Protein AF-0000000076639477 (afdb_homodimer)

InterPro domains:
  IPR023631 Amidase signature domain [PF01425] (47-518)
  IPR036928 Amidase signature (AS) superfamily [G3DSA:3.90.1300.10] (2-537)
  IPR036928 Amidase signature (AS) superfamily [SSF75304] (21-531)
  IPR052096 Endocannabinoid-regulating amidase [PTHR45847] (18-530)

Solvent-accessible surface area (backbone atoms only — not comparable to full-atom values): 52666 Å² total; per-residue (Å²): 82,69,62,40,48,54,58,69,62,59,81,80,88,67,72,90,64,55,69,69,56,43,52,55,54,71,71,43,46,43,51,52,44,20,52,40,33,75,70,63,78,44,53,19,44,52,50,40,30,45,32,45,51,32,28,59,58,54,21,46,73,33,24,15,43,57,52,76,40,49,70,62,26,46,51,51,14,48,50,41,42,54,34,45,74,72,72,43,77,58,40,84,29,32,31,32,49,26,33,37,36,30,28,48,28,36,54,73,36,63,42,31,32,36,36,76,88,35,67,83,49,57,28,87,48,52,9,55,66,56,48,49,40,42,61,21,25,26,31,67,32,34,21,14,26,30,4,45,45,54,70,39,59,44,22,35,25,74,48,59,37,63,31,29,13,79,91,42,68,66,20,26,10,17,11,30,23,9,12,47,23,25,22,38,36,63,58,23,25,50,27,29,39,32,44,31,59,50,31,12,37,44,44,1,14,27,30,38,43,24,23,23,36,38,48,26,38,62,58,51,73,62,58,47,54,58,39,52,20,41,87,86,38,38,63,77,46,84,72,43,44,50,29,54,27,34,32,18,78,36,62,61,34,31,48,53,51,50,48,64,48,26,35,71,64,45,32,68,76,35,54,84,35,56,83,62,58,62,52,63,65,59,36,68,50,80,74,70,44,36,32,27,33,44,53,64,49,95,73,39,66,30,22,69,63,55,44,50,51,52,52,49,49,43,58,61,46,41,76,65,28,48,61,43,84,44,81,68,87,59,50,60,60,47,32,42,48,48,48,22,65,77,22,34,64,41,52,47,61,59,53,56,45,43,59,90,52,81,74,56,75,84,45,50,61,57,50,50,40,46,73,32,55,68,58,46,52,48,50,40,52,50,29,56,72,72,61,35,59,61,63,29,52,56,57,66,23,44,46,72,46,51,44,68,48,45,44,37,49,51,28,50,46,54,52,54,43,49,52,50,50,49,51,44,57,72,69,56,51,56,33,39,37,33,43,40,45,34,63,62,48,26,37,65,89,41,47,76,43,46,51,60,26,37,46,58,26,34,44,34,22,56,61,41,31,12,37,31,31,43,38,49,48,57,39,42,75,90,54,51,44,54,73,74,92,75,83,39,72,58,49,51,35,36,32,64,39,26,52,87,37,52,65,39,26,31,38,37,23,35,30,18,52,43,86,34,46,40,50,28,53,37,50,46,44,55,50,48,67,73,47,50,43,74,79,67,63,110,79,67,61,39,50,54,58,69,62,58,81,82,88,65,72,89,63,54,68,69,56,42,53,53,55,70,70,43,48,41,50,52,45,20,50,39,33,74,70,63,76,44,53,18,45,53,50,40,31,47,32,45,50,32,28,60,55,55,19,46,74,31,23,16,45,56,53,74,41,50,69,62,26,46,52,52,15,47,50,41,42,54,34,44,76,71,72,42,77,59,39,83,30,32,32,32,49,26,33,37,36,31,28,48,25,36,54,74,37,61,42,32,31,35,37,76,86,34,69,83,49,57,27,88,47,51,10,55,66,56,49,47,41,43,61,21,24,26,31,67,31,35,22,14,25,31,4,46,46,54,70,38,61,43,22,34,26,71,48,58,38,63,30,28,12,79,92,42,68,65,20,26,10,17,10,30,23,8,12,47,23,27,23,39,37,62,58,23,25,48,26,30,39,33,44,30,58,52,31,12,36,46,45,1,14,27,32,37,44,24,22,23,36,38,49,24,38,60,58,51,73,63,58,46,52,58,38,50,17,56,88,48,49,46,53,77,47,84,69,42,44,49,31,54,26,36,31,20,76,35,60,61,33,31,48,54,50,50,47,62,48,25,36,70,65,45,32,70,77,34,56,86,34,56,83,63,56,61,53,64,64,60,37,69,51,80,74,69,45,35,33,29,34,44,53,66,49,94,74,39,66,31,25,68,64,55,42,50,50,53,52,49,50,43,58,64,46,40,77,67,28,48,60,43,85,44,81,69,85,58,50,58,60,46,33,40,48,47,47,23,64,79,21,35,63,42,52,47,59,60,52,56,46,44,58,88,52,80,73,57,74,84,44,50,61,58,51,50,42,48,75,31,54,68,56,46,51,50,50,40,52,50,27,55,73,71,62,34,58,61,62,30,50,56,57,65,22,44,46,72,47,52,46,67,50,45,53,46,49,51,33,50,45,54,53,54,42,50,51,50,50,48,50,44,56,74,70,57,52,55,34,38,37,33,43,40,45,34,65,64,48,27,37,64,91,41,47,76,42,46,48,61,27,37,46,58,26,33,43,34,23,56,63,42,30,12,36,31,33,42,36,50,48,57,40,43,74,91,56,52,45,54,72,75,94,75,81,39,72,59,48,51,34,35,32,63,39,26,51,88,38,52,67,39,25,31,37,37,23,35,31,17,54,45,84,33,46,39,50,27,53,37,49,44,43,55,51,47,66,72,49,50,42,75,79,68,63,109

pLDDT: mean 90.28, std 11.06, range [35.53, 98.81]

Nearest PDB structures (foldseek):
  4hbp-assembly1_A  TM=9.108E-01  e=3.461E-43  Rattus norvegicus
  3qj9-assembly1_A  TM=9.081E-01  e=1.783E-42  Rattus norvegicus
  8es6-assembly1_A  TM=8.510E-01  e=4.211E-27  Escherichia coli
  2df4-assembly1_A  TM=8.119E-01  e=1.056E-27  Staphylococcus aureus
  8es6-assembly2_B  TM=8.257E-01  e=1.675E-27  Escherichia coli

Radius of gyration: 30.61 Å; Cα contacts (8 Å, |Δi|>4): 2440; chains: 2; bounding box: 66×87×76 Å

Organism: NCBI:txid5963

Structure (mmCIF, N/CA/C/O backbone):
data_AF-0000000076639477-model_v1
#
loop_
_entity.id
_entity.type
_entity.pdbx_description
1 polymer 'Amidase domain-containing protein'
#
loop_
_atom_site.group_PDB
_atom_site.id
_atom_site.type_symbol
_atom_site.label_atom_id
_atom_site.label_alt_id
_atom_site.label_comp_id
_atom_site.label_asym_id
_atom_site.label_entity_id
_atom_site.label_seq_id
_atom_site.pdbx_PDB_ins_code
_atom_site.Cartn_x
_atom_site.Cartn_y
_atom_site.Cartn_z
_atom_site.occupancy
_atom_site.B_iso_or_equiv
_atom_site.auth_seq_id
_atom_site.auth_comp_id
_atom_site.auth_asym_id
_atom_site.auth_atom_id
_atom_site.pdbx_PDB_model_num
ATOM 1 N N . MET A 1 1 ? -25.125 29.891 6.375 1 53.19 1 MET A N 1
ATOM 2 C CA . MET A 1 1 ? -25.281 31.016 7.289 1 53.19 1 MET A CA 1
ATOM 3 C C . MET A 1 1 ? -26.188 30.656 8.453 1 53.19 1 MET A C 1
ATOM 5 O O . MET A 1 1 ? -25.875 30.938 9.609 1 53.19 1 MET A O 1
ATOM 9 N N . ALA A 1 2 ? -27.234 29.812 8.078 1 54.28 2 ALA A N 1
ATOM 10 C CA . ALA A 1 2 ? -28.188 29.484 9.133 1 54.28 2 ALA A CA 1
ATOM 11 C C . ALA A 1 2 ? -27.562 28.562 10.172 1 54.28 2 ALA A C 1
ATOM 13 O O . ALA A 1 2 ? -27.797 28.719 11.367 1 54.28 2 ALA A O 1
ATOM 14 N N . LYS A 1 3 ? -26.609 27.734 9.727 1 57.59 3 LYS A N 1
ATOM 15 C CA . LYS A 1 3 ? -26.016 26.797 10.664 1 57.59 3 LYS A CA 1
ATOM 16 C C . LYS A 1 3 ? -25 27.5 11.57 1 57.59 3 LYS A C 1
ATOM 18 O O . LYS A 1 3 ? -24.938 27.234 12.773 1 57.59 3 LYS A O 1
ATOM 23 N N . LEU A 1 4 ? -24.203 28.297 10.898 1 61.09 4 LEU A N 1
ATOM 24 C CA . LEU A 1 4 ? -23.281 29.094 11.695 1 61.09 4 LEU A CA 1
ATOM 25 C C . LEU A 1 4 ? -24.031 29.906 12.758 1 61.09 4 LEU A C 1
ATOM 27 O O . LEU A 1 4 ? -23.578 29.984 13.906 1 61.09 4 LEU A O 1
ATOM 31 N N . HIS A 1 5 ? -25.156 30.438 12.266 1 61.59 5 HIS A N 1
ATOM 32 C CA . HIS A 1 5 ? -25.953 31.25 13.188 1 61.59 5 HIS A CA 1
ATOM 33 C C . HIS A 1 5 ? -26.5 30.391 14.328 1 61.59 5 HIS A C 1
ATOM 35 O O . HIS A 1 5 ? -26.469 30.812 15.492 1 61.59 5 HIS A O 1
ATOM 41 N N . SER A 1 6 ? -26.969 29.281 13.938 1 65.19 6 SER A N 1
ATOM 42 C CA . SER A 1 6 ? -27.516 28.391 14.961 1 65.19 6 SER A CA 1
ATOM 43 C C . SER A 1 6 ? -26.422 27.953 15.938 1 65.19 6 SER A C 1
ATOM 45 O O . SER A 1 6 ? -26.656 27.891 17.141 1 65.19 6 SER A O 1
ATOM 47 N N . ARG A 1 7 ? -25.281 27.641 15.461 1 65 7 ARG A N 1
ATOM 48 C CA . ARG A 1 7 ? -24.141 27.297 16.312 1 65 7 ARG A CA 1
ATOM 49 C C . ARG A 1 7 ? -23.781 28.438 17.25 1 65 7 ARG A C 1
ATOM 51 O O . ARG A 1 7 ? -23.578 28.234 18.453 1 65 7 ARG A O 1
ATOM 58 N N . ASN A 1 8 ? -23.812 29.531 16.75 1 65.75 8 ASN A N 1
ATOM 59 C CA . ASN A 1 8 ? -23.375 30.703 17.516 1 65.75 8 ASN A CA 1
ATOM 60 C C . ASN A 1 8 ? -24.406 31.109 18.547 1 65.75 8 ASN A C 1
ATOM 62 O O . ASN A 1 8 ? -24.078 31.797 19.516 1 65.75 8 ASN A O 1
ATOM 66 N N . GLN A 1 9 ? -25.562 30.594 18.344 1 67 9 GLN A N 1
ATOM 67 C CA . GLN A 1 9 ? -26.625 30.969 19.281 1 67 9 GLN A CA 1
ATOM 68 C C . GLN A 1 9 ? -26.672 30.031 20.484 1 67 9 GLN A C 1
ATOM 70 O O . GLN A 1 9 ? -27.234 30.375 21.516 1 67 9 GLN A O 1
ATOM 75 N N . LYS A 1 10 ? -26.031 29.016 20.203 1 73.75 10 LYS A N 1
ATOM 76 C CA . LYS A 1 10 ? -26.078 28.078 21.312 1 73.75 10 LYS A CA 1
ATOM 77 C C . LYS A 1 10 ? -25.25 28.562 22.5 1 73.75 10 LYS A C 1
ATOM 79 O O . LYS A 1 10 ? -24.078 28.906 22.344 1 73.75 10 LYS A O 1
ATOM 84 N N . ASN A 1 11 ? -25.938 28.781 23.609 1 76.19 11 ASN A N 1
ATOM 85 C CA . ASN A 1 11 ? -25.266 29.188 24.844 1 76.19 11 ASN A CA 1
ATOM 86 C C . ASN A 1 11 ? -24.875 27.984 25.703 1 76.19 11 ASN A C 1
ATOM 88 O O . ASN A 1 11 ? -25.641 27.031 25.797 1 76.19 11 ASN A O 1
ATOM 92 N N . TYR A 1 12 ? -23.625 28.062 26.156 1 86.69 12 TYR A N 1
ATOM 93 C CA . TYR A 1 12 ? -23.125 26.969 27 1 86.69 12 TYR A CA 1
ATOM 94 C C . TYR A 1 12 ? -22.812 27.453 28.406 1 86.69 12 TYR A C 1
ATOM 96 O O . TYR A 1 12 ? -22.391 28.594 28.594 1 86.69 12 TYR A O 1
ATOM 104 N N . GLU A 1 13 ? -23.203 26.641 29.375 1 89 13 GLU A N 1
ATOM 105 C CA . GLU A 1 13 ? -22.719 26.812 30.734 1 89 13 GLU A CA 1
ATOM 106 C C . GLU A 1 13 ? -21.641 25.812 31.078 1 89 13 GLU A C 1
ATOM 108 O O . GLU A 1 13 ? -21.812 24.609 30.906 1 89 13 GLU A O 1
ATOM 113 N N . PHE A 1 14 ? -20.5 26.391 31.5 1 94.25 14 PHE A N 1
ATOM 114 C CA . PHE A 1 14 ? -19.375 25.531 31.812 1 94.25 14 PHE A CA 1
ATOM 115 C C . PHE A 1 14 ? -19.156 25.453 33.312 1 94.25 14 PHE A C 1
ATOM 117 O O . PHE A 1 14 ? -19.344 26.438 34.031 1 94.25 14 PHE A O 1
ATOM 124 N N . PRO A 1 15 ? -18.75 24.328 33.781 1 95.56 15 PRO A N 1
ATOM 125 C CA . PRO A 1 15 ? -18.344 24.25 35.188 1 95.56 15 PRO A CA 1
ATOM 126 C C . PRO A 1 15 ? -17.266 25.281 35.531 1 95.56 15 PRO A C 1
ATOM 128 O O . PRO A 1 15 ? -16.375 25.562 34.75 1 95.56 15 PRO A O 1
ATOM 131 N N . PHE A 1 16 ? -17.391 25.781 36.781 1 96 16 PHE A N 1
ATOM 132 C CA . PHE A 1 16 ? -16.453 26.812 37.219 1 96 16 PHE A CA 1
ATOM 133 C C . PHE A 1 16 ? -15.078 26.219 37.469 1 96 16 PHE A C 1
ATOM 135 O O . PHE A 1 16 ? -14.945 25.188 38.156 1 96 16 PHE A O 1
ATOM 142 N N . VAL A 1 17 ? -14.125 26.844 36.906 1 97.81 17 VAL A N 1
ATOM 143 C CA . VAL A 1 17 ? -12.711 26.578 37.156 1 97.81 17 VAL A CA 1
ATOM 144 C C . VAL A 1 17 ? -12 27.891 37.469 1 97.81 17 VAL A C 1
ATOM 146 O O . VAL A 1 17 ? -12.102 28.859 36.75 1 97.81 17 VAL A O 1
ATOM 149 N N . SER A 1 18 ? -11.234 27.922 38.594 1 97.38 18 SER A N 1
ATOM 150 C CA . SER A 1 18 ? -10.57 29.156 39 1 97.38 18 SER A CA 1
ATOM 151 C C . SER A 1 18 ? -9.594 29.641 37.938 1 97.38 18 SER A C 1
ATOM 153 O O . SER A 1 18 ? -9 28.828 37.219 1 97.38 18 SER A O 1
ATOM 155 N N . PRO A 1 19 ? -9.43 30.922 37.844 1 96.75 19 PRO A N 1
ATOM 156 C CA . PRO A 1 19 ? -8.492 31.469 36.875 1 96.75 19 PRO A CA 1
ATOM 157 C C . PRO A 1 19 ? -7.078 30.922 37.031 1 96.75 19 PRO A C 1
ATOM 159 O O . PRO A 1 19 ? -6.379 30.703 36.031 1 96.75 19 PRO A O 1
ATOM 162 N N . GLU A 1 20 ? -6.715 30.719 38.281 1 97 20 GLU A N 1
ATOM 163 C CA . GLU A 1 20 ? -5.391 30.172 38.531 1 97 20 GLU A CA 1
ATOM 164 C C . GLU A 1 20 ? -5.27 28.75 38 1 97 20 GLU A C 1
ATOM 166 O O . GLU A 1 20 ? -4.258 28.406 37.375 1 97 20 GLU A O 1
ATOM 171 N N . THR A 1 21 ? -6.285 28 38.188 1 97.69 21 THR A N 1
ATOM 172 C CA . THR A 1 21 ? -6.297 26.641 37.688 1 97.69 21 THR A CA 1
ATOM 173 C C . THR A 1 21 ? -6.352 26.625 36.156 1 97.69 21 THR A C 1
ATOM 175 O O . THR A 1 21 ? -5.707 25.781 35.531 1 97.69 21 THR A O 1
ATOM 178 N N . GLN A 1 22 ? -7.102 27.469 35.594 1 97.56 22 GLN A N 1
ATOM 179 C CA . GLN A 1 22 ? -7.172 27.578 34.125 1 97.56 22 GLN A CA 1
ATOM 180 C C . GLN A 1 22 ? -5.809 27.922 33.531 1 97.56 22 GLN A C 1
ATOM 182 O O . GLN A 1 22 ? -5.391 27.328 32.531 1 97.56 22 GLN A O 1
ATOM 187 N N . SER A 1 23 ? -5.188 28.906 34.188 1 96.56 23 SER A N 1
ATOM 188 C CA . SER A 1 23 ? -3.865 29.297 33.719 1 96.56 23 SER A CA 1
ATOM 189 C C . SER A 1 23 ? -2.877 28.141 33.812 1 96.56 23 SER A C 1
ATOM 191 O O . SER A 1 23 ? -2.012 28 32.938 1 96.56 23 SER A O 1
ATOM 193 N N . TYR A 1 24 ? -2.953 27.406 34.906 1 97.25 24 TYR A N 1
ATOM 194 C CA . TYR A 1 24 ? -2.102 26.234 35.062 1 97.25 24 TYR A CA 1
ATOM 195 C C . TYR A 1 24 ? -2.373 25.219 33.969 1 97.25 24 TYR A C 1
ATOM 197 O O . TYR A 1 24 ? -1.443 24.734 33.312 1 97.25 24 TYR A O 1
ATOM 205 N N . ILE A 1 25 ? -3.625 24.938 33.688 1 98.06 25 ILE A N 1
ATOM 206 C CA . ILE A 1 25 ? -4.043 23.969 32.688 1 98.06 25 ILE A CA 1
ATOM 207 C C . ILE A 1 25 ? -3.525 24.406 31.312 1 98.06 25 ILE A C 1
ATOM 209 O O . ILE A 1 25 ? -2.953 23.594 30.562 1 98.06 25 ILE A O 1
ATOM 213 N N . LEU A 1 26 ? -3.641 25.641 30.969 1 96.69 26 LEU A N 1
ATOM 214 C CA . LEU A 1 26 ? -3.305 26.172 29.641 1 96.69 26 LEU A CA 1
ATOM 215 C C . LEU A 1 26 ? -1.792 26.234 29.453 1 96.69 26 LEU A C 1
ATOM 217 O O . LEU A 1 26 ? -1.308 26.359 28.328 1 96.69 26 LEU A O 1
ATOM 221 N N . SER A 1 27 ? -1.036 26.172 30.547 1 95.81 27 SER A N 1
ATOM 222 C CA . SER A 1 27 ? 0.42 26.203 30.469 1 95.81 27 SER A CA 1
ATOM 223 C C . SER A 1 27 ? 0.987 24.828 30.125 1 95.81 27 SER A C 1
ATOM 225 O O . SER A 1 27 ? 2.146 24.703 29.734 1 95.81 27 SER A O 1
ATOM 227 N N . LEU A 1 28 ? 0.141 23.797 30.219 1 96.81 28 LEU A N 1
ATOM 228 C CA . LEU A 1 28 ? 0.609 22.422 30.047 1 96.81 28 LEU A CA 1
ATOM 229 C C . LEU A 1 28 ? 0.385 21.953 28.609 1 96.81 28 LEU A C 1
ATOM 231 O O . LEU A 1 28 ? -0.588 22.344 27.969 1 96.81 28 LEU A O 1
ATOM 235 N N . THR A 1 29 ? 1.354 21.141 28.125 1 96.62 29 THR A N 1
ATOM 236 C CA . THR A 1 29 ? 1.121 20.422 26.875 1 96.62 29 THR A CA 1
ATOM 237 C C . THR A 1 29 ? 0.115 19.281 27.094 1 96.62 29 THR A C 1
ATOM 239 O O . THR A 1 29 ? -0.233 18.969 28.234 1 96.62 29 THR A O 1
ATOM 242 N N . ALA A 1 30 ? -0.414 18.75 26.016 1 98 30 ALA A N 1
ATOM 243 C CA . ALA A 1 30 ? -1.372 17.641 26.125 1 98 30 ALA A CA 1
ATOM 244 C C . ALA A 1 30 ? -0.762 16.453 26.859 1 98 30 ALA A C 1
ATOM 246 O O . ALA A 1 30 ? -1.435 15.805 27.656 1 98 30 ALA A O 1
ATOM 247 N N . SER A 1 31 ? 0.491 16.125 26.531 1 97.44 31 SER A N 1
ATOM 248 C CA . SER A 1 31 ? 1.17 15.016 27.188 1 97.44 31 SER A CA 1
ATOM 249 C C . SER A 1 31 ? 1.319 15.273 28.688 1 97.44 31 SER A C 1
ATOM 251 O O . SER A 1 31 ? 1.155 14.359 29.5 1 97.44 31 SER A O 1
ATOM 253 N N . GLU A 1 32 ? 1.598 16.5 29.047 1 97.44 32 GLU A N 1
ATOM 254 C CA . GLU A 1 32 ? 1.681 16.875 30.453 1 97.44 32 GLU A CA 1
ATOM 255 C C . GLU A 1 32 ? 0.307 16.828 31.125 1 97.44 32 GLU A C 1
ATOM 257 O O . GLU A 1 32 ? 0.185 16.406 32.281 1 97.44 32 GLU A O 1
ATOM 262 N N . LEU A 1 33 ? -0.689 17.281 30.422 1 98.31 33 LEU A N 1
ATOM 263 C CA . LEU A 1 33 ? -2.053 17.203 30.938 1 98.31 33 LEU A CA 1
ATOM 264 C C . LEU A 1 33 ? -2.428 15.758 31.266 1 98.31 33 LEU A C 1
ATOM 266 O O . LEU A 1 33 ? -3.018 15.484 32.312 1 98.31 33 LEU A O 1
ATOM 270 N N . SER A 1 34 ? -2.127 14.859 30.312 1 98.12 34 SER A N 1
ATOM 271 C CA . SER A 1 34 ? -2.41 13.445 30.531 1 98.12 34 SER A CA 1
ATOM 272 C C . SER A 1 34 ? -1.768 12.953 31.828 1 98.12 34 SER A C 1
ATOM 274 O O . SER A 1 34 ? -2.391 12.219 32.594 1 98.12 34 SER A O 1
ATOM 276 N N . GLN A 1 35 ? -0.579 13.367 32.094 1 97.5 35 GLN A N 1
ATOM 277 C CA . GLN A 1 35 ? 0.158 12.953 33.281 1 97.5 35 GLN A CA 1
ATOM 278 C C . GLN A 1 35 ? -0.493 13.492 34.531 1 97.5 35 GLN A C 1
ATOM 280 O O . GLN A 1 35 ? -0.711 12.75 35.5 1 97.5 35 GLN A O 1
ATOM 285 N N . VAL A 1 36 ? -0.817 14.758 34.562 1 98 36 VAL A N 1
ATOM 286 C CA . VAL A 1 36 ? -1.328 15.383 35.781 1 98 36 VAL A CA 1
ATOM 287 C C . VAL A 1 36 ? -2.748 14.891 36.062 1 98 36 VAL A C 1
ATOM 289 O O . VAL A 1 36 ? -3.148 14.75 37.219 1 98 36 VAL A O 1
ATOM 292 N N . ILE A 1 37 ? -3.531 14.617 35.062 1 98.25 37 ILE A N 1
ATOM 293 C CA . ILE A 1 37 ? -4.863 14.047 35.25 1 98.25 37 ILE A CA 1
ATOM 294 C C . ILE A 1 37 ? -4.75 12.656 35.844 1 98.25 37 ILE A C 1
ATOM 296 O O . ILE A 1 37 ? -5.457 12.336 36.812 1 98.25 37 ILE A O 1
ATOM 300 N N . SER A 1 38 ? -3.865 11.852 35.25 1 97.12 38 SER A N 1
ATOM 301 C CA . SER A 1 38 ? -3.709 10.477 35.688 1 97.12 38 SER A CA 1
ATOM 302 C C . SER A 1 38 ? -3.256 10.43 37.156 1 97.12 38 SER A C 1
ATOM 304 O O . SER A 1 38 ? -3.531 9.461 37.875 1 97.12 38 SER A O 1
ATOM 306 N N . GLN A 1 39 ? -2.559 11.492 37.625 1 96.31 39 GLN A N 1
ATOM 307 C CA . GLN A 1 39 ? -2.066 11.578 39 1 96.31 39 GLN A CA 1
ATOM 308 C C . GLN A 1 39 ? -3.123 12.164 39.938 1 96.31 39 GLN A C 1
ATOM 310 O O . GLN A 1 39 ? -2.918 12.242 41.125 1 96.31 39 GLN A O 1
ATOM 315 N N . GLY A 1 40 ? -4.164 12.633 39.375 1 95.81 40 GLY A N 1
ATOM 316 C CA . GLY A 1 40 ? -5.258 13.172 40.188 1 95.81 40 GLY A CA 1
ATOM 317 C C . GLY A 1 40 ? -5.023 14.602 40.625 1 95.81 40 GLY A C 1
ATOM 318 O O . GLY A 1 40 ? -5.734 15.109 41.5 1 95.81 40 GLY A O 1
ATOM 319 N N . LYS A 1 41 ? -4.098 15.242 40.062 1 96.5 41 LYS A N 1
ATOM 320 C CA . LYS A 1 41 ? -3.77 16.609 40.438 1 96.5 41 LYS A CA 1
ATOM 321 C C . LYS A 1 41 ? -4.805 17.594 39.906 1 96.5 41 LYS A C 1
ATOM 323 O O . LYS A 1 41 ? -5 18.672 40.469 1 96.5 41 LYS A O 1
ATOM 328 N N . ILE A 1 42 ? -5.367 17.344 38.75 1 97.69 42 ILE A N 1
ATOM 329 C CA . ILE A 1 42 ? -6.457 18.094 38.125 1 97.69 42 ILE A CA 1
ATOM 330 C C . ILE A 1 42 ? -7.48 17.125 37.562 1 97.69 42 ILE A C 1
ATOM 332 O O . ILE A 1 42 ? -7.137 16 37.156 1 97.69 42 ILE A O 1
ATOM 336 N N . SER A 1 43 ? -8.688 17.516 37.562 1 98.12 43 SER A N 1
ATOM 337 C CA . SER A 1 43 ? -9.719 16.625 37.031 1 98.12 43 SER A CA 1
ATOM 338 C C . SER A 1 43 ? -9.906 16.828 35.531 1 98.12 43 SER A C 1
ATOM 340 O O . SER A 1 43 ? -9.594 17.906 35 1 98.12 43 SER A O 1
ATOM 342 N N . SER A 1 44 ? -10.414 15.773 34.938 1 98.56 44 SER A N 1
ATOM 343 C CA . SER A 1 44 ? -10.766 15.883 33.531 1 98.56 44 SER A CA 1
ATOM 344 C C . SER A 1 44 ? -11.812 16.969 33.281 1 98.56 44 SER A C 1
ATOM 346 O O . SER A 1 44 ? -11.781 17.672 32.281 1 98.56 44 SER A O 1
ATOM 348 N N . VAL A 1 45 ? -12.766 17.094 34.156 1 98.62 45 VAL A N 1
ATOM 349 C CA . VAL A 1 45 ? -13.828 18.094 34.031 1 98.62 45 VAL A CA 1
ATOM 350 C C . VAL A 1 45 ? -13.219 19.5 34.062 1 98.62 45 VAL A C 1
ATOM 352 O O . VAL A 1 45 ? -13.625 20.359 33.281 1 98.62 45 VAL A O 1
ATOM 355 N N . GLN A 1 46 ? -12.258 19.719 34.938 1 98.75 46 GLN A N 1
ATOM 356 C CA . GLN A 1 46 ? -11.586 21.016 35 1 98.75 46 GLN A CA 1
ATOM 357 C C . GLN A 1 46 ? -10.867 21.312 33.688 1 98.75 46 GLN A C 1
ATOM 359 O O . GLN A 1 46 ? -10.961 22.422 33.156 1 98.75 46 GLN A O 1
ATOM 364 N N . VAL A 1 47 ? -10.18 20.328 33.188 1 98.81 47 VAL A N 1
ATOM 365 C CA . VAL A 1 47 ? -9.398 20.484 31.953 1 98.81 47 VAL A CA 1
ATOM 366 C C . VAL A 1 47 ? -10.336 20.719 30.781 1 98.81 47 VAL A C 1
ATOM 368 O O . VAL A 1 47 ? -10.164 21.688 30.031 1 98.81 47 VAL A O 1
ATOM 371 N N . VAL A 1 48 ? -11.359 19.859 30.594 1 98.75 48 VAL A N 1
ATOM 372 C CA . VAL A 1 48 ? -12.281 19.938 29.469 1 98.75 48 VAL A CA 1
ATOM 373 C C . VAL A 1 48 ? -13.086 21.234 29.531 1 98.75 48 VAL A C 1
ATOM 375 O O . VAL A 1 48 ? -13.312 21.891 28.516 1 98.75 48 VAL A O 1
ATOM 378 N N . SER A 1 49 ? -13.477 21.609 30.734 1 98.62 49 SER A N 1
ATOM 379 C CA . SER A 1 49 ? -14.203 22.859 30.891 1 98.62 49 SER A CA 1
ATOM 380 C C . SER A 1 49 ? -13.359 24.047 30.453 1 98.62 49 SER A C 1
ATOM 382 O O . SER A 1 49 ? -13.859 24.953 29.781 1 98.62 49 SER A O 1
ATOM 384 N N . THR A 1 50 ? -12.148 24.078 30.859 1 98.5 50 THR A N 1
ATOM 385 C CA . THR A 1 50 ? -11.234 25.156 30.5 1 98.5 50 THR A CA 1
ATOM 386 C C . THR A 1 50 ? -11.102 25.281 28.984 1 98.5 50 THR A C 1
ATOM 388 O O . THR A 1 50 ? -11.219 26.375 28.438 1 98.5 50 THR A O 1
ATOM 391 N N . TYR A 1 51 ? -10.914 24.219 28.328 1 98.56 51 TYR A N 1
ATOM 392 C CA . TYR A 1 51 ? -10.719 24.25 26.875 1 98.56 51 TYR A CA 1
ATOM 393 C C . TYR A 1 51 ? -12.031 24.516 26.156 1 98.56 51 TYR A C 1
ATOM 395 O O . TYR A 1 51 ? -12.047 25.172 25.109 1 98.56 51 TYR A O 1
ATOM 403 N N . CYS A 1 52 ? -13.148 23.953 26.656 1 98 52 CYS A N 1
ATOM 404 C CA . CYS A 1 52 ? -14.453 24.281 26.078 1 98 52 CYS A CA 1
ATOM 405 C C . CYS A 1 52 ? -14.695 25.797 26.125 1 98 52 CYS A C 1
ATOM 407 O O . CYS A 1 52 ? -15.125 26.375 25.125 1 98 52 CYS A O 1
ATOM 409 N N . GLN A 1 53 ? -14.391 26.391 27.219 1 96.88 53 GLN A N 1
ATOM 410 C CA . GLN A 1 53 ? -14.57 27.828 27.375 1 96.88 53 GLN A CA 1
ATOM 411 C C . GLN A 1 53 ? -13.68 28.594 26.391 1 96.88 53 GLN A C 1
ATOM 413 O O . GLN A 1 53 ? -14.125 29.562 25.766 1 96.88 53 GLN A O 1
ATOM 418 N N . ARG A 1 54 ? -12.516 28.203 26.328 1 96.5 54 ARG A N 1
ATOM 419 C CA . ARG A 1 54 ? -11.578 28.891 25.438 1 96.5 54 ARG A CA 1
ATOM 420 C C . ARG A 1 54 ? -11.984 28.734 23.984 1 96.5 54 ARG A C 1
ATOM 422 O O . ARG A 1 54 ? -11.922 29.688 23.203 1 96.5 54 ARG A O 1
ATOM 429 N N . ALA A 1 55 ? -12.336 27.484 23.609 1 96.81 55 ALA A N 1
ATOM 430 C CA . ALA A 1 55 ? -12.797 27.266 22.234 1 96.81 55 ALA A CA 1
ATOM 431 C C . ALA A 1 55 ? -14.039 28.094 21.938 1 96.81 55 ALA A C 1
ATOM 433 O O . ALA A 1 55 ? -14.203 28.609 20.828 1 96.81 55 ALA A O 1
ATOM 434 N N . HIS A 1 56 ? -14.906 28.156 22.875 1 95.5 56 HIS A N 1
ATOM 435 C CA . HIS A 1 56 ? -16.141 28.922 22.719 1 95.5 56 HIS A CA 1
ATOM 436 C C . HIS A 1 56 ? -15.836 30.406 22.562 1 95.5 56 HIS A C 1
ATOM 438 O O . HIS A 1 56 ? -16.406 31.078 21.703 1 95.5 56 HIS A O 1
ATOM 444 N N . ASN A 1 57 ? -14.945 30.969 23.375 1 93.69 57 ASN A N 1
ATOM 445 C CA . ASN A 1 57 ? -14.695 32.406 23.391 1 93.69 57 ASN A CA 1
ATOM 446 C C . ASN A 1 57 ? -13.648 32.812 22.344 1 93.69 57 ASN A C 1
ATOM 448 O O . ASN A 1 57 ? -13.906 33.656 21.5 1 93.69 57 ASN A O 1
ATOM 452 N N . ILE A 1 58 ? -12.516 32.156 22.438 1 95.44 58 ILE A N 1
ATOM 453 C CA . ILE A 1 58 ? -11.391 32.531 21.594 1 95.44 58 ILE A CA 1
ATOM 454 C C . ILE A 1 58 ? -11.5 31.812 20.25 1 95.44 58 ILE A C 1
ATOM 456 O O . ILE A 1 58 ? -11.383 32.438 19.188 1 95.44 58 ILE A O 1
ATOM 460 N N . GLY A 1 59 ? -11.742 30.516 20.281 1 95.75 59 GLY A N 1
ATOM 461 C CA . GLY A 1 59 ? -11.883 29.75 19.047 1 95.75 59 GLY A CA 1
ATOM 462 C C . GLY A 1 59 ? -12.914 30.344 18.094 1 95.75 59 GLY A C 1
ATOM 463 O O . GLY A 1 59 ? -12.656 30.5 16.906 1 95.75 59 GLY A O 1
ATOM 464 N N . ARG A 1 60 ? -14.031 30.688 18.625 1 93.44 60 ARG A N 1
ATOM 465 C CA . ARG A 1 60 ? -15.094 31.281 17.828 1 93.44 60 ARG A CA 1
ATOM 466 C C . ARG A 1 60 ? -14.68 32.656 17.281 1 93.44 60 ARG A C 1
ATOM 468 O O . ARG A 1 60 ? -14.984 32.969 16.125 1 93.44 60 ARG A O 1
ATOM 475 N N . SER A 1 61 ? -13.984 33.406 18.125 1 94.44 61 SER A N 1
ATOM 476 C CA . SER A 1 61 ? -13.609 34.75 17.719 1 94.44 61 SER A CA 1
ATOM 477 C C . SER A 1 61 ? -12.68 34.75 16.516 1 94.44 61 SER A C 1
ATOM 479 O O . SER A 1 61 ? -12.648 35.688 15.742 1 94.44 61 SER A O 1
ATOM 481 N N . TYR A 1 62 ? -11.992 33.688 16.344 1 96.75 62 TYR A N 1
ATOM 482 C CA . TYR A 1 62 ? -11.062 33.562 15.219 1 96.75 62 TYR A CA 1
ATOM 483 C C . TYR A 1 62 ? -11.656 32.656 14.125 1 96.75 62 TYR A C 1
ATOM 485 O O . TYR A 1 62 ? -10.969 32.344 13.156 1 96.75 62 TYR A O 1
ATOM 493 N N . ASN A 1 63 ? -12.898 32.25 14.266 1 95.38 63 ASN A N 1
ATOM 494 C CA . ASN A 1 63 ? -13.586 31.359 13.336 1 95.38 63 ASN A CA 1
ATOM 495 C C . ASN A 1 63 ? -12.828 30.047 13.141 1 95.38 63 ASN A C 1
ATOM 497 O O . ASN A 1 63 ? -12.672 29.578 12.016 1 95.38 63 ASN A O 1
ATOM 501 N N . LEU A 1 64 ? -12.398 29.516 14.195 1 97.62 64 LEU A N 1
ATOM 502 C CA . LEU A 1 64 ? -11.578 28.312 14.117 1 97.62 64 LEU A CA 1
ATOM 503 C C . LEU A 1 64 ? -12.422 27.062 14.359 1 97.62 64 LEU A C 1
ATOM 505 O O . LEU A 1 64 ? -12 25.953 14.047 1 97.62 64 LEU A O 1
ATOM 509 N N . THR A 1 65 ? -13.609 27.188 14.883 1 95.81 65 THR A N 1
ATOM 510 C CA . THR A 1 65 ? -14.438 26.062 15.273 1 95.81 65 THR A CA 1
ATOM 511 C C . THR A 1 65 ? -15.508 25.781 14.219 1 95.81 65 THR A C 1
ATOM 513 O O . THR A 1 65 ? -16.031 26.719 13.602 1 95.81 65 THR A O 1
ATOM 516 N N . ALA A 1 66 ? -15.758 24.531 13.977 1 93.88 66 ALA A N 1
ATOM 517 C CA . ALA A 1 66 ? -16.906 24.078 13.18 1 93.88 66 ALA A CA 1
ATOM 518 C C . ALA A 1 66 ? -18.062 23.641 14.07 1 93.88 66 ALA A C 1
ATOM 520 O O . ALA A 1 66 ? -18.859 24.469 14.516 1 93.88 66 ALA A O 1
ATOM 521 N N . GLU A 1 67 ? -18.047 22.344 14.406 1 91.94 67 GLU A N 1
ATOM 522 C CA . GLU A 1 67 ? -19.047 21.812 15.336 1 91.94 67 GLU A CA 1
ATOM 523 C C . GLU A 1 67 ? -18.484 21.656 16.734 1 91.94 67 GLU A C 1
ATOM 525 O O . GLU A 1 67 ? -17.344 21.234 16.906 1 91.94 67 GLU A O 1
ATOM 530 N N . GLU A 1 68 ? -19.297 22.094 17.734 1 93.94 68 GLU A N 1
ATOM 531 C CA . GLU A 1 68 ? -18.875 22.047 19.141 1 93.94 68 GLU A CA 1
ATOM 532 C C . GLU A 1 68 ? -19.734 21.062 19.922 1 93.94 68 GLU A C 1
ATOM 534 O O . GLU A 1 68 ? -20.953 21.203 20 1 93.94 68 GLU A O 1
ATOM 539 N N . ASN A 1 69 ? -19.047 20.094 20.438 1 91.81 69 ASN A N 1
ATOM 540 C CA . ASN A 1 69 ? -19.703 19.047 21.203 1 91.81 69 ASN A CA 1
ATOM 541 C C . ASN A 1 69 ? -19.391 19.156 22.688 1 91.81 69 ASN A C 1
ATOM 543 O O . ASN A 1 69 ? -19 18.172 23.328 1 91.81 69 ASN A O 1
ATOM 547 N N . PHE A 1 70 ? -19.609 20.297 23.297 1 95.88 70 PHE A N 1
ATOM 548 C CA . PHE A 1 70 ? -19.125 20.609 24.641 1 95.88 70 PHE A CA 1
ATOM 549 C C . PHE A 1 70 ? -19.891 19.781 25.688 1 95.88 70 PHE A C 1
ATOM 551 O O . PHE A 1 70 ? -19.281 19.281 26.641 1 95.88 70 PHE A O 1
ATOM 558 N N . ASP A 1 71 ? -21.219 19.625 25.516 1 94.19 71 ASP A N 1
ATOM 559 C CA . ASP A 1 71 ? -22.016 18.875 26.484 1 94.19 71 ASP A CA 1
ATOM 560 C C . ASP A 1 71 ? -21.547 17.422 26.562 1 94.19 71 ASP A C 1
ATOM 562 O O . ASP A 1 71 ? -21.359 16.891 27.656 1 94.19 71 ASP A O 1
ATOM 566 N N . GLN A 1 72 ? -21.406 16.875 25.422 1 94.56 72 GLN A N 1
ATOM 567 C CA . GLN A 1 72 ? -20.953 15.492 25.375 1 94.56 72 GLN A CA 1
ATOM 568 C C . GLN A 1 72 ? -19.531 15.359 25.922 1 94.56 72 GLN A C 1
ATOM 570 O O . GLN A 1 72 ? -19.203 14.359 26.562 1 94.56 72 GLN A O 1
ATOM 575 N N . ALA A 1 73 ? -18.703 16.312 25.609 1 97.75 73 ALA A N 1
ATOM 576 C CA . ALA A 1 73 ? -17.328 16.297 26.094 1 97.75 73 ALA A CA 1
ATOM 577 C C . ALA A 1 73 ? -17.297 16.344 27.625 1 97.75 73 ALA A C 1
ATOM 579 O O . ALA A 1 73 ? -16.516 15.609 28.25 1 97.75 73 ALA A O 1
ATOM 580 N N . LEU A 1 74 ? -18.078 17.156 28.203 1 97.81 74 LEU A N 1
ATOM 581 C CA . LEU A 1 74 ? -18.125 17.297 29.656 1 97.81 74 LEU A CA 1
ATOM 582 C C . LEU A 1 74 ? -18.672 16.016 30.312 1 97.81 74 LEU A C 1
ATOM 584 O O . LEU A 1 74 ? -18.219 15.633 31.391 1 97.81 74 LEU A O 1
ATOM 588 N N . GLU A 1 75 ? -19.609 15.414 29.656 1 97.19 75 GLU A N 1
ATOM 589 C CA . GLU A 1 75 ? -20.125 14.133 30.156 1 97.19 75 GLU A CA 1
ATOM 590 C C . GLU A 1 75 ? -19.016 13.07 30.141 1 97.19 75 GLU A C 1
ATOM 592 O O . GLU A 1 75 ? -18.875 12.32 31.109 1 97.19 75 GLU A O 1
ATOM 597 N N . LEU A 1 76 ? -18.266 13.023 29.078 1 97.5 76 LEU A N 1
ATOM 598 C CA . LEU A 1 76 ? -17.172 12.07 28.984 1 97.5 76 LEU A CA 1
ATOM 599 C C . LEU A 1 76 ? -16.109 12.375 30.047 1 97.5 76 LEU A C 1
ATOM 601 O O . LEU A 1 76 ? -15.492 11.453 30.594 1 97.5 76 LEU A O 1
ATOM 605 N N . ALA A 1 77 ? -15.891 13.664 30.25 1 98.56 77 ALA A N 1
ATOM 606 C CA . ALA A 1 77 ? -14.922 14.07 31.266 1 98.56 77 ALA A CA 1
ATOM 607 C C . ALA A 1 77 ? -15.328 13.555 32.656 1 98.56 77 ALA A C 1
ATOM 609 O O . ALA A 1 77 ? -14.477 13.094 33.406 1 98.56 77 ALA A O 1
ATOM 610 N N . LYS A 1 78 ? -16.594 13.633 32.969 1 98.12 78 LYS A N 1
ATOM 611 C CA . LYS A 1 78 ? -17.109 13.125 34.219 1 98.12 78 LYS A CA 1
ATOM 612 C C . LYS A 1 78 ? -16.875 11.625 34.344 1 98.12 78 LYS A C 1
ATOM 614 O O . LYS A 1 78 ? -16.484 11.133 35.438 1 98.12 78 LYS A O 1
ATOM 619 N N . ILE A 1 79 ? -17.109 10.984 33.312 1 97.94 79 ILE A N 1
ATOM 620 C CA . ILE A 1 79 ? -16.906 9.547 33.281 1 97.94 79 ILE A CA 1
ATOM 621 C C . ILE A 1 79 ? -15.438 9.227 33.531 1 97.94 79 ILE A C 1
ATOM 623 O O . ILE A 1 79 ? -15.109 8.297 34.281 1 97.94 79 ILE A O 1
ATOM 627 N N . CYS A 1 80 ? -14.531 9.953 32.875 1 98.25 80 CYS A N 1
ATOM 628 C CA . CYS A 1 80 ? -13.102 9.742 33.062 1 98.25 80 CYS A CA 1
ATOM 629 C C . CYS A 1 80 ? -12.703 9.977 34.531 1 98.25 80 CYS A C 1
ATOM 631 O O . CYS A 1 80 ? -11.914 9.211 35.094 1 98.25 80 CYS A O 1
ATOM 633 N N . ASP A 1 81 ? -13.266 11 35.125 1 98.19 81 ASP A N 1
ATOM 634 C CA . ASP A 1 81 ? -12.977 11.281 36.531 1 98.19 81 ASP A CA 1
ATOM 635 C C . ASP A 1 81 ? -13.492 10.164 37.438 1 98.19 81 ASP A C 1
ATOM 637 O O . ASP A 1 81 ? -12.828 9.781 38.375 1 98.19 81 ASP A O 1
ATOM 641 N N . GLU A 1 82 ? -14.672 9.711 37.125 1 97.88 82 GLU A N 1
ATOM 642 C CA . GLU A 1 82 ? -15.242 8.602 37.906 1 97.88 82 GLU A CA 1
ATOM 643 C C . GLU A 1 82 ? -14.383 7.348 37.781 1 97.88 82 GLU A C 1
ATOM 645 O O . GLU A 1 82 ? -14.117 6.664 38.75 1 97.88 82 GLU A O 1
ATOM 650 N N . ASP A 1 83 ? -13.992 7.066 36.562 1 97.5 83 ASP A N 1
ATOM 651 C CA . ASP A 1 83 ? -13.141 5.906 36.344 1 97.5 83 ASP A CA 1
ATOM 652 C C . ASP A 1 83 ? -11.836 6.012 37.125 1 97.5 83 ASP A C 1
ATOM 654 O O . ASP A 1 83 ? -11.398 5.043 37.75 1 97.5 83 ASP A O 1
ATOM 658 N N . LEU A 1 84 ? -11.258 7.176 37.031 1 97.12 84 LEU A N 1
ATOM 659 C CA . LEU A 1 84 ? -9.992 7.371 37.719 1 97.12 84 LEU A CA 1
ATOM 660 C C . LEU A 1 84 ? -10.164 7.195 39.219 1 97.12 84 LEU A C 1
ATOM 662 O O . LEU A 1 84 ? -9.281 6.656 39.906 1 97.12 84 LEU A O 1
ATOM 666 N N . SER A 1 85 ? -11.25 7.676 39.75 1 96.69 85 SER A N 1
ATOM 667 C CA . SER A 1 85 ? -11.523 7.551 41.188 1 96.69 85 SER A CA 1
ATOM 668 C C . SER A 1 85 ? -11.633 6.09 41.594 1 96.69 85 SER A C 1
ATOM 670 O O . SER A 1 85 ? -11.398 5.754 42.781 1 96.69 85 SER A O 1
ATOM 672 N N . LYS A 1 86 ? -11.938 5.25 40.688 1 96.75 86 LYS A N 1
ATOM 673 C CA . LYS A 1 86 ? -12.047 3.814 40.938 1 96.75 86 LYS A CA 1
ATOM 674 C C . LYS A 1 86 ? -10.734 3.102 40.594 1 96.75 86 LYS A C 1
ATOM 676 O O . LYS A 1 86 ? -10.672 1.87 40.625 1 96.75 86 LYS A O 1
ATOM 681 N N . GLY A 1 87 ? -9.766 3.873 40.25 1 95.5 87 GLY A N 1
ATOM 682 C CA . GLY A 1 87 ? -8.453 3.32 39.938 1 95.5 87 GLY A CA 1
ATOM 683 C C . GLY A 1 87 ? -8.328 2.818 38.531 1 95.5 87 GLY A C 1
ATOM 684 O O . GLY A 1 87 ? -7.402 2.07 38.188 1 95.5 87 GLY A O 1
ATOM 685 N N . CYS A 1 88 ? -9.234 3.234 37.719 1 95.56 88 CYS A N 1
ATOM 686 C CA . CYS A 1 88 ? -9.25 2.754 36.312 1 95.56 88 CYS A CA 1
ATOM 687 C C . CYS A 1 88 ? -8.789 3.84 35.375 1 95.56 88 CYS A C 1
ATOM 689 O O . CYS A 1 88 ? -9.422 4.887 35.25 1 95.56 88 CYS A O 1
ATOM 691 N N . LEU A 1 89 ? -7.648 3.619 34.75 1 95.56 89 LEU A N 1
ATOM 692 C CA . LEU A 1 89 ? -7.156 4.469 33.656 1 95.56 89 LEU A CA 1
ATOM 693 C C . LEU A 1 89 ? -7.551 3.902 32.312 1 95.56 89 LEU A C 1
ATOM 695 O O . LEU A 1 89 ? -7.277 2.736 32 1 95.56 89 LEU A O 1
ATOM 699 N N . ARG A 1 90 ? -8.148 4.637 31.469 1 94.5 90 ARG A N 1
ATOM 700 C CA . ARG A 1 90 ? -8.641 4.152 30.188 1 94.5 90 ARG A CA 1
ATOM 701 C C . ARG A 1 90 ? -7.504 4.008 29.188 1 94.5 90 ARG A C 1
ATOM 703 O O . ARG A 1 90 ? -7.531 3.117 28.328 1 94.5 90 ARG A O 1
ATOM 710 N N . GLY A 1 91 ? -6.566 4.863 29.25 1 95.62 91 GLY A N 1
ATOM 711 C CA . GLY A 1 91 ? -5.449 4.824 28.328 1 95.62 91 GLY A CA 1
ATOM 712 C C . GLY A 1 91 ? -4.547 6.039 28.422 1 95.62 91 GLY A C 1
ATOM 713 O O . GLY A 1 91 ? -4.609 6.789 29.406 1 95.62 91 GLY A O 1
ATOM 714 N N . SER A 1 92 ? -3.732 6.195 27.406 1 95.62 92 SER A N 1
ATOM 715 C CA . SER A 1 92 ? -2.676 7.199 27.438 1 95.62 92 SER A CA 1
ATOM 716 C C . SER A 1 92 ? -3.248 8.609 27.297 1 95.62 92 SER A C 1
ATOM 718 O O . SER A 1 92 ? -2.578 9.594 27.625 1 95.62 92 SER A O 1
ATOM 720 N N . LEU A 1 93 ? -4.543 8.742 26.859 1 98.12 93 LEU A N 1
ATOM 721 C CA . LEU A 1 93 ? -5.152 10.062 26.672 1 98.12 93 LEU A CA 1
ATOM 722 C C . LEU A 1 93 ? -6.25 10.297 27.703 1 98.12 93 LEU A C 1
ATOM 724 O O . LEU A 1 93 ? -7.09 11.188 27.531 1 98.12 93 LEU A O 1
ATOM 728 N N . HIS A 1 94 ? -6.207 9.578 28.781 1 98.25 94 HIS A N 1
ATOM 729 C CA . HIS A 1 94 ? -7.273 9.625 29.781 1 98.25 94 HIS A CA 1
ATOM 730 C C . HIS A 1 94 ? -7.605 11.055 30.172 1 98.25 94 HIS A C 1
ATOM 732 O O . HIS A 1 94 ? -6.793 11.742 30.797 1 98.25 94 HIS A O 1
ATOM 738 N N . GLY A 1 95 ? -8.781 11.492 29.734 1 98.5 95 GLY A N 1
ATOM 739 C CA . GLY A 1 95 ? -9.32 12.766 30.188 1 98.5 95 GLY A CA 1
ATOM 740 C C . GLY A 1 95 ? -8.812 13.953 29.391 1 98.5 95 GLY A C 1
ATOM 741 O O . GLY A 1 95 ? -9.172 15.094 29.672 1 98.5 95 GLY A O 1
ATOM 742 N N . VAL A 1 96 ? -7.965 13.742 28.406 1 98.69 96 VAL A N 1
ATOM 743 C CA . VAL A 1 96 ? -7.371 14.82 27.625 1 98.69 96 VAL A CA 1
ATOM 744 C C . VAL A 1 96 ? -8.297 15.18 26.469 1 98.69 96 VAL A C 1
ATOM 746 O O . VAL A 1 96 ? -8.695 14.32 25.688 1 98.69 96 VAL A O 1
ATOM 749 N N . PRO A 1 97 ? -8.758 16.438 26.375 1 98.81 97 PRO A N 1
ATOM 750 C CA . PRO A 1 97 ? -9.57 16.828 25.219 1 98.81 97 PRO A CA 1
ATOM 751 C C . P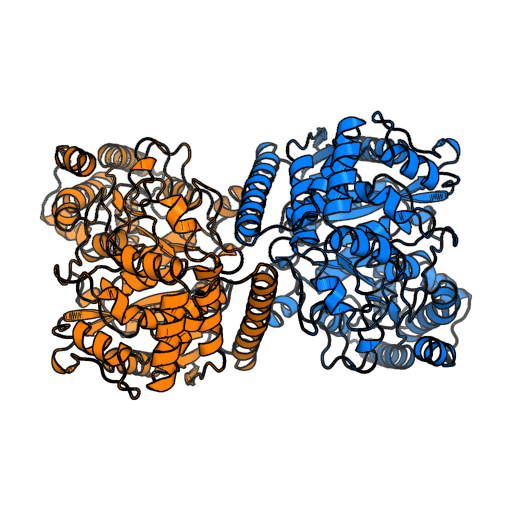RO A 1 97 ? -8.742 16.969 23.953 1 98.81 97 PRO A C 1
ATOM 753 O O . PRO A 1 97 ? -7.559 17.312 24.016 1 98.81 97 PRO A O 1
ATOM 756 N N . PHE A 1 98 ? -9.305 16.703 22.797 1 98.75 98 PHE A N 1
ATOM 757 C CA . PHE A 1 98 ? -8.656 16.922 21.516 1 98.75 98 PHE A CA 1
ATOM 758 C C . PHE A 1 98 ? -9.664 17.359 20.469 1 98.75 98 PHE A C 1
ATOM 760 O O . PHE A 1 98 ? -10.852 17.047 20.578 1 98.75 98 PHE A O 1
ATOM 767 N N . SER A 1 99 ? -9.242 18.188 19.547 1 98.75 99 SER A N 1
ATOM 768 C CA . SER A 1 99 ? -10.062 18.625 18.422 1 98.75 99 SER A CA 1
ATOM 769 C C . SER A 1 99 ? -9.906 17.703 17.219 1 98.75 99 SER A C 1
ATOM 771 O O . SER A 1 99 ? -8.93 16.953 17.125 1 98.75 99 SER A O 1
ATOM 773 N N . VAL A 1 100 ? -10.898 17.688 16.344 1 98.44 100 VAL A N 1
ATOM 774 C CA . VAL A 1 100 ? -10.945 16.797 15.188 1 98.44 100 VAL A CA 1
ATOM 775 C C . VAL A 1 100 ? -11.297 17.609 13.938 1 98.44 100 VAL A C 1
ATOM 777 O O . VAL A 1 100 ? -12.297 18.344 13.93 1 98.44 100 VAL A O 1
ATOM 780 N N . LYS A 1 101 ? -10.445 17.484 12.883 1 97.25 101 LYS A N 1
ATOM 781 C CA . LYS A 1 101 ? -10.75 18.125 11.609 1 97.25 101 LYS A CA 1
ATOM 782 C C . LYS A 1 101 ? -12.164 17.781 11.141 1 97.25 101 LYS A C 1
ATOM 784 O O . LYS A 1 101 ? -12.57 16.625 11.195 1 97.25 101 LYS A O 1
ATOM 789 N N . ASP A 1 102 ? -12.828 18.641 10.617 1 95.31 102 ASP A N 1
ATOM 790 C CA . ASP A 1 102 ? -14.266 18.656 10.359 1 95.31 102 ASP A CA 1
ATOM 791 C C . ASP A 1 102 ? -14.68 17.453 9.5 1 95.31 102 ASP A C 1
ATOM 793 O O . ASP A 1 102 ? -15.781 16.922 9.656 1 95.31 102 ASP A O 1
ATOM 797 N N . HIS A 1 103 ? -13.82 17 8.555 1 93.62 103 HIS A N 1
ATOM 798 C CA . HIS A 1 103 ? -14.266 16 7.594 1 93.62 103 HIS A CA 1
ATOM 799 C C . HIS A 1 103 ? -13.961 14.594 8.086 1 93.62 103 HIS A C 1
ATOM 801 O O . HIS A 1 103 ? -14.25 13.617 7.395 1 93.62 103 HIS A O 1
ATOM 807 N N . ILE A 1 104 ? -13.359 14.445 9.234 1 95.06 104 ILE A N 1
ATOM 808 C CA . ILE A 1 104 ? -13.195 13.156 9.891 1 95.06 104 ILE A CA 1
ATOM 809 C C . ILE A 1 104 ? -14.477 12.789 10.641 1 95.06 104 ILE A C 1
ATOM 811 O O . ILE A 1 104 ? -14.914 13.523 11.531 1 95.06 104 ILE A O 1
ATOM 815 N N . THR A 1 105 ? -15 11.703 10.43 1 93.44 105 THR A N 1
ATOM 816 C CA . THR A 1 105 ? -16.359 11.406 10.852 1 93.44 105 THR A CA 1
ATOM 817 C C . THR A 1 105 ? -16.406 11.086 12.344 1 93.44 105 THR A C 1
ATOM 819 O O . THR A 1 105 ? -15.438 10.562 12.898 1 93.44 105 THR A O 1
ATOM 822 N N . MET A 1 106 ? -17.438 11.461 12.984 1 94.5 106 MET A N 1
ATOM 823 C CA . MET A 1 106 ? -17.844 11.141 14.344 1 94.5 106 MET A CA 1
ATOM 824 C C . MET A 1 106 ? -19.344 10.898 14.422 1 94.5 106 MET A C 1
ATOM 826 O O . MET A 1 106 ? -20.141 11.75 14.016 1 94.5 106 MET A O 1
ATOM 830 N N . LYS A 1 107 ? -19.625 9.742 14.898 1 93.19 107 LYS A N 1
ATOM 831 C CA . LYS A 1 107 ? -21.031 9.359 14.922 1 93.19 107 LYS A CA 1
ATOM 832 C C . LYS A 1 107 ? -21.891 10.461 15.539 1 93.19 107 LYS A C 1
ATOM 834 O O . LYS A 1 107 ? -21.594 10.961 16.625 1 93.19 107 LYS A O 1
ATOM 839 N N . GLY A 1 108 ? -22.938 10.852 14.82 1 89.94 108 GLY A N 1
ATOM 840 C CA . GLY A 1 108 ? -23.891 11.844 15.297 1 89.94 108 GLY A CA 1
ATOM 841 C C . GLY A 1 108 ? -23.5 13.266 14.953 1 89.94 108 GLY A C 1
ATOM 842 O O . GLY A 1 108 ? -24.328 14.18 15.023 1 89.94 108 GLY A O 1
ATOM 843 N N . CYS A 1 109 ? -22.281 13.547 14.57 1 90.25 109 CYS A N 1
ATOM 844 C CA . CYS A 1 109 ? -21.797 14.867 14.18 1 90.25 109 CYS A CA 1
ATOM 845 C C . CYS A 1 109 ? -21.922 15.07 12.672 1 90.25 109 CYS A C 1
ATOM 847 O O . CYS A 1 109 ? -22.328 14.148 11.953 1 90.25 109 CYS A O 1
ATOM 849 N N . ILE A 1 110 ? -21.75 16.297 12.281 1 89.31 110 ILE A N 1
ATOM 850 C CA . ILE A 1 110 ? -21.75 16.625 10.867 1 89.31 110 ILE A CA 1
ATOM 851 C C . ILE A 1 110 ? -20.312 16.828 10.375 1 89.31 110 ILE A C 1
ATOM 853 O O . ILE A 1 110 ? -19.594 17.688 10.891 1 89.31 110 ILE A O 1
ATOM 857 N N . SER A 1 111 ? -19.938 15.992 9.562 1 91.12 111 SER A N 1
ATOM 858 C CA . SER A 1 111 ? -18.672 16.172 8.859 1 91.12 111 SER A CA 1
ATOM 859 C C . SER A 1 111 ? -18.891 16.875 7.52 1 91.12 111 SER A C 1
ATOM 861 O O . SER A 1 111 ? -18.938 16.234 6.473 1 91.12 111 SER A O 1
ATOM 863 N N . SER A 1 112 ? -18.859 18.188 7.512 1 89.81 112 SER A N 1
ATOM 864 C CA . SER A 1 112 ? -19.375 19 6.414 1 89.81 112 SER A CA 1
ATOM 865 C C . SER A 1 112 ? -18.328 19.141 5.305 1 89.81 112 SER A C 1
ATOM 867 O O . SER A 1 112 ? -18.672 19.516 4.18 1 89.81 112 SER A O 1
ATOM 869 N N . ALA A 1 113 ? -17.047 18.984 5.613 1 91.5 113 ALA A N 1
ATOM 870 C CA . ALA A 1 113 ? -15.969 19.25 4.656 1 91.5 113 ALA A CA 1
ATOM 871 C C . ALA A 1 113 ? -16.094 20.656 4.09 1 91.5 113 ALA A C 1
ATOM 873 O O . ALA A 1 113 ? -15.695 20.906 2.947 1 91.5 113 ALA A O 1
ATOM 874 N N . GLY A 1 114 ? -16.672 21.547 4.879 1 91.69 114 GLY A N 1
ATOM 875 C CA . GLY A 1 114 ? -16.859 22.938 4.457 1 91.69 114 GLY A CA 1
ATOM 876 C C . GLY A 1 114 ? -17.922 23.094 3.387 1 91.69 114 GLY A C 1
ATOM 877 O O . GLY A 1 114 ? -17.984 24.125 2.709 1 91.69 114 GLY A O 1
ATOM 878 N N . MET A 1 115 ? -18.734 22.125 3.104 1 90.38 115 MET A N 1
ATOM 879 C CA . MET A 1 115 ? -19.75 22.188 2.051 1 90.38 115 MET A CA 1
ATOM 880 C C . MET A 1 115 ? -21.141 22.188 2.643 1 90.38 115 MET A C 1
ATOM 882 O O . MET A 1 115 ? -21.453 21.359 3.514 1 90.38 115 MET A O 1
ATOM 886 N N . ILE A 1 116 ? -22.078 22.953 2.09 1 89.38 116 ILE A N 1
ATOM 887 C CA . ILE A 1 116 ? -23.406 23.219 2.637 1 89.38 116 ILE A CA 1
ATOM 888 C C . ILE A 1 116 ? -24.297 21.984 2.455 1 89.38 116 ILE A C 1
ATOM 890 O O . ILE A 1 116 ? -25.094 21.656 3.332 1 89.38 116 ILE A O 1
ATOM 894 N N . TRP A 1 117 ? -24.188 21.297 1.345 1 83.69 117 TRP A N 1
ATOM 895 C CA . TRP A 1 117 ? -25.109 20.203 1.038 1 83.69 117 TRP A CA 1
ATOM 896 C C . TRP A 1 117 ? -24.906 19.047 2.008 1 83.69 117 TRP A C 1
ATOM 898 O O . TRP A 1 117 ? -25.797 18.203 2.16 1 83.69 117 TRP A O 1
ATOM 908 N N . LEU A 1 118 ? -23.859 19 2.729 1 85.62 118 LEU A N 1
ATOM 909 C CA . LEU A 1 118 ? -23.578 17.906 3.652 1 85.62 118 LEU A CA 1
ATOM 910 C C . LEU A 1 118 ? -24.141 18.203 5.035 1 85.62 118 LEU A C 1
ATOM 912 O O . LEU A 1 118 ? -24.141 17.328 5.906 1 85.62 118 LEU A O 1
ATOM 916 N N . LEU A 1 119 ? -24.672 19.328 5.305 1 86.56 119 LEU A N 1
ATOM 917 C CA . LEU A 1 119 ? -25.141 19.75 6.617 1 86.56 119 LEU A CA 1
ATOM 918 C C . LEU A 1 119 ? -26.328 18.906 7.07 1 86.56 119 LEU A C 1
ATOM 920 O O . LEU A 1 119 ? -26.641 18.859 8.266 1 86.56 119 LEU A O 1
ATOM 924 N N . ASP A 1 120 ? -26.984 18.172 6.246 1 83.19 120 ASP A N 1
ATOM 925 C CA . ASP A 1 120 ? -28.156 17.375 6.609 1 83.19 120 ASP A CA 1
ATOM 926 C C . ASP A 1 120 ? -27.812 15.891 6.648 1 83.19 120 ASP A C 1
ATOM 928 O O . ASP A 1 120 ? -28.719 15.047 6.613 1 83.19 120 ASP A O 1
ATOM 932 N N . HIS A 1 121 ? -26.609 15.641 6.699 1 83.31 121 HIS A N 1
ATOM 933 C CA . HIS A 1 121 ? -26.188 14.242 6.672 1 83.31 121 HIS A CA 1
ATOM 934 C C . HIS A 1 121 ? -25.266 13.922 7.852 1 83.31 121 HIS A C 1
ATOM 936 O O . HIS A 1 121 ? -24.047 13.828 7.688 1 83.31 121 HIS A O 1
ATOM 942 N N . PRO A 1 122 ? -25.812 13.672 9 1 88.12 122 PRO A N 1
ATOM 943 C CA . PRO A 1 122 ? -24.953 13.32 10.148 1 88.12 122 PRO A CA 1
ATOM 944 C C . PRO A 1 122 ? -24.188 12.023 9.93 1 88.12 122 PRO A C 1
ATOM 946 O O . PRO A 1 122 ? -24.672 11.109 9.25 1 88.12 122 PRO A O 1
ATOM 949 N N . ASP A 1 123 ? -23.062 11.945 10.516 1 89.88 123 ASP A N 1
ATOM 950 C CA . ASP A 1 123 ? -22.219 10.758 10.383 1 89.88 123 ASP A CA 1
ATOM 951 C C . ASP A 1 123 ? -22.859 9.547 11.055 1 89.88 123 ASP A C 1
ATOM 953 O O . ASP A 1 123 ? -23.453 9.664 12.133 1 89.88 123 ASP A O 1
ATOM 957 N N . GLU A 1 124 ? -22.781 8.43 10.453 1 87.75 124 GLU A N 1
ATOM 958 C CA . GLU A 1 124 ? -23.344 7.203 10.992 1 87.75 124 GLU A CA 1
ATOM 959 C C . GLU A 1 124 ? -22.312 6.434 11.812 1 87.75 124 GLU A C 1
ATOM 961 O O . GLU A 1 124 ? -22.672 5.578 12.625 1 87.75 124 GLU A O 1
ATOM 966 N N . GLU A 1 125 ? -21.094 6.727 11.555 1 89.56 125 GLU A N 1
ATOM 967 C CA . GLU A 1 125 ? -20 6.031 12.227 1 89.56 125 GLU A CA 1
ATOM 968 C C . GLU A 1 125 ? -18.875 6.996 12.594 1 89.56 125 GLU A C 1
ATOM 970 O O . GLU A 1 125 ? -18.766 8.086 12.023 1 89.56 125 GLU A O 1
ATOM 975 N N . THR A 1 126 ? -18.125 6.602 13.57 1 95.12 126 THR A N 1
ATOM 976 C CA . THR A 1 126 ? -16.922 7.328 13.977 1 95.12 126 THR A CA 1
ATOM 977 C C . THR A 1 126 ? -15.688 6.762 13.281 1 95.12 126 THR A C 1
ATOM 979 O O . THR A 1 126 ? -15.523 5.547 13.188 1 95.12 126 THR A O 1
ATOM 982 N N . ALA A 1 127 ? -14.891 7.656 12.727 1 94.62 127 ALA A N 1
ATOM 983 C CA . ALA A 1 127 ? -13.641 7.234 12.094 1 94.62 127 ALA A CA 1
ATOM 984 C C . ALA A 1 127 ? -12.812 6.367 13.039 1 94.62 127 ALA A C 1
ATOM 986 O O . ALA A 1 127 ? -12.789 6.605 14.242 1 94.62 127 ALA A O 1
ATOM 987 N N . ILE A 1 128 ? -12.078 5.414 12.531 1 93.38 128 ILE A N 1
ATOM 988 C CA . ILE A 1 128 ? -11.312 4.449 13.32 1 93.38 128 ILE A CA 1
ATOM 989 C C . ILE A 1 128 ? -10.289 5.184 14.18 1 93.38 128 ILE A C 1
ATOM 991 O O . ILE A 1 128 ? -10.102 4.848 15.352 1 93.38 128 ILE A O 1
ATOM 995 N N . THR A 1 129 ? -9.633 6.191 13.617 1 97.31 129 THR A N 1
ATOM 996 C CA . THR A 1 129 ? -8.594 6.922 14.336 1 97.31 129 THR A CA 1
ATOM 997 C C . THR A 1 129 ? -9.188 7.66 15.539 1 97.31 129 THR A C 1
ATOM 999 O O . THR A 1 129 ? -8.57 7.73 16.594 1 97.31 129 THR A O 1
ATOM 1002 N N . VAL A 1 130 ? -10.383 8.195 15.367 1 98 130 VAL A N 1
ATOM 1003 C CA . VAL A 1 130 ? -11.055 8.898 16.453 1 98 130 VAL A CA 1
ATOM 1004 C C . VAL A 1 130 ? -11.531 7.891 17.5 1 98 130 VAL A C 1
ATOM 1006 O O . VAL A 1 130 ? -11.375 8.109 18.703 1 98 130 VAL A O 1
ATOM 1009 N N . LYS A 1 131 ? -12.094 6.805 17.016 1 97.06 131 LYS A N 1
ATOM 1010 C CA . LYS A 1 131 ? -12.562 5.746 17.906 1 97.06 131 LYS A CA 1
ATOM 1011 C C . LYS A 1 131 ? -11.438 5.258 18.828 1 97.06 131 LYS A C 1
ATOM 1013 O O . LYS A 1 131 ? -11.641 5.098 20.031 1 97.06 131 LYS A O 1
ATOM 1018 N N . ILE A 1 132 ? -10.32 5.055 18.266 1 97.75 132 ILE A N 1
ATOM 1019 C CA . ILE A 1 132 ? -9.172 4.559 19.031 1 97.75 132 ILE A CA 1
ATOM 1020 C C . ILE A 1 132 ? -8.773 5.578 20.094 1 97.75 132 ILE A C 1
ATOM 1022 O O . ILE A 1 132 ? -8.477 5.211 21.234 1 97.75 132 ILE A O 1
ATOM 1026 N N . LEU A 1 133 ? -8.766 6.875 19.781 1 98.38 133 LEU A N 1
ATOM 1027 C CA . LEU A 1 133 ? -8.391 7.906 20.75 1 98.38 133 LEU A CA 1
ATOM 1028 C C . LEU A 1 133 ? -9.406 7.996 21.875 1 98.38 133 LEU A C 1
ATOM 1030 O O . LEU A 1 133 ? -9.039 8.219 23.031 1 98.38 133 LEU A O 1
ATOM 1034 N N . ILE A 1 134 ? -10.648 7.816 21.531 1 97.69 134 ILE A N 1
ATOM 1035 C CA . ILE A 1 134 ? -11.695 7.805 22.547 1 97.69 134 ILE A CA 1
ATOM 1036 C C . ILE A 1 134 ? -11.5 6.605 23.469 1 97.69 134 ILE A C 1
ATOM 1038 O O . ILE A 1 134 ? -11.609 6.73 24.688 1 97.69 134 ILE A O 1
ATOM 1042 N N . GLU A 1 135 ? -11.203 5.469 22.922 1 96.38 135 GLU A N 1
ATOM 1043 C CA . GLU A 1 135 ? -10.977 4.262 23.703 1 96.38 135 GLU A CA 1
ATOM 1044 C C . GLU A 1 135 ? -9.75 4.414 24.609 1 96.38 135 GLU A C 1
ATOM 1046 O O . GLU A 1 135 ? -9.664 3.777 25.656 1 96.38 135 GLU A O 1
ATOM 1051 N N . GLU A 1 136 ? -8.828 5.254 24.172 1 97.19 136 GLU A N 1
ATOM 1052 C CA . GLU A 1 136 ? -7.648 5.551 24.969 1 97.19 136 GLU A CA 1
ATOM 1053 C C . GLU A 1 136 ? -7.945 6.605 26.031 1 97.19 136 GLU A C 1
ATOM 1055 O O . GLU A 1 136 ? -7.055 7.016 26.781 1 97.19 136 GLU A O 1
ATOM 1060 N N . GLY A 1 137 ? -9.188 7.055 26.078 1 97.94 137 GLY A N 1
ATOM 1061 C CA . GLY A 1 137 ? -9.641 7.988 27.109 1 97.94 137 GLY A CA 1
ATOM 1062 C C . GLY A 1 137 ? -9.672 9.422 26.625 1 97.94 137 GLY A C 1
ATOM 1063 O O . GLY A 1 137 ? -10.016 10.328 27.391 1 97.94 137 GLY A O 1
ATOM 1064 N N . GLY A 1 138 ? -9.25 9.688 25.375 1 98.56 138 GLY A N 1
ATOM 1065 C CA . GLY A 1 138 ? -9.344 11.031 24.812 1 98.56 138 GLY A CA 1
ATOM 1066 C C . GLY A 1 138 ? -10.773 11.516 24.688 1 98.56 138 GLY A C 1
ATOM 1067 O O . GLY A 1 138 ? -11.703 10.711 24.578 1 98.56 138 GLY A O 1
ATOM 1068 N N . ILE A 1 139 ? -10.945 12.812 24.688 1 98.75 139 ILE A N 1
ATOM 1069 C CA . ILE A 1 139 ? -12.289 13.391 24.672 1 98.75 139 ILE A CA 1
ATOM 1070 C C . ILE A 1 139 ? -12.414 14.375 23.516 1 98.75 139 ILE A C 1
ATOM 1072 O O . ILE A 1 139 ? -11.938 15.508 23.594 1 98.75 139 ILE A O 1
ATOM 1076 N N . PRO A 1 140 ? -12.992 13.922 22.375 1 98.5 140 PRO A N 1
ATOM 1077 C CA . PRO A 1 140 ? -13.258 14.906 21.312 1 98.5 140 PRO A CA 1
ATOM 1078 C C . PRO A 1 140 ? -14.266 15.969 21.734 1 98.5 140 PRO A C 1
ATOM 1080 O O . PRO A 1 140 ? -15.328 15.641 22.266 1 98.5 140 PRO A O 1
ATOM 1083 N N . PHE A 1 141 ? -13.922 17.281 21.547 1 97.94 141 PHE A N 1
ATOM 1084 C CA . PHE A 1 141 ? -14.812 18.266 22.125 1 97.94 141 PHE A CA 1
ATOM 1085 C C . PHE A 1 141 ? -15.172 19.344 21.109 1 97.94 141 PHE A C 1
ATOM 1087 O O . PHE A 1 141 ? -16.156 20.062 21.281 1 97.94 141 PHE A O 1
ATOM 1094 N N . VAL A 1 142 ? -14.406 19.469 20.094 1 97.31 142 VAL A N 1
ATOM 1095 C CA . VAL A 1 142 ? -14.695 20.469 19.078 1 97.31 142 VAL A CA 1
ATOM 1096 C C . VAL A 1 142 ? -14.18 20 17.719 1 97.31 142 VAL A C 1
ATOM 1098 O O . VAL A 1 142 ? -13.141 19.344 17.641 1 97.31 142 VAL A O 1
ATOM 1101 N N . ARG A 1 143 ? -14.977 20.25 16.672 1 96.31 143 ARG A N 1
ATOM 1102 C CA . ARG A 1 143 ? -14.539 20.078 15.297 1 96.31 143 ARG A CA 1
ATOM 1103 C C . ARG A 1 143 ? -13.898 21.359 14.766 1 96.31 143 ARG A C 1
ATOM 1105 O O . ARG A 1 143 ? -14.344 22.453 15.094 1 96.31 143 ARG A O 1
ATOM 1112 N N . SER A 1 144 ? -12.914 21.188 13.953 1 97.94 144 SER A N 1
ATOM 1113 C CA . SER A 1 144 ? -12.172 22.375 13.516 1 97.94 144 SER A CA 1
ATOM 1114 C C . SER A 1 144 ? -12.562 22.781 12.094 1 97.94 144 SER A C 1
ATOM 1116 O O . SER A 1 144 ? -12.883 21.922 11.266 1 97.94 144 SER A O 1
ATOM 1118 N N . ASN A 1 145 ? -12.508 24.047 11.805 1 96.88 145 ASN A N 1
ATOM 1119 C CA . ASN A 1 145 ? -12.867 24.656 10.531 1 96.88 145 ASN A CA 1
ATOM 1120 C C . ASN A 1 145 ? -11.945 24.188 9.406 1 96.88 145 ASN A C 1
ATOM 1122 O O . ASN A 1 145 ? -10.805 23.812 9.656 1 96.88 145 ASN A O 1
ATOM 1126 N N . VAL A 1 146 ? -12.492 24.156 8.156 1 96.69 146 VAL A N 1
ATOM 1127 C CA . VAL A 1 146 ? -11.781 23.688 6.977 1 96.69 146 VAL A CA 1
ATOM 1128 C C . VAL A 1 146 ? -12.148 24.547 5.77 1 96.69 146 VAL A C 1
ATOM 1130 O O . VAL A 1 146 ? -13.133 25.281 5.805 1 96.69 146 VAL A O 1
ATOM 1133 N N . PRO A 1 147 ? -11.336 24.562 4.75 1 95.69 147 PRO A N 1
ATOM 1134 C CA . PRO A 1 147 ? -11.789 25.188 3.506 1 95.69 147 PRO A CA 1
ATOM 1135 C C . PRO A 1 147 ? -12.914 24.406 2.828 1 95.69 147 PRO A C 1
ATOM 1137 O O . PRO A 1 147 ? -13.086 23.203 3.084 1 95.69 147 PRO A O 1
ATOM 1140 N N . GLN A 1 148 ? -13.609 25.141 1.947 1 93.5 148 GLN A N 1
ATOM 1141 C CA . GLN A 1 148 ? -14.625 24.469 1.147 1 93.5 148 GLN A CA 1
ATOM 1142 C C . GLN A 1 148 ? -14.047 23.266 0.41 1 93.5 148 GLN A C 1
ATOM 1144 O O . GLN A 1 148 ? -13.023 23.375 -0.266 1 93.5 148 GLN A O 1
ATOM 1149 N N . ALA A 1 149 ? -14.555 22.094 0.625 1 90.38 149 ALA A N 1
ATOM 1150 C CA . ALA A 1 149 ? -14.211 20.844 -0.054 1 90.38 149 ALA A CA 1
ATOM 1151 C C . ALA A 1 149 ? -12.812 20.375 0.343 1 90.38 149 ALA A C 1
ATOM 1153 O O . ALA A 1 149 ? -12.211 19.547 -0.336 1 90.38 149 ALA A O 1
ATOM 1154 N N . ILE A 1 150 ? -12.211 20.906 1.371 1 91 150 ILE A N 1
ATOM 1155 C CA . ILE A 1 150 ? -10.938 20.5 1.958 1 91 150 ILE A CA 1
ATOM 1156 C C . ILE A 1 150 ? -9.82 20.641 0.926 1 91 150 ILE A C 1
ATOM 1158 O O . ILE A 1 150 ? -8.852 19.875 0.94 1 91 150 ILE A O 1
ATOM 1162 N N . SER A 1 151 ? -10.008 21.578 -0.028 1 88.06 151 SER A N 1
ATOM 1163 C CA . SER A 1 151 ? -9.094 21.562 -1.163 1 88.06 151 SER A CA 1
ATOM 1164 C C . SER A 1 151 ? -8.469 22.938 -1.388 1 88.06 151 SER A C 1
ATOM 1166 O O . SER A 1 151 ? -8.477 23.453 -2.506 1 88.06 151 SER A O 1
ATOM 1168 N N . TRP A 1 152 ? -7.945 23.484 -0.304 1 89.62 152 TRP A N 1
ATOM 1169 C CA . TRP A 1 152 ? -7.277 24.781 -0.455 1 89.62 152 TRP A CA 1
ATOM 1170 C C . TRP A 1 152 ? -6.301 25.031 0.691 1 89.62 152 TRP A C 1
ATOM 1172 O O . TRP A 1 152 ? -6.375 24.359 1.728 1 89.62 152 TRP A O 1
ATOM 1182 N N . ILE A 1 153 ? -5.422 26.016 0.493 1 93.31 153 ILE A N 1
ATOM 1183 C CA . ILE A 1 153 ? -4.336 26.266 1.438 1 93.31 153 ILE A CA 1
ATOM 1184 C C . ILE A 1 153 ? -4.695 27.438 2.348 1 93.31 153 ILE A C 1
ATOM 1186 O O . ILE A 1 153 ? -3.848 27.938 3.082 1 93.31 153 ILE A O 1
ATOM 1190 N N . GLU A 1 154 ? -5.887 27.906 2.273 1 95.94 154 GLU A N 1
ATOM 1191 C CA . GLU A 1 154 ? -6.531 28.781 3.238 1 95.94 154 GLU A CA 1
ATOM 1192 C C . GLU A 1 154 ? -7.816 28.172 3.779 1 95.94 154 GLU A C 1
ATOM 1194 O O . GLU A 1 154 ? -8.438 27.328 3.113 1 95.94 154 GLU A O 1
ATOM 1199 N N . THR A 1 155 ? -8.18 28.547 4.887 1 97.38 155 THR A N 1
ATOM 1200 C CA . THR A 1 155 ? -9.367 27.984 5.508 1 97.38 155 THR A CA 1
ATOM 1201 C C . THR A 1 155 ? -10.523 28.969 5.461 1 97.38 155 THR A C 1
ATOM 1203 O O . THR A 1 155 ? -10.531 29.953 6.203 1 97.38 155 THR A O 1
ATOM 1206 N N . GLU A 1 156 ? -11.422 28.656 4.57 1 95.75 156 GLU A N 1
ATOM 1207 C CA . GLU A 1 156 ? -12.625 29.469 4.414 1 95.75 156 GLU A CA 1
ATOM 1208 C C . GLU A 1 156 ? -13.742 28.672 3.752 1 95.75 156 GLU A C 1
ATOM 1210 O O . GLU A 1 156 ? -13.5 27.891 2.834 1 95.75 156 GLU A O 1
ATOM 1215 N N . ASN A 1 157 ? -14.875 28.797 4.203 1 94.19 157 ASN A N 1
ATOM 1216 C CA . ASN A 1 157 ? -16.078 28.234 3.596 1 94.19 157 ASN A CA 1
ATOM 1217 C C . ASN A 1 157 ? -17.312 29.062 3.926 1 94.19 157 ASN A C 1
ATOM 1219 O O . ASN A 1 157 ? -17.25 30.016 4.707 1 94.19 157 ASN A O 1
ATOM 1223 N N . ALA A 1 158 ? -18.422 28.734 3.377 1 91.25 158 ALA A N 1
ATOM 1224 C CA . ALA A 1 158 ? -19.641 29.531 3.504 1 91.25 158 ALA A CA 1
ATOM 1225 C C . ALA A 1 158 ? -20.406 29.172 4.77 1 91.25 158 ALA A C 1
ATOM 1227 O O . ALA A 1 158 ? -21.375 29.844 5.125 1 91.25 158 ALA A O 1
ATOM 1228 N N . ILE A 1 159 ? -19.984 28.156 5.457 1 91.88 159 ILE A N 1
ATOM 1229 C CA . ILE A 1 159 ? -20.703 27.672 6.637 1 91.88 159 ILE A CA 1
ATOM 1230 C C . ILE A 1 159 ? -20.141 28.359 7.887 1 91.88 159 ILE A C 1
ATOM 1232 O O . ILE A 1 159 ? -20.891 29.016 8.625 1 91.88 159 ILE A O 1
ATOM 1236 N N . TYR A 1 160 ? -18.828 28.25 8.094 1 92.06 160 TYR A N 1
ATOM 1237 C CA . TYR A 1 160 ? -18.203 28.656 9.344 1 92.06 160 TYR A CA 1
ATOM 1238 C C . TYR A 1 160 ? -17.422 29.953 9.164 1 92.06 160 TYR A C 1
ATOM 1240 O O . TYR A 1 160 ? -17.047 30.594 10.148 1 92.06 160 TYR A O 1
ATOM 1248 N N . GLY A 1 161 ? -17.156 30.344 7.875 1 92.75 161 GLY A N 1
ATOM 1249 C CA . GLY A 1 161 ? -16.453 31.578 7.598 1 92.75 161 GLY A CA 1
ATOM 1250 C C . GLY A 1 161 ? -14.953 31.391 7.422 1 92.75 161 GLY A C 1
ATOM 1251 O O . GLY A 1 161 ? -14.484 30.25 7.27 1 92.75 161 GLY A O 1
ATOM 1252 N N . ARG A 1 162 ? -14.273 32.531 7.344 1 96.25 162 ARG A N 1
ATOM 1253 C CA . ARG A 1 162 ? -12.828 32.531 7.145 1 96.25 162 ARG A CA 1
ATOM 1254 C C . ARG A 1 162 ? -12.086 32.438 8.477 1 96.25 162 ARG A C 1
ATOM 1256 O O . ARG A 1 162 ? -12.281 33.281 9.359 1 96.25 162 ARG A O 1
ATOM 1263 N N . ALA A 1 163 ? -11.281 31.453 8.656 1 97.62 163 ALA A N 1
ATOM 1264 C CA . ALA A 1 163 ? -10.477 31.297 9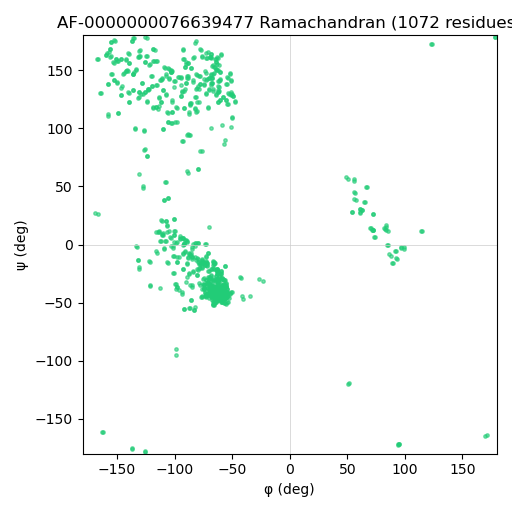.867 1 97.62 163 ALA A CA 1
ATOM 1265 C C . ALA A 1 163 ? -9.312 32.281 9.875 1 97.62 163 ALA A C 1
ATOM 1267 O O . ALA A 1 163 ? -8.656 32.5 8.852 1 97.62 163 ALA A O 1
ATOM 1268 N N . ASP A 1 164 ? -9.078 32.875 11.016 1 98.12 164 ASP A N 1
ATOM 1269 C CA . ASP A 1 164 ? -7.988 33.844 11.188 1 98.12 164 ASP A CA 1
ATOM 1270 C C . ASP A 1 164 ? -6.809 33.219 11.922 1 98.12 164 ASP A C 1
ATOM 1272 O O . ASP A 1 164 ? -6.988 32.281 12.719 1 98.12 164 ASP A O 1
ATOM 1276 N N . ASN A 1 165 ? -5.668 33.688 11.594 1 98.19 165 ASN A N 1
ATOM 1277 C CA . ASN A 1 165 ? -4.457 33.281 12.289 1 98.19 165 ASN A CA 1
ATOM 1278 C C . ASN A 1 165 ? -4.297 34 13.625 1 98.19 165 ASN A C 1
ATOM 1280 O O . ASN A 1 165 ? -4.203 35.219 13.656 1 98.19 165 ASN A O 1
ATOM 1284 N N . PRO A 1 166 ? -4.191 33.281 14.68 1 97.69 166 PRO A N 1
ATOM 1285 C CA . PRO A 1 166 ? -4.105 33.906 15.992 1 97.69 166 PRO A CA 1
ATOM 1286 C C . PRO A 1 166 ? -2.861 34.781 16.156 1 97.69 166 PRO A C 1
ATOM 1288 O O . PRO A 1 166 ? -2.838 35.688 16.984 1 97.69 166 PRO A O 1
ATOM 1291 N N . TRP A 1 167 ? -1.824 34.594 15.406 1 97.31 167 TRP A N 1
ATOM 1292 C CA . TRP A 1 167 ? -0.622 35.406 15.445 1 97.31 167 TRP A CA 1
ATOM 1293 C C . TRP A 1 167 ? -0.865 36.781 14.773 1 97.31 167 TRP A C 1
ATOM 1295 O O . TRP A 1 167 ? -0.225 37.781 15.117 1 97.31 167 TRP A O 1
ATOM 1305 N N . ASP A 1 168 ? -1.67 36.781 13.742 1 97.5 168 ASP A N 1
ATOM 1306 C CA . ASP A 1 168 ? -2.045 37.938 12.953 1 97.5 168 ASP A CA 1
ATOM 1307 C C . ASP A 1 168 ? -3.359 37.719 12.211 1 97.5 168 ASP A C 1
ATOM 1309 O O . ASP A 1 168 ? -3.4 36.969 11.227 1 97.5 168 ASP A O 1
ATOM 1313 N N . ARG A 1 169 ? -4.395 38.375 12.57 1 97.38 169 ARG A N 1
ATOM 1314 C CA . ARG A 1 169 ? -5.742 38.125 12.078 1 97.38 169 ARG A CA 1
ATOM 1315 C C . ARG A 1 169 ? -5.848 38.438 10.586 1 97.38 169 ARG A C 1
ATOM 1317 O O . ARG A 1 169 ? -6.797 38 9.922 1 97.38 169 ARG A O 1
ATOM 1324 N N . PHE A 1 170 ? -4.898 39.156 10.078 1 97.38 170 PHE A N 1
ATOM 1325 C CA . PHE A 1 170 ? -4.93 39.5 8.656 1 97.38 170 PHE A CA 1
ATOM 1326 C C . PHE A 1 170 ? -4.305 38.375 7.828 1 97.38 170 PHE A C 1
ATOM 1328 O O . PHE A 1 170 ? -4.355 38.406 6.594 1 97.38 170 PHE A O 1
ATOM 1335 N N . ARG A 1 171 ? -3.816 37.406 8.438 1 98 171 ARG A N 1
ATOM 1336 C CA . ARG A 1 171 ? -3.131 36.312 7.746 1 98 171 ARG A CA 1
ATOM 1337 C C . ARG A 1 171 ? -3.848 35 7.965 1 98 171 ARG A C 1
ATOM 1339 O O . ARG A 1 171 ? -4.641 34.875 8.898 1 98 171 ARG A O 1
ATOM 1346 N N . THR A 1 172 ? -3.609 34.094 7.07 1 97.94 172 THR A N 1
ATOM 1347 C CA . THR A 1 172 ? -4.305 32.812 7.102 1 97.94 172 THR A CA 1
ATOM 1348 C C . THR A 1 172 ? -3.607 31.828 8.047 1 97.94 172 THR A C 1
ATOM 1350 O O . THR A 1 172 ? -2.379 31.828 8.156 1 97.94 172 THR A O 1
ATOM 1353 N N . PRO A 1 173 ? -4.359 31.062 8.797 1 98.38 173 PRO A N 1
ATOM 1354 C CA . PRO A 1 173 ? -3.742 29.969 9.539 1 98.38 173 PRO A CA 1
ATOM 1355 C C . PRO A 1 173 ? -3.32 28.812 8.641 1 98.38 173 PRO A C 1
ATOM 1357 O O . PRO A 1 173 ? -2.754 27.828 9.125 1 98.38 173 PRO A O 1
ATOM 1360 N N . GLY A 1 174 ? -3.529 28.906 7.332 1 96.69 174 GLY A N 1
ATOM 1361 C CA . GLY A 1 174 ? -3.24 27.844 6.395 1 96.69 174 GLY A CA 1
ATOM 1362 C C . GLY A 1 174 ? -4.445 26.969 6.094 1 96.69 174 GLY A C 1
ATOM 1363 O O . GLY A 1 174 ? -5.578 27.328 6.422 1 96.69 174 GLY A O 1
ATOM 1364 N N . GLY A 1 175 ? -4.254 25.922 5.418 1 95.06 175 GLY A N 1
ATOM 1365 C CA . GLY A 1 175 ? -5.227 24.906 5.02 1 95.06 175 GLY A CA 1
ATOM 1366 C C . GLY A 1 175 ? -4.586 23.641 4.477 1 95.06 175 GLY A C 1
ATOM 1367 O O . GLY A 1 175 ? -3.395 23.641 4.156 1 95.06 175 GLY A O 1
ATOM 1368 N N . SER A 1 176 ? -5.293 22.453 4.453 1 93.44 176 SER A N 1
ATOM 1369 C CA . SER A 1 176 ? -6.723 22.422 4.73 1 93.44 176 SER A CA 1
ATOM 1370 C C . SER A 1 176 ? -6.996 22.156 6.203 1 93.44 176 SER A C 1
ATOM 1372 O O . SER A 1 176 ? -8.148 21.938 6.602 1 93.44 176 SER A O 1
ATOM 1374 N N . THR A 1 177 ? -5.938 22.094 7.066 1 97.56 177 THR A N 1
ATOM 1375 C CA . THR A 1 177 ? -6.133 21.859 8.492 1 97.56 177 THR A CA 1
ATOM 1376 C C . THR A 1 177 ? -5.914 23.156 9.289 1 97.56 177 THR A C 1
ATOM 1378 O O . THR A 1 177 ? -5.297 23.125 10.352 1 97.56 177 THR A O 1
ATOM 1381 N N . GLY A 1 178 ? -6.391 24.219 8.742 1 98.25 178 GLY A N 1
ATOM 1382 C CA . GLY A 1 178 ? -6.152 25.516 9.328 1 98.25 178 GLY A CA 1
ATOM 1383 C C . GLY A 1 178 ? -6.891 25.734 10.641 1 98.25 178 GLY A C 1
ATOM 1384 O O . GLY A 1 178 ? -6.375 26.375 11.555 1 98.25 178 GLY A O 1
ATOM 1385 N N . GLY A 1 179 ? -8.133 25.266 10.734 1 98.38 179 GLY A N 1
ATOM 1386 C CA . GLY A 1 179 ? -8.859 25.328 11.992 1 98.38 179 GLY A CA 1
ATOM 1387 C C . GLY A 1 179 ? -8.117 24.688 13.141 1 98.38 179 GLY A C 1
ATOM 1388 O O . GLY A 1 179 ? -8.055 25.234 14.242 1 98.38 179 GLY A O 1
ATOM 1389 N N . GLU A 1 180 ? -7.555 23.516 12.898 1 98.44 180 GLU A N 1
ATOM 1390 C CA . GLU A 1 180 ? -6.789 22.812 13.914 1 98.44 180 GLU A CA 1
ATOM 1391 C C . GLU A 1 180 ? -5.559 23.609 14.336 1 98.44 180 GLU A C 1
ATOM 1393 O O . GLU A 1 180 ? -5.27 23.719 15.531 1 98.44 180 GLU A O 1
ATOM 1398 N N . GLY A 1 181 ? -4.836 24.094 13.328 1 98.25 181 GLY A N 1
ATOM 1399 C CA . GLY A 1 181 ? -3.658 24.891 13.633 1 98.25 181 GLY A CA 1
ATOM 1400 C C . GLY A 1 181 ? -3.959 26.094 14.516 1 98.25 181 GLY A C 1
ATOM 1401 O O . GLY A 1 181 ? -3.26 26.344 15.5 1 98.25 181 GLY A O 1
ATOM 1402 N N . GLY A 1 182 ? -4.996 26.797 14.188 1 98.25 182 GLY A N 1
ATOM 1403 C CA . GLY A 1 182 ? -5.398 27.969 14.961 1 98.25 182 GLY A CA 1
ATOM 1404 C C . GLY A 1 182 ? -5.863 27.609 16.359 1 98.25 182 GLY A C 1
ATOM 1405 O O . GLY A 1 182 ? -5.535 28.312 17.328 1 98.25 182 GLY A O 1
ATOM 1406 N N . LEU A 1 183 ? -6.656 26.547 16.469 1 98.5 183 LEU A N 1
ATOM 1407 C CA . LEU A 1 183 ? -7.152 26.125 17.766 1 98.5 183 LEU A CA 1
ATOM 1408 C C . LEU A 1 183 ? -5.992 25.797 18.703 1 98.5 183 LEU A C 1
ATOM 1410 O O . LEU A 1 183 ? -6.008 26.188 19.875 1 98.5 183 LEU A O 1
ATOM 1414 N N . ILE A 1 184 ? -5.008 25.156 18.219 1 98.12 184 ILE A N 1
ATOM 1415 C CA . ILE A 1 184 ? -3.912 24.688 19.047 1 98.12 184 ILE A CA 1
ATOM 1416 C C . ILE A 1 184 ? -2.998 25.859 19.406 1 98.12 184 ILE A C 1
ATOM 1418 O O . ILE A 1 184 ? -2.592 26 20.562 1 98.12 184 ILE A O 1
ATOM 1422 N N . CYS A 1 185 ? -2.688 26.688 18.422 1 96.31 185 CYS A N 1
ATOM 1423 C CA . CYS A 1 185 ? -1.748 27.766 18.719 1 96.31 185 CYS A CA 1
ATOM 1424 C C . CYS A 1 185 ? -2.369 28.781 19.656 1 96.31 185 CYS A C 1
ATOM 1426 O O . CYS A 1 185 ? -1.662 29.422 20.438 1 96.31 185 CYS A O 1
ATOM 1428 N N . SER A 1 186 ? -3.707 28.922 19.672 1 96.56 186 SER A N 1
ATOM 1429 C CA . SER A 1 186 ? -4.395 29.844 20.562 1 96.56 186 SER A CA 1
ATOM 1430 C C . SER A 1 186 ? -4.738 29.188 21.891 1 96.56 186 SER A C 1
ATOM 1432 O O . SER A 1 186 ? -5.461 29.75 22.703 1 96.56 186 SER A O 1
ATOM 1434 N N . ARG A 1 187 ? -4.355 28 22.062 1 96.75 187 ARG A N 1
ATOM 1435 C CA . ARG A 1 187 ? -4.617 27.203 23.25 1 96.75 187 ARG A CA 1
ATOM 1436 C C . ARG A 1 187 ? -6.113 26.969 23.453 1 96.75 187 ARG A C 1
ATOM 1438 O O . ARG A 1 187 ? -6.602 26.938 24.578 1 96.75 187 ARG A O 1
ATOM 1445 N N . SER A 1 188 ? -6.758 26.953 22.375 1 97.75 188 SER A N 1
ATOM 1446 C CA . SER A 1 188 ? -8.172 26.594 22.406 1 97.75 188 SER A CA 1
ATOM 1447 C C . SER A 1 188 ? -8.359 25.078 22.266 1 97.75 188 SER A C 1
ATOM 1449 O O . SER A 1 188 ? -9.461 24.562 22.453 1 97.75 188 SER A O 1
ATOM 1451 N N . SER A 1 189 ? -7.359 24.375 21.938 1 98.5 189 SER A N 1
ATOM 1452 C CA . SER A 1 189 ? -7.25 22.922 21.984 1 98.5 189 SER A CA 1
ATOM 1453 C C . SER A 1 189 ? -5.828 22.484 22.328 1 98.5 189 SER A C 1
ATOM 1455 O O . SER A 1 189 ? -4.859 23.062 21.844 1 98.5 189 SER A O 1
ATOM 1457 N N . PRO A 1 190 ? -5.621 21.562 23.188 1 98.12 190 PRO A N 1
ATOM 1458 C CA . PRO A 1 190 ? -4.262 21.125 23.5 1 98.12 190 PRO A CA 1
ATOM 1459 C C . PRO A 1 190 ? -3.703 20.156 22.453 1 98.12 190 PRO A C 1
ATOM 1461 O O . PRO A 1 190 ? -2.486 19.969 22.375 1 98.12 190 PRO A O 1
ATOM 1464 N N . LEU A 1 191 ? -4.59 19.547 21.75 1 97.56 191 LEU A N 1
ATOM 1465 C CA . LEU A 1 191 ? -4.258 18.453 20.844 1 97.56 191 LEU A CA 1
ATOM 1466 C C . LEU A 1 191 ? -5.285 18.344 19.719 1 97.56 191 LEU A C 1
ATOM 1468 O O . LEU A 1 191 ? -6.469 18.641 19.922 1 97.56 191 LEU A O 1
ATOM 1472 N N . GLY A 1 192 ? -4.824 17.938 18.562 1 98.44 192 GLY A N 1
ATOM 1473 C CA . GLY A 1 192 ? -5.77 17.781 17.469 1 98.44 192 GLY A CA 1
ATOM 1474 C C . GLY A 1 192 ? -5.301 16.797 16.406 1 98.44 192 GLY A C 1
ATOM 1475 O O . GLY A 1 192 ? -4.156 16.344 16.438 1 98.44 192 GLY A O 1
ATOM 1476 N N . ILE A 1 193 ? -6.211 16.422 15.516 1 98.31 193 ILE A N 1
ATOM 1477 C CA . ILE A 1 193 ? -5.902 15.523 14.406 1 98.31 193 ILE A CA 1
ATOM 1478 C C . ILE A 1 193 ? -6.312 16.172 13.086 1 98.31 193 ILE A C 1
ATOM 1480 O O . ILE A 1 193 ? -7.383 16.781 12.992 1 98.31 193 ILE A O 1
ATOM 1484 N N . GLY A 1 194 ? -5.434 16.141 12.18 1 97.75 194 GLY A N 1
ATOM 1485 C CA . GLY A 1 194 ? -5.668 16.656 10.844 1 97.75 194 GLY A CA 1
ATOM 1486 C C . GLY A 1 194 ? -5.379 15.648 9.75 1 97.75 194 GLY A C 1
ATOM 1487 O O . GLY A 1 194 ? -5.207 14.461 10.031 1 97.75 194 GLY A O 1
ATOM 1488 N N . THR A 1 195 ? -5.543 16.094 8.492 1 95.69 195 THR A N 1
ATOM 1489 C CA . THR A 1 195 ? -5.23 15.281 7.32 1 95.69 195 THR A CA 1
ATOM 1490 C C . THR A 1 195 ? -4.27 16.016 6.391 1 95.69 195 THR A C 1
ATOM 1492 O O . THR A 1 195 ? -4.113 17.234 6.492 1 95.69 195 THR A O 1
ATOM 1495 N N . ASP A 1 196 ? -3.588 15.234 5.617 1 95 196 ASP A N 1
ATOM 1496 C CA . ASP A 1 196 ? -2.539 15.805 4.777 1 95 196 ASP A CA 1
ATOM 1497 C C . ASP A 1 196 ? -2.375 15.008 3.486 1 95 196 ASP A C 1
ATOM 1499 O O . ASP A 1 196 ? -1.983 13.836 3.52 1 95 196 ASP A O 1
ATOM 1503 N N . ILE A 1 197 ? -2.711 15.617 2.348 1 90.62 197 ILE A N 1
ATOM 1504 C CA . ILE A 1 197 ? -2.527 14.984 1.048 1 90.62 197 ILE A CA 1
ATOM 1505 C C . ILE A 1 197 ? -1.505 15.766 0.23 1 90.62 197 ILE A C 1
ATOM 1507 O O . ILE A 1 197 ? -1.038 15.297 -0.81 1 90.62 197 ILE A O 1
ATOM 1511 N N . GLY A 1 198 ? -1.096 16.891 0.733 1 92.25 198 GLY A N 1
ATOM 1512 C CA . GLY A 1 198 ? -0.132 17.75 0.062 1 92.25 198 GLY A CA 1
ATOM 1513 C C . GLY A 1 198 ? 0.44 18.828 0.966 1 92.25 198 GLY A C 1
ATOM 1514 O O . GLY A 1 198 ? 0.75 19.922 0.509 1 92.25 198 GLY A O 1
ATOM 1515 N N . GLY A 1 199 ? 0.453 18.578 2.234 1 94.12 199 GLY A N 1
ATOM 1516 C CA . GLY A 1 199 ? 0.987 19.562 3.174 1 94.12 199 GLY A CA 1
ATOM 1517 C C . GLY A 1 199 ? -0.061 20.109 4.121 1 94.12 199 GLY A C 1
ATOM 1518 O O . GLY A 1 199 ? 0.234 20.984 4.941 1 94.12 199 GLY A O 1
ATOM 1519 N N . SER A 1 200 ? -1.149 19.531 4.152 1 95.19 200 SER A N 1
ATOM 1520 C CA . SER A 1 200 ? -2.307 20.125 4.809 1 95.19 200 SER A CA 1
ATOM 1521 C C . SER A 1 200 ? -2.203 20 6.328 1 95.19 200 SER A C 1
ATOM 1523 O O . SER A 1 200 ? -2.99 20.609 7.059 1 95.19 200 SER A O 1
ATOM 1525 N N . ILE A 1 201 ? -1.345 19.25 6.844 1 97.75 201 ILE A N 1
ATOM 1526 C CA . ILE A 1 201 ? -1.005 19.312 8.266 1 97.75 201 ILE A CA 1
ATOM 1527 C C . ILE A 1 201 ? 0.194 20.234 8.469 1 97.75 201 ILE A C 1
ATOM 1529 O O . ILE A 1 201 ? 0.158 21.125 9.312 1 97.75 201 ILE A O 1
ATOM 1533 N N . ARG A 1 202 ? 1.126 20.172 7.66 1 97.62 202 ARG A N 1
ATOM 1534 C CA . ARG A 1 202 ? 2.422 20.828 7.809 1 97.62 202 ARG A CA 1
ATOM 1535 C C . ARG A 1 202 ? 2.316 22.328 7.512 1 97.62 202 ARG A C 1
ATOM 1537 O O . ARG A 1 202 ? 2.936 23.141 8.195 1 97.62 202 ARG A O 1
ATOM 1544 N N . SER A 1 203 ? 1.542 22.625 6.559 1 97.44 203 SER A N 1
ATOM 1545 C CA . SER A 1 203 ? 1.395 24.031 6.203 1 97.44 203 SER A CA 1
ATOM 1546 C C . SER A 1 203 ? 0.721 24.812 7.32 1 97.44 203 SER A C 1
ATOM 1548 O O . SER A 1 203 ? 1.252 25.828 7.781 1 97.44 203 SER A O 1
ATOM 1550 N N . PRO A 1 204 ? -0.435 24.344 7.793 1 98.25 204 PRO A N 1
ATOM 1551 C CA . PRO A 1 204 ? -1.034 25.047 8.922 1 98.25 204 PRO A CA 1
ATOM 1552 C C . PRO A 1 204 ? -0.128 25.078 10.148 1 98.25 204 PRO A C 1
ATOM 1554 O O . PRO A 1 204 ? -0.111 26.078 10.891 1 98.25 204 PRO A O 1
ATOM 1557 N N . CYS A 1 205 ? 0.578 24.031 10.375 1 98.38 205 CYS A N 1
ATOM 1558 C CA . CYS A 1 205 ? 1.504 24.016 11.5 1 98.38 205 CYS A CA 1
ATOM 1559 C C . CYS A 1 205 ? 2.598 25.062 11.328 1 98.38 205 CYS A C 1
ATOM 1561 O O . CYS A 1 205 ? 2.992 25.719 12.289 1 98.38 205 CYS A O 1
ATOM 1563 N N . ASN A 1 206 ? 3.08 25.203 10.133 1 98.06 206 ASN A N 1
ATOM 1564 C CA . ASN A 1 206 ? 4.059 26.234 9.82 1 98.06 206 ASN A CA 1
ATOM 1565 C C . ASN A 1 206 ? 3.502 27.641 10.086 1 98.06 206 ASN A C 1
ATOM 1567 O O . ASN A 1 206 ? 4.172 28.469 10.688 1 98.06 206 ASN A O 1
ATOM 1571 N N . ASN A 1 207 ? 2.279 27.891 9.641 1 98.12 207 ASN A N 1
ATOM 1572 C CA . ASN A 1 207 ? 1.655 29.203 9.703 1 98.12 207 ASN A CA 1
ATOM 1573 C C . ASN A 1 207 ? 1.294 29.578 11.141 1 98.12 207 ASN A C 1
ATOM 1575 O O . ASN A 1 207 ? 1.233 30.766 11.477 1 98.12 207 ASN A O 1
ATOM 1579 N N . CYS A 1 208 ? 1.036 28.578 11.977 1 97.94 208 CYS A N 1
ATOM 1580 C CA . CYS A 1 208 ? 0.509 28.844 13.312 1 97.94 208 CYS A CA 1
ATOM 1581 C C . CYS A 1 208 ? 1.562 28.562 14.375 1 97.94 208 CYS A C 1
ATOM 1583 O O . CYS A 1 208 ? 1.341 28.844 15.562 1 97.94 208 CYS A O 1
ATOM 1585 N N . GLY A 1 209 ? 2.693 28.078 14.016 1 97.38 209 GLY A N 1
ATOM 1586 C CA . GLY A 1 209 ? 3.729 27.781 14.984 1 97.38 209 GLY A CA 1
ATOM 1587 C C . GLY A 1 209 ? 3.361 26.641 15.914 1 97.38 209 GLY A C 1
ATOM 1588 O O . GLY A 1 209 ? 3.467 26.766 17.141 1 97.38 209 GLY A O 1
ATOM 1589 N N . VAL A 1 210 ? 2.93 25.562 15.383 1 97.62 210 VAL A N 1
ATOM 1590 C CA . VAL A 1 210 ? 2.619 24.375 16.156 1 97.62 210 VAL A CA 1
ATOM 1591 C C . VAL A 1 210 ? 3.289 23.156 15.523 1 97.62 210 VAL A C 1
ATOM 1593 O O . VAL A 1 210 ? 3.902 23.266 14.461 1 97.62 210 VAL A O 1
ATOM 1596 N N . TYR A 1 211 ? 3.322 22.062 16.266 1 98.38 211 TYR A N 1
ATOM 1597 C CA . TYR A 1 211 ? 3.953 20.812 15.828 1 98.38 211 TYR A CA 1
ATOM 1598 C C . TYR A 1 211 ? 2.965 19.938 15.07 1 98.38 211 TYR A C 1
ATOM 1600 O O . TYR A 1 211 ? 1.769 19.938 15.367 1 98.38 211 TYR A O 1
ATOM 1608 N N . GLY A 1 212 ? 3.369 19.25 14.07 1 98.69 212 GLY A N 1
ATOM 1609 C CA . GLY A 1 212 ? 2.557 18.328 13.312 1 98.69 212 GLY A CA 1
ATOM 1610 C C . GLY A 1 212 ? 3.355 17.172 12.727 1 98.69 212 GLY A C 1
ATOM 1611 O O . GLY A 1 212 ? 4.574 17.281 12.555 1 98.69 212 GLY A O 1
ATOM 1612 N N . PHE A 1 213 ? 2.713 16.094 12.43 1 98.69 213 PHE A N 1
ATOM 1613 C CA . PHE A 1 213 ? 3.379 14.922 11.867 1 98.69 213 PHE A CA 1
ATOM 1614 C C . PHE A 1 213 ? 2.455 14.18 10.906 1 98.69 213 PHE A C 1
ATOM 1616 O O . PHE A 1 213 ? 1.288 13.938 11.219 1 98.69 213 PHE A O 1
ATOM 1623 N N . ARG A 1 214 ? 2.938 13.914 9.734 1 97.94 214 ARG A N 1
ATOM 1624 C CA . ARG A 1 214 ? 2.277 13.047 8.758 1 97.94 214 ARG A CA 1
ATOM 1625 C C . ARG A 1 214 ? 2.934 11.672 8.719 1 97.94 214 ARG A C 1
ATOM 1627 O O . ARG A 1 214 ? 4.004 11.5 8.133 1 97.94 214 ARG A O 1
ATOM 1634 N N . PRO A 1 215 ? 2.281 10.695 9.305 1 97.81 215 PRO A N 1
ATOM 1635 C CA . PRO A 1 215 ? 2.873 9.359 9.336 1 97.81 215 PRO A CA 1
ATOM 1636 C C . PRO A 1 215 ? 2.941 8.711 7.957 1 97.81 215 PRO A C 1
ATOM 1638 O O . PRO A 1 215 ? 2.377 9.234 6.996 1 97.81 215 PRO A O 1
ATOM 1641 N N . THR A 1 216 ? 3.783 7.633 7.902 1 95.75 216 THR A N 1
ATOM 1642 C CA . THR A 1 216 ? 3.674 6.766 6.734 1 95.75 216 THR A CA 1
ATOM 1643 C C . THR A 1 216 ? 2.215 6.414 6.457 1 95.75 216 THR A C 1
ATOM 1645 O O . THR A 1 216 ? 1.511 5.922 7.34 1 95.75 216 THR A O 1
ATOM 1648 N N . PRO A 1 217 ? 1.679 6.703 5.277 1 90.06 217 PRO A N 1
ATOM 1649 C CA . PRO A 1 217 ? 0.244 6.582 5.004 1 90.06 217 PRO A CA 1
ATOM 1650 C C . PRO A 1 217 ? -0.302 5.191 5.312 1 90.06 217 PRO A C 1
ATOM 1652 O O . PRO A 1 217 ? -1.417 5.059 5.824 1 90.06 217 PRO A O 1
ATOM 1655 N N . GLN A 1 218 ? 0.374 4.129 5.121 1 88.62 218 GLN A N 1
ATOM 1656 C CA . GLN A 1 218 ? -0.123 2.766 5.273 1 88.62 218 GLN A CA 1
ATOM 1657 C C . GLN A 1 218 ? -0.142 2.35 6.742 1 88.62 218 GLN A C 1
ATOM 1659 O O . GLN A 1 218 ? -0.617 1.262 7.078 1 88.62 218 GLN A O 1
ATOM 1664 N N . ARG A 1 219 ? 0.249 3.227 7.617 1 94.56 219 ARG A N 1
ATOM 1665 C CA . ARG A 1 219 ? 0.301 2.873 9.031 1 94.56 219 ARG A CA 1
ATOM 1666 C C . ARG A 1 219 ? -0.912 3.418 9.781 1 94.56 219 ARG A C 1
ATOM 1668 O O . ARG A 1 219 ? -1.165 3.039 10.922 1 94.56 219 ARG A O 1
ATOM 1675 N N . ILE A 1 220 ? -1.688 4.27 9.125 1 95.62 220 ILE A N 1
ATOM 1676 C CA . ILE A 1 220 ? -2.828 4.898 9.781 1 95.62 220 ILE A CA 1
ATOM 1677 C C . ILE A 1 220 ? -4.07 4.762 8.906 1 95.62 220 ILE A C 1
ATOM 1679 O O . ILE A 1 220 ? -4.047 5.113 7.723 1 95.62 220 ILE A O 1
ATOM 1683 N N . SER A 1 221 ? -5.156 4.328 9.484 1 91.88 221 SER A N 1
ATOM 1684 C CA . SER A 1 221 ? -6.391 4.094 8.75 1 91.88 221 SER A CA 1
ATOM 1685 C C . SER A 1 221 ? -7.004 5.406 8.266 1 91.88 221 SER A C 1
ATOM 1687 O O . SER A 1 221 ? -6.957 6.418 8.969 1 91.88 221 SER A O 1
ATOM 1689 N N . LEU A 1 222 ? -7.617 5.348 7.141 1 88.56 222 LEU A N 1
ATOM 1690 C CA . LEU A 1 222 ? -8.375 6.48 6.617 1 88.56 222 LEU A CA 1
ATOM 1691 C C . LEU A 1 222 ? -9.867 6.184 6.629 1 88.56 222 LEU A C 1
ATOM 1693 O O . LEU A 1 222 ? -10.664 6.949 6.078 1 88.56 222 LEU A O 1
ATOM 1697 N N . ASP A 1 223 ? -10.164 5.043 7.293 1 85.69 223 ASP A N 1
ATOM 1698 C CA . ASP A 1 223 ? -11.578 4.707 7.387 1 85.69 223 ASP A CA 1
ATOM 1699 C C . ASP A 1 223 ? -12.344 5.777 8.164 1 85.69 223 ASP A C 1
ATOM 1701 O O . ASP A 1 223 ? -11.969 6.117 9.289 1 85.69 223 ASP A O 1
ATOM 1705 N N . GLY A 1 224 ? -13.328 6.332 7.562 1 87.12 224 GLY A N 1
ATOM 1706 C CA . GLY A 1 224 ? -14.133 7.371 8.188 1 87.12 224 GLY A CA 1
ATOM 1707 C C . GLY A 1 224 ? -13.695 8.773 7.801 1 87.12 224 GLY A C 1
ATOM 1708 O O . GLY A 1 224 ? -14.297 9.758 8.242 1 87.12 224 GLY A O 1
ATOM 1709 N N . VAL A 1 225 ? -12.672 8.953 7.023 1 88.44 225 VAL A N 1
ATOM 1710 C CA . VAL A 1 225 ? -12.258 10.258 6.535 1 88.44 225 VAL A CA 1
ATOM 1711 C C . VAL A 1 225 ? -13 10.586 5.242 1 88.44 225 VAL A C 1
ATOM 1713 O O . VAL A 1 225 ? -12.781 9.945 4.215 1 88.44 225 VAL A O 1
ATOM 1716 N N . ARG A 1 226 ? -13.812 11.523 5.316 1 81 226 ARG A N 1
ATOM 1717 C CA . ARG A 1 226 ? -14.617 11.922 4.164 1 81 226 ARG A CA 1
ATOM 1718 C C . ARG A 1 226 ? -13.797 12.766 3.195 1 81 226 ARG A C 1
ATOM 1720 O O . ARG A 1 226 ? -12.961 13.57 3.613 1 81 226 ARG A O 1
ATOM 1727 N N . THR A 1 227 ? -13.906 12.445 1.968 1 68.44 227 THR A N 1
ATOM 1728 C CA . THR A 1 227 ? -13.312 13.297 0.944 1 68.44 227 THR A CA 1
ATOM 1729 C C . THR A 1 227 ? -14.383 14.109 0.223 1 68.44 227 THR A C 1
ATOM 1731 O O . THR A 1 227 ? -15.578 13.82 0.346 1 68.44 227 THR A O 1
ATOM 1734 N N . ALA A 1 228 ? -13.961 15.273 -0.241 1 59 228 ALA A N 1
ATOM 1735 C CA . ALA A 1 228 ? -14.914 16.078 -1 1 59 228 ALA A CA 1
ATOM 1736 C C . ALA A 1 228 ? -15.719 15.227 -1.966 1 59 228 ALA A C 1
ATOM 1738 O O . ALA A 1 228 ? -16.875 15.539 -2.273 1 59 228 ALA A O 1
ATOM 1739 N N . SER A 1 229 ? -14.883 14.062 -2.363 1 54.62 229 SER A N 1
ATOM 1740 C CA . SER A 1 229 ? -15.508 13.242 -3.402 1 54.62 229 SER A CA 1
ATOM 1741 C C . SER A 1 229 ? -16.391 12.156 -2.797 1 54.62 229 SER A C 1
ATOM 1743 O O . SER A 1 229 ? -17.062 11.422 -3.521 1 54.62 229 SER A O 1
ATOM 1745 N N . ASP A 1 230 ? -16.016 11.719 -1.503 1 51.75 230 ASP A N 1
ATOM 1746 C CA . ASP A 1 230 ? -16.562 10.516 -0.884 1 51.75 230 ASP A CA 1
ATOM 1747 C C . ASP A 1 230 ? -18.062 10.398 -1.15 1 51.75 230 ASP A C 1
ATOM 1749 O O . ASP A 1 230 ? -18.641 9.32 -0.999 1 51.75 230 ASP A O 1
ATOM 1753 N N . TYR A 1 231 ? -18.812 11.477 -1.016 1 44.09 231 TYR A N 1
ATOM 1754 C CA . TYR A 1 231 ? -20.203 11.016 -1.043 1 44.09 231 TYR A CA 1
ATOM 1755 C C . TYR A 1 231 ? -20.5 10.273 -2.34 1 44.09 231 TYR A C 1
ATOM 1757 O O . TYR A 1 231 ? -21.328 9.367 -2.361 1 44.09 231 TYR A O 1
ATOM 1765 N N . ASP A 1 232 ? -19.969 10.797 -3.453 1 40.75 232 ASP A N 1
ATOM 1766 C CA . ASP A 1 232 ? -20.062 9.961 -4.645 1 40.75 232 ASP A CA 1
ATOM 1767 C C . ASP A 1 232 ? -18.688 9.477 -5.09 1 40.75 232 ASP A C 1
ATOM 1769 O O . ASP A 1 232 ? -18.578 8.492 -5.824 1 40.75 232 ASP A O 1
ATOM 1773 N N . ASP A 1 233 ? -17.609 10.336 -4.969 1 38.12 233 ASP A N 1
ATOM 1774 C CA . ASP A 1 233 ? -16.359 10.219 -5.727 1 38.12 233 ASP A CA 1
ATOM 1775 C C . ASP A 1 233 ? -15.148 10.305 -4.805 1 38.12 233 ASP A C 1
ATOM 1777 O O . ASP A 1 233 ? -14.891 11.352 -4.207 1 38.12 233 ASP A O 1
ATOM 1781 N N . LEU A 1 234 ? -14.945 9.469 -3.867 1 39.59 234 LEU A N 1
ATOM 1782 C CA . LEU A 1 234 ? -13.781 9.57 -2.986 1 39.59 234 LEU A CA 1
ATOM 1783 C C . LEU A 1 234 ? -12.5 9.695 -3.795 1 39.59 234 LEU A C 1
ATOM 1785 O O . LEU A 1 234 ? -12.289 8.961 -4.762 1 39.59 234 LEU A O 1
ATOM 1789 N N . THR A 1 235 ? -11.898 10.766 -3.99 1 41.94 235 THR A N 1
ATOM 1790 C CA . THR A 1 235 ? -10.742 11.117 -4.805 1 41.94 235 THR A CA 1
ATOM 1791 C C . THR A 1 235 ? -9.469 10.523 -4.223 1 41.94 235 THR A C 1
ATOM 1793 O O . THR A 1 235 ? -8.367 10.984 -4.527 1 41.94 235 THR A O 1
ATOM 1796 N N . ASN A 1 236 ? -9.469 9.508 -3.244 1 44.34 236 ASN A N 1
ATOM 1797 C CA . ASN A 1 236 ? -8.062 9.25 -2.963 1 44.34 236 ASN A CA 1
ATOM 1798 C C . ASN A 1 236 ? -7.309 8.828 -4.223 1 44.34 236 ASN A C 1
ATOM 1800 O O . ASN A 1 236 ? -7.805 8.023 -5.012 1 44.34 236 ASN A O 1
ATOM 1804 N N . TYR A 1 237 ? -6.516 9.867 -4.789 1 48 237 TYR A N 1
ATOM 1805 C CA . TYR A 1 237 ? -5.633 9.5 -5.891 1 48 237 TYR A CA 1
ATOM 1806 C C . TYR A 1 237 ? -4.68 8.383 -5.477 1 48 237 TYR A C 1
ATOM 1808 O O . TYR A 1 237 ? -3.973 8.508 -4.473 1 48 237 TYR A O 1
ATOM 1816 N N . ASP A 1 238 ? -4.957 7.07 -5.547 1 54.41 238 ASP A N 1
ATOM 1817 C CA . ASP A 1 238 ? -4.145 5.922 -5.156 1 54.41 238 ASP A CA 1
ATOM 1818 C C . ASP A 1 238 ? -2.66 6.277 -5.145 1 54.41 238 ASP A C 1
ATOM 1820 O O . ASP A 1 238 ? -1.929 5.875 -4.234 1 54.41 238 ASP A O 1
ATOM 1824 N N . ILE A 1 239 ? -2.318 7.27 -6.109 1 65.56 239 ILE A N 1
ATOM 1825 C CA . ILE A 1 239 ? -0.886 7.5 -6.258 1 65.56 239 ILE A CA 1
ATOM 1826 C C . ILE A 1 239 ? -0.413 8.508 -5.211 1 65.56 239 ILE A C 1
ATOM 1828 O O . ILE A 1 239 ? 0.667 8.352 -4.637 1 65.56 239 ILE A O 1
ATOM 1832 N N . ILE A 1 240 ? -1.301 9.461 -4.922 1 78.38 240 ILE A N 1
ATOM 1833 C CA . ILE A 1 240 ? -0.983 10.422 -3.871 1 78.38 240 ILE A CA 1
ATOM 1834 C C . ILE A 1 240 ? -1.685 10.023 -2.576 1 78.38 240 ILE A C 1
ATOM 1836 O O . ILE A 1 240 ? -2.914 10.055 -2.49 1 78.38 240 ILE A O 1
ATOM 1840 N N . ALA A 1 241 ? -0.954 9.531 -1.716 1 76.31 241 ALA A N 1
ATOM 1841 C CA . ALA A 1 241 ? -1.533 8.977 -0.493 1 76.31 241 ALA A CA 1
ATOM 1842 C C . ALA A 1 241 ? -1.855 10.086 0.507 1 76.31 241 ALA A C 1
ATOM 1844 O O . ALA A 1 241 ? -0.962 10.812 0.945 1 76.31 241 ALA A O 1
ATOM 1845 N N . GLY A 1 242 ? -3.109 10.234 0.759 1 84.06 242 GLY A N 1
ATOM 1846 C CA . GLY A 1 242 ? -3.48 11.062 1.896 1 84.06 242 GLY A CA 1
ATOM 1847 C C . GLY A 1 242 ? -3.199 10.398 3.232 1 84.06 242 GLY A C 1
ATOM 1848 O O . GLY A 1 242 ? -2.934 9.203 3.293 1 84.06 242 GLY A O 1
ATOM 1849 N N . GLY A 1 243 ? -3.123 11.164 4.246 1 90.38 243 GLY A N 1
ATOM 1850 C CA . GLY A 1 243 ? -2.885 10.633 5.578 1 90.38 243 GLY A CA 1
ATOM 1851 C C . GLY A 1 243 ? -3.496 11.484 6.676 1 90.38 243 GLY A C 1
ATOM 1852 O O . GLY A 1 243 ? -3.939 12.609 6.426 1 90.38 243 GLY A O 1
ATOM 1853 N N . GLN A 1 244 ? -3.654 10.82 7.785 1 95.75 244 GLN A N 1
ATOM 1854 C CA . GLN A 1 244 ? -4.02 11.508 9.023 1 95.75 244 GLN A CA 1
ATOM 1855 C C . GLN A 1 244 ? -2.809 11.664 9.938 1 95.75 244 GLN A C 1
ATOM 1857 O O . GLN A 1 244 ? -1.876 10.859 9.891 1 95.75 244 GLN A O 1
ATOM 1862 N N . GLY A 1 245 ? -2.842 12.711 10.664 1 98.12 245 GLY A N 1
ATOM 1863 C CA . GLY A 1 245 ? -1.745 12.914 11.602 1 98.12 245 GLY A CA 1
ATOM 1864 C C . GLY A 1 245 ? -2.09 13.867 12.727 1 98.12 245 GLY A C 1
ATOM 1865 O O . GLY A 1 245 ? -3.09 14.578 12.664 1 98.12 245 GLY A O 1
ATOM 1866 N N . PRO A 1 246 ? -1.298 13.82 13.75 1 98.75 246 PRO A N 1
ATOM 1867 C CA . PRO A 1 246 ? -1.528 14.648 14.93 1 98.75 246 PRO A CA 1
ATOM 1868 C C . PRO A 1 246 ? -0.923 16.047 14.797 1 98.75 246 PRO A C 1
ATOM 1870 O O . PRO A 1 246 ? 0.026 16.234 14.039 1 98.75 246 PRO A O 1
ATOM 1873 N N . MET A 1 247 ? -1.498 16.938 15.453 1 98.69 247 MET A N 1
ATOM 1874 C CA . MET A 1 247 ? -1.01 18.297 15.68 1 98.69 247 MET A CA 1
ATOM 1875 C C . MET A 1 247 ? -1.026 18.641 17.172 1 98.69 247 MET A C 1
ATOM 1877 O O . MET A 1 247 ? -1.943 18.234 17.891 1 98.69 247 MET A O 1
ATOM 1881 N N . GLY A 1 248 ? -0.018 19.297 17.641 1 98.19 248 GLY A N 1
ATOM 1882 C CA . GLY A 1 248 ? 0.072 19.641 19.047 1 98.19 248 GLY A CA 1
ATOM 1883 C C . GLY A 1 248 ? 1.077 20.734 19.328 1 98.19 248 GLY A C 1
ATOM 1884 O O . GLY A 1 248 ? 1.396 21.531 18.438 1 98.19 248 GLY A O 1
ATOM 1885 N N . ARG A 1 249 ? 1.477 20.812 20.625 1 97.31 249 ARG A N 1
ATOM 1886 C CA . ARG A 1 249 ? 2.363 21.906 21.031 1 97.31 249 ARG A CA 1
ATOM 1887 C C . ARG A 1 249 ? 3.742 21.375 21.406 1 97.31 249 ARG A C 1
ATOM 1889 O O . ARG A 1 249 ? 4.598 22.125 21.875 1 97.31 249 ARG A O 1
ATOM 1896 N N . SER A 1 250 ? 3.867 20.094 21.234 1 97.44 250 SER A N 1
ATOM 1897 C CA . SER A 1 250 ? 5.156 19.453 21.453 1 97.44 250 SER A CA 1
ATOM 1898 C C . SER A 1 250 ? 5.273 18.156 20.656 1 97.44 250 SER A C 1
ATOM 1900 O O . SER A 1 250 ? 4.27 17.625 20.188 1 97.44 250 SER A O 1
ATOM 1902 N N . VAL A 1 251 ? 6.508 17.734 20.516 1 98.31 251 VAL A N 1
ATOM 1903 C CA . VAL A 1 251 ? 6.719 16.453 19.844 1 98.31 251 VAL A CA 1
ATOM 1904 C C . VAL A 1 251 ? 6.094 15.328 20.672 1 98.31 251 VAL A C 1
ATOM 1906 O O . VAL A 1 251 ? 5.52 14.383 20.125 1 98.31 251 VAL A O 1
ATOM 1909 N N . ASP A 1 252 ? 6.184 15.453 22 1 98.25 252 ASP A N 1
ATOM 1910 C CA . ASP A 1 252 ? 5.602 14.438 22.875 1 98.25 252 ASP A CA 1
ATOM 1911 C C . ASP A 1 252 ? 4.09 14.344 22.672 1 98.25 252 ASP A C 1
ATOM 1913 O O . ASP A 1 252 ? 3.514 13.258 22.797 1 98.25 252 ASP A O 1
ATOM 1917 N N . ASP A 1 253 ? 3.441 15.469 22.453 1 98.5 253 ASP A N 1
ATOM 1918 C CA . ASP A 1 253 ? 2.016 15.453 22.141 1 98.5 253 ASP A CA 1
ATOM 1919 C C . ASP A 1 253 ? 1.732 14.594 20.906 1 98.5 253 ASP A C 1
ATOM 1921 O O . ASP A 1 253 ? 0.774 13.82 20.891 1 98.5 253 ASP A O 1
ATOM 1925 N N . LEU A 1 254 ? 2.553 14.758 19.875 1 98.75 254 LEU A N 1
ATOM 1926 C CA . LEU A 1 254 ? 2.391 14 18.641 1 98.75 254 LEU A CA 1
ATOM 1927 C C . LEU A 1 254 ? 2.598 12.508 18.891 1 98.75 254 LEU A C 1
ATOM 1929 O O . LEU A 1 254 ? 1.816 11.68 18.406 1 98.75 254 LEU A O 1
ATOM 1933 N N . VAL A 1 255 ? 3.678 12.227 19.609 1 98.44 255 VAL A N 1
ATOM 1934 C CA . VAL A 1 255 ? 4.043 10.844 19.906 1 98.44 255 VAL A CA 1
ATOM 1935 C C . VAL A 1 255 ? 2.912 10.164 20.672 1 98.44 255 VAL A C 1
ATOM 1937 O O . VAL A 1 255 ? 2.637 8.984 20.453 1 98.44 255 VAL A O 1
ATOM 1940 N N . MET A 1 256 ? 2.262 10.906 21.531 1 98.12 256 MET A N 1
ATOM 1941 C CA . MET A 1 256 ? 1.156 10.359 22.312 1 98.12 256 MET A CA 1
ATOM 1942 C C . MET A 1 256 ? 0.051 9.836 21.406 1 98.12 256 MET A C 1
ATOM 1944 O O . MET A 1 256 ? -0.454 8.727 21.609 1 98.12 256 MET A O 1
ATOM 1948 N N . ILE A 1 257 ? -0.297 10.555 20.375 1 98.5 257 ILE A N 1
ATOM 1949 C CA . ILE A 1 257 ? -1.344 10.156 19.453 1 98.5 257 ILE A CA 1
ATOM 1950 C C . ILE A 1 257 ? -0.842 9.016 18.562 1 98.5 257 ILE A C 1
ATOM 1952 O O . ILE A 1 257 ? -1.548 8.023 18.359 1 98.5 257 ILE A O 1
ATOM 1956 N N . ILE A 1 258 ? 0.365 9.133 18.062 1 98.38 258 ILE A N 1
ATOM 1957 C CA . ILE A 1 258 ? 0.917 8.125 17.156 1 98.38 258 ILE A CA 1
ATOM 1958 C C . ILE A 1 258 ? 1.031 6.785 17.875 1 98.38 258 ILE A C 1
ATOM 1960 O O . ILE A 1 258 ? 0.694 5.742 17.312 1 98.38 258 ILE A O 1
ATOM 1964 N N . ARG A 1 259 ? 1.473 6.824 19.156 1 97.62 259 ARG A N 1
ATOM 1965 C CA . ARG A 1 259 ? 1.546 5.621 19.984 1 97.62 259 ARG A CA 1
ATOM 1966 C C . ARG A 1 259 ? 0.169 4.988 20.156 1 97.62 259 ARG A C 1
ATOM 1968 O O . ARG A 1 259 ? 0.03 3.766 20.094 1 97.62 259 ARG A O 1
ATOM 1975 N N . ALA A 1 260 ? -0.8 5.777 20.375 1 97.62 260 ALA A N 1
ATOM 1976 C CA . ALA A 1 260 ? -2.162 5.289 20.562 1 97.62 260 ALA A CA 1
ATOM 1977 C C . ALA A 1 260 ? -2.693 4.629 19.297 1 97.62 260 ALA A C 1
ATOM 1979 O O . ALA A 1 260 ? -3.418 3.633 19.359 1 97.62 260 ALA A O 1
ATOM 1980 N N . TRP A 1 261 ? -2.383 5.211 18.125 1 97.81 261 TRP A N 1
ATOM 1981 C CA . TRP A 1 261 ? -2.863 4.715 16.844 1 97.81 261 TRP A CA 1
ATOM 1982 C C . TRP A 1 261 ? -2.131 3.438 16.438 1 97.81 261 TRP A C 1
ATOM 1984 O O . TRP A 1 261 ? -2.73 2.52 15.875 1 97.81 261 TRP A O 1
ATOM 1994 N N . MET A 1 262 ? -0.814 3.426 16.672 1 96.62 262 MET A N 1
ATOM 1995 C CA . MET A 1 262 ? 0.01 2.324 16.172 1 96.62 262 MET A CA 1
ATOM 1996 C C . MET A 1 262 ? 0.066 1.192 17.203 1 96.62 262 MET A C 1
ATOM 1998 O O . MET A 1 262 ? 1.137 0.87 17.719 1 96.62 262 MET A O 1
ATOM 2002 N N . LYS A 1 263 ? -1.074 0.617 17.484 1 94.5 263 LYS A N 1
ATOM 2003 C CA . LYS A 1 263 ? -1.29 -0.512 18.375 1 94.5 263 LYS A CA 1
ATOM 2004 C C . LYS A 1 263 ? -2.242 -1.532 17.766 1 94.5 263 LYS A C 1
ATOM 2006 O O . LYS A 1 263 ? -2.752 -1.327 16.656 1 94.5 263 LYS A O 1
ATOM 2011 N N . GLU A 1 264 ? -2.48 -2.633 18.453 1 90.75 264 GLU A N 1
ATOM 2012 C CA . GLU A 1 264 ? -3.252 -3.773 17.969 1 90.75 264 GLU A CA 1
ATOM 2013 C C . GLU A 1 264 ? -4.656 -3.352 17.547 1 90.75 264 GLU A C 1
ATOM 2015 O O . GLU A 1 264 ? -5.203 -3.883 16.578 1 90.75 264 GLU A O 1
ATOM 2020 N N . LYS A 1 265 ? -5.23 -2.404 18.203 1 91.31 265 LYS A N 1
ATOM 2021 C CA . LYS A 1 265 ? -6.598 -1.992 17.891 1 91.31 265 LYS A CA 1
ATOM 2022 C C . LYS A 1 265 ? -6.711 -1.479 16.469 1 91.31 265 LYS A C 1
ATOM 2024 O O . LYS A 1 265 ? -7.695 -1.756 15.773 1 91.31 265 LYS A O 1
ATOM 2029 N N . MET A 1 266 ? -5.707 -0.711 16.047 1 92.44 266 MET A N 1
ATOM 2030 C CA . MET A 1 266 ? -5.703 -0.186 14.695 1 92.44 266 MET A CA 1
ATOM 2031 C C . MET A 1 266 ? -5.762 -1.319 13.672 1 92.44 266 MET A C 1
ATOM 2033 O O . MET A 1 266 ? -6.578 -1.291 12.75 1 92.44 266 MET A O 1
ATOM 2037 N N . PHE A 1 267 ? -4.965 -2.34 13.875 1 87.81 267 PHE A N 1
ATOM 2038 C CA . PHE A 1 267 ? -4.828 -3.42 12.906 1 87.81 267 PHE A CA 1
ATOM 2039 C C . PHE A 1 267 ? -6.047 -4.332 12.938 1 87.81 267 PHE A C 1
ATOM 2041 O O . PHE A 1 267 ? -6.395 -4.941 11.922 1 87.81 267 PHE A O 1
ATOM 2048 N N . ARG A 1 268 ? -6.648 -4.43 14.062 1 84.56 268 ARG A N 1
ATOM 2049 C CA . ARG A 1 268 ? -7.871 -5.215 14.195 1 84.56 268 ARG A CA 1
ATOM 2050 C C . ARG A 1 268 ? -9.047 -4.523 13.516 1 84.56 268 ARG A C 1
ATOM 2052 O O . ARG A 1 268 ? -9.852 -5.172 12.852 1 84.56 268 ARG A O 1
ATOM 2059 N N . PHE A 1 269 ? -9.094 -3.16 13.742 1 86.81 269 PHE A N 1
ATOM 2060 C CA . PHE A 1 269 ? -10.211 -2.404 13.188 1 86.81 269 PHE A CA 1
ATOM 2061 C C . PHE A 1 269 ? -10.086 -2.268 11.68 1 86.81 269 PHE A C 1
ATOM 2063 O O . PHE A 1 269 ? -11.086 -2.191 10.969 1 86.81 269 PHE A O 1
ATOM 2070 N N . ASP A 1 270 ? -8.867 -2.236 11.18 1 86.81 270 ASP A N 1
ATOM 2071 C CA . ASP A 1 270 ? -8.609 -2.082 9.75 1 86.81 270 ASP A CA 1
ATOM 2072 C C . ASP A 1 270 ? -7.551 -3.076 9.273 1 86.81 270 ASP A C 1
ATOM 2074 O O . ASP A 1 270 ? -6.352 -2.803 9.359 1 86.81 270 ASP A O 1
ATOM 2078 N N . PRO A 1 271 ? -7.957 -4.148 8.68 1 82.44 271 PRO A N 1
ATOM 2079 C CA . PRO A 1 271 ? -7.039 -5.242 8.359 1 82.44 271 PRO A CA 1
ATOM 2080 C C . PRO A 1 271 ? -6.094 -4.898 7.207 1 82.44 271 PRO A C 1
ATOM 2082 O O . PRO A 1 271 ? -5.137 -5.633 6.949 1 82.44 271 PRO A O 1
ATOM 2085 N N . VAL A 1 272 ? -6.293 -3.799 6.488 1 81.38 272 VAL A N 1
ATOM 2086 C CA . VAL A 1 272 ? -5.43 -3.459 5.359 1 81.38 272 VAL A CA 1
ATOM 2087 C C . VAL A 1 272 ? -4.293 -2.557 5.836 1 81.38 272 VAL A C 1
ATOM 2089 O O . VAL A 1 272 ? -3.332 -2.322 5.102 1 81.38 272 VAL A O 1
ATOM 2092 N N . ILE A 1 273 ? -4.367 -2.125 7.055 1 89.06 273 ILE A N 1
ATOM 2093 C CA . ILE A 1 273 ? -3.283 -1.347 7.641 1 89.06 273 ILE A CA 1
ATOM 2094 C C . ILE A 1 273 ? -2.143 -2.277 8.047 1 89.06 273 ILE A C 1
ATOM 2096 O O . ILE A 1 273 ? -2.379 -3.365 8.578 1 89.06 273 ILE A O 1
ATOM 2100 N N . VAL A 1 274 ? -0.893 -1.835 7.777 1 91.19 274 VAL A N 1
ATOM 2101 C CA . VAL A 1 274 ? 0.288 -2.619 8.125 1 91.19 274 VAL A CA 1
ATOM 2102 C C . VAL A 1 274 ? 0.341 -2.83 9.633 1 91.19 274 VAL A C 1
ATOM 2104 O O . VAL A 1 274 ? 0.298 -1.866 10.406 1 91.19 274 VAL A O 1
ATOM 2107 N N . PRO A 1 275 ? 0.402 -4.062 10.086 1 92.5 275 PRO A N 1
ATOM 2108 C CA . PRO A 1 275 ? 0.417 -4.312 11.523 1 92.5 275 PRO A CA 1
ATOM 2109 C C . PRO A 1 275 ? 1.796 -4.102 12.148 1 92.5 275 PRO A C 1
ATOM 2111 O O . PRO A 1 275 ? 2.387 -5.043 12.688 1 92.5 275 PRO A O 1
ATOM 2114 N N . LEU A 1 276 ? 2.252 -2.893 12.109 1 94.12 276 LEU A N 1
ATOM 2115 C CA . LEU A 1 276 ? 3.523 -2.48 12.695 1 94.12 276 LEU A CA 1
ATOM 2116 C C . LEU A 1 276 ? 3.297 -1.596 13.922 1 94.12 276 LEU A C 1
ATOM 2118 O O . LEU A 1 276 ? 3.043 -0.396 13.781 1 94.12 276 LEU A O 1
ATOM 2122 N N . PRO A 1 277 ? 3.383 -2.164 15.094 1 95.25 277 PRO A N 1
ATOM 2123 C CA . PRO A 1 277 ? 3.242 -1.334 16.297 1 95.25 277 PRO A CA 1
ATOM 2124 C C . PRO A 1 277 ? 4.336 -0.273 16.406 1 95.25 277 PRO A C 1
ATOM 2126 O O . PRO A 1 277 ? 5.383 -0.39 15.766 1 95.25 277 PRO A O 1
ATOM 2129 N N . PHE A 1 278 ? 4.035 0.751 17.234 1 97.44 278 PHE A N 1
ATOM 2130 C CA . PHE A 1 278 ? 5.035 1.778 17.5 1 97.44 278 PHE A CA 1
ATOM 2131 C C . PHE A 1 278 ? 6.328 1.157 18.016 1 97.44 278 PHE A C 1
ATOM 2133 O O . PHE A 1 278 ? 6.309 0.378 18.969 1 97.44 278 PHE A O 1
ATOM 2140 N N . ASP A 1 279 ? 7.465 1.431 17.359 1 96.56 279 ASP A N 1
ATOM 2141 C CA . ASP A 1 279 ? 8.758 0.856 17.719 1 96.56 279 ASP A CA 1
ATOM 2142 C C . ASP A 1 279 ? 9.461 1.697 18.781 1 96.56 279 ASP A C 1
ATOM 2144 O O . ASP A 1 279 ? 10.242 2.59 18.469 1 96.56 279 ASP A O 1
ATOM 2148 N N . GLU A 1 280 ? 9.281 1.317 20.062 1 97 280 GLU A N 1
ATOM 2149 C CA . GLU A 1 280 ? 9.844 2.053 21.188 1 97 280 GLU A CA 1
ATOM 2150 C C . GLU A 1 280 ? 11.367 2.059 21.125 1 97 280 GLU A C 1
ATOM 2152 O O . GLU A 1 280 ? 12.008 3.033 21.531 1 97 280 GLU A O 1
ATOM 2157 N N . LYS A 1 281 ? 11.93 0.942 20.625 1 95.5 281 LYS A N 1
ATOM 2158 C CA . LYS A 1 281 ? 13.383 0.836 20.531 1 95.5 281 LYS A CA 1
ATOM 2159 C C . LYS A 1 281 ? 13.945 1.824 19.516 1 95.5 281 LYS A C 1
ATOM 2161 O O . LYS A 1 281 ? 14.953 2.486 19.781 1 95.5 281 LYS A O 1
ATOM 2166 N N . MET A 1 282 ? 13.281 1.904 18.453 1 94.69 282 MET A N 1
ATOM 2167 C CA . MET A 1 282 ? 13.711 2.832 17.422 1 94.69 282 MET A CA 1
ATOM 2168 C C . MET A 1 282 ? 13.586 4.277 17.891 1 94.69 282 MET A C 1
ATOM 2170 O O . MET A 1 282 ? 14.469 5.094 17.641 1 94.69 282 MET A O 1
ATOM 2174 N N . PHE A 1 283 ? 12.516 4.598 18.594 1 97 283 PHE A N 1
ATOM 2175 C CA . PHE A 1 283 ? 12.258 5.949 19.078 1 97 283 PHE A CA 1
ATOM 2176 C C . PHE A 1 283 ? 13.266 6.352 20.141 1 97 283 PHE A C 1
ATOM 2178 O O . PHE A 1 283 ? 13.695 7.504 20.188 1 97 283 PHE A O 1
ATOM 2185 N N . GLY A 1 284 ? 13.633 5.438 21 1 95.69 284 GLY A N 1
ATOM 2186 C CA . GLY A 1 284 ? 14.508 5.734 22.125 1 95.69 284 GLY A CA 1
ATOM 2187 C C . GLY A 1 284 ? 15.977 5.508 21.812 1 95.69 284 GLY A C 1
ATOM 2188 O O . GLY A 1 284 ? 16.844 5.75 22.656 1 95.69 284 GLY A O 1
ATOM 2189 N N . ASP A 1 285 ? 16.266 5.09 20.578 1 92.25 285 ASP A N 1
ATOM 2190 C CA . ASP A 1 285 ? 17.625 4.75 20.188 1 92.25 285 ASP A CA 1
ATOM 2191 C C . ASP A 1 285 ? 18.531 5.984 20.219 1 92.25 285 ASP A C 1
ATOM 2193 O O . ASP A 1 285 ? 18.047 7.109 20.047 1 92.25 285 ASP A O 1
ATOM 2197 N N . LYS A 1 286 ? 19.719 5.805 20.516 1 93.06 286 LYS A N 1
ATOM 2198 C CA . LYS A 1 286 ? 20.672 6.914 20.562 1 93.06 286 LYS A CA 1
ATOM 2199 C C . LYS A 1 286 ? 21.75 6.75 19.516 1 93.06 286 LYS A C 1
ATOM 2201 O O . LYS A 1 286 ? 22.734 7.496 19.516 1 93.06 286 LYS A O 1
ATOM 2206 N N . LYS A 1 287 ? 21.5 5.797 18.656 1 94.19 287 LYS A N 1
ATOM 2207 C CA . LYS A 1 287 ? 22.484 5.555 17.594 1 94.19 287 LYS A CA 1
ATOM 2208 C C . LYS A 1 287 ? 22.672 6.789 16.719 1 94.19 287 LYS A C 1
ATOM 2210 O O . LYS A 1 287 ? 21.703 7.52 16.453 1 94.19 287 LYS A O 1
ATOM 2215 N N . ARG A 1 288 ? 23.953 6.965 16.344 1 97.5 288 ARG A N 1
ATOM 2216 C CA . ARG A 1 288 ? 24.297 8.047 15.422 1 97.5 288 ARG A CA 1
ATOM 2217 C C . ARG A 1 288 ? 23.609 7.863 14.07 1 97.5 288 ARG A C 1
ATOM 2219 O O . ARG A 1 288 ? 23.594 6.758 13.531 1 97.5 288 ARG A O 1
ATOM 2226 N N . LEU A 1 289 ? 22.984 8.93 13.586 1 98.31 289 LEU A N 1
ATOM 2227 C CA . LEU A 1 289 ? 22.281 8.898 12.305 1 98.31 289 LEU A CA 1
ATOM 2228 C C . LEU A 1 289 ? 23.031 9.711 11.25 1 98.31 289 LEU A C 1
ATOM 2230 O O . LEU A 1 289 ? 23.844 10.562 11.586 1 98.31 289 LEU A O 1
ATOM 2234 N N . LYS A 1 290 ? 22.891 9.383 10.062 1 98 290 LYS A N 1
ATOM 2235 C CA . LYS A 1 290 ? 23.297 10.234 8.953 1 98 290 LYS A CA 1
ATOM 2236 C C . LYS A 1 290 ? 22.156 11.117 8.477 1 98 290 LYS A C 1
ATOM 2238 O O . LYS A 1 290 ? 21.141 10.609 7.988 1 98 290 LYS A O 1
ATOM 2243 N N . ILE A 1 291 ? 22.281 12.438 8.578 1 98.62 291 ILE A N 1
ATOM 2244 C CA . ILE A 1 291 ? 21.219 13.398 8.32 1 98.62 291 ILE A CA 1
ATOM 2245 C C . ILE A 1 291 ? 21.594 14.281 7.129 1 98.62 291 ILE A C 1
ATOM 2247 O O . ILE A 1 291 ? 22.656 14.914 7.129 1 98.62 291 ILE A O 1
ATOM 2251 N N . GLY A 1 292 ? 20.766 14.188 6.113 1 98.5 292 GLY A N 1
ATOM 2252 C CA . GLY A 1 292 ? 20.906 15.125 5.016 1 98.5 292 GLY A CA 1
ATOM 2253 C C . GLY A 1 292 ? 20.078 16.375 5.191 1 98.5 292 GLY A C 1
ATOM 2254 O O . GLY A 1 292 ? 19.062 16.359 5.887 1 98.5 292 GLY A O 1
ATOM 2255 N N . TYR A 1 293 ? 20.531 17.5 4.582 1 98.25 293 TYR A N 1
ATOM 2256 C CA . TYR A 1 293 ? 19.703 18.703 4.609 1 98.25 293 TYR A CA 1
ATOM 2257 C C . TYR A 1 293 ? 19.766 19.438 3.277 1 98.25 293 TYR A C 1
ATOM 2259 O O . TYR A 1 293 ? 20.75 19.328 2.547 1 98.25 293 TYR A O 1
ATOM 2267 N N . PHE A 1 294 ? 18.688 20.125 2.912 1 97.19 294 PHE A N 1
ATOM 2268 C CA . PHE A 1 294 ? 18.641 21.094 1.832 1 97.19 294 PHE A CA 1
ATOM 2269 C C . PHE A 1 294 ? 17.656 22.219 2.16 1 97.19 294 PHE A C 1
ATOM 2271 O O . PHE A 1 294 ? 16.828 22.078 3.062 1 97.19 294 PHE A O 1
ATOM 2278 N N . TYR A 1 295 ? 17.781 23.359 1.518 1 96.38 295 TYR A N 1
ATOM 2279 C CA . TYR A 1 295 ? 16.875 24.453 1.869 1 96.38 295 TYR A CA 1
ATOM 2280 C C . TYR A 1 295 ? 16.281 25.109 0.621 1 96.38 295 TYR A C 1
ATOM 2282 O O . TYR A 1 295 ? 15.477 26.031 0.715 1 96.38 295 TYR A O 1
ATOM 2290 N N . ASP A 1 296 ? 16.641 24.672 -0.567 1 94.62 296 ASP A N 1
ATOM 2291 C CA . ASP A 1 296 ? 16.109 25.203 -1.815 1 94.62 296 ASP A CA 1
ATOM 2292 C C . ASP A 1 296 ? 15.766 24.078 -2.787 1 94.62 296 ASP A C 1
ATOM 2294 O O . ASP A 1 296 ? 16.328 22.984 -2.699 1 94.62 296 ASP A O 1
ATOM 2298 N N . LEU A 1 297 ? 14.773 24.297 -3.545 1 92.69 297 LEU A N 1
ATOM 2299 C CA . LEU A 1 297 ? 14.438 23.5 -4.719 1 92.69 297 LEU A CA 1
ATOM 2300 C C . LEU A 1 297 ? 14.555 24.328 -5.992 1 92.69 297 LEU A C 1
ATOM 2302 O O . LEU A 1 297 ? 14.492 25.562 -5.949 1 92.69 297 LEU A O 1
ATOM 2306 N N . PRO A 1 298 ? 14.719 23.641 -7.094 1 87.38 298 PRO A N 1
ATOM 2307 C CA . PRO A 1 298 ? 14.805 24.406 -8.344 1 87.38 298 PRO A CA 1
ATOM 2308 C C . PRO A 1 298 ? 13.562 25.25 -8.617 1 87.38 298 PRO A C 1
ATOM 2310 O O . PRO A 1 298 ? 13.648 26.312 -9.234 1 87.38 298 PRO A O 1
ATOM 2313 N N . CYS A 1 299 ? 12.5 24.844 -8.094 1 87.5 299 CYS A N 1
ATOM 2314 C CA . CYS A 1 299 ? 11.242 25.531 -8.406 1 87.5 299 CYS A CA 1
ATOM 2315 C C . CYS A 1 299 ? 10.898 26.562 -7.34 1 87.5 299 CYS A C 1
ATOM 2317 O O . CYS A 1 299 ? 10.031 27.406 -7.551 1 87.5 299 CYS A O 1
ATOM 2319 N N . PHE A 1 300 ? 11.578 26.562 -6.258 1 92.44 300 PHE A N 1
ATOM 2320 C CA . PHE A 1 300 ? 11.219 27.484 -5.184 1 92.44 300 PHE A CA 1
ATOM 2321 C C . PHE A 1 300 ? 12.359 27.609 -4.18 1 92.44 300 PHE A C 1
ATOM 2323 O O . PHE A 1 300 ? 12.852 26.609 -3.658 1 92.44 300 PHE A O 1
ATOM 2330 N N . MET A 1 301 ? 12.727 28.844 -3.846 1 94.5 301 MET A N 1
ATOM 2331 C CA . MET A 1 301 ? 13.758 29.109 -2.844 1 94.5 301 MET A CA 1
ATOM 2332 C C . MET A 1 301 ? 13.133 29.578 -1.537 1 94.5 301 MET A C 1
ATOM 2334 O O . MET A 1 301 ? 12.172 30.359 -1.547 1 94.5 301 MET A O 1
ATOM 2338 N N . SER A 1 302 ? 13.688 29.172 -0.431 1 96.44 302 SER A N 1
ATOM 2339 C CA . SER A 1 302 ? 13.164 29.547 0.878 1 96.44 302 SER A CA 1
ATOM 2340 C C . SER A 1 302 ? 13.688 30.906 1.309 1 96.44 302 SER A C 1
ATOM 2342 O O . SER A 1 302 ? 14.688 31.391 0.781 1 96.44 302 SER A O 1
ATOM 2344 N N . THR A 1 303 ? 13 31.5 2.248 1 96.94 303 THR A N 1
ATOM 2345 C CA . THR A 1 303 ? 13.461 32.75 2.852 1 96.94 303 THR A CA 1
ATOM 2346 C C . THR A 1 303 ? 14.773 32.531 3.598 1 96.94 303 THR A C 1
ATOM 2348 O O . THR A 1 303 ? 15.117 31.406 3.959 1 96.94 303 THR A O 1
ATOM 2351 N N . GLY A 1 304 ? 15.5 33.656 3.818 1 96.25 304 GLY A N 1
ATOM 2352 C CA . GLY A 1 304 ? 16.797 33.594 4.48 1 96.25 304 GLY A CA 1
ATOM 2353 C C . GLY A 1 304 ? 16.719 33.031 5.891 1 96.25 304 GLY A C 1
ATOM 2354 O O . GLY A 1 304 ? 17.594 32.281 6.316 1 96.25 304 GLY A O 1
ATOM 2355 N N . TYR A 1 305 ? 15.703 33.406 6.594 1 96.62 305 TYR A N 1
ATOM 2356 C CA . TYR A 1 305 ? 15.609 32.969 7.984 1 96.62 305 TYR A CA 1
ATOM 2357 C C . TYR A 1 305 ? 15.344 31.469 8.07 1 96.62 305 TYR A C 1
ATOM 2359 O O . TYR A 1 305 ? 15.773 30.812 9.023 1 96.62 305 TYR A O 1
ATOM 2367 N N . VAL A 1 306 ? 14.641 30.859 7.152 1 98 306 VAL A N 1
ATOM 2368 C CA . VAL A 1 306 ? 14.422 29.406 7.125 1 98 306 VAL A CA 1
ATOM 2369 C C . VAL A 1 306 ? 15.742 28.703 6.832 1 98 306 VAL A C 1
ATOM 2371 O O . VAL A 1 306 ? 16.078 27.703 7.473 1 98 306 VAL A O 1
ATOM 2374 N N . LYS A 1 307 ? 16.469 29.25 5.844 1 97.5 307 LYS A N 1
ATOM 2375 C CA . LYS A 1 307 ? 17.781 28.703 5.508 1 97.5 307 LYS A CA 1
ATOM 2376 C C . LYS A 1 307 ? 18.703 28.719 6.723 1 97.5 307 LYS A C 1
ATOM 2378 O O . LYS A 1 307 ? 19.375 27.719 7.016 1 97.5 307 LYS A O 1
ATOM 2383 N N . GLU A 1 308 ? 18.719 29.797 7.355 1 97.56 308 GLU A N 1
ATOM 2384 C CA . GLU A 1 308 ? 19.578 29.938 8.531 1 97.56 308 GLU A CA 1
ATOM 2385 C C . GLU A 1 308 ? 19.172 28.953 9.625 1 97.56 308 GLU A C 1
ATOM 2387 O O . GLU A 1 308 ? 20.031 28.438 10.352 1 97.56 308 GLU A O 1
ATOM 2392 N N . ALA A 1 309 ? 17.906 28.781 9.836 1 98 309 ALA A N 1
ATOM 2393 C CA . ALA A 1 309 ? 17.422 27.844 10.844 1 98 309 ALA A CA 1
ATOM 2394 C C . ALA A 1 309 ? 17.875 26.422 10.523 1 98 309 ALA A C 1
ATOM 2396 O O . ALA A 1 309 ? 18.25 25.672 11.422 1 98 309 ALA A O 1
ATOM 2397 N N . ILE A 1 310 ? 17.781 26 9.266 1 98.5 310 ILE A N 1
ATOM 2398 C CA . ILE A 1 310 ? 18.188 24.656 8.844 1 98.5 310 ILE A CA 1
ATOM 2399 C C . ILE A 1 310 ? 19.688 24.484 9.055 1 98.5 310 ILE A C 1
ATOM 2401 O O . ILE A 1 310 ? 20.141 23.438 9.539 1 98.5 310 ILE A O 1
ATOM 2405 N N . LEU A 1 311 ? 20.453 25.516 8.719 1 98.25 311 LEU A N 1
ATOM 2406 C CA . LEU A 1 311 ? 21.906 25.453 8.906 1 98.25 311 LEU A CA 1
ATOM 2407 C C . LEU A 1 311 ? 22.25 25.375 10.391 1 98.25 311 LEU A C 1
ATOM 2409 O O . LEU A 1 311 ? 23.141 24.609 10.781 1 98.25 311 LEU A O 1
ATOM 2413 N N . ARG A 1 312 ? 21.594 26.141 11.172 1 98.06 312 ARG A N 1
ATOM 2414 C CA . ARG A 1 312 ? 21.812 26.062 12.609 1 98.06 312 ARG A CA 1
ATOM 2415 C C . ARG A 1 312 ? 21.453 24.688 13.148 1 98.06 312 ARG A C 1
ATOM 2417 O O . ARG A 1 312 ? 22.188 24.125 13.969 1 98.06 312 ARG A O 1
ATOM 2424 N N . CYS A 1 313 ? 20.312 24.203 12.742 1 97.88 313 CYS A N 1
ATOM 2425 C CA . CYS A 1 313 ? 19.875 22.875 13.133 1 97.88 313 CYS A CA 1
ATOM 2426 C C . CYS A 1 313 ? 20.953 21.844 12.781 1 97.88 313 CYS A C 1
ATOM 2428 O O . CYS A 1 313 ? 21.297 21 13.617 1 97.88 313 CYS A O 1
ATOM 2430 N N . GLY A 1 314 ? 21.438 21.891 11.555 1 98.12 314 GLY A N 1
ATOM 2431 C CA . GLY A 1 314 ? 22.484 20.984 11.125 1 98.12 314 GLY A CA 1
ATOM 2432 C C . GLY A 1 314 ? 23.734 21.062 11.992 1 98.12 314 GLY A C 1
ATOM 2433 O O . GLY A 1 314 ? 24.312 20.031 12.352 1 98.12 314 GLY A O 1
ATOM 2434 N N . ARG A 1 315 ? 24.172 22.266 12.297 1 98.25 315 ARG A N 1
ATOM 2435 C CA . ARG A 1 315 ? 25.344 22.469 13.133 1 98.25 315 ARG A CA 1
ATOM 2436 C C . ARG A 1 315 ? 25.156 21.844 14.516 1 98.25 315 ARG A C 1
ATOM 2438 O O . ARG A 1 315 ? 26.047 21.156 15.016 1 98.25 315 ARG A O 1
ATOM 2445 N N . GLU A 1 316 ? 24.047 22.094 15.102 1 98.44 316 GLU A N 1
ATOM 2446 C CA . GLU A 1 316 ? 23.781 21.562 16.438 1 98.44 316 GLU A CA 1
ATOM 2447 C C . GLU A 1 316 ? 23.672 20.047 16.406 1 98.44 316 GLU A C 1
ATOM 2449 O O . GLU A 1 316 ? 24.172 19.375 17.312 1 98.44 316 GLU A O 1
ATOM 2454 N N . LEU A 1 317 ? 23.016 19.438 15.398 1 98.38 317 LEU A N 1
ATOM 2455 C CA . LEU A 1 317 ? 22.844 18 15.297 1 98.38 317 LEU A CA 1
ATOM 2456 C C . LEU A 1 317 ? 24.156 17.297 14.977 1 98.38 317 LEU A C 1
ATOM 2458 O O . LEU A 1 317 ? 24.312 16.109 15.242 1 98.38 317 LEU A O 1
ATOM 2462 N N . SER A 1 318 ? 25.078 18.062 14.383 1 98.12 318 SER A N 1
ATOM 2463 C CA . SER A 1 318 ? 26.359 17.484 14 1 98.12 318 SER A CA 1
ATOM 2464 C C . SER A 1 318 ? 27.156 17.047 15.227 1 98.12 318 SER A C 1
ATOM 2466 O O . SER A 1 318 ? 28.109 16.281 15.109 1 98.12 318 SER A O 1
ATOM 2468 N N . LYS A 1 319 ? 26.797 17.5 16.328 1 97.56 319 LYS A N 1
ATOM 2469 C CA . LYS A 1 319 ? 27.453 17.094 17.562 1 97.56 319 LYS A CA 1
ATOM 2470 C C . LYS A 1 319 ? 27.203 15.617 17.875 1 97.56 319 LYS A C 1
ATOM 2472 O O . LYS A 1 319 ? 28.031 14.969 18.516 1 97.56 319 LYS A O 1
ATOM 2477 N N . ASN A 1 320 ? 26.062 15.117 17.438 1 96.62 320 ASN A N 1
ATOM 2478 C CA . ASN A 1 320 ? 25.688 13.75 17.781 1 96.62 320 ASN A CA 1
ATOM 2479 C C . ASN A 1 320 ? 25.453 12.898 16.531 1 96.62 320 ASN A C 1
ATOM 2481 O O . ASN A 1 320 ? 25.406 11.672 16.609 1 96.62 320 ASN A O 1
ATOM 2485 N N . HIS A 1 321 ? 25.328 13.531 15.414 1 98.38 321 HIS A N 1
ATOM 2486 C CA . HIS A 1 321 ? 25.016 12.844 14.164 1 98.38 321 HIS A CA 1
ATOM 2487 C C . HIS A 1 321 ? 25.969 13.258 13.047 1 98.38 321 HIS A C 1
ATOM 2489 O O . HIS A 1 321 ? 26.75 14.188 13.211 1 98.38 321 HIS A O 1
ATOM 2495 N N . GLU A 1 322 ? 26 12.43 11.992 1 98.44 322 GLU A N 1
ATOM 2496 C CA . GLU A 1 322 ? 26.625 12.867 10.75 1 98.44 322 GLU A CA 1
ATOM 2497 C C . GLU A 1 322 ? 25.656 13.711 9.914 1 98.44 322 GLU A C 1
ATOM 2499 O O . GLU A 1 322 ? 24.578 13.25 9.547 1 98.44 322 GLU A O 1
ATOM 2504 N N . VAL A 1 323 ? 26.031 14.984 9.695 1 98.44 323 VAL A N 1
ATOM 2505 C CA . VAL A 1 323 ? 25.156 15.891 8.945 1 98.44 323 VAL A CA 1
ATOM 2506 C C . VAL A 1 323 ? 25.828 16.266 7.625 1 98.44 323 VAL A C 1
ATOM 2508 O O . VAL A 1 323 ? 26.969 16.719 7.609 1 98.44 323 VAL A O 1
ATOM 2511 N N . VAL A 1 324 ? 25.109 16.062 6.52 1 98.06 324 VAL A N 1
ATOM 2512 C CA . VAL A 1 324 ? 25.672 16.328 5.203 1 98.06 324 VAL A CA 1
ATOM 2513 C C . VAL A 1 324 ? 24.672 17.109 4.359 1 98.06 324 VAL A C 1
ATOM 2515 O O . VAL A 1 324 ? 23.469 17 4.551 1 98.06 324 VAL A O 1
ATOM 2518 N N . SER A 1 325 ? 25.203 17.922 3.445 1 96.56 325 SER A N 1
ATOM 2519 C CA . SER A 1 325 ? 24.328 18.531 2.443 1 96.56 325 SER A CA 1
ATOM 2520 C C . SER A 1 325 ? 23.781 17.5 1.474 1 96.56 325 SER A C 1
ATOM 2522 O O . SER A 1 325 ? 24.484 16.562 1.084 1 96.56 325 SER A O 1
ATOM 2524 N N . PHE A 1 326 ? 22.531 17.625 1.146 1 95.12 326 PHE A N 1
ATOM 2525 C CA . PHE A 1 326 ? 21.859 16.688 0.251 1 95.12 326 PHE A CA 1
ATOM 2526 C C . PHE A 1 326 ? 21.25 17.406 -0.942 1 95.12 326 PHE A C 1
ATOM 2528 O O . PHE A 1 326 ? 20.484 18.359 -0.771 1 95.12 326 PHE A O 1
ATOM 2535 N N . GLU A 1 327 ? 21.641 17.016 -2.135 1 91.06 327 GLU A N 1
ATOM 2536 C CA . GLU A 1 327 ? 21.016 17.516 -3.352 1 91.06 327 GLU A CA 1
ATOM 2537 C C . GLU A 1 327 ? 19.969 16.531 -3.869 1 91.06 327 GLU A C 1
ATOM 2539 O O . GLU A 1 327 ? 20.312 15.422 -4.297 1 91.06 327 GLU A O 1
ATOM 2544 N N . PHE A 1 328 ? 18.828 16.984 -3.896 1 88.5 328 PHE A N 1
ATOM 2545 C CA . PHE A 1 328 ? 17.734 16.125 -4.34 1 88.5 328 PHE A CA 1
ATOM 2546 C C . PHE A 1 328 ? 17.562 16.219 -5.848 1 88.5 328 PHE A C 1
ATOM 2548 O O . PHE A 1 328 ? 16.781 17.031 -6.34 1 88.5 328 PHE A O 1
ATOM 2555 N N . LYS A 1 329 ? 18.125 15.352 -6.613 1 87.62 329 LYS A N 1
ATOM 2556 C CA . LYS A 1 329 ? 18.25 15.422 -8.062 1 87.62 329 LYS A CA 1
ATOM 2557 C C . LYS A 1 329 ? 16.891 15.391 -8.75 1 87.62 329 LYS A C 1
ATOM 2559 O O . LYS A 1 329 ? 16.656 16.125 -9.711 1 87.62 329 LYS A O 1
ATOM 2564 N N . ASN A 1 330 ? 15.891 14.672 -8.312 1 89.19 330 ASN A N 1
ATOM 2565 C CA . ASN A 1 330 ? 14.625 14.461 -9.016 1 89.19 330 ASN A CA 1
ATOM 2566 C C . ASN A 1 330 ? 13.484 15.219 -8.359 1 89.19 330 ASN A C 1
ATOM 2568 O O . ASN A 1 330 ? 12.32 15.008 -8.688 1 89.19 330 ASN A O 1
ATOM 2572 N N . ALA A 1 331 ? 13.844 16.219 -7.586 1 90 331 ALA A N 1
ATOM 2573 C CA . ALA A 1 331 ? 12.805 16.891 -6.809 1 90 331 ALA A CA 1
ATOM 2574 C C . ALA A 1 331 ? 11.859 17.656 -7.715 1 90 331 ALA A C 1
ATOM 2576 O O . ALA A 1 331 ? 10.641 17.625 -7.523 1 90 331 ALA A O 1
ATOM 2577 N N . HIS A 1 332 ? 12.375 18.375 -8.672 1 88.31 332 HIS A N 1
ATOM 2578 C CA . HIS A 1 332 ? 11.562 19.172 -9.578 1 88.31 332 HIS A CA 1
ATOM 2579 C C . HIS A 1 332 ? 10.578 18.312 -10.352 1 88.31 332 HIS A C 1
ATOM 2581 O O . HIS A 1 332 ? 9.398 18.672 -10.469 1 88.31 332 HIS A O 1
ATOM 2587 N N . GLU A 1 333 ? 11.008 17.25 -10.875 1 89.88 333 GLU A N 1
ATOM 2588 C CA . GLU A 1 333 ? 10.156 16.344 -11.633 1 89.88 333 GLU A CA 1
ATOM 2589 C C . GLU A 1 333 ? 9.07 15.742 -10.75 1 89.88 333 GLU A C 1
ATOM 2591 O O . GLU A 1 333 ? 7.93 15.578 -11.188 1 89.88 333 GLU A O 1
ATOM 2596 N N . ILE A 1 334 ? 9.461 15.406 -9.578 1 92.25 334 ILE A N 1
ATOM 2597 C CA . ILE A 1 334 ? 8.508 14.828 -8.633 1 92.25 334 ILE A CA 1
ATOM 2598 C C . ILE A 1 334 ? 7.391 15.828 -8.352 1 92.25 334 ILE A C 1
ATOM 2600 O O . ILE A 1 334 ? 6.211 15.469 -8.352 1 92.25 334 ILE A O 1
ATOM 2604 N N . VAL A 1 335 ? 7.773 17.094 -8.211 1 92.12 335 VAL A N 1
ATOM 2605 C CA . VAL A 1 335 ? 6.797 18.141 -7.941 1 92.12 335 VAL A CA 1
ATOM 2606 C C . VAL A 1 335 ? 5.883 18.328 -9.148 1 92.12 335 VAL A C 1
ATOM 2608 O O . VAL A 1 335 ? 4.664 18.453 -9.008 1 92.12 335 VAL A O 1
ATOM 2611 N N . GLN A 1 336 ? 6.395 18.297 -10.305 1 88.44 336 GLN A N 1
ATOM 2612 C CA . GLN A 1 336 ? 5.613 18.438 -11.531 1 88.44 336 GLN A CA 1
ATOM 2613 C C . GLN A 1 336 ? 4.609 17.297 -11.672 1 88.44 336 GLN A C 1
ATOM 2615 O O . GLN A 1 336 ? 3.453 17.531 -12.031 1 88.44 336 GLN A O 1
ATOM 2620 N N . ILE A 1 337 ? 5.109 16.141 -11.414 1 88.12 337 ILE A N 1
ATOM 2621 C CA . ILE A 1 337 ? 4.258 14.961 -11.523 1 88.12 337 ILE A CA 1
ATOM 2622 C C . ILE A 1 337 ? 3.133 15.039 -10.492 1 88.12 337 ILE A C 1
ATOM 2624 O O . ILE A 1 337 ? 1.979 14.719 -10.797 1 88.12 337 ILE A O 1
ATOM 2628 N N . PHE A 1 338 ? 3.467 15.43 -9.32 1 90 338 PHE A N 1
ATOM 2629 C CA . PHE A 1 338 ? 2.455 15.586 -8.281 1 90 338 PHE A CA 1
ATOM 2630 C C . PHE A 1 338 ? 1.346 16.531 -8.742 1 90 338 PHE A C 1
ATOM 2632 O O . PHE A 1 338 ? 0.162 16.203 -8.641 1 90 338 PHE A O 1
ATOM 2639 N N . ILE A 1 339 ? 1.736 17.656 -9.211 1 85.62 339 ILE A N 1
ATOM 2640 C CA . ILE A 1 339 ? 0.786 18.688 -9.633 1 85.62 339 ILE A CA 1
ATOM 2641 C C . ILE A 1 339 ? -0.071 18.156 -10.781 1 85.62 339 ILE A C 1
ATOM 2643 O O . ILE A 1 339 ? -1.282 18.391 -10.812 1 85.62 339 ILE A O 1
ATOM 2647 N N . LYS A 1 340 ? 0.511 17.469 -11.656 1 82 340 LYS A N 1
ATOM 2648 C CA . LYS A 1 340 ? -0.233 16.891 -12.766 1 82 340 LYS A CA 1
ATOM 2649 C C . LYS A 1 340 ? -1.258 15.867 -12.273 1 82 340 LYS A C 1
ATOM 2651 O O . LYS A 1 340 ? -2.383 15.812 -12.773 1 82 340 LYS A O 1
ATOM 2656 N N . LEU A 1 341 ? -0.842 15.086 -11.336 1 79.81 341 LEU A N 1
ATOM 2657 C CA . LEU A 1 341 ? -1.698 14.023 -10.828 1 79.81 341 LEU A CA 1
ATOM 2658 C C . LEU A 1 341 ? -2.902 14.594 -10.094 1 79.81 341 LEU A C 1
ATOM 2660 O O . LEU A 1 341 ? -4.004 14.047 -10.172 1 79.81 341 LEU A O 1
ATOM 2664 N N . ILE A 1 342 ? -2.725 15.656 -9.375 1 77.94 342 ILE A N 1
ATOM 2665 C CA . ILE A 1 342 ? -3.816 16.203 -8.578 1 77.94 342 ILE A CA 1
ATOM 2666 C C . ILE A 1 342 ? -4.77 16.984 -9.484 1 77.94 342 ILE A C 1
ATOM 2668 O O . ILE A 1 342 ? -5.922 17.219 -9.117 1 77.94 342 ILE A O 1
ATOM 2672 N N . SER A 1 343 ? -4.336 17.344 -10.695 1 74.44 343 SER A N 1
ATOM 2673 C CA . SER A 1 343 ? -5.141 18.188 -11.586 1 74.44 343 SER A CA 1
ATOM 2674 C C . SER A 1 343 ? -5.652 17.391 -12.781 1 74.44 343 SER A C 1
ATOM 2676 O O . SER A 1 343 ? -6.156 17.953 -13.75 1 74.44 343 SER A O 1
ATOM 2678 N N . VAL A 1 344 ? -5.496 16.156 -12.797 1 69.75 344 VAL A N 1
ATOM 2679 C CA . VAL A 1 344 ? -5.648 15.297 -13.969 1 69.75 344 VAL A CA 1
ATOM 2680 C C . VAL A 1 344 ? -7.07 15.414 -14.516 1 69.75 344 VAL A C 1
ATOM 2682 O O . VAL A 1 344 ? -7.297 15.258 -15.719 1 69.75 344 VAL A O 1
ATOM 2685 N N . ASP A 1 345 ? -8.031 15.664 -13.711 1 68.94 345 ASP A N 1
ATOM 2686 C CA . ASP A 1 345 ? -9.406 15.641 -14.203 1 68.94 345 ASP A CA 1
ATOM 2687 C C . ASP A 1 345 ? -9.906 17.062 -14.492 1 68.94 345 ASP A C 1
ATOM 2689 O O . ASP A 1 345 ? -11.102 17.266 -14.711 1 68.94 345 ASP A O 1
ATOM 2693 N N . GLY A 1 346 ? -8.992 18.062 -14.492 1 70.75 346 GLY A N 1
ATOM 2694 C CA . GLY A 1 346 ? -9.398 19.438 -14.734 1 70.75 346 GLY A CA 1
ATOM 2695 C C . GLY A 1 346 ? -10.375 19.953 -13.703 1 70.75 346 GLY A C 1
ATOM 2696 O O . GLY A 1 346 ? -11.32 20.672 -14.039 1 70.75 346 GLY A O 1
ATOM 2697 N N . ASN A 1 347 ? -10.289 19.484 -12.5 1 75.06 347 ASN A N 1
ATOM 2698 C CA . ASN A 1 347 ? -11.086 19.906 -11.352 1 75.06 347 ASN A CA 1
ATOM 2699 C C . ASN A 1 347 ? -12.523 19.406 -11.461 1 75.06 347 ASN A C 1
ATOM 2701 O O . ASN A 1 347 ? -13.414 19.922 -10.766 1 75.06 347 ASN A O 1
ATOM 2705 N N . THR A 1 348 ? -12.758 18.531 -12.352 1 75.62 348 THR A N 1
ATOM 2706 C CA . THR A 1 348 ? -14.109 18 -12.523 1 75.62 348 THR A CA 1
ATOM 2707 C C . THR A 1 348 ? -14.617 17.391 -11.219 1 75.62 348 THR A C 1
ATOM 2709 O O . THR A 1 348 ? -15.773 17.578 -10.844 1 75.62 348 THR A O 1
ATOM 2712 N N . HIS A 1 349 ? -13.789 16.734 -10.547 1 74.12 349 HIS A N 1
ATOM 2713 C CA . HIS A 1 349 ? -14.195 16.109 -9.297 1 74.12 349 HIS A CA 1
ATOM 2714 C C . HIS A 1 349 ? -14.547 17.156 -8.242 1 74.12 349 HIS A C 1
ATOM 2716 O O . HIS A 1 349 ? -15.492 16.969 -7.473 1 74.12 349 HIS A O 1
ATOM 2722 N N . LEU A 1 350 ? -13.758 18.172 -8.195 1 79.12 350 LEU A N 1
ATOM 2723 C CA . LEU A 1 350 ? -14.023 19.234 -7.234 1 79.12 350 LEU A CA 1
ATOM 2724 C C . LEU A 1 350 ? -15.336 19.953 -7.562 1 79.12 350 LEU A C 1
ATOM 2726 O O . LEU A 1 350 ? -16.109 20.266 -6.66 1 79.12 350 LEU A O 1
ATOM 2730 N N . LYS A 1 351 ? -15.562 20.172 -8.82 1 81.12 351 LYS A N 1
ATOM 2731 C CA . LYS A 1 351 ? -16.812 20.797 -9.258 1 81.12 351 LYS A CA 1
ATOM 2732 C C . LYS A 1 351 ? -18.016 19.922 -8.898 1 81.12 351 LYS A C 1
ATOM 2734 O O . LYS A 1 351 ? -19.047 20.438 -8.445 1 81.12 351 LYS A O 1
ATOM 2739 N N . ARG A 1 352 ? -17.875 18.703 -9.133 1 78.81 352 ARG A N 1
ATOM 2740 C CA . ARG A 1 352 ? -18.953 17.766 -8.812 1 78.81 352 ARG A CA 1
ATOM 2741 C C . ARG A 1 352 ? -19.188 17.703 -7.305 1 78.81 352 ARG A C 1
ATOM 2743 O O . ARG A 1 352 ? -20.328 17.594 -6.859 1 78.81 352 ARG A O 1
ATOM 2750 N N . ALA A 1 353 ? -18.109 17.766 -6.582 1 80.12 353 ALA A N 1
ATOM 2751 C CA . ALA A 1 353 ? -18.203 17.688 -5.125 1 80.12 353 ALA A CA 1
ATOM 2752 C C . ALA A 1 353 ? -18.984 18.859 -4.559 1 80.12 353 ALA A C 1
ATOM 2754 O O . ALA A 1 353 ? -19.625 18.75 -3.514 1 80.12 353 ALA A O 1
ATOM 2755 N N . LEU A 1 354 ? -18.891 19.922 -5.254 1 86.88 354 LEU A N 1
ATOM 2756 C CA . LEU A 1 354 ? -19.547 21.141 -4.77 1 86.88 354 LEU A CA 1
ATOM 2757 C C . LEU A 1 354 ? -21.062 21.062 -4.988 1 86.88 354 LEU A C 1
ATOM 2759 O O . LEU A 1 354 ? -21.812 21.859 -4.414 1 86.88 354 LEU A O 1
ATOM 2763 N N . HIS A 1 355 ? -21.391 19.984 -5.91 1 82 355 HIS A N 1
ATOM 2764 C CA . HIS A 1 355 ? -22.797 19.922 -6.324 1 82 355 HIS A CA 1
ATOM 2765 C C . HIS A 1 355 ? -23.266 21.281 -6.836 1 82 355 HIS A C 1
ATOM 2767 O O . HIS A 1 355 ? -22.609 21.906 -7.668 1 82 355 HIS A O 1
ATOM 2773 N N . ASN A 1 356 ? -24.266 21.938 -6.242 1 82.38 356 ASN A N 1
ATOM 2774 C CA . ASN A 1 356 ? -24.812 23.188 -6.742 1 82.38 356 ASN A CA 1
ATOM 2775 C C . ASN A 1 356 ? -24.375 24.375 -5.867 1 82.38 356 ASN A C 1
ATOM 2777 O O . ASN A 1 356 ? -24.812 25.5 -6.086 1 82.38 356 ASN A O 1
ATOM 2781 N N . GLU A 1 357 ? -23.438 24.094 -5 1 88.5 357 GLU A N 1
ATOM 2782 C CA . GLU A 1 357 ? -22.953 25.172 -4.152 1 88.5 357 GLU A CA 1
ATOM 2783 C C . GLU A 1 357 ? -21.938 26.047 -4.895 1 88.5 357 GLU A C 1
ATOM 2785 O O . GLU A 1 357 ? -21.109 25.547 -5.641 1 88.5 357 GLU A O 1
ATOM 2790 N N . PRO A 1 358 ? -22.109 27.344 -4.762 1 89.88 358 PRO A N 1
ATOM 2791 C CA . PRO A 1 358 ? -21.125 28.219 -5.414 1 89.88 358 PRO A CA 1
ATOM 2792 C C . PRO A 1 358 ? -19.703 28.016 -4.887 1 89.88 358 PRO A C 1
ATOM 2794 O O . PRO A 1 358 ? -19.5 27.922 -3.674 1 89.88 358 PRO A O 1
ATOM 2797 N N . PRO A 1 359 ? -18.781 27.953 -5.762 1 91.12 359 PRO A N 1
ATOM 2798 C CA . PRO A 1 359 ? -17.391 27.844 -5.316 1 91.12 359 PRO A CA 1
ATOM 2799 C C . PRO A 1 359 ? -16.906 29.125 -4.633 1 91.12 359 PRO A C 1
ATOM 2801 O O . PRO A 1 359 ? -17.281 30.219 -5.027 1 91.12 359 PRO A O 1
ATOM 2804 N N . MET A 1 360 ? -16.078 28.906 -3.602 1 90.75 360 MET A N 1
ATOM 2805 C CA . MET A 1 360 ? -15.414 30.062 -3.006 1 90.75 360 MET A CA 1
ATOM 2806 C C . MET A 1 360 ? -14.555 30.797 -4.039 1 90.75 360 MET A C 1
ATOM 2808 O O . MET A 1 360 ? -14.219 30.219 -5.082 1 90.75 360 MET A O 1
ATOM 2812 N N . ASP A 1 361 ? -14.164 32 -3.756 1 85.75 361 ASP A N 1
ATOM 2813 C CA . ASP A 1 361 ? -13.484 32.844 -4.715 1 85.75 361 ASP A CA 1
ATOM 2814 C C . ASP A 1 361 ? -12.156 32.25 -5.164 1 85.75 361 ASP A C 1
ATOM 2816 O O . ASP A 1 361 ? -11.766 32.375 -6.324 1 85.75 361 ASP A O 1
ATOM 2820 N N . PHE A 1 362 ? -11.547 31.578 -4.32 1 81.94 362 PHE A N 1
ATOM 2821 C CA . PHE A 1 362 ? -10.227 31.047 -4.617 1 81.94 362 PHE A CA 1
ATOM 2822 C C . PHE A 1 362 ? -10.312 29.906 -5.613 1 81.94 362 PHE A C 1
ATOM 2824 O O . PHE A 1 362 ? -9.312 29.531 -6.23 1 81.94 362 PHE A O 1
ATOM 2831 N N . TYR A 1 363 ? -11.477 29.328 -5.832 1 84.75 363 TYR A N 1
ATOM 2832 C CA . TYR A 1 363 ? -11.664 28.266 -6.812 1 84.75 363 TYR A CA 1
ATOM 2833 C C . TYR A 1 363 ? -11.977 28.844 -8.188 1 84.75 363 TYR A C 1
ATOM 2835 O O . TYR A 1 363 ? -11.781 28.172 -9.203 1 84.75 363 TYR A O 1
ATOM 2843 N N . LYS A 1 364 ? -12.516 30.031 -8.188 1 82.31 364 LYS A N 1
ATOM 2844 C CA . LYS A 1 364 ? -13.086 30.578 -9.406 1 82.31 364 LYS A CA 1
ATOM 2845 C C . LYS A 1 364 ? -12.039 30.672 -10.516 1 82.31 364 LYS A C 1
ATOM 2847 O O . LYS A 1 364 ? -12.312 30.297 -11.664 1 82.31 364 LYS A O 1
ATOM 2852 N N . LEU A 1 365 ? -10.906 31.156 -10.141 1 75.62 365 LEU A N 1
ATOM 2853 C CA . LEU A 1 365 ? -9.859 31.25 -11.148 1 75.62 365 LEU A CA 1
ATOM 2854 C C . LEU A 1 365 ? -9.438 29.859 -11.617 1 75.62 365 LEU A C 1
ATOM 2856 O O . LEU A 1 365 ? -9.203 29.641 -12.812 1 75.62 365 LEU A O 1
ATOM 2860 N N . GLN A 1 366 ? -9.297 29 -10.695 1 77.12 366 GLN A N 1
ATOM 2861 C CA . GLN A 1 366 ? -8.922 27.625 -11.016 1 77.12 366 GLN A CA 1
ATOM 2862 C C . GLN A 1 366 ? -9.945 26.969 -11.93 1 77.12 366 GLN A C 1
ATOM 2864 O O . GLN A 1 366 ? -9.578 26.312 -12.906 1 77.12 366 GLN A O 1
ATOM 2869 N N . PHE A 1 367 ? -11.172 27.141 -11.672 1 81.81 367 PHE A N 1
ATOM 2870 C CA . PHE A 1 367 ? -12.25 26.562 -12.484 1 81.81 367 PHE A CA 1
ATOM 2871 C C . PHE A 1 367 ? -12.289 27.219 -13.859 1 81.81 367 PHE A C 1
ATOM 2873 O O . PHE A 1 367 ? -12.484 26.531 -14.867 1 81.81 367 PHE A O 1
ATOM 2880 N N . PHE A 1 368 ? -12.055 28.469 -13.883 1 79.5 368 PHE A N 1
ATOM 2881 C CA . PHE A 1 368 ? -12.078 29.188 -15.148 1 79.5 368 PHE A CA 1
ATOM 2882 C C . PHE A 1 368 ? -11 28.672 -16.094 1 79.5 368 PHE A C 1
ATOM 2884 O O . PHE A 1 368 ? -11.266 28.422 -17.266 1 79.5 368 PHE A O 1
ATOM 2891 N N . THR A 1 369 ? -9.852 28.484 -15.578 1 75.12 369 THR A N 1
ATOM 2892 C CA . THR A 1 369 ? -8.734 28.031 -16.406 1 75.12 369 THR A CA 1
ATOM 2893 C C . THR A 1 369 ? -8.945 26.594 -16.859 1 75.12 369 THR A C 1
ATOM 2895 O O . THR A 1 369 ? -8.539 26.219 -17.953 1 75.12 369 THR A O 1
ATOM 2898 N N . SER A 1 370 ? -9.523 25.844 -16.016 1 75.44 370 SER A N 1
ATOM 2899 C CA . SER A 1 370 ? -9.797 24.453 -16.359 1 75.44 370 SER A CA 1
ATOM 2900 C C . SER A 1 370 ? -10.875 24.359 -17.438 1 75.44 370 SER A C 1
ATOM 2902 O O . SER A 1 370 ? -10.812 23.484 -18.312 1 75.44 370 SER A O 1
ATOM 2904 N N . ASP A 1 371 ? -11.789 25.188 -17.359 1 77.19 371 ASP A N 1
ATOM 2905 C CA . ASP A 1 371 ? -12.922 25.156 -18.281 1 77.19 371 ASP A CA 1
ATOM 2906 C C . ASP A 1 371 ? -12.555 25.75 -19.641 1 77.19 371 ASP A C 1
ATOM 2908 O O . ASP A 1 371 ? -13.25 25.531 -20.625 1 77.19 371 ASP A O 1
ATOM 2912 N N . HIS A 1 372 ? -11.492 26.531 -19.578 1 79.19 372 HIS A N 1
ATOM 2913 C CA . HIS A 1 372 ? -11.078 27.203 -20.812 1 79.19 372 HIS A CA 1
ATOM 2914 C C . HIS A 1 372 ? -9.633 26.875 -21.156 1 79.19 372 HIS A C 1
ATOM 2916 O O . HIS A 1 372 ? -8.75 27.734 -21.031 1 79.19 372 HIS A O 1
ATOM 2922 N N . PRO A 1 373 ? -9.43 25.688 -21.656 1 74.81 373 PRO A N 1
ATOM 2923 C CA . PRO A 1 373 ? -8.062 25.25 -21.938 1 74.81 373 PRO A CA 1
ATOM 2924 C C . PRO A 1 373 ? -7.328 26.172 -22.906 1 74.81 373 PRO A C 1
ATOM 2926 O O . PRO A 1 373 ? -6.102 26.281 -22.844 1 74.81 373 PRO A O 1
ATOM 2929 N N . TRP A 1 374 ? -8.102 26.812 -23.797 1 76.12 374 TRP A N 1
ATOM 2930 C CA . TRP A 1 374 ? -7.48 27.719 -24.75 1 76.12 374 TRP A CA 1
ATOM 2931 C C . TRP A 1 374 ? -6.828 28.891 -24.047 1 76.12 374 TRP A C 1
ATOM 2933 O O . TRP A 1 374 ? -5.785 29.391 -24.469 1 76.12 374 TRP A O 1
ATOM 2943 N N . VAL A 1 375 ? -7.457 29.391 -23.016 1 76 375 VAL A N 1
ATOM 2944 C CA . VAL A 1 375 ? -6.883 30.484 -22.219 1 76 375 VAL A CA 1
ATOM 2945 C C . VAL A 1 375 ? -5.598 30.016 -21.562 1 76 375 VAL A C 1
ATOM 2947 O O . VAL A 1 375 ? -4.578 30.703 -21.594 1 76 375 VAL A O 1
ATOM 2950 N N . THR A 1 376 ? -5.641 28.891 -20.969 1 75.81 376 THR A N 1
ATOM 2951 C CA . THR A 1 376 ? -4.48 28.328 -20.281 1 75.81 376 THR A CA 1
ATOM 2952 C C . THR A 1 376 ? -3.332 28.109 -21.266 1 75.81 376 THR A C 1
ATOM 2954 O O . THR A 1 376 ? -2.176 28.391 -20.953 1 75.81 376 THR A O 1
ATOM 2957 N N . ASN A 1 377 ? -3.684 27.625 -22.406 1 77.5 377 ASN A N 1
ATOM 2958 C CA . ASN A 1 377 ? -2.664 27.406 -23.422 1 77.5 377 AS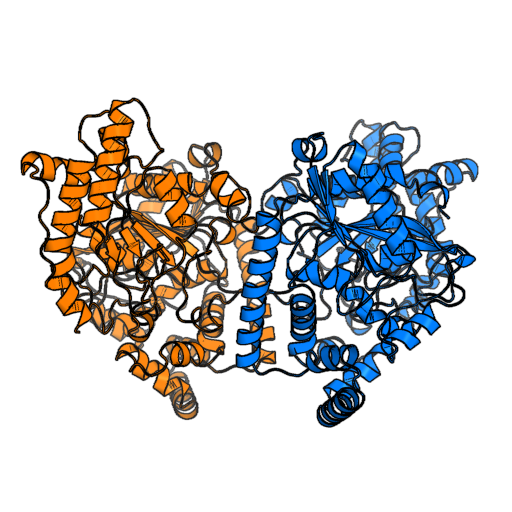N A CA 1
ATOM 2959 C C . ASN A 1 377 ? -2.035 28.719 -23.875 1 77.5 377 ASN A C 1
ATOM 2961 O O . ASN A 1 377 ? -0.834 28.766 -24.156 1 77.5 377 ASN A O 1
ATOM 2965 N N . SER A 1 378 ? -2.828 29.703 -23.984 1 76.12 378 SER A N 1
ATOM 2966 C CA . SER A 1 378 ? -2.32 31.016 -24.359 1 76.12 378 SER A CA 1
ATOM 2967 C C . SER A 1 378 ? -1.383 31.578 -23.297 1 76.12 378 SER A C 1
ATOM 2969 O O . SER A 1 378 ? -0.322 32.125 -23.625 1 76.12 378 SER A O 1
ATOM 2971 N N . ILE A 1 379 ? -1.812 31.469 -22.125 1 77.56 379 ILE A N 1
ATOM 2972 C CA . ILE A 1 379 ? -1.004 31.953 -21.016 1 77.56 379 ILE A CA 1
ATOM 2973 C C . ILE A 1 379 ? 0.329 31.203 -20.984 1 77.56 379 ILE A C 1
ATOM 2975 O O . ILE A 1 379 ? 1.382 31.812 -20.781 1 77.56 379 ILE A O 1
ATOM 2979 N N . LYS A 1 380 ? 0.328 30 -21.25 1 79.56 380 LYS A N 1
ATOM 2980 C CA . LYS A 1 380 ? 1.543 29.188 -21.281 1 79.56 380 LYS A CA 1
ATOM 2981 C C . LYS A 1 380 ? 2.498 29.672 -22.375 1 79.56 380 LYS A C 1
ATOM 2983 O O . LYS A 1 380 ? 3.707 29.75 -22.141 1 79.56 380 LYS A O 1
ATOM 2988 N N . THR A 1 381 ? 1.902 29.906 -23.375 1 77.56 381 THR A N 1
ATOM 2989 C CA . THR A 1 381 ? 2.703 30.391 -24.5 1 77.56 381 THR A CA 1
ATOM 2990 C C . THR A 1 381 ? 3.35 31.734 -24.156 1 77.56 381 THR A C 1
ATOM 2992 O O . THR A 1 381 ? 4.523 31.953 -24.453 1 77.56 381 THR A O 1
ATOM 2995 N N . ILE A 1 382 ? 2.641 32.531 -23.578 1 77.75 382 ILE A N 1
ATOM 2996 C CA . ILE A 1 382 ? 3.131 33.844 -23.188 1 77.75 382 ILE A CA 1
ATOM 2997 C C . ILE A 1 382 ? 4.227 33.719 -22.141 1 77.75 382 ILE A C 1
ATOM 2999 O O . ILE A 1 382 ? 5.266 34.375 -22.219 1 77.75 382 ILE A O 1
ATOM 3003 N N . LEU A 1 383 ? 3.959 32.906 -21.172 1 78.94 383 LEU A N 1
ATOM 3004 C CA . LEU A 1 383 ? 4.934 32.688 -20.109 1 78.94 383 LEU A CA 1
ATOM 3005 C C . LEU A 1 383 ? 6.238 32.125 -20.672 1 78.94 383 LEU A C 1
ATOM 3007 O O . LEU A 1 383 ? 7.324 32.531 -20.25 1 78.94 383 LEU A O 1
ATOM 3011 N N . LYS A 1 384 ? 6.102 31.203 -21.562 1 76.31 384 LYS A N 1
ATOM 3012 C CA . LYS A 1 384 ? 7.285 30.641 -22.219 1 76.31 384 LYS A CA 1
ATOM 3013 C C . LYS A 1 384 ? 8.055 31.734 -22.969 1 76.31 384 LYS A C 1
ATOM 3015 O O . LYS A 1 384 ? 9.281 31.797 -22.875 1 76.31 384 LYS A O 1
ATOM 3020 N N . ALA A 1 385 ? 7.371 32.594 -23.578 1 80.88 385 ALA A N 1
ATOM 3021 C CA . ALA A 1 385 ? 7.969 33.656 -24.359 1 80.88 385 ALA A CA 1
ATOM 3022 C C . ALA A 1 385 ? 8.656 34.688 -23.453 1 80.88 385 ALA A C 1
ATOM 3024 O O . ALA A 1 385 ? 9.688 35.25 -23.812 1 80.88 385 ALA A O 1
ATOM 3025 N N . LEU A 1 386 ? 8.102 34.875 -22.328 1 79.62 386 LEU A N 1
ATOM 3026 C CA . LEU A 1 386 ? 8.633 35.844 -21.375 1 79.62 386 LEU A CA 1
ATOM 3027 C C . LEU A 1 386 ? 9.742 35.219 -20.531 1 79.62 386 LEU A C 1
ATOM 3029 O O . LEU A 1 386 ? 10.398 35.938 -19.75 1 79.62 386 LEU A O 1
ATOM 3033 N N . GLY A 1 387 ? 9.914 33.906 -20.609 1 73.56 387 GLY A N 1
ATOM 3034 C CA . GLY A 1 387 ? 10.992 33.219 -19.906 1 73.56 387 GLY A CA 1
ATOM 3035 C C . GLY A 1 387 ? 10.641 32.875 -18.484 1 73.56 387 GLY A C 1
ATOM 3036 O O . GLY A 1 387 ? 11.531 32.688 -17.641 1 73.56 387 GLY A O 1
ATOM 3037 N N . HIS A 1 388 ? 9.422 33 -18.141 1 72.62 388 HIS A N 1
ATOM 3038 C CA . HIS A 1 388 ? 8.984 32.625 -16.797 1 72.62 388 HIS A CA 1
ATOM 3039 C C . HIS A 1 388 ? 8.867 31.109 -16.641 1 72.62 388 HIS A C 1
ATOM 3041 O O . HIS A 1 388 ? 7.762 30.578 -16.547 1 72.62 388 HIS A O 1
ATOM 3047 N N . LYS A 1 389 ? 9.961 30.531 -16.438 1 76.25 389 LYS A N 1
ATOM 3048 C CA . LYS A 1 389 ? 10.102 29.078 -16.516 1 76.25 389 LYS A CA 1
ATOM 3049 C C . LYS A 1 389 ? 9.344 28.375 -15.398 1 76.25 389 LYS A C 1
ATOM 3051 O O . LYS A 1 389 ? 8.719 27.344 -15.609 1 76.25 389 LYS A O 1
ATOM 3056 N N . ARG A 1 390 ? 9.383 28.938 -14.266 1 79.06 390 ARG A N 1
ATOM 3057 C CA . ARG A 1 390 ? 8.75 28.312 -13.117 1 79.06 390 ARG A CA 1
ATOM 3058 C C . ARG A 1 390 ? 7.23 28.25 -13.297 1 79.06 390 ARG A C 1
ATOM 3060 O O . ARG A 1 390 ? 6.625 27.188 -13.156 1 79.06 390 ARG A O 1
ATOM 3067 N N . LEU A 1 391 ? 6.711 29.391 -13.617 1 73.19 391 LEU A N 1
ATOM 3068 C CA . LEU A 1 391 ? 5.262 29.484 -13.773 1 73.19 391 LEU A CA 1
ATOM 3069 C C . LEU A 1 391 ? 4.793 28.641 -14.953 1 73.19 391 LEU A C 1
ATOM 3071 O O . LEU A 1 391 ? 3.715 28.031 -14.898 1 73.19 391 LEU A O 1
ATOM 3075 N N . HIS A 1 392 ? 5.582 28.656 -16 1 73.25 392 HIS A N 1
ATOM 3076 C CA . HIS A 1 392 ? 5.262 27.828 -17.172 1 73.25 392 HIS A CA 1
ATOM 3077 C C . HIS A 1 392 ? 5.203 26.359 -16.797 1 73.25 392 HIS A C 1
ATOM 3079 O O . HIS A 1 392 ? 4.281 25.641 -17.203 1 73.25 392 HIS A O 1
ATOM 3085 N N . SER A 1 393 ? 6.121 25.969 -16.094 1 75.06 393 SER A N 1
ATOM 3086 C CA . SER A 1 393 ? 6.184 24.562 -15.68 1 75.06 393 SER A CA 1
ATOM 3087 C C . SER A 1 393 ? 4.984 24.188 -14.82 1 75.06 393 SER A C 1
ATOM 3089 O O . SER A 1 393 ? 4.41 23.109 -14.992 1 75.06 393 SER A O 1
ATOM 3091 N N . LEU A 1 394 ? 4.617 25 -13.977 1 71.5 394 LEU A N 1
ATOM 3092 C CA . LEU A 1 394 ? 3.486 24.766 -13.086 1 71.5 394 LEU A CA 1
ATOM 3093 C C . LEU A 1 394 ? 2.186 24.672 -13.883 1 71.5 394 LEU A C 1
ATOM 3095 O O . LEU A 1 394 ? 1.352 23.797 -13.617 1 71.5 394 LEU A O 1
ATOM 3099 N N . MET A 1 395 ? 2.051 25.562 -14.781 1 71.38 395 MET A N 1
ATOM 3100 C CA . MET A 1 395 ? 0.83 25.594 -15.586 1 71.38 395 MET A CA 1
ATOM 3101 C C . MET A 1 395 ? 0.763 24.375 -16.516 1 71.38 395 MET A C 1
ATOM 3103 O O . MET A 1 395 ? -0.317 23.844 -16.766 1 71.38 395 MET A O 1
ATOM 3107 N N . ASP A 1 396 ? 1.846 24.016 -17.047 1 70.94 396 ASP A N 1
ATOM 3108 C CA . ASP A 1 396 ? 1.911 22.859 -17.938 1 70.94 396 ASP A CA 1
ATOM 3109 C C . ASP A 1 396 ? 1.55 21.562 -17.203 1 70.94 396 ASP A C 1
ATOM 3111 O O . ASP A 1 396 ? 1.106 20.594 -17.812 1 70.94 396 ASP A O 1
ATOM 3115 N N . SER A 1 397 ? 1.686 21.641 -16.047 1 68.19 397 SER A N 1
ATOM 3116 C CA . SER A 1 397 ? 1.43 20.453 -15.227 1 68.19 397 SER A CA 1
ATOM 3117 C C . SER A 1 397 ? -0.051 20.328 -14.883 1 68.19 397 SER A C 1
ATOM 3119 O O . SER A 1 397 ? -0.507 19.266 -14.453 1 68.19 397 SER A O 1
ATOM 3121 N N . GLN A 1 398 ? -0.859 21.281 -15.086 1 65.69 398 GLN A N 1
ATOM 3122 C CA . GLN A 1 398 ? -2.264 21.281 -14.688 1 65.69 398 GLN A CA 1
ATOM 3123 C C . GLN A 1 398 ? -3.168 20.953 -15.875 1 65.69 398 GLN A C 1
ATOM 3125 O O . GLN A 1 398 ? -4.395 21.031 -15.766 1 65.69 398 GLN A O 1
ATOM 3130 N N . SER A 1 399 ? -2.787 20.328 -16.922 1 64.81 399 SER A N 1
ATOM 3131 C CA . SER A 1 399 ? -3.588 20.109 -18.125 1 64.81 399 SER A CA 1
ATOM 3132 C C . SER A 1 399 ? -4.301 18.766 -18.078 1 64.81 399 SER A C 1
ATOM 3134 O O . SER A 1 399 ? -3.824 17.828 -17.453 1 64.81 399 SER A O 1
ATOM 3136 N N . TYR A 1 400 ? -5.562 18.844 -18.641 1 65.44 400 TYR A N 1
ATOM 3137 C CA . TYR A 1 400 ? -6.309 17.594 -18.828 1 65.44 400 TYR A CA 1
ATOM 3138 C C . TYR A 1 400 ? -5.488 16.578 -19.594 1 65.44 400 TYR A C 1
ATOM 3140 O O . TYR A 1 400 ? -4.801 16.922 -20.562 1 65.44 400 TYR A O 1
ATOM 3148 N N . ILE A 1 401 ? -5.496 15.406 -18.938 1 69.06 401 ILE A N 1
ATOM 3149 C CA . ILE A 1 401 ? -4.754 14.375 -19.656 1 69.06 401 ILE A CA 1
ATOM 3150 C C . ILE A 1 401 ? -5.68 13.211 -19.984 1 69.06 401 ILE A C 1
ATOM 3152 O O . ILE A 1 401 ? -6.668 12.977 -19.297 1 69.06 401 ILE A O 1
ATOM 3156 N N . SER A 1 402 ? -5.469 12.602 -21.109 1 67.12 402 SER A N 1
ATOM 3157 C CA . SER A 1 402 ? -6.199 11.406 -21.516 1 67.12 402 SER A CA 1
ATOM 3158 C C . SER A 1 402 ? -5.914 10.234 -20.578 1 67.12 402 SER A C 1
ATOM 3160 O O . SER A 1 402 ? -4.938 10.258 -19.828 1 67.12 402 SER A O 1
ATOM 3162 N N . PRO A 1 403 ? -6.84 9.297 -20.562 1 63.62 403 PRO A N 1
ATOM 3163 C CA . PRO A 1 403 ? -6.594 8.094 -19.75 1 63.62 403 PRO A CA 1
ATOM 3164 C C . PRO A 1 403 ? -5.242 7.453 -20.047 1 63.62 403 PRO A C 1
ATOM 3166 O O . PRO A 1 403 ? -4.539 7.031 -19.125 1 63.62 403 PRO A O 1
ATOM 3169 N N . SER A 1 404 ? -4.934 7.391 -21.297 1 66.38 404 SER A N 1
ATOM 3170 C CA . SER A 1 404 ? -3.645 6.82 -21.672 1 66.38 404 SER A CA 1
ATOM 3171 C C . SER A 1 404 ? -2.49 7.648 -21.125 1 66.38 404 SER A C 1
ATOM 3173 O O . SER A 1 404 ? -1.481 7.102 -20.672 1 66.38 404 SER A O 1
ATOM 3175 N N . GLU A 1 405 ? -2.732 8.914 -21.156 1 71.5 405 GLU A N 1
ATOM 3176 C CA . GLU A 1 405 ? -1.711 9.805 -20.609 1 71.5 405 GLU A CA 1
ATOM 3177 C C . GLU A 1 405 ? -1.618 9.68 -19.094 1 71.5 405 GLU A C 1
ATOM 3179 O O . GLU A 1 405 ? -0.533 9.797 -18.516 1 71.5 405 GLU A O 1
ATOM 3184 N N . TYR A 1 406 ? -2.779 9.461 -18.5 1 72.75 406 TYR A N 1
ATOM 3185 C CA . TYR A 1 406 ? -2.799 9.281 -17.062 1 72.75 406 TYR A CA 1
ATOM 3186 C C . TYR A 1 406 ? -1.999 8.047 -16.656 1 72.75 406 TYR A C 1
ATOM 3188 O O . TYR A 1 406 ? -1.208 8.094 -15.711 1 72.75 406 TYR A O 1
ATOM 3196 N N . ILE A 1 407 ? -2.23 7.008 -17.312 1 69.81 407 ILE A N 1
ATOM 3197 C CA . ILE A 1 407 ? -1.507 5.773 -17.047 1 69.81 407 ILE A CA 1
ATOM 3198 C C . ILE A 1 407 ? -0.007 6.004 -17.219 1 69.81 407 ILE A C 1
ATOM 3200 O O . ILE A 1 407 ? 0.795 5.551 -16.391 1 69.81 407 ILE A O 1
ATOM 3204 N N . SER A 1 408 ? 0.319 6.746 -18.297 1 72.75 408 SER A N 1
ATOM 3205 C CA . SER A 1 408 ? 1.721 7.066 -18.547 1 72.75 408 SER A CA 1
ATOM 3206 C C . SER A 1 408 ? 2.299 7.926 -17.422 1 72.75 408 SER A C 1
ATOM 3208 O O . SER A 1 408 ? 3.443 7.73 -17.016 1 72.75 408 SER A O 1
ATOM 3210 N N . LEU A 1 409 ? 1.509 8.867 -17 1 78.44 409 LEU A N 1
ATOM 3211 C CA . LEU A 1 409 ? 1.932 9.742 -15.922 1 78.44 409 LEU A CA 1
ATOM 3212 C C . LEU A 1 409 ? 2.154 8.953 -14.633 1 78.44 409 LEU A C 1
ATOM 3214 O O . LEU A 1 409 ? 3.111 9.211 -13.898 1 78.44 409 LEU A O 1
ATOM 3218 N N . TYR A 1 410 ? 1.277 8.094 -14.359 1 75.19 410 TYR A N 1
ATOM 3219 C CA . TYR A 1 410 ? 1.402 7.242 -13.18 1 75.19 410 TYR A CA 1
ATOM 3220 C C . TYR A 1 410 ? 2.689 6.43 -13.227 1 75.19 410 TYR A C 1
ATOM 3222 O O . TYR A 1 410 ? 3.387 6.301 -12.219 1 75.19 410 TYR A O 1
ATOM 3230 N N . ARG A 1 411 ? 3.023 6 -14.281 1 73.88 411 ARG A N 1
ATOM 3231 C CA . ARG A 1 411 ? 4.242 5.219 -14.469 1 73.88 411 ARG A CA 1
ATOM 3232 C C . ARG A 1 411 ? 5.484 6.082 -14.258 1 73.88 411 ARG A C 1
ATOM 3234 O O . ARG A 1 411 ? 6.461 5.637 -13.656 1 73.88 411 ARG A O 1
ATOM 3241 N N . GLN A 1 412 ? 5.359 7.156 -14.844 1 78.94 412 GLN A N 1
ATOM 3242 C CA . GLN A 1 412 ? 6.449 8.102 -14.633 1 78.94 412 GLN A CA 1
ATOM 3243 C C . GLN A 1 412 ? 6.641 8.406 -13.156 1 78.94 412 GLN A C 1
ATOM 3245 O O . GLN A 1 412 ? 7.773 8.523 -12.68 1 78.94 412 GLN A O 1
ATOM 3250 N N . ALA A 1 413 ? 5.512 8.492 -12.516 1 84.56 413 ALA A N 1
ATOM 3251 C CA . ALA A 1 413 ? 5.555 8.75 -11.078 1 84.56 413 ALA A CA 1
ATOM 3252 C C . ALA A 1 413 ? 6.242 7.613 -10.336 1 84.56 413 ALA A C 1
ATOM 3254 O O . ALA A 1 413 ? 7.102 7.848 -9.484 1 84.56 413 ALA A O 1
ATOM 3255 N N . GLU A 1 414 ? 5.91 6.414 -10.641 1 76.88 414 GLU A N 1
ATOM 3256 C CA . GLU A 1 414 ? 6.5 5.242 -10 1 76.88 414 GLU A CA 1
ATOM 3257 C C . GLU A 1 414 ? 8.008 5.191 -10.219 1 76.88 414 GLU A C 1
ATOM 3259 O O . GLU A 1 414 ? 8.773 4.941 -9.281 1 76.88 414 GLU A O 1
ATOM 3264 N N . LYS A 1 415 ? 8.414 5.418 -11.453 1 79.62 415 LYS A N 1
ATOM 3265 C CA . LYS A 1 415 ? 9.828 5.352 -11.805 1 79.62 415 LYS A CA 1
ATOM 3266 C C . LYS A 1 415 ? 10.625 6.434 -11.078 1 79.62 415 LYS A C 1
ATOM 3268 O O . LYS A 1 415 ? 11.672 6.145 -10.484 1 79.62 415 LYS A O 1
ATOM 3273 N N . ILE A 1 416 ? 10.133 7.621 -11.148 1 86.31 416 ILE A N 1
ATOM 3274 C CA . ILE A 1 416 ? 10.875 8.742 -10.586 1 86.31 416 ILE A CA 1
ATOM 3275 C C . ILE A 1 416 ? 10.922 8.617 -9.062 1 86.31 416 ILE A C 1
ATOM 3277 O O . ILE A 1 416 ? 11.914 8.992 -8.43 1 86.31 416 ILE A O 1
ATOM 3281 N N . CYS A 1 417 ? 9.844 8.102 -8.484 1 85.62 417 CYS A N 1
ATOM 3282 C CA . CYS A 1 417 ? 9.82 7.883 -7.043 1 85.62 417 CYS A CA 1
ATOM 3283 C C . CYS A 1 417 ? 10.844 6.82 -6.645 1 85.62 417 CYS A C 1
ATOM 3285 O O . CYS A 1 417 ? 11.562 6.988 -5.66 1 85.62 417 CYS A O 1
ATOM 3287 N N . GLN A 1 418 ? 10.891 5.746 -7.422 1 81.69 418 GLN A N 1
ATOM 3288 C CA . GLN A 1 418 ? 11.867 4.703 -7.137 1 81.69 418 GLN A CA 1
ATOM 3289 C C . GLN A 1 418 ? 13.289 5.242 -7.23 1 81.69 418 GLN A C 1
ATOM 3291 O O . GLN A 1 418 ? 14.148 4.902 -6.41 1 81.69 418 GLN A O 1
ATOM 3296 N N . GLU A 1 419 ? 13.539 6.051 -8.227 1 84.31 419 GLU A N 1
ATOM 3297 C CA . GLU A 1 419 ? 14.859 6.656 -8.383 1 84.31 419 GLU A CA 1
ATOM 3298 C C . GLU A 1 419 ? 15.219 7.516 -7.18 1 84.31 419 GLU A C 1
ATOM 3300 O O . GLU A 1 419 ? 16.359 7.504 -6.723 1 84.31 419 GLU A O 1
ATOM 3305 N N . ALA A 1 420 ? 14.273 8.25 -6.734 1 89.44 420 ALA A N 1
ATOM 3306 C CA . ALA A 1 420 ? 14.492 9.094 -5.566 1 89.44 420 ALA A CA 1
ATOM 3307 C C . ALA A 1 420 ? 14.766 8.258 -4.324 1 89.44 420 ALA A C 1
ATOM 3309 O O . ALA A 1 420 ? 15.641 8.594 -3.521 1 89.44 420 ALA A O 1
ATOM 3310 N N . ILE A 1 421 ? 14.062 7.219 -4.199 1 86.38 421 ILE A N 1
ATOM 3311 C CA . ILE A 1 421 ? 14.234 6.309 -3.072 1 86.38 421 ILE A CA 1
ATOM 3312 C C . ILE A 1 421 ? 15.609 5.648 -3.145 1 86.38 421 ILE A C 1
ATOM 3314 O O . ILE A 1 421 ? 16.312 5.543 -2.133 1 86.38 421 ILE A O 1
ATOM 3318 N N . ASP A 1 422 ? 15.977 5.238 -4.32 1 82.88 422 ASP A N 1
ATOM 3319 C CA . ASP A 1 422 ? 17.297 4.648 -4.527 1 82.88 422 ASP A CA 1
ATOM 3320 C C . ASP A 1 422 ? 18.406 5.637 -4.168 1 82.88 422 ASP A C 1
ATOM 3322 O O . ASP A 1 422 ? 19.406 5.262 -3.555 1 82.88 422 ASP A O 1
ATOM 3326 N N . GLN A 1 423 ? 18.219 6.848 -4.566 1 88.94 423 GLN A N 1
ATOM 3327 C CA . GLN A 1 423 ? 19.219 7.863 -4.23 1 88.94 423 GLN A CA 1
ATOM 3328 C C . GLN A 1 423 ? 19.375 8 -2.717 1 88.94 423 GLN A C 1
ATOM 3330 O O . GLN A 1 423 ? 20.5 8.031 -2.201 1 88.94 423 GLN A O 1
ATOM 3335 N N . TRP A 1 424 ? 18.266 8.133 -2.061 1 90.25 424 TRP A N 1
ATOM 3336 C CA . TRP A 1 424 ? 18.266 8.258 -0.605 1 90.25 424 TRP A CA 1
ATOM 3337 C C . TRP A 1 424 ? 18.969 7.062 0.034 1 90.25 424 TRP A C 1
ATOM 3339 O O . TRP A 1 424 ? 19.844 7.234 0.893 1 90.25 424 TRP A O 1
ATOM 3349 N N . ALA A 1 425 ? 18.656 5.91 -0.416 1 82.69 425 ALA A N 1
ATOM 3350 C CA . ALA A 1 425 ? 19.25 4.691 0.129 1 82.69 425 ALA A CA 1
ATOM 3351 C C . ALA A 1 425 ? 20.75 4.633 -0.151 1 82.69 425 ALA A C 1
ATOM 3353 O O . ALA A 1 425 ? 21.531 4.25 0.719 1 82.69 425 ALA A O 1
ATOM 3354 N N . ASN A 1 426 ? 21.109 4.957 -1.368 1 84.94 426 ASN A N 1
ATOM 3355 C CA . ASN A 1 426 ? 22.5 4.891 -1.777 1 84.94 426 ASN A CA 1
ATOM 3356 C C . ASN A 1 426 ? 23.359 5.867 -0.987 1 84.94 426 ASN A C 1
ATOM 3358 O O . ASN A 1 426 ? 24.547 5.602 -0.735 1 84.94 426 ASN A O 1
ATOM 3362 N N . GLU A 1 427 ? 22.797 6.934 -0.627 1 91.31 427 GLU A N 1
ATOM 3363 C CA . GLU A 1 427 ? 23.516 7.922 0.157 1 91.31 427 GLU A CA 1
ATOM 3364 C C . GLU A 1 427 ? 23.578 7.531 1.631 1 91.31 427 GLU A C 1
ATOM 3366 O O . GLU A 1 427 ? 24.328 8.117 2.406 1 91.31 427 GLU A O 1
ATOM 3371 N N . GLY A 1 428 ? 22.797 6.559 1.983 1 91.06 428 GLY A N 1
ATOM 3372 C CA . GLY A 1 428 ? 22.812 6.02 3.334 1 91.06 428 GLY A CA 1
ATOM 3373 C C . GLY A 1 428 ? 22.188 6.953 4.359 1 91.06 428 GLY A C 1
ATOM 3374 O O . GLY A 1 428 ? 22.609 6.961 5.52 1 91.06 428 GLY A O 1
ATOM 3375 N N . LEU A 1 429 ? 21.281 7.812 3.955 1 95.81 429 LEU A N 1
ATOM 3376 C CA . LEU A 1 429 ? 20.688 8.789 4.855 1 95.81 429 LEU A CA 1
ATOM 3377 C C . LEU A 1 429 ? 19.578 8.156 5.691 1 95.81 429 LEU A C 1
ATOM 3379 O O . LEU A 1 429 ? 18.828 7.312 5.195 1 95.81 429 LEU A O 1
ATOM 3383 N N . ASP A 1 430 ? 19.453 8.617 6.898 1 96.31 430 ASP A N 1
ATOM 3384 C CA . ASP A 1 430 ? 18.359 8.211 7.773 1 96.31 430 ASP A CA 1
ATOM 3385 C C . ASP A 1 430 ? 17.234 9.258 7.781 1 96.31 430 ASP A C 1
ATOM 3387 O O . ASP A 1 430 ? 16.062 8.922 7.914 1 96.31 430 ASP A O 1
ATOM 3391 N N . ILE A 1 431 ? 17.688 10.5 7.656 1 98 431 ILE A N 1
ATOM 3392 C CA . ILE A 1 431 ? 16.781 11.633 7.812 1 98 431 ILE A CA 1
ATOM 3393 C C . ILE A 1 431 ? 17.141 12.719 6.805 1 98 431 ILE A C 1
ATOM 3395 O O . ILE A 1 431 ? 18.297 12.852 6.41 1 98 431 ILE A O 1
ATOM 3399 N N . ILE A 1 432 ? 16.125 13.414 6.414 1 98.19 432 ILE A N 1
ATOM 3400 C CA . ILE A 1 432 ? 16.344 14.648 5.676 1 98.19 432 ILE A CA 1
ATOM 3401 C C . ILE A 1 432 ? 15.672 15.812 6.414 1 98.19 432 ILE A C 1
ATOM 3403 O O . ILE A 1 432 ? 14.539 15.688 6.879 1 98.19 432 ILE A O 1
ATOM 3407 N N . ILE A 1 433 ? 16.359 16.906 6.559 1 98.69 433 ILE A N 1
ATOM 3408 C CA . ILE A 1 433 ? 15.836 18.156 7.078 1 98.69 433 ILE A CA 1
ATOM 3409 C C . ILE A 1 433 ? 15.695 19.172 5.945 1 98.69 433 ILE A C 1
ATOM 3411 O O . ILE A 1 433 ? 16.641 19.406 5.195 1 98.69 433 ILE A O 1
ATOM 3415 N N . CYS A 1 434 ? 14.562 19.75 5.824 1 98.44 434 CYS A N 1
ATOM 3416 C CA . CYS A 1 434 ? 14.297 20.688 4.738 1 98.44 434 CYS A CA 1
ATOM 3417 C C . CYS A 1 434 ? 13.195 21.672 5.125 1 98.44 434 CYS A C 1
ATOM 3419 O O . CYS A 1 434 ? 12.656 21.594 6.23 1 98.44 434 CYS A O 1
ATOM 3421 N N . PRO A 1 435 ? 12.898 22.672 4.289 1 98.06 435 PRO A N 1
ATOM 3422 C CA . PRO A 1 435 ? 11.82 23.609 4.605 1 98.06 435 PRO A CA 1
ATOM 3423 C C . PRO A 1 435 ? 10.445 22.938 4.586 1 98.06 435 PRO A C 1
ATOM 3425 O O . PRO A 1 435 ? 10.25 21.922 3.908 1 98.06 435 PRO A O 1
ATOM 3428 N N . THR A 1 436 ? 9.508 23.453 5.301 1 96.44 436 THR A N 1
ATOM 3429 C CA . THR A 1 436 ? 8.117 23.047 5.211 1 96.44 436 THR A CA 1
ATOM 3430 C C . THR A 1 436 ? 7.406 23.766 4.07 1 96.44 436 THR A C 1
ATOM 3432 O O . THR A 1 436 ? 6.863 23.125 3.168 1 96.44 436 THR A O 1
ATOM 3435 N N . LEU A 1 437 ? 7.434 25.109 4.109 1 94.88 437 LEU A N 1
ATOM 3436 C CA . LEU A 1 437 ? 6.863 25.953 3.074 1 94.88 437 LEU A CA 1
ATOM 3437 C C . LEU A 1 437 ? 7.93 26.875 2.482 1 94.88 437 LEU A C 1
ATOM 3439 O O . LEU A 1 437 ? 7.84 27.266 1.317 1 94.88 437 LEU A O 1
ATOM 3443 N N . GLY A 1 438 ? 8.828 27.312 3.268 1 95 438 GLY A N 1
ATOM 3444 C CA . GLY A 1 438 ? 9.867 28.25 2.857 1 95 438 GLY A CA 1
ATOM 3445 C C . GLY A 1 438 ? 9.492 29.703 3.068 1 95 438 GLY A C 1
ATOM 3446 O O . GLY A 1 438 ? 10.305 30.594 2.838 1 95 438 GLY A O 1
ATOM 3447 N N . VAL A 1 439 ? 8.297 29.953 3.467 1 96.5 439 VAL A N 1
ATOM 3448 C CA . VAL A 1 439 ? 7.797 31.312 3.703 1 96.5 439 VAL A CA 1
ATOM 3449 C C . VAL A 1 439 ? 6.918 31.312 4.953 1 96.5 439 VAL A C 1
ATOM 3451 O O . VAL A 1 439 ? 6.523 30.266 5.453 1 96.5 439 VAL A O 1
ATOM 3454 N N . ALA A 1 440 ? 6.676 32.531 5.453 1 96.88 440 ALA A N 1
ATOM 3455 C CA . ALA A 1 440 ? 5.723 32.719 6.543 1 96.88 440 ALA A CA 1
ATOM 3456 C C . ALA A 1 440 ? 4.289 32.781 6.016 1 96.88 440 ALA A C 1
ATOM 3458 O O . ALA A 1 440 ? 4.066 32.719 4.805 1 96.88 440 ALA A O 1
ATOM 3459 N N . ALA A 1 441 ? 3.289 32.812 6.965 1 98 441 ALA A N 1
ATOM 3460 C CA . ALA A 1 441 ? 1.874 32.812 6.609 1 98 441 ALA A CA 1
ATOM 3461 C C . ALA A 1 441 ? 1.537 34 5.715 1 98 441 ALA A C 1
ATOM 3463 O O . ALA A 1 441 ? 1.836 35.156 6.055 1 98 441 ALA A O 1
ATOM 3464 N N . PRO A 1 442 ? 0.949 33.812 4.621 1 97.56 442 PRO A N 1
ATOM 3465 C CA . PRO A 1 442 ? 0.533 34.906 3.764 1 97.56 442 PRO A CA 1
ATOM 3466 C C . PRO A 1 442 ? -0.736 35.594 4.262 1 97.56 442 PRO A C 1
ATOM 3468 O O . PRO A 1 442 ? -1.396 35.094 5.176 1 97.56 442 PRO A O 1
ATOM 3471 N N . TYR A 1 443 ? -1.002 36.781 3.643 1 97.31 443 TYR A N 1
ATOM 3472 C CA . TYR A 1 443 ? -2.26 37.469 3.898 1 97.31 443 TYR A CA 1
ATOM 3473 C C . TYR A 1 443 ? -3.445 36.656 3.4 1 97.31 443 TYR A C 1
ATOM 3475 O O . TYR A 1 443 ? -3.295 35.812 2.512 1 97.31 443 TYR A O 1
ATOM 3483 N N . HIS A 1 444 ? -4.602 36.875 4.055 1 96.56 444 HIS A N 1
ATOM 3484 C CA . HIS A 1 444 ? -5.816 36.312 3.492 1 96.56 444 HIS A CA 1
ATOM 3485 C C . HIS A 1 444 ? -5.961 36.656 2.016 1 96.56 444 HIS A C 1
ATOM 3487 O O . HIS A 1 444 ? -5.777 37.812 1.625 1 96.56 444 HIS A O 1
ATOM 3493 N N . GLY A 1 445 ? -6.215 35.656 1.22 1 92.31 445 GLY A N 1
ATOM 3494 C CA . GLY A 1 445 ? -6.371 35.875 -0.21 1 92.31 445 GLY A CA 1
ATOM 3495 C C . GLY A 1 445 ? -5.062 35.812 -0.971 1 92.31 445 GLY A C 1
ATOM 3496 O O . GLY A 1 445 ? -5.055 35.75 -2.203 1 92.31 445 GLY A O 1
ATOM 3497 N N . GLY A 1 446 ? -3.961 35.781 -0.272 1 91.75 446 GLY A N 1
ATOM 3498 C CA . GLY A 1 446 ? -2.648 35.812 -0.896 1 91.75 446 GLY A CA 1
ATOM 3499 C C . GLY A 1 446 ? -1.981 34.438 -0.973 1 91.75 446 GLY A C 1
ATOM 3500 O O . GLY A 1 446 ? -0.916 34.312 -1.575 1 91.75 446 GLY A O 1
ATOM 3501 N N . ALA A 1 447 ? -2.594 33.438 -0.45 1 89.5 447 ALA A N 1
ATOM 3502 C CA . ALA A 1 447 ? -1.979 32.125 -0.372 1 89.5 447 ALA A CA 1
ATOM 3503 C C . ALA A 1 447 ? -1.686 31.562 -1.765 1 89.5 447 ALA A C 1
ATOM 3505 O O . ALA A 1 447 ? -0.696 30.859 -1.962 1 89.5 447 ALA A O 1
ATOM 3506 N N . ALA A 1 448 ? -2.465 31.891 -2.732 1 87.5 448 ALA A N 1
ATOM 3507 C CA . ALA A 1 448 ? -2.275 31.438 -4.105 1 87.5 448 ALA A CA 1
ATOM 3508 C C . ALA A 1 448 ? -0.899 31.828 -4.633 1 87.5 448 ALA A C 1
ATOM 3510 O O . ALA A 1 448 ? -0.294 31.109 -5.422 1 87.5 448 ALA A O 1
ATOM 3511 N N . GLN A 1 449 ? -0.391 32.906 -4.156 1 88.69 449 GLN A N 1
ATOM 3512 C CA . GLN A 1 449 ? 0.878 33.438 -4.637 1 88.69 449 GLN A CA 1
ATOM 3513 C C . GLN A 1 449 ? 2.059 32.688 -4.023 1 88.69 449 GLN A C 1
ATOM 3515 O O . GLN A 1 449 ? 3.188 32.812 -4.504 1 88.69 449 GLN A O 1
ATOM 3520 N N . THR A 1 450 ? 1.826 31.953 -3.01 1 90.56 450 THR A N 1
ATOM 3521 C CA . THR A 1 450 ? 2.904 31.25 -2.324 1 90.56 450 THR A CA 1
ATOM 3522 C C . THR A 1 450 ? 2.76 29.734 -2.492 1 90.56 450 THR A C 1
ATOM 3524 O O . THR A 1 450 ? 3.506 28.953 -1.89 1 90.56 450 THR A O 1
ATOM 3527 N N . ILE A 1 451 ? 1.874 29.266 -3.385 1 88.56 451 ILE A N 1
ATOM 3528 C CA . ILE A 1 451 ? 1.55 27.859 -3.604 1 88.56 451 ILE A CA 1
ATOM 3529 C C . ILE A 1 451 ? 2.812 27.094 -3.99 1 88.56 451 ILE A C 1
ATOM 3531 O O . ILE A 1 451 ? 3.002 25.938 -3.576 1 88.56 451 ILE A O 1
ATOM 3535 N N . PRO A 1 452 ? 3.723 27.688 -4.734 1 89.56 452 PRO A N 1
ATOM 3536 C CA . PRO A 1 452 ? 4.93 26.938 -5.105 1 89.56 452 PRO A CA 1
ATOM 3537 C C . PRO A 1 452 ? 5.734 26.484 -3.893 1 89.56 452 PRO A C 1
ATOM 3539 O O . PRO A 1 452 ? 6.484 25.5 -3.977 1 89.56 452 PRO A O 1
ATOM 3542 N N . GLY A 1 453 ? 5.555 27.172 -2.742 1 92.81 453 GLY A N 1
ATOM 3543 C CA . GLY A 1 453 ? 6.223 26.734 -1.521 1 92.81 453 GLY A CA 1
ATOM 3544 C C . GLY A 1 453 ? 5.793 25.359 -1.053 1 92.81 453 GLY A C 1
ATOM 3545 O O . GLY A 1 453 ? 6.52 24.703 -0.311 1 92.81 453 GLY A O 1
ATOM 3546 N N . LEU A 1 454 ? 4.641 24.906 -1.484 1 94.44 454 LEU A N 1
ATOM 3547 C CA . LEU A 1 454 ? 4.129 23.594 -1.103 1 94.44 454 LEU A CA 1
ATOM 3548 C C . LEU A 1 454 ? 4.934 22.484 -1.769 1 94.44 454 LEU A C 1
ATOM 3550 O O . LEU A 1 454 ? 4.809 21.312 -1.399 1 94.44 454 LEU A O 1
ATOM 3554 N N . ALA A 1 455 ? 5.816 22.875 -2.664 1 94.38 455 ALA A N 1
ATOM 3555 C CA . ALA A 1 455 ? 6.695 21.906 -3.314 1 94.38 455 ALA A CA 1
ATOM 3556 C C . ALA A 1 455 ? 7.469 21.094 -2.283 1 94.38 455 ALA A C 1
ATOM 3558 O O . ALA A 1 455 ? 7.715 19.891 -2.482 1 94.38 455 ALA A O 1
ATOM 3559 N N . PHE A 1 456 ? 7.805 21.703 -1.171 1 96.56 456 PHE A N 1
ATOM 3560 C CA . PHE A 1 456 ? 8.586 21.047 -0.125 1 96.56 456 PHE A CA 1
ATOM 3561 C C . PHE A 1 456 ? 7.773 19.938 0.542 1 96.56 456 PHE A C 1
ATOM 3563 O O . PHE A 1 456 ? 8.336 19.047 1.18 1 96.56 456 PHE A O 1
ATOM 3570 N N . SER A 1 457 ? 6.449 20 0.428 1 95 457 SER A N 1
ATOM 3571 C CA . SER A 1 457 ? 5.586 18.969 1.001 1 95 457 SER A CA 1
ATOM 3572 C C . SER A 1 457 ? 5.168 17.953 -0.051 1 95 457 SER A C 1
ATOM 3574 O O . SER A 1 457 ? 5.062 16.75 0.243 1 95 457 SER A O 1
ATOM 3576 N N . TYR A 1 458 ? 4.934 18.422 -1.307 1 94.06 458 TYR A N 1
ATOM 3577 C CA . TYR A 1 458 ? 4.461 17.578 -2.391 1 94.06 458 TYR A CA 1
ATOM 3578 C C . TYR A 1 458 ? 5.383 16.375 -2.59 1 94.06 458 TYR A C 1
ATOM 3580 O O . TYR A 1 458 ? 4.918 15.266 -2.85 1 94.06 458 TYR A O 1
ATOM 3588 N N . ILE A 1 459 ? 6.641 16.625 -2.412 1 94.94 459 ILE A N 1
ATOM 3589 C CA . ILE A 1 459 ? 7.641 15.594 -2.664 1 94.94 459 ILE A CA 1
ATOM 3590 C C . ILE A 1 459 ? 7.379 14.391 -1.764 1 94.94 459 ILE A C 1
ATOM 3592 O O . ILE A 1 459 ? 7.328 13.25 -2.236 1 94.94 459 ILE A O 1
ATOM 3596 N N . TRP A 1 460 ? 7.133 14.641 -0.543 1 95.25 460 TRP A N 1
ATOM 3597 C CA . TRP A 1 460 ? 7.055 13.562 0.443 1 95.25 460 TRP A CA 1
ATOM 3598 C C . TRP A 1 460 ? 5.695 12.875 0.394 1 95.25 460 TRP A C 1
ATOM 3600 O O . TRP A 1 460 ? 5.574 11.703 0.753 1 95.25 460 TRP A O 1
ATOM 3610 N N . ASN A 1 461 ? 4.664 13.633 -0.066 1 93.81 461 ASN A N 1
ATOM 3611 C CA . ASN A 1 461 ? 3.357 13.008 -0.272 1 93.81 461 ASN A CA 1
ATOM 3612 C C . ASN A 1 461 ? 3.387 12.008 -1.423 1 93.81 461 ASN A C 1
ATOM 3614 O O . ASN A 1 461 ? 2.793 10.938 -1.33 1 93.81 461 ASN A O 1
ATOM 3618 N N . LEU A 1 462 ? 4.062 12.391 -2.459 1 91.56 462 LEU A N 1
ATOM 3619 C CA . LEU A 1 462 ? 4.145 11.469 -3.59 1 91.56 462 LEU A CA 1
ATOM 3620 C C . LEU A 1 462 ? 5.023 10.273 -3.254 1 91.56 462 LEU A C 1
ATOM 3622 O O . LEU A 1 462 ? 4.727 9.148 -3.662 1 91.56 462 LEU A O 1
ATOM 3626 N N . LEU A 1 463 ? 6.094 10.539 -2.508 1 91.94 463 LEU A N 1
ATOM 3627 C CA . LEU A 1 463 ? 7.008 9.461 -2.129 1 91.94 463 LEU A CA 1
ATOM 3628 C C . LEU A 1 463 ? 6.422 8.625 -1 1 91.94 463 LEU A C 1
ATOM 3630 O O . LEU A 1 463 ? 6.902 7.52 -0.725 1 91.94 463 LEU A O 1
ATOM 3634 N N . LYS A 1 464 ? 5.414 9.141 -0.347 1 92 464 LYS A N 1
ATOM 3635 C CA . LYS A 1 464 ? 4.75 8.508 0.785 1 92 464 LYS A CA 1
ATOM 3636 C C . LYS A 1 464 ? 5.695 8.375 1.976 1 92 464 LYS A C 1
ATOM 3638 O O . LYS A 1 464 ? 5.707 7.344 2.656 1 92 464 LYS A O 1
ATOM 3643 N N . PHE A 1 465 ? 6.547 9.375 2.17 1 95.69 465 PHE A N 1
ATOM 3644 C CA . PHE A 1 465 ? 7.469 9.414 3.299 1 95.69 465 PHE A CA 1
ATOM 3645 C C . PHE A 1 465 ? 6.836 10.117 4.492 1 95.69 465 PHE A C 1
ATOM 3647 O O . PHE A 1 465 ? 6.145 11.125 4.328 1 95.69 465 PHE A O 1
ATOM 3654 N N . PRO A 1 466 ? 7.062 9.555 5.691 1 97.5 466 PRO A N 1
ATOM 3655 C CA . PRO A 1 466 ? 6.617 10.312 6.871 1 97.5 466 PRO A CA 1
ATOM 3656 C C . PRO A 1 466 ? 7.418 11.594 7.082 1 97.5 466 PRO A C 1
ATOM 3658 O O . PRO A 1 466 ? 8.625 11.625 6.824 1 97.5 466 PRO A O 1
ATOM 3661 N N . SER A 1 467 ? 6.727 12.594 7.52 1 97.75 467 SER A N 1
ATOM 3662 C CA . SER A 1 467 ? 7.359 13.898 7.707 1 97.75 467 SER A CA 1
ATOM 3663 C C . SER A 1 467 ? 6.656 14.703 8.789 1 97.75 467 SER A C 1
ATOM 3665 O O . SER A 1 467 ? 5.434 14.625 8.938 1 97.75 467 SER A O 1
ATOM 3667 N N . GLY A 1 468 ? 7.426 15.406 9.562 1 98.19 468 GLY A N 1
ATOM 3668 C CA . GLY A 1 468 ? 6.906 16.266 10.617 1 98.19 468 GLY A CA 1
ATOM 3669 C C . GLY A 1 468 ? 7.496 17.656 10.609 1 98.19 468 GLY A C 1
ATOM 3670 O O . GLY A 1 468 ? 8.516 17.891 9.961 1 98.19 468 GLY A O 1
ATOM 3671 N N . ILE A 1 469 ? 6.809 18.531 11.266 1 98.5 469 ILE A N 1
ATOM 3672 C CA . ILE A 1 469 ? 7.238 19.922 11.32 1 98.5 469 ILE A CA 1
ATOM 3673 C C . ILE A 1 469 ? 7.5 20.328 12.766 1 98.5 469 ILE A C 1
ATOM 3675 O O . ILE A 1 469 ? 6.75 19.953 13.672 1 98.5 469 ILE A O 1
ATOM 3679 N N . VAL A 1 470 ? 8.57 21.031 12.992 1 98.5 470 VAL A N 1
ATOM 3680 C CA . VAL A 1 470 ? 8.938 21.641 14.258 1 98.5 470 VAL A CA 1
ATOM 3681 C C . VAL A 1 470 ? 9.023 23.156 14.094 1 98.5 470 VAL A C 1
ATOM 3683 O O . VAL A 1 470 ? 9.773 23.656 13.25 1 98.5 470 VAL A O 1
ATOM 3686 N N . PRO A 1 471 ? 8.18 23.891 14.82 1 98 471 PRO A N 1
ATOM 3687 C CA . PRO A 1 471 ? 8.398 25.344 14.812 1 98 471 PRO A CA 1
ATOM 3688 C C . PRO A 1 471 ? 9.75 25.734 15.406 1 98 471 PRO A C 1
ATOM 3690 O O . PRO A 1 471 ? 10.164 25.188 16.438 1 98 471 PRO A O 1
ATOM 3693 N N . VAL A 1 472 ? 10.398 26.688 14.844 1 97 472 VAL A N 1
ATOM 3694 C CA . VAL A 1 472 ? 11.789 26.875 15.25 1 97 472 VAL A CA 1
ATOM 3695 C C . VAL A 1 472 ? 12.047 28.344 15.555 1 97 472 VAL A C 1
ATOM 3697 O O . VAL A 1 472 ? 13.078 28.703 16.125 1 97 472 VAL A O 1
ATOM 3700 N N . GLY A 1 473 ? 11.117 29.219 15.164 1 95.69 473 GLY A N 1
ATOM 3701 C CA . GLY A 1 473 ? 11.367 30.609 15.5 1 95.69 473 GLY A CA 1
ATOM 3702 C C . GLY A 1 473 ? 10.289 31.547 14.992 1 95.69 473 GLY A C 1
ATOM 3703 O O . GLY A 1 473 ? 9.281 31.109 14.438 1 95.69 473 GLY A O 1
ATOM 3704 N N . LEU A 1 474 ? 10.469 32.875 15.32 1 97 474 LEU A N 1
ATOM 3705 C CA . LEU A 1 474 ? 9.664 33.969 14.797 1 97 474 LEU A CA 1
ATOM 3706 C C . LEU A 1 474 ? 10.484 34.844 13.852 1 97 474 LEU A C 1
ATOM 3708 O O . LEU A 1 474 ? 11.672 35.094 14.078 1 97 474 LEU A O 1
ATOM 3712 N N . VAL A 1 475 ? 9.797 35.281 12.859 1 97.56 475 VAL A N 1
ATOM 3713 C CA . VAL A 1 475 ? 10.469 36.156 11.914 1 97.56 475 VAL A CA 1
ATOM 3714 C C . VAL A 1 475 ? 10.914 37.438 12.617 1 97.56 475 VAL A C 1
ATOM 3716 O O . VAL A 1 475 ? 10.109 38.125 13.266 1 97.56 475 VAL A O 1
ATOM 3719 N N . LYS A 1 476 ? 12.164 37.812 12.375 1 96.75 476 LYS A N 1
ATOM 3720 C CA . LYS A 1 476 ? 12.695 39.031 12.945 1 96.75 476 LYS A CA 1
ATOM 3721 C C . LYS A 1 476 ? 12.516 40.219 11.984 1 96.75 476 LYS A C 1
ATOM 3723 O O . LYS A 1 476 ? 12.328 40 10.781 1 96.75 476 LYS A O 1
ATOM 3728 N N . ASN A 1 477 ? 12.578 41.312 12.57 1 95 477 ASN A N 1
ATOM 3729 C CA . ASN A 1 477 ? 12.359 42.531 11.781 1 95 477 ASN A CA 1
ATOM 3730 C C . ASN A 1 477 ? 13.328 42.594 10.609 1 95 477 ASN A C 1
ATOM 3732 O O . ASN A 1 477 ? 12.938 43 9.5 1 95 477 ASN A O 1
ATOM 3736 N N . ASN A 1 478 ? 14.492 42.25 10.781 1 90.75 478 ASN A N 1
ATOM 3737 C CA . ASN A 1 478 ? 15.516 42.375 9.75 1 90.75 478 ASN A CA 1
ATOM 3738 C C . ASN A 1 478 ? 15.477 41.219 8.758 1 90.75 478 ASN A C 1
ATOM 3740 O O . ASN A 1 478 ? 16.266 41.188 7.82 1 90.75 478 ASN A O 1
ATOM 3744 N N . GLU A 1 479 ? 14.602 40.375 9.008 1 92.19 479 GLU A N 1
ATOM 3745 C CA . GLU A 1 479 ? 14.5 39.188 8.156 1 92.19 479 GLU A CA 1
ATOM 3746 C C . GLU A 1 479 ? 13.266 39.25 7.266 1 92.19 479 GLU A C 1
ATOM 3748 O O . GLU A 1 479 ? 13.031 38.344 6.461 1 92.19 479 GLU A O 1
ATOM 3753 N N . VAL A 1 480 ? 12.609 40.312 7.387 1 90.69 480 VAL A N 1
ATOM 3754 C CA . VAL A 1 480 ? 11.367 40.469 6.633 1 90.69 480 VAL A CA 1
ATOM 3755 C C . VAL A 1 480 ? 11.688 40.625 5.145 1 90.69 480 VAL A C 1
ATOM 3757 O O . VAL A 1 480 ? 12.586 41.375 4.77 1 90.69 480 VAL A O 1
ATOM 3760 N N . GLY A 1 481 ? 10.883 39.844 4.371 1 91.06 481 GLY A N 1
ATOM 3761 C CA . GLY A 1 481 ? 11.039 39.938 2.928 1 91.06 481 GLY A CA 1
ATOM 3762 C C . GLY A 1 481 ? 11.352 38.625 2.266 1 91.06 481 GLY A C 1
ATOM 3763 O O . GLY A 1 481 ? 11.477 37.594 2.941 1 91.06 481 GLY A O 1
ATOM 3764 N N . TYR A 1 482 ? 11.352 38.625 1.034 1 94.44 482 TYR A N 1
ATOM 3765 C CA . TYR A 1 482 ? 11.648 37.469 0.198 1 94.44 482 TYR A CA 1
ATOM 3766 C C . TYR A 1 482 ? 12.57 37.844 -0.955 1 94.44 482 TYR A C 1
ATOM 3768 O O . TYR A 1 482 ? 12.406 38.906 -1.558 1 94.44 482 TYR A O 1
ATOM 3776 N N . LYS A 1 483 ? 13.594 37.031 -1.146 1 92 483 LYS A N 1
ATOM 3777 C CA . LYS A 1 483 ? 14.516 37.25 -2.262 1 92 483 LYS A CA 1
ATOM 3778 C C . LYS A 1 483 ? 14.906 35.906 -2.893 1 92 483 LYS A C 1
ATOM 3780 O O . LYS A 1 483 ? 15.109 34.906 -2.188 1 92 483 LYS A O 1
ATOM 3785 N N . ASP A 1 484 ? 14.812 35.812 -4.211 1 90.38 484 ASP A N 1
ATOM 3786 C CA . ASP A 1 484 ? 15.328 34.656 -4.938 1 90.38 484 ASP A CA 1
ATOM 3787 C C . ASP A 1 484 ? 16.062 35.094 -6.207 1 90.38 484 ASP A C 1
ATOM 3789 O O . ASP A 1 484 ? 16.344 36.281 -6.395 1 90.38 484 ASP A O 1
ATOM 3793 N N . GLU A 1 485 ? 16.531 34.156 -7.059 1 85.62 485 GLU A N 1
ATOM 3794 C CA . GLU A 1 485 ? 17.375 34.469 -8.219 1 85.62 485 GLU A CA 1
ATOM 3795 C C . GLU A 1 485 ? 16.547 34.531 -9.5 1 85.62 485 GLU A C 1
ATOM 3797 O O . GLU A 1 485 ? 17.078 34.781 -10.57 1 85.62 485 GLU A O 1
ATOM 3802 N N . PHE A 1 486 ? 15.258 34.344 -9.492 1 83.94 486 PHE A N 1
ATOM 3803 C CA . PHE A 1 486 ? 14.445 34.156 -10.68 1 83.94 486 PHE A CA 1
ATOM 3804 C C . PHE A 1 486 ? 13.805 35.438 -11.133 1 83.94 486 PHE A C 1
ATOM 3806 O O . PHE A 1 486 ? 13.703 35.719 -12.336 1 83.94 486 PHE A O 1
ATOM 3813 N N . ASN A 1 487 ? 13.328 36.312 -10.32 1 81.62 487 ASN A N 1
ATOM 3814 C CA . ASN A 1 487 ? 12.688 37.594 -10.594 1 81.62 487 ASN A CA 1
ATOM 3815 C C . ASN A 1 487 ? 11.492 37.438 -11.531 1 81.62 487 ASN A C 1
ATOM 3817 O O . ASN A 1 487 ? 11.422 38.094 -12.578 1 81.62 487 ASN A O 1
ATOM 3821 N N . ASP A 1 488 ? 10.539 36.656 -11.234 1 87.19 488 ASP A N 1
ATOM 3822 C CA . ASP A 1 488 ? 9.305 36.375 -11.969 1 87.19 488 ASP A CA 1
ATOM 3823 C C . ASP A 1 488 ? 8.078 36.594 -11.094 1 87.19 488 ASP A C 1
ATOM 3825 O O . ASP A 1 488 ? 8.188 37.125 -9.984 1 87.19 488 ASP A O 1
ATOM 3829 N N . PRO A 1 489 ? 6.891 36.406 -11.664 1 84.19 489 PRO A N 1
ATOM 3830 C CA . PRO A 1 489 ? 5.672 36.719 -10.906 1 84.19 489 PRO A CA 1
ATOM 3831 C C . PRO A 1 489 ? 5.602 35.938 -9.586 1 84.19 489 PRO A C 1
ATOM 3833 O O . PRO A 1 489 ? 5.031 36.469 -8.609 1 84.19 489 PRO A O 1
ATOM 3836 N N . ILE A 1 490 ? 6.148 34.781 -9.539 1 88.56 490 ILE A N 1
ATOM 3837 C CA . ILE A 1 490 ? 6.203 34.062 -8.281 1 88.56 490 ILE A CA 1
ATOM 3838 C C . ILE A 1 490 ? 7.02 34.844 -7.254 1 88.56 490 ILE A C 1
ATOM 3840 O O . ILE A 1 490 ? 6.625 34.938 -6.094 1 88.56 490 ILE A O 1
ATOM 3844 N N . THR A 1 491 ? 8.172 35.406 -7.719 1 92.25 491 THR A N 1
ATOM 3845 C CA . THR A 1 491 ? 9.023 36.219 -6.855 1 92.25 491 THR A CA 1
ATOM 3846 C C . THR A 1 491 ? 8.242 37.406 -6.305 1 92.25 491 THR A C 1
ATOM 3848 O O . THR A 1 491 ? 8.273 37.656 -5.102 1 92.25 491 THR A O 1
ATOM 3851 N N . GLN A 1 492 ? 7.594 38.031 -7.203 1 92 492 GLN A N 1
ATOM 3852 C CA . GLN A 1 492 ? 6.852 39.219 -6.793 1 92 492 GLN A CA 1
ATOM 3853 C C . GLN A 1 492 ? 5.734 38.875 -5.816 1 92 492 GLN A C 1
ATOM 3855 O O . GLN A 1 492 ? 5.508 39.594 -4.84 1 92 492 GLN A O 1
ATOM 3860 N N . GLY A 1 493 ? 5.027 37.812 -6.113 1 92.88 493 GLY A N 1
ATOM 3861 C CA . GLY A 1 493 ? 3.988 37.344 -5.203 1 92.88 493 GLY A CA 1
ATOM 3862 C C . GLY A 1 493 ? 4.504 37.062 -3.809 1 92.88 493 GLY A C 1
ATOM 3863 O O . GLY A 1 493 ? 3.895 37.469 -2.818 1 92.88 493 GLY A O 1
ATOM 3864 N N . CYS A 1 494 ? 5.582 36.406 -3.723 1 94.94 494 CYS A N 1
ATOM 3865 C CA . CYS A 1 494 ? 6.18 36.094 -2.432 1 94.94 494 CYS A CA 1
ATOM 3866 C C . CYS A 1 494 ? 6.656 37.344 -1.722 1 94.94 494 CYS A C 1
ATOM 3868 O O . CYS A 1 494 ? 6.488 37.5 -0.508 1 94.94 494 CYS A O 1
ATOM 3870 N N . CYS A 1 495 ? 7.262 38.281 -2.486 1 95.75 495 CYS A N 1
ATOM 3871 C CA . CYS A 1 495 ? 7.695 39.562 -1.904 1 95.75 495 CYS A CA 1
ATOM 3872 C C . CYS A 1 495 ? 6.523 40.312 -1.284 1 95.75 495 CYS A C 1
ATOM 3874 O O . CYS A 1 495 ? 6.637 40.844 -0.18 1 95.75 495 CYS A O 1
ATOM 3876 N N . ASP A 1 496 ? 5.469 40.312 -2 1 95.88 496 ASP A N 1
ATOM 3877 C CA . ASP A 1 496 ? 4.277 41 -1.519 1 95.88 496 ASP A CA 1
ATOM 3878 C C . ASP A 1 496 ? 3.754 40.344 -0.236 1 95.88 496 ASP A C 1
ATOM 3880 O O . ASP A 1 496 ? 3.379 41.062 0.708 1 95.88 496 ASP A O 1
ATOM 3884 N N . GLN A 1 497 ? 3.711 39.031 -0.182 1 96.5 497 GLN A N 1
ATOM 3885 C CA . GLN A 1 497 ? 3.117 38.312 0.938 1 96.5 497 GLN A CA 1
ATOM 3886 C C . GLN A 1 497 ? 4.047 38.312 2.15 1 96.5 497 GLN A C 1
ATOM 3888 O O . GLN A 1 497 ? 3.596 38.156 3.283 1 96.5 497 GLN A O 1
ATOM 3893 N N . MET A 1 498 ? 5.348 38.562 1.943 1 96.81 498 MET A N 1
ATOM 3894 C CA . MET A 1 498 ? 6.309 38.469 3.039 1 96.81 498 MET A CA 1
ATOM 3895 C C . MET A 1 498 ? 6.543 39.844 3.676 1 96.81 498 MET A C 1
ATOM 3897 O O . MET A 1 498 ? 7.352 39.969 4.598 1 96.81 498 MET A O 1
ATOM 3901 N N . GLN A 1 499 ? 5.75 40.75 3.229 1 96.06 499 GLN A N 1
ATOM 3902 C CA . GLN A 1 499 ? 5.805 42.062 3.898 1 96.06 499 GLN A CA 1
ATOM 3903 C C . GLN A 1 499 ? 5.184 42 5.289 1 96.06 499 GLN A C 1
ATOM 3905 O O . GLN A 1 499 ? 4.211 41.25 5.504 1 96.06 499 GLN A O 1
ATOM 3910 N N . ASN A 1 500 ? 5.793 42.719 6.215 1 96.25 500 ASN A N 1
ATOM 3911 C CA . ASN A 1 500 ? 5.277 42.875 7.57 1 96.25 500 ASN A CA 1
ATOM 3912 C C . ASN A 1 500 ? 5.098 41.5 8.25 1 96.25 500 ASN A C 1
ATOM 3914 O O . ASN A 1 500 ? 4.07 41.25 8.883 1 96.25 500 ASN A O 1
ATOM 3918 N N . THR A 1 501 ? 5.977 40.625 8.023 1 97.12 501 THR A N 1
ATOM 3919 C CA . THR A 1 501 ? 5.855 39.312 8.602 1 97.12 501 THR A CA 1
ATOM 3920 C C . THR A 1 501 ? 6.543 39.25 9.961 1 97.12 501 THR A C 1
ATOM 3922 O O . THR A 1 501 ? 6.656 38.156 10.555 1 97.12 501 THR A O 1
ATOM 3925 N N . GLU A 1 502 ? 7.059 40.344 10.43 1 96.75 502 GLU A N 1
ATOM 3926 C CA . GLU A 1 502 ? 7.703 40.344 11.734 1 96.75 502 GLU A CA 1
ATOM 3927 C C . GLU A 1 502 ? 6.805 39.719 12.789 1 96.75 502 GLU A C 1
ATOM 3929 O O . GLU A 1 502 ? 5.621 40.031 12.898 1 96.75 502 GLU A O 1
ATOM 3934 N N . GLY A 1 503 ? 7.414 38.75 13.523 1 96.19 503 GLY A N 1
ATOM 3935 C CA . GLY A 1 503 ? 6.695 38.125 14.617 1 96.19 503 GLY A CA 1
ATOM 3936 C C . GLY A 1 503 ? 5.965 36.875 14.211 1 96.19 503 GLY A C 1
ATOM 3937 O O . GLY A 1 503 ? 5.512 36.094 15.062 1 96.19 503 GLY A O 1
ATOM 3938 N N . MET A 1 504 ? 5.828 36.562 12.945 1 97.38 504 MET A N 1
ATOM 3939 C CA . MET A 1 504 ? 5.152 35.375 12.492 1 97.38 504 MET A CA 1
ATOM 3940 C C . MET A 1 504 ? 6.023 34.125 12.734 1 97.38 504 MET A C 1
ATOM 3942 O O . MET A 1 504 ? 7.246 34.188 12.602 1 97.38 504 MET A O 1
ATOM 3946 N N . PRO A 1 505 ? 5.426 33.031 13.109 1 97.5 505 PRO A N 1
ATOM 3947 C CA . PRO A 1 505 ? 6.199 31.812 13.312 1 97.5 505 PRO A CA 1
ATOM 3948 C C . PRO A 1 505 ? 6.59 31.141 12 1 97.5 505 PRO A C 1
ATOM 3950 O O . PRO A 1 505 ? 6.035 31.469 10.945 1 97.5 505 PRO A O 1
ATOM 3953 N N . TYR A 1 506 ? 7.543 30.297 12.023 1 97.12 506 TYR A N 1
ATOM 3954 C CA . TYR A 1 506 ? 7.938 29.422 10.93 1 97.12 506 TYR A CA 1
ATOM 3955 C C . TYR A 1 506 ? 8.602 28.156 11.453 1 97.12 506 TYR A C 1
ATOM 3957 O O . TYR A 1 506 ? 9 28.094 12.617 1 97.12 506 TYR A O 1
ATOM 3965 N N . GLY A 1 507 ? 8.57 27.109 10.664 1 97.5 507 GLY A N 1
ATOM 3966 C CA . GLY A 1 507 ? 9.141 25.828 11.094 1 97.5 507 GLY A CA 1
ATOM 3967 C C . GLY A 1 507 ? 9.945 25.141 10.016 1 97.5 507 GLY A C 1
ATOM 3968 O O . GLY A 1 507 ? 10.102 25.672 8.914 1 97.5 507 GLY A O 1
ATOM 3969 N N . ILE A 1 508 ? 10.586 24.016 10.383 1 98.38 508 ILE A N 1
ATOM 3970 C CA . ILE A 1 508 ? 11.328 23.188 9.445 1 98.38 508 ILE A CA 1
ATOM 3971 C C . ILE A 1 508 ? 10.789 21.75 9.492 1 98.38 508 ILE A C 1
ATOM 3973 O O . ILE A 1 508 ? 10.078 21.391 10.43 1 98.38 508 ILE A O 1
ATOM 3977 N N . GLN A 1 509 ? 11.102 21.031 8.477 1 98.56 509 GLN A N 1
ATOM 3978 C CA . GLN A 1 509 ? 10.523 19.719 8.227 1 98.56 509 GLN A CA 1
ATOM 3979 C C . GLN A 1 509 ? 11.562 18.625 8.43 1 98.56 509 GLN A C 1
ATOM 3981 O O . GLN A 1 509 ? 12.719 18.766 8.039 1 98.56 509 GLN A O 1
ATOM 3986 N N . ILE A 1 510 ? 11.195 17.578 9.156 1 98.81 510 ILE A N 1
ATOM 3987 C CA . ILE A 1 510 ? 12 16.391 9.383 1 98.81 510 ILE A CA 1
ATOM 3988 C C . ILE A 1 510 ? 11.367 15.188 8.68 1 98.81 510 ILE A C 1
ATOM 3990 O O . ILE A 1 510 ? 10.211 14.844 8.938 1 98.81 510 ILE A O 1
ATOM 3994 N N . VAL A 1 511 ? 12.133 14.547 7.801 1 98.38 511 VAL A N 1
ATOM 3995 C CA . VAL A 1 511 ? 11.586 13.5 6.945 1 98.38 511 VAL A CA 1
ATOM 3996 C C . VAL A 1 511 ? 12.367 12.211 7.145 1 98.38 511 VAL A C 1
ATOM 3998 O O . VAL A 1 511 ? 13.602 12.227 7.242 1 98.38 511 VAL A O 1
ATOM 4001 N N . ALA A 1 512 ? 11.695 11.117 7.301 1 97.62 512 ALA A N 1
ATOM 4002 C CA . ALA A 1 512 ? 12.305 9.797 7.348 1 97.62 512 ALA A CA 1
ATOM 4003 C C . ALA A 1 512 ? 11.797 8.914 6.211 1 97.62 512 ALA A C 1
ATOM 4005 O O . ALA A 1 512 ? 10.898 9.312 5.461 1 97.62 512 ALA A O 1
ATOM 4006 N N . GLN A 1 513 ? 12.445 7.793 6.004 1 94 513 GLN A N 1
ATOM 4007 C CA . GLN A 1 513 ? 11.953 6.809 5.043 1 94 513 GLN A CA 1
ATOM 4008 C C . GLN A 1 513 ? 10.672 6.145 5.539 1 94 513 GLN A C 1
ATOM 4010 O O . GLN A 1 513 ? 10.352 6.219 6.727 1 94 513 GLN A O 1
ATOM 4015 N N . PRO A 1 514 ? 9.906 5.52 4.609 1 93.44 514 PRO A N 1
ATOM 4016 C CA . PRO A 1 514 ? 8.656 4.859 5.008 1 93.44 514 PRO A CA 1
ATOM 4017 C C . PRO A 1 514 ? 8.867 3.828 6.113 1 93.44 514 PRO A C 1
ATOM 4019 O O . PRO A 1 514 ? 9.859 3.104 6.109 1 93.44 514 PRO A O 1
ATOM 4022 N N . TYR A 1 515 ? 7.945 3.809 7.098 1 94.19 515 TYR A N 1
ATOM 4023 C CA . TYR A 1 515 ? 7.867 2.863 8.203 1 94.19 515 TYR A CA 1
ATOM 4024 C C . TYR A 1 515 ? 8.953 3.139 9.234 1 94.19 515 TYR A C 1
ATOM 4026 O O . TYR A 1 515 ? 9.18 2.336 10.141 1 94.19 515 TYR A O 1
ATOM 4034 N N . LYS A 1 516 ? 9.672 4.242 9.023 1 95.56 516 LYS A N 1
ATOM 4035 C CA . LYS A 1 516 ? 10.641 4.723 10.008 1 95.56 516 LYS A CA 1
ATOM 4036 C C . LYS A 1 516 ? 10.148 5.996 10.688 1 95.56 516 LYS A C 1
ATOM 4038 O O . LYS A 1 516 ? 10.922 6.934 10.898 1 95.56 516 LYS A O 1
ATOM 4043 N N . ASP A 1 517 ? 8.883 5.988 10.914 1 98.06 517 ASP A N 1
ATOM 4044 C CA . ASP A 1 517 ? 8.227 7.137 11.531 1 98.06 517 ASP A CA 1
ATOM 4045 C C . ASP A 1 517 ? 8.898 7.512 12.852 1 98.06 517 ASP A C 1
ATOM 4047 O O . ASP A 1 517 ? 9.086 8.695 13.141 1 98.06 517 ASP A O 1
ATOM 4051 N N . GLU A 1 518 ? 9.305 6.527 13.617 1 98.5 518 GLU A N 1
ATOM 4052 C CA . GLU A 1 518 ? 9.867 6.734 14.945 1 98.5 518 GLU A CA 1
ATOM 4053 C C . GLU A 1 518 ? 11.203 7.465 14.883 1 98.5 518 GLU A C 1
ATOM 4055 O O . GLU A 1 518 ? 11.531 8.258 15.766 1 98.5 518 GLU A O 1
ATOM 4060 N N . ILE A 1 519 ? 11.961 7.27 13.836 1 98.06 519 ILE A N 1
ATOM 4061 C CA . ILE A 1 519 ? 13.234 7.961 13.688 1 98.06 519 ILE A CA 1
ATOM 4062 C C . ILE A 1 519 ? 12.992 9.445 13.445 1 98.06 519 ILE A C 1
ATOM 4064 O O . ILE A 1 519 ? 13.719 10.297 13.969 1 98.06 519 ILE A O 1
ATOM 4068 N N . ALA A 1 520 ? 12 9.734 12.625 1 98.56 520 ALA A N 1
ATOM 4069 C CA . ALA A 1 520 ? 11.641 11.133 12.391 1 98.56 520 ALA A CA 1
ATOM 4070 C C . ALA A 1 520 ? 11.227 11.812 13.695 1 98.56 520 ALA A C 1
ATOM 4072 O O . ALA A 1 520 ? 11.648 12.938 13.977 1 98.56 520 ALA A O 1
ATOM 4073 N N . LEU A 1 521 ? 10.391 11.117 14.43 1 98.75 521 LEU A N 1
ATOM 4074 C CA . LEU A 1 521 ? 9.914 11.664 15.688 1 98.75 521 LEU A CA 1
ATOM 4075 C C . LEU A 1 521 ? 11.062 11.867 16.672 1 98.75 521 LEU A C 1
ATOM 4077 O O . LEU A 1 521 ? 11.094 12.852 17.406 1 98.75 521 LEU A O 1
ATOM 4081 N N . ARG A 1 522 ? 11.984 10.93 16.656 1 98.56 522 ARG A N 1
ATOM 4082 C CA . ARG A 1 522 ? 13.18 11.039 17.484 1 98.56 522 ARG A CA 1
ATOM 4083 C C . ARG A 1 522 ? 13.961 12.312 17.156 1 98.56 522 ARG A C 1
ATOM 4085 O O . ARG A 1 522 ? 14.328 13.07 18.047 1 98.56 522 ARG A O 1
ATOM 4092 N N . VAL A 1 523 ? 14.195 12.516 15.938 1 98.62 523 VAL A N 1
ATOM 4093 C CA . VAL A 1 523 ? 14.984 13.672 15.516 1 98.62 523 VAL A CA 1
ATOM 4094 C C . VAL A 1 523 ? 14.188 14.953 15.75 1 98.62 523 VAL A C 1
ATOM 4096 O O . VAL A 1 523 ? 14.75 15.992 16.094 1 98.62 523 VAL A O 1
ATOM 4099 N N . MET A 1 524 ? 12.891 14.914 15.531 1 98.69 524 MET A N 1
ATOM 4100 C CA . MET A 1 524 ? 12.039 16.062 15.852 1 98.69 524 MET A CA 1
ATOM 4101 C C . MET A 1 524 ? 12.211 16.469 17.312 1 98.69 524 MET A C 1
ATOM 4103 O O . MET A 1 524 ? 12.25 17.656 17.625 1 98.69 524 MET A O 1
ATOM 4107 N N . LYS A 1 525 ? 12.242 15.492 18.172 1 98.06 525 LYS A N 1
ATOM 4108 C CA . LYS A 1 525 ? 12.43 15.781 19.594 1 98.06 525 LYS A CA 1
ATOM 4109 C C . LYS A 1 525 ? 13.758 16.484 19.844 1 98.06 525 LYS A C 1
ATOM 4111 O O . LYS A 1 525 ? 13.836 17.422 20.625 1 98.06 525 LYS A O 1
ATOM 4116 N N . GLU A 1 526 ? 14.82 16 19.203 1 98.06 526 GLU A N 1
ATOM 4117 C CA . GLU A 1 526 ? 16.125 16.656 19.312 1 98.06 526 GLU A CA 1
ATOM 4118 C C . GLU A 1 526 ? 16.062 18.094 18.828 1 98.06 526 GLU A C 1
ATOM 4120 O O . GLU A 1 526 ? 16.609 19 19.469 1 98.06 526 GLU A O 1
ATOM 4125 N N . VAL A 1 527 ? 15.398 18.297 17.719 1 98.5 527 VAL A N 1
ATOM 4126 C CA . VAL A 1 527 ? 15.289 19.625 17.125 1 98.5 527 VAL A CA 1
ATOM 4127 C C . VAL A 1 527 ? 14.477 20.547 18.047 1 98.5 527 VAL A C 1
ATOM 4129 O O . VAL A 1 527 ? 14.797 21.719 18.203 1 98.5 527 VAL A O 1
ATOM 4132 N N . GLU A 1 528 ? 13.383 20 18.578 1 97.94 528 GLU A N 1
ATOM 4133 C CA . GLU A 1 528 ? 12.594 20.75 19.562 1 97.94 528 GLU A CA 1
ATOM 4134 C C . GLU A 1 528 ? 13.477 21.281 20.672 1 97.94 528 GLU A C 1
ATOM 4136 O O . GLU A 1 528 ? 13.297 22.422 21.125 1 97.94 528 GLU A O 1
ATOM 4141 N N . GLY A 1 529 ? 14.43 20.484 21.141 1 96.81 529 GLY A N 1
ATOM 4142 C CA . GLY A 1 529 ? 15.344 20.906 22.203 1 96.81 529 GLY A CA 1
ATOM 4143 C C . GLY A 1 529 ? 16.312 21.984 21.766 1 96.81 529 GLY A C 1
ATOM 4144 O O . GLY A 1 529 ? 16.734 22.812 22.578 1 96.81 529 GLY A O 1
ATOM 4145 N N . ILE A 1 530 ? 16.656 22.031 20.562 1 97.25 530 ILE A N 1
ATOM 4146 C CA . ILE A 1 530 ? 17.625 22.969 20.016 1 97.25 530 ILE A CA 1
ATOM 4147 C C . ILE A 1 530 ? 17 24.375 19.953 1 97.25 530 ILE A C 1
ATOM 4149 O O . ILE A 1 530 ? 17.656 25.359 20.297 1 97.25 530 ILE A O 1
ATOM 4153 N N . PHE A 1 531 ? 15.805 24.516 19.547 1 95.81 531 PHE A N 1
ATOM 4154 C CA . PHE A 1 531 ? 15.234 25.828 19.25 1 95.81 531 PHE A CA 1
ATOM 4155 C C . PHE A 1 531 ? 14.352 26.297 20.391 1 95.81 531 PHE A C 1
ATOM 4157 O O . PHE A 1 531 ? 14.125 27.5 20.562 1 95.81 531 PHE A O 1
ATOM 4164 N N . ASP A 1 532 ? 13.805 25.422 21.188 1 91.12 532 ASP A N 1
ATOM 4165 C CA . ASP A 1 532 ? 12.992 25.75 22.359 1 91.12 532 ASP A CA 1
ATOM 4166 C C . ASP A 1 532 ? 11.898 26.75 22.016 1 91.12 532 ASP A C 1
ATOM 4168 O O . ASP A 1 532 ? 11.797 27.812 22.641 1 91.12 532 ASP A O 1
ATOM 4172 N N . PHE A 1 533 ? 11.086 26.469 21.109 1 93.81 533 PHE A N 1
ATOM 4173 C CA . PHE A 1 533 ? 10.047 27.344 20.594 1 93.81 533 PHE A CA 1
ATOM 4174 C C . PHE A 1 533 ? 8.992 27.625 21.656 1 93.81 533 PHE A C 1
ATOM 4176 O O . PHE A 1 533 ? 8.242 28.594 21.547 1 93.81 533 PHE A O 1
ATOM 4183 N N . HIS A 1 534 ? 8.844 26.859 22.656 1 85.88 534 HIS A N 1
ATOM 4184 C CA . HIS A 1 534 ? 7.836 26.984 23.703 1 85.88 534 HIS A CA 1
ATOM 4185 C C . HIS A 1 534 ? 7.918 28.359 24.375 1 85.88 534 HIS A C 1
ATOM 4187 O O . HIS A 1 534 ? 6.949 28.797 24.984 1 85.88 534 HIS A O 1
ATOM 4193 N N . LYS A 1 535 ? 8.977 28.906 24.172 1 79.06 535 LYS A N 1
ATOM 4194 C CA . LYS A 1 535 ? 9.188 30.219 24.797 1 79.06 535 LYS A CA 1
ATOM 4195 C C . LYS A 1 535 ? 8.336 31.281 24.109 1 79.06 535 LYS A C 1
ATOM 4197 O O . LYS A 1 535 ? 8.094 32.344 24.688 1 79.06 535 LYS A O 1
ATOM 4202 N N . TYR A 1 536 ? 7.898 30.969 22.906 1 73.94 536 TYR A N 1
ATOM 4203 C CA . TYR A 1 536 ? 7.145 31.953 22.141 1 73.94 536 TYR A CA 1
ATOM 4204 C C . TYR A 1 536 ? 5.648 31.672 22.219 1 73.94 536 TYR A C 1
ATOM 4206 O O . TYR A 1 536 ? 4.84 32.438 21.672 1 73.94 536 TYR A O 1
ATOM 4214 N N . ALA A 1 537 ? 5.266 30.719 22.922 1 63.41 537 ALA A N 1
ATOM 4215 C CA . ALA A 1 537 ? 3.879 30.281 22.766 1 63.41 537 ALA A CA 1
ATOM 4216 C C . ALA A 1 537 ? 2.91 31.359 23.266 1 63.41 537 ALA A C 1
ATOM 4218 O O . ALA A 1 537 ? 3.189 32.062 24.25 1 63.41 537 ALA A O 1
ATOM 4219 N N . LEU A 1 538 ? 1.921 31.578 22.375 1 67.5 538 LEU A N 1
ATOM 4220 C CA . LEU A 1 538 ? 0.854 32.531 22.656 1 67.5 538 LEU A CA 1
ATOM 4221 C C . LEU A 1 538 ? 0.138 32.188 23.953 1 67.5 538 LEU A C 1
ATOM 4223 O O . LEU A 1 538 ? 0.087 31.031 24.359 1 67.5 538 LEU A O 1
ATOM 4227 N N . MET B 1 1 ? 12.383 -17.562 -33.594 1 52.78 1 MET B N 1
ATOM 4228 C CA . MET B 1 1 ? 12.758 -18.875 -34.094 1 52.78 1 MET B CA 1
ATOM 4229 C C . MET B 1 1 ? 14.273 -19.078 -34.031 1 52.78 1 MET B C 1
ATOM 4231 O O . MET B 1 1 ? 14.758 -20.109 -33.594 1 52.78 1 MET B O 1
ATOM 4235 N N . ALA B 1 2 ? 14.992 -18.047 -34.406 1 54.16 2 ALA B N 1
ATOM 4236 C CA . ALA B 1 2 ? 16.438 -18.172 -34.438 1 54.16 2 ALA B CA 1
ATOM 4237 C C . ALA B 1 2 ? 17.031 -18.359 -33.062 1 54.16 2 ALA B C 1
ATOM 4239 O O . ALA B 1 2 ? 17.938 -19.172 -32.844 1 54.16 2 ALA B O 1
ATOM 4240 N N . LYS B 1 3 ? 16.406 -17.688 -32.031 1 59.59 3 LYS B N 1
ATOM 4241 C CA . LYS B 1 3 ? 16.922 -17.812 -30.672 1 59.59 3 LYS B CA 1
ATOM 4242 C C . LYS B 1 3 ? 16.656 -19.219 -30.125 1 59.59 3 LYS B C 1
ATOM 4244 O O . LYS B 1 3 ? 17.5 -19.797 -29.438 1 59.59 3 LYS B O 1
ATOM 4249 N N . LEU B 1 4 ? 15.406 -19.562 -30.391 1 61.56 4 LEU B N 1
ATOM 4250 C CA . LEU B 1 4 ? 15.078 -20.922 -29.969 1 61.56 4 LEU B CA 1
ATOM 4251 C C . LEU B 1 4 ? 16.047 -21.922 -30.578 1 61.56 4 LEU B C 1
ATOM 4253 O O . LEU B 1 4 ? 16.516 -22.844 -29.891 1 61.56 4 LEU B O 1
ATOM 4257 N N . HIS B 1 5 ? 16.359 -21.656 -31.859 1 63 5 HIS B N 1
ATOM 4258 C CA . HIS B 1 5 ? 17.297 -22.547 -32.562 1 63 5 HIS B CA 1
ATOM 4259 C C . HIS B 1 5 ? 18.688 -22.453 -31.953 1 63 5 HIS B C 1
ATOM 4261 O O . HIS B 1 5 ? 19.344 -23.484 -31.734 1 63 5 HIS B O 1
ATOM 4267 N N . SER B 1 6 ? 19.078 -21.281 -31.688 1 67.12 6 SER B N 1
ATOM 4268 C CA . SER B 1 6 ? 20.406 -21.078 -31.094 1 67.12 6 SER B CA 1
ATOM 4269 C C . SER B 1 6 ? 20.469 -21.703 -29.703 1 67.12 6 SER B C 1
ATOM 4271 O O . SER B 1 6 ? 21.469 -22.344 -29.359 1 67.12 6 SER B O 1
ATOM 4273 N N . ARG B 1 7 ? 19.453 -21.594 -28.938 1 66.19 7 ARG B N 1
ATOM 4274 C CA . ARG B 1 7 ? 19.375 -22.219 -27.625 1 66.19 7 ARG B CA 1
ATOM 4275 C C . ARG B 1 7 ? 19.438 -23.734 -27.734 1 66.19 7 ARG B C 1
ATOM 4277 O O . ARG B 1 7 ? 20.188 -24.391 -27 1 66.19 7 ARG B O 1
ATOM 4284 N N . ASN B 1 8 ? 18.766 -24.25 -28.625 1 66.75 8 ASN B N 1
ATOM 4285 C CA . ASN B 1 8 ? 18.656 -25.688 -28.75 1 66.75 8 ASN B CA 1
ATOM 4286 C C . ASN B 1 8 ? 19.922 -26.312 -29.312 1 66.75 8 ASN B C 1
ATOM 4288 O O . ASN B 1 8 ? 20.172 -27.5 -29.156 1 66.75 8 ASN B O 1
ATOM 4292 N N . GLN B 1 9 ? 20.75 -25.422 -29.891 1 67.62 9 GLN B N 1
ATOM 4293 C CA . GLN B 1 9 ? 21.969 -25.938 -30.484 1 67.62 9 GLN B CA 1
ATOM 4294 C C . GLN B 1 9 ? 23.109 -25.984 -29.453 1 67.62 9 GLN B C 1
ATOM 4296 O O . GLN B 1 9 ? 24.094 -26.703 -29.656 1 67.62 9 GLN B O 1
ATOM 4301 N N . LYS B 1 10 ? 22.828 -25.297 -28.484 1 74.12 10 LYS B N 1
ATOM 4302 C CA . LYS B 1 10 ? 23.891 -25.297 -27.5 1 74.12 10 LYS B CA 1
ATOM 4303 C C . LYS B 1 10 ? 24 -26.641 -26.797 1 74.12 10 LYS B C 1
ATOM 4305 O O . LYS B 1 10 ? 23.016 -27.141 -26.25 1 74.12 10 LYS B O 1
ATOM 4310 N N . ASN B 1 11 ? 25.141 -27.281 -26.953 1 76.19 11 ASN B N 1
ATOM 4311 C CA . ASN B 1 11 ? 25.391 -28.562 -26.297 1 76.19 11 ASN B CA 1
ATOM 4312 C C . ASN B 1 11 ? 26.062 -28.359 -24.938 1 76.19 11 ASN B C 1
ATOM 4314 O O . ASN B 1 11 ? 26.922 -27.5 -24.781 1 76.19 11 ASN B O 1
ATOM 4318 N N . TYR B 1 12 ? 25.469 -29.078 -23.969 1 86.5 12 TYR B N 1
ATOM 4319 C CA . TYR B 1 12 ? 26.016 -28.969 -22.609 1 86.5 12 TYR B CA 1
ATOM 4320 C C . TYR B 1 12 ? 26.578 -30.312 -22.156 1 86.5 12 TYR B C 1
ATOM 4322 O O . TYR B 1 12 ? 26.047 -31.375 -22.516 1 86.5 12 TYR B O 1
ATOM 4330 N N . GLU B 1 13 ? 27.719 -30.25 -21.531 1 88.75 13 GLU B N 1
ATOM 4331 C CA . GLU B 1 13 ? 28.25 -31.391 -20.797 1 88.75 13 GLU B CA 1
ATOM 4332 C C . GLU B 1 13 ? 28.047 -31.219 -19.297 1 88.75 13 GLU B C 1
ATOM 4334 O O . GLU B 1 13 ? 28.422 -30.203 -18.719 1 88.75 13 GLU B O 1
ATOM 4339 N N . PHE B 1 14 ? 27.344 -32.25 -18.75 1 94.06 14 PHE B N 1
ATOM 4340 C CA . PHE B 1 14 ? 27.062 -32.156 -17.328 1 94.06 14 PHE B CA 1
ATOM 4341 C C . PHE B 1 14 ? 27.922 -33.156 -16.547 1 94.06 14 PHE B C 1
ATOM 4343 O O . PHE B 1 14 ? 28.219 -34.25 -17.031 1 94.06 14 PHE B O 1
ATOM 4350 N N . PRO B 1 15 ? 28.297 -32.781 -15.375 1 95.56 15 PRO B N 1
ATOM 4351 C CA . PRO B 1 15 ? 28.953 -33.75 -14.516 1 95.56 15 PRO B CA 1
ATOM 4352 C C . PRO B 1 15 ? 28.141 -35.031 -14.336 1 95.56 15 PRO B C 1
ATOM 4354 O O . PRO B 1 15 ? 26.906 -34.969 -14.234 1 95.56 15 PRO B O 1
ATOM 4357 N N . PHE B 1 16 ? 28.906 -36.156 -14.266 1 95.75 16 PHE B N 1
ATOM 4358 C CA . PHE B 1 16 ? 28.219 -37.469 -14.156 1 95.75 16 PHE B CA 1
ATOM 4359 C C . PHE B 1 16 ? 27.625 -37.625 -12.766 1 95.75 16 PHE B C 1
ATOM 4361 O O . PHE B 1 16 ? 28.297 -37.375 -11.758 1 95.75 16 PHE B O 1
ATOM 4368 N N . VAL B 1 17 ? 26.406 -37.969 -12.75 1 97.75 17 VAL B N 1
ATOM 4369 C CA . VAL B 1 17 ? 25.688 -38.406 -11.555 1 97.75 17 VAL B CA 1
ATOM 4370 C C . VAL B 1 17 ? 25.016 -39.75 -11.805 1 97.75 17 VAL B C 1
ATOM 4372 O O . VAL B 1 17 ? 24.281 -39.906 -12.789 1 97.75 17 VAL B O 1
ATOM 4375 N N . SER B 1 18 ? 25.219 -40.75 -10.914 1 97.19 18 SER B N 1
ATOM 4376 C CA . SER B 1 18 ? 24.656 -42.062 -11.125 1 97.19 18 SER B CA 1
ATOM 4377 C C . SER B 1 18 ? 23.141 -42.031 -11.203 1 97.19 18 SER B C 1
ATOM 4379 O O . SER B 1 18 ? 22.5 -41.188 -10.57 1 97.19 18 SER B O 1
ATOM 4381 N N . PRO B 1 19 ? 22.562 -42.906 -11.953 1 96.69 19 PRO B N 1
ATOM 4382 C CA . PRO B 1 19 ? 21.109 -42.938 -12.062 1 96.69 19 PRO B CA 1
ATOM 4383 C C . PRO B 1 19 ? 20.422 -43.094 -10.711 1 96.69 19 PRO B C 1
ATOM 4385 O O . PRO B 1 19 ? 19.359 -42.531 -10.484 1 96.69 19 PRO B O 1
ATOM 4388 N N . GLU B 1 20 ? 21.047 -43.875 -9.875 1 96.88 20 GLU B N 1
ATOM 4389 C CA . GLU B 1 20 ? 20.484 -44.062 -8.539 1 96.88 20 GLU B CA 1
ATOM 4390 C C . GLU B 1 20 ? 20.469 -42.75 -7.75 1 96.88 20 GLU B C 1
ATOM 4392 O O . GLU B 1 20 ? 19.484 -42.438 -7.098 1 96.88 20 GLU B O 1
ATOM 4397 N N . THR B 1 21 ? 21.531 -42.062 -7.852 1 97.62 21 THR B N 1
ATOM 4398 C CA . THR B 1 21 ? 21.641 -40.781 -7.168 1 97.62 21 THR B CA 1
ATOM 4399 C C . THR B 1 21 ? 20.672 -39.781 -7.777 1 97.62 21 THR B C 1
ATOM 4401 O O . THR B 1 21 ? 20.078 -38.969 -7.059 1 97.62 21 THR B O 1
ATOM 4404 N N . GLN B 1 22 ? 20.547 -39.75 -9.047 1 97.56 22 GLN B N 1
ATOM 4405 C CA . GLN B 1 22 ? 19.594 -38.875 -9.719 1 97.56 22 GLN B CA 1
ATOM 4406 C C . GLN B 1 22 ? 18.172 -39.156 -9.273 1 97.56 22 GLN B C 1
ATOM 4408 O O . GLN B 1 22 ? 17.406 -38.219 -9 1 97.56 22 GLN B O 1
ATOM 4413 N N . SER B 1 23 ? 17.875 -40.438 -9.242 1 96.38 23 SER B N 1
ATOM 4414 C CA . SER B 1 23 ? 16.531 -40.844 -8.812 1 96.38 23 SER B CA 1
ATOM 4415 C C . SER B 1 23 ? 16.266 -40.375 -7.379 1 96.38 23 SER B C 1
ATOM 4417 O O . SER B 1 23 ? 15.141 -39.969 -7.051 1 96.38 23 SER B O 1
ATOM 4419 N N . TYR B 1 24 ? 17.266 -40.531 -6.543 1 97.12 24 TYR B N 1
ATOM 4420 C CA . TYR B 1 24 ? 17.141 -40.094 -5.16 1 97.12 24 TYR B CA 1
ATOM 4421 C C . TYR B 1 24 ? 16.922 -38.562 -5.098 1 97.12 24 TYR B C 1
ATOM 4423 O O . TYR B 1 24 ? 16 -38.094 -4.434 1 97.12 24 TYR B O 1
ATOM 4431 N N . ILE B 1 25 ? 17.703 -37.812 -5.84 1 98.06 25 ILE B N 1
ATOM 4432 C CA . ILE B 1 25 ? 17.625 -36.375 -5.883 1 98.06 25 ILE B CA 1
ATOM 4433 C C . ILE B 1 25 ? 16.234 -35.938 -6.348 1 98.06 25 ILE B C 1
ATOM 4435 O O . ILE B 1 25 ? 15.602 -35.094 -5.73 1 98.06 25 ILE B O 1
ATOM 4439 N N . LEU B 1 26 ? 15.695 -36.531 -7.348 1 96.62 26 LEU B N 1
ATOM 4440 C CA . LEU B 1 26 ? 14.438 -36.156 -7.973 1 96.62 26 LEU B CA 1
ATOM 4441 C C . LEU B 1 26 ? 13.25 -36.531 -7.098 1 96.62 26 LEU B C 1
ATOM 4443 O O . LEU B 1 26 ? 12.141 -36.062 -7.297 1 96.62 26 LEU B O 1
ATOM 4447 N N . SER B 1 27 ? 13.477 -37.438 -6.133 1 95.69 27 SER B N 1
ATOM 4448 C CA . SER B 1 27 ? 12.406 -37.844 -5.23 1 95.69 27 SER B CA 1
ATOM 4449 C C . SER B 1 27 ? 12.227 -36.875 -4.09 1 95.69 27 SER B C 1
ATOM 4451 O O . SER B 1 27 ? 11.203 -36.875 -3.404 1 95.69 27 SER B O 1
ATOM 4453 N N . LEU B 1 28 ? 13.188 -35.938 -3.938 1 96.75 28 LEU B N 1
ATOM 4454 C CA . LEU B 1 28 ? 13.172 -35.031 -2.807 1 96.75 28 LEU B CA 1
ATOM 4455 C C . LEU B 1 28 ? 12.523 -33.688 -3.195 1 96.75 28 LEU B C 1
ATOM 4457 O O . LEU B 1 28 ? 12.648 -33.25 -4.34 1 96.75 28 LEU B O 1
ATOM 4461 N N . THR B 1 29 ? 11.789 -33.125 -2.225 1 96.56 29 THR B N 1
ATOM 4462 C CA . THR B 1 29 ? 11.352 -31.734 -2.383 1 96.56 29 THR B CA 1
ATOM 4463 C C . THR B 1 29 ? 12.531 -30.781 -2.236 1 96.56 29 THR B C 1
ATOM 4465 O O . THR B 1 29 ? 13.617 -31.188 -1.823 1 96.56 29 THR B O 1
ATOM 4468 N N . ALA B 1 30 ? 12.344 -29.531 -2.65 1 97.94 30 ALA B N 1
ATOM 4469 C CA . ALA B 1 30 ? 13.414 -28.547 -2.531 1 97.94 30 ALA B CA 1
ATOM 4470 C C . ALA B 1 30 ? 13.852 -28.375 -1.079 1 97.94 30 ALA B C 1
ATOM 4472 O O . ALA B 1 30 ? 15.039 -28.234 -0.795 1 97.94 30 ALA B O 1
ATOM 4473 N N . SER B 1 31 ? 12.875 -28.312 -0.156 1 97.44 31 SER B N 1
ATOM 4474 C CA . SER B 1 31 ? 13.188 -28.188 1.262 1 97.44 31 SER B CA 1
ATOM 4475 C C . SER B 1 31 ? 13.992 -29.375 1.766 1 97.44 31 SER B C 1
ATOM 4477 O O . SER B 1 31 ? 14.922 -29.219 2.559 1 97.44 31 SER B O 1
ATOM 4479 N N . GLU B 1 32 ? 13.672 -30.547 1.295 1 97.44 32 GLU B N 1
ATOM 4480 C CA . GLU B 1 32 ? 14.43 -31.75 1.646 1 97.44 32 GLU B CA 1
ATOM 4481 C C . GLU B 1 32 ? 15.82 -31.719 1.024 1 97.44 32 GLU B C 1
ATOM 4483 O O . GLU B 1 32 ? 16.797 -32.125 1.653 1 97.44 32 GLU B O 1
ATOM 4488 N N . LEU B 1 33 ? 15.898 -31.281 -0.199 1 98.31 33 LEU B N 1
ATOM 4489 C CA . LEU B 1 33 ? 17.203 -31.141 -0.851 1 98.31 33 LEU B CA 1
ATOM 4490 C C . LEU B 1 33 ? 18.109 -30.219 -0.038 1 98.31 33 LEU B C 1
ATOM 4492 O O . LEU B 1 33 ? 19.297 -30.531 0.153 1 98.31 33 LEU B O 1
ATOM 4496 N N . SER B 1 34 ? 17.562 -29.078 0.379 1 98.12 34 SER B N 1
ATOM 4497 C CA . SER B 1 34 ? 18.328 -28.141 1.194 1 98.12 34 SER B CA 1
ATOM 4498 C C . SER B 1 34 ? 18.891 -28.828 2.434 1 98.12 34 SER B C 1
ATOM 4500 O O . SER B 1 34 ? 20.062 -28.625 2.793 1 98.12 34 SER B O 1
ATOM 4502 N N . GLN B 1 35 ? 18.125 -29.656 3.049 1 97.5 35 GLN B N 1
ATOM 4503 C CA . GLN B 1 35 ? 18.531 -30.359 4.258 1 97.5 35 GLN B CA 1
ATOM 4504 C C . GLN B 1 35 ? 19.641 -31.359 3.963 1 97.5 35 GLN B C 1
ATOM 4506 O O . GLN B 1 35 ? 20.656 -31.391 4.668 1 97.5 35 GLN B O 1
ATOM 4511 N N . VAL B 1 36 ? 19.5 -32.156 2.947 1 98 36 VAL B N 1
ATOM 4512 C CA . VAL B 1 36 ? 20.453 -33.219 2.668 1 98 36 VAL B CA 1
ATOM 4513 C C . VAL B 1 36 ? 21.766 -32.625 2.156 1 98 36 VAL B C 1
ATOM 4515 O O . VAL B 1 36 ? 22.844 -33.156 2.424 1 98 36 VAL B O 1
ATOM 4518 N N . ILE B 1 37 ? 21.719 -31.547 1.432 1 98.25 37 ILE B N 1
ATOM 4519 C CA . ILE B 1 37 ? 22.922 -30.844 0.99 1 98.25 37 ILE B CA 1
ATOM 4520 C C . ILE B 1 37 ? 23.672 -30.312 2.201 1 98.25 37 ILE B C 1
ATOM 4522 O O . ILE B 1 37 ? 24.891 -30.484 2.309 1 98.25 37 ILE B O 1
ATOM 4526 N N . SER B 1 38 ? 22.906 -29.625 3.066 1 97.12 38 SER B N 1
ATOM 4527 C CA . SER B 1 38 ? 23.531 -29 4.234 1 97.12 38 SER B CA 1
ATOM 4528 C C . SER B 1 38 ? 24.203 -30.047 5.125 1 97.12 38 SER B C 1
ATOM 4530 O O . SER B 1 38 ? 25.156 -29.75 5.84 1 97.12 38 SER B O 1
ATOM 4532 N N . GLN B 1 39 ? 23.703 -31.312 5.074 1 96.31 39 GLN B N 1
ATOM 4533 C CA . GLN B 1 39 ? 24.25 -32.406 5.871 1 96.31 39 GLN B CA 1
ATOM 4534 C C . GLN B 1 39 ? 25.406 -33.094 5.148 1 96.31 39 GLN B C 1
ATOM 4536 O O . GLN B 1 39 ? 26.047 -34 5.703 1 96.31 39 GLN B O 1
ATOM 4541 N N . GLY B 1 40 ? 25.609 -32.75 3.957 1 95.75 40 GLY B N 1
ATOM 4542 C CA . GLY B 1 40 ? 26.719 -33.312 3.191 1 95.75 40 GLY B CA 1
ATOM 4543 C C . GLY B 1 40 ? 26.422 -34.656 2.596 1 95.75 40 GLY B C 1
ATOM 4544 O O . GLY B 1 40 ? 27.328 -35.375 2.137 1 95.75 40 GLY B O 1
ATOM 4545 N N . LYS B 1 41 ? 25.203 -35.031 2.564 1 96.44 41 LYS B N 1
ATOM 4546 C CA . LYS B 1 41 ? 24.812 -36.344 2.041 1 96.44 41 LYS B CA 1
ATOM 4547 C C . LYS B 1 41 ? 24.875 -36.375 0.517 1 96.44 41 LYS B C 1
ATOM 4549 O O . LYS B 1 41 ? 25.062 -37.406 -0.087 1 96.44 41 LYS B O 1
ATOM 4554 N N . ILE B 1 42 ? 24.578 -35.281 -0.14 1 97.62 42 ILE B N 1
ATOM 4555 C CA . ILE B 1 42 ? 24.672 -35.062 -1.578 1 97.62 42 ILE B CA 1
ATOM 4556 C C . ILE B 1 42 ? 25.297 -33.688 -1.847 1 97.62 42 ILE B C 1
ATOM 4558 O O . ILE B 1 42 ? 25.141 -32.75 -1.047 1 97.62 42 ILE B O 1
ATOM 4562 N N . SER B 1 43 ? 26.016 -33.594 -2.889 1 98.12 43 SER B N 1
ATOM 4563 C CA . SER B 1 43 ? 26.641 -32.312 -3.195 1 98.12 43 SER B CA 1
ATOM 4564 C C . SER B 1 43 ? 25.719 -31.422 -4.027 1 98.12 43 SER B C 1
ATOM 4566 O O . SER B 1 43 ? 24.828 -31.922 -4.715 1 98.12 43 SER B O 1
ATOM 4568 N N . SER B 1 44 ? 26 -30.141 -3.916 1 98.56 44 SER B N 1
ATOM 4569 C CA . SER B 1 44 ? 25.266 -29.203 -4.758 1 98.56 44 SER B CA 1
ATOM 4570 C C . SER B 1 44 ? 25.516 -29.484 -6.238 1 98.56 44 SER B C 1
ATOM 4572 O O . SER B 1 44 ? 24.594 -29.328 -7.055 1 98.56 44 SER B O 1
ATOM 4574 N N . VAL B 1 45 ? 26.703 -29.844 -6.617 1 98.62 45 VAL B N 1
ATOM 4575 C CA . VAL B 1 45 ? 27.031 -30.141 -8.008 1 98.62 45 VAL B CA 1
ATOM 4576 C C . VAL B 1 45 ? 26.203 -31.312 -8.508 1 98.62 45 VAL B C 1
ATOM 4578 O O . VAL B 1 45 ? 25.688 -31.281 -9.633 1 98.62 45 VAL B O 1
ATOM 4581 N N . GLN B 1 46 ? 26.062 -32.344 -7.676 1 98.69 46 GLN B N 1
ATOM 4582 C CA . GLN B 1 46 ? 25.219 -33.469 -8.062 1 98.69 46 GLN B CA 1
ATOM 4583 C C . GLN B 1 46 ? 23.781 -33.062 -8.273 1 98.69 46 GLN B C 1
ATOM 4585 O O . GLN B 1 46 ? 23.141 -33.469 -9.258 1 98.69 46 GLN B O 1
ATOM 4590 N N . VAL B 1 47 ? 23.281 -32.25 -7.375 1 98.81 47 VAL B N 1
ATOM 4591 C CA . VAL B 1 47 ? 21.891 -31.812 -7.434 1 98.81 47 VAL B CA 1
ATOM 4592 C C . VAL B 1 47 ? 21.672 -30.938 -8.656 1 98.81 47 VAL B C 1
ATOM 4594 O O . VAL B 1 47 ? 20.766 -31.172 -9.461 1 98.81 47 VAL B O 1
ATOM 4597 N N . VAL B 1 48 ? 22.531 -29.891 -8.844 1 98.75 48 VAL B N 1
ATOM 4598 C CA . VAL B 1 48 ? 22.391 -28.938 -9.938 1 98.75 48 VAL B CA 1
ATOM 4599 C C . VAL B 1 48 ? 22.594 -29.641 -11.273 1 98.75 48 VAL B C 1
ATOM 4601 O O . VAL B 1 48 ? 21.875 -29.359 -12.242 1 98.75 48 VAL B O 1
ATOM 4604 N N . SER B 1 49 ? 23.531 -30.562 -11.32 1 98.62 49 SER B N 1
ATOM 4605 C CA . SER B 1 49 ? 23.75 -31.312 -12.547 1 98.62 49 SER B CA 1
ATOM 4606 C C . SER B 1 49 ? 22.516 -32.125 -12.938 1 98.62 49 SER B C 1
ATOM 4608 O O . SER B 1 49 ? 22.141 -32.156 -14.102 1 98.62 49 SER B O 1
ATOM 4610 N N . THR B 1 50 ? 21.938 -32.781 -11.992 1 98.5 50 THR B N 1
ATOM 4611 C CA . THR B 1 50 ? 20.75 -33.562 -12.227 1 98.5 50 THR B CA 1
ATOM 4612 C C . THR B 1 50 ? 19.625 -32.719 -12.797 1 98.5 50 THR B C 1
ATOM 4614 O O . THR B 1 50 ? 18.984 -33.094 -13.789 1 98.5 50 THR B O 1
ATOM 4617 N N . TYR B 1 51 ? 19.375 -31.609 -12.242 1 98.56 51 TYR B N 1
ATOM 4618 C CA . TYR B 1 51 ? 18.281 -30.75 -12.68 1 98.56 51 TYR B CA 1
ATOM 4619 C C . TYR B 1 51 ? 18.625 -30.062 -14.008 1 98.56 51 TYR B C 1
ATOM 4621 O O . TYR B 1 51 ? 17.734 -29.844 -14.836 1 98.56 51 TYR B O 1
ATOM 4629 N N . CYS B 1 52 ? 19.906 -29.656 -14.188 1 98 52 CYS B N 1
ATOM 4630 C CA . CYS B 1 52 ? 20.312 -29.109 -15.477 1 98 52 CYS B CA 1
ATOM 4631 C C . CYS B 1 52 ? 20.031 -30.109 -16.594 1 98 52 CYS B C 1
ATOM 4633 O O . CYS B 1 52 ? 19.484 -29.75 -17.641 1 98 52 CYS B O 1
ATOM 4635 N N . GLN B 1 53 ? 20.375 -31.344 -16.359 1 96.88 53 GLN B N 1
ATOM 4636 C CA . GLN B 1 53 ? 20.141 -32.375 -17.359 1 96.88 53 GLN B CA 1
ATOM 4637 C C . GLN B 1 53 ? 18.656 -32.562 -17.641 1 96.88 53 GLN B C 1
ATOM 4639 O O . GLN B 1 53 ? 18.25 -32.719 -18.797 1 96.88 53 GLN B O 1
ATOM 4644 N N . ARG B 1 54 ? 17.938 -32.625 -16.625 1 96.5 54 ARG B N 1
ATOM 4645 C CA . ARG B 1 54 ? 16.5 -32.812 -16.797 1 96.5 54 ARG B CA 1
ATOM 4646 C C . ARG B 1 54 ? 15.852 -31.625 -17.516 1 96.5 54 ARG B C 1
ATOM 4648 O O . ARG B 1 54 ? 15 -31.812 -18.375 1 96.5 54 ARG B O 1
ATOM 4655 N N . ALA B 1 55 ? 16.234 -30.406 -17.094 1 96.94 55 ALA B N 1
ATOM 4656 C CA . ALA B 1 55 ? 15.711 -29.234 -17.781 1 96.94 55 ALA B CA 1
ATOM 4657 C C . ALA B 1 55 ? 16.109 -29.234 -19.266 1 96.94 55 ALA B C 1
ATOM 4659 O O . ALA B 1 55 ? 15.32 -28.828 -20.125 1 96.94 55 ALA B O 1
ATOM 4660 N N . HIS B 1 56 ? 17.297 -29.609 -19.516 1 95.62 56 HIS B N 1
ATOM 4661 C CA . HIS B 1 56 ? 17.797 -29.672 -20.875 1 95.62 56 HIS B CA 1
ATOM 4662 C C . HIS B 1 56 ? 17.031 -30.703 -21.703 1 95.62 56 HIS B C 1
ATOM 4664 O O . HIS B 1 56 ? 16.641 -30.438 -22.828 1 95.62 56 HIS B O 1
ATOM 4670 N N . ASN B 1 57 ? 16.781 -31.891 -21.156 1 93.81 57 ASN B N 1
ATOM 4671 C CA . ASN B 1 57 ? 16.188 -32.969 -21.906 1 93.81 57 ASN B CA 1
ATOM 4672 C C . ASN B 1 57 ? 14.664 -32.906 -21.875 1 93.81 57 ASN B C 1
ATOM 4674 O O . ASN B 1 57 ? 14.016 -32.906 -22.922 1 93.81 57 ASN B O 1
ATOM 4678 N N . ILE B 1 58 ? 14.141 -32.875 -20.672 1 95.38 58 ILE B N 1
ATOM 4679 C CA . ILE B 1 58 ? 12.695 -32.938 -20.5 1 95.38 58 ILE B CA 1
ATOM 4680 C C . ILE B 1 58 ? 12.109 -31.516 -20.609 1 95.38 58 ILE B C 1
ATOM 4682 O O . ILE B 1 58 ? 11.141 -31.297 -21.344 1 95.38 58 ILE B O 1
ATOM 4686 N N . GLY B 1 59 ? 12.68 -30.562 -19.922 1 95.88 59 GLY B N 1
ATOM 4687 C CA . GLY B 1 59 ? 12.195 -29.188 -20 1 95.88 59 GLY B CA 1
ATOM 4688 C C . GLY B 1 59 ? 12.102 -28.672 -21.406 1 95.88 59 GLY B C 1
ATOM 4689 O O . GLY B 1 59 ? 11.086 -28.094 -21.797 1 95.88 59 GLY B O 1
ATOM 4690 N N . ARG B 1 60 ? 13.109 -28.922 -22.188 1 93.88 60 ARG B N 1
ATOM 4691 C CA . ARG B 1 60 ? 13.125 -28.469 -23.578 1 93.88 60 ARG B CA 1
ATOM 4692 C C . ARG B 1 60 ? 12.055 -29.203 -24.391 1 93.88 60 ARG B C 1
ATOM 4694 O O . ARG B 1 60 ? 11.406 -28.594 -25.25 1 93.88 60 ARG B O 1
ATOM 4701 N N . SER B 1 61 ? 11.898 -30.484 -24.094 1 94.5 61 SER B N 1
ATOM 4702 C CA . SER B 1 61 ? 10.961 -31.281 -24.875 1 94.5 61 SER B CA 1
ATOM 4703 C C . SER B 1 61 ? 9.531 -30.781 -24.719 1 94.5 61 SER B C 1
ATOM 4705 O O . SER B 1 61 ? 8.695 -30.969 -25.609 1 94.5 61 SER B O 1
ATOM 4707 N N . TYR B 1 62 ? 9.273 -30.141 -23.625 1 96.69 62 TYR B N 1
ATOM 4708 C CA . TYR B 1 62 ? 7.941 -29.609 -23.375 1 96.69 62 TYR B CA 1
ATOM 4709 C C . TYR B 1 62 ? 7.895 -28.109 -23.609 1 96.69 62 TYR B C 1
ATOM 4711 O O . TYR B 1 62 ? 6.891 -27.453 -23.312 1 96.69 62 TYR B O 1
ATOM 4719 N N . ASN B 1 63 ? 8.977 -27.516 -24.109 1 95.81 63 ASN B N 1
ATOM 4720 C CA . ASN B 1 63 ? 9.109 -26.078 -24.344 1 95.81 63 ASN B CA 1
ATOM 4721 C C . ASN B 1 63 ? 8.859 -25.266 -23.078 1 95.81 63 ASN B C 1
ATOM 4723 O O . ASN B 1 63 ? 8.148 -24.266 -23.094 1 95.81 63 ASN B O 1
ATOM 4727 N N . LEU B 1 64 ? 9.422 -25.719 -22.047 1 97.69 64 LEU B N 1
ATOM 4728 C CA . LEU B 1 64 ? 9.188 -25.078 -20.766 1 97.69 64 LEU B CA 1
ATOM 4729 C C . LEU B 1 64 ? 10.312 -24.109 -20.422 1 97.69 64 LEU B C 1
ATOM 4731 O O . LEU B 1 64 ? 10.156 -23.266 -19.531 1 97.69 64 LEU B O 1
ATOM 4735 N N . THR B 1 65 ? 11.43 -24.172 -21.078 1 96.19 65 THR B N 1
ATOM 4736 C CA . THR B 1 65 ? 12.609 -23.375 -20.75 1 96.19 65 THR B CA 1
ATOM 4737 C C . THR B 1 65 ? 12.727 -22.172 -21.672 1 96.19 65 THR B C 1
ATOM 4739 O O . THR B 1 65 ? 12.391 -22.25 -22.859 1 96.19 65 THR B O 1
ATOM 4742 N N . ALA B 1 66 ? 13.133 -21.062 -21.109 1 94.25 66 ALA B N 1
ATOM 4743 C CA . ALA B 1 66 ? 13.555 -19.891 -21.875 1 94.25 66 ALA B CA 1
ATOM 4744 C C . ALA B 1 66 ? 15.07 -19.812 -21.984 1 94.25 66 ALA B C 1
ATOM 4746 O O . ALA B 1 66 ? 15.672 -20.547 -22.781 1 94.25 66 ALA B O 1
ATOM 4747 N N . GLU B 1 67 ? 15.68 -19.031 -21.062 1 92.31 67 GLU B N 1
ATOM 4748 C CA . GLU B 1 67 ? 17.141 -18.984 -21.031 1 92.31 67 GLU B CA 1
ATOM 4749 C C . GLU B 1 67 ? 17.703 -19.969 -20.031 1 92.31 67 GLU B C 1
ATOM 4751 O O . GLU B 1 67 ? 17.156 -20.141 -18.938 1 92.31 67 GLU B O 1
ATOM 4756 N N . GLU B 1 68 ? 18.797 -20.672 -20.453 1 94.31 68 GLU B N 1
ATOM 4757 C CA . GLU B 1 68 ? 19.438 -21.688 -19.625 1 94.31 68 GLU B CA 1
ATOM 4758 C C . GLU B 1 68 ? 20.844 -21.266 -19.234 1 94.31 68 GLU B C 1
ATOM 4760 O O . GLU B 1 68 ? 21.703 -21.078 -20.109 1 94.31 68 GLU B O 1
ATOM 4765 N N . ASN B 1 69 ? 21.016 -21.109 -17.953 1 92.38 69 ASN B N 1
ATOM 4766 C CA . ASN B 1 69 ? 22.297 -20.672 -17.422 1 92.38 69 ASN B CA 1
ATOM 4767 C C . ASN B 1 69 ? 23.031 -21.812 -16.703 1 92.38 69 ASN B C 1
ATOM 4769 O O . ASN B 1 69 ? 23.484 -21.656 -15.57 1 92.38 69 ASN B O 1
ATOM 4773 N N . PHE B 1 70 ? 23.219 -22.938 -17.375 1 96 70 PHE B N 1
ATOM 4774 C CA . PHE B 1 70 ? 23.688 -24.172 -16.75 1 96 70 PHE B CA 1
ATOM 4775 C C . PHE B 1 70 ? 25.141 -24.031 -16.312 1 96 70 PHE B C 1
ATOM 4777 O O . PHE B 1 70 ? 25.516 -24.484 -15.227 1 96 70 PHE B O 1
ATOM 4784 N N . ASP B 1 71 ? 26 -23.391 -17.141 1 94.12 71 ASP B N 1
ATOM 4785 C CA . ASP B 1 71 ? 27.406 -23.25 -16.812 1 94.12 71 ASP B CA 1
ATOM 4786 C C . ASP B 1 71 ? 27.594 -22.438 -15.539 1 94.12 71 ASP B C 1
ATOM 4788 O O . ASP B 1 71 ? 28.344 -22.828 -14.641 1 94.12 71 ASP B O 1
ATOM 4792 N N . GLN B 1 72 ? 26.906 -21.344 -15.531 1 94.56 72 GLN B N 1
ATOM 4793 C CA . GLN B 1 72 ? 26.984 -20.5 -14.352 1 94.56 72 GLN B CA 1
ATOM 4794 C C . GLN B 1 72 ? 26.422 -21.203 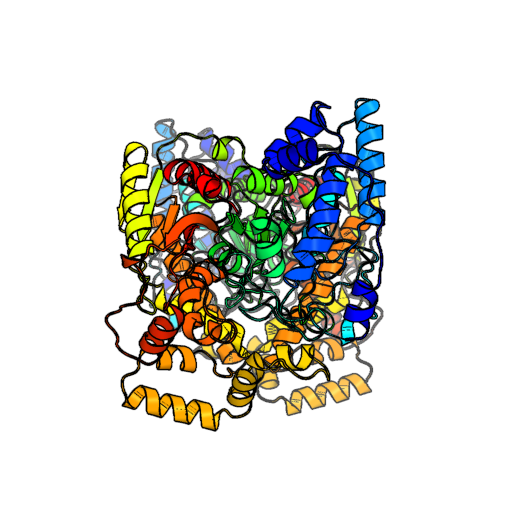-13.117 1 94.56 72 GLN B C 1
ATOM 4796 O O . GLN B 1 72 ? 26.922 -21.016 -12.008 1 94.56 72 GLN B O 1
ATOM 4801 N N . ALA B 1 73 ? 25.344 -21.922 -13.297 1 97.81 73 ALA B N 1
ATOM 4802 C CA . ALA B 1 73 ? 24.734 -22.656 -12.195 1 97.81 73 ALA B CA 1
ATOM 4803 C C . ALA B 1 73 ? 25.703 -23.688 -11.617 1 97.81 73 ALA B C 1
ATOM 4805 O O . ALA B 1 73 ? 25.812 -23.828 -10.398 1 97.81 73 ALA B O 1
ATOM 4806 N N . LEU B 1 74 ? 26.375 -24.391 -12.453 1 97.75 74 LEU B N 1
ATOM 4807 C CA . LEU B 1 74 ? 27.312 -25.406 -12.008 1 97.75 74 LEU B CA 1
ATOM 4808 C C . LEU B 1 74 ? 28.516 -24.766 -11.297 1 97.75 74 LEU B C 1
ATOM 4810 O O . LEU B 1 74 ? 29.031 -25.344 -10.336 1 97.75 74 LEU B O 1
ATOM 4814 N N . GLU B 1 75 ? 28.922 -23.641 -11.781 1 97.19 75 GLU B N 1
ATOM 4815 C CA . GLU B 1 75 ? 29.984 -22.906 -11.094 1 97.19 75 GLU B CA 1
ATOM 4816 C C . GLU B 1 75 ? 29.562 -22.5 -9.688 1 97.19 75 GLU B C 1
ATOM 4818 O O . GLU B 1 75 ? 30.328 -22.656 -8.734 1 97.19 75 GLU B O 1
ATOM 4823 N N . LEU B 1 76 ? 28.359 -22 -9.547 1 97.5 76 LEU B N 1
ATOM 4824 C CA . LEU B 1 76 ? 27.844 -21.625 -8.242 1 97.5 76 LEU B CA 1
ATOM 4825 C C . LEU B 1 76 ? 27.703 -22.844 -7.336 1 97.5 76 LEU B C 1
ATOM 4827 O O . LEU B 1 76 ? 27.938 -22.75 -6.129 1 97.5 76 LEU B O 1
ATOM 4831 N N . ALA B 1 77 ? 27.312 -23.953 -7.949 1 98.56 77 ALA B N 1
ATOM 4832 C CA . ALA B 1 77 ? 27.188 -25.188 -7.184 1 98.56 77 ALA B CA 1
ATOM 4833 C C . ALA B 1 77 ? 28.531 -25.609 -6.594 1 98.56 77 ALA B C 1
ATOM 4835 O O . ALA B 1 77 ? 28.609 -26.047 -5.445 1 98.56 77 ALA B O 1
ATOM 4836 N N . LYS B 1 78 ? 29.594 -25.469 -7.367 1 98.12 78 LYS B N 1
ATOM 4837 C CA . LYS B 1 78 ? 30.938 -25.781 -6.895 1 98.12 78 LYS B CA 1
ATOM 4838 C C . LYS B 1 78 ? 31.328 -24.875 -5.719 1 98.12 78 LYS B C 1
ATOM 4840 O O . LYS B 1 78 ? 31.922 -25.344 -4.742 1 98.12 78 LYS B O 1
ATOM 4845 N N . ILE B 1 79 ? 30.984 -23.688 -5.863 1 97.88 79 ILE B N 1
ATOM 4846 C CA . ILE B 1 79 ? 31.281 -22.734 -4.805 1 97.88 79 ILE B CA 1
ATOM 4847 C C . ILE B 1 79 ? 30.531 -23.125 -3.531 1 97.88 79 ILE B C 1
ATOM 4849 O O . ILE B 1 79 ? 31.094 -23.047 -2.434 1 97.88 79 ILE B O 1
ATOM 4853 N N . CYS B 1 80 ? 29.266 -23.484 -3.646 1 98.25 80 CYS B N 1
ATOM 4854 C CA . CYS B 1 80 ? 28.469 -23.906 -2.498 1 98.25 80 CYS B CA 1
ATOM 4855 C C . CYS B 1 80 ? 29.094 -25.125 -1.827 1 98.25 80 CYS B C 1
ATOM 4857 O O . CYS B 1 80 ? 29.156 -25.203 -0.599 1 98.25 80 CYS B O 1
ATOM 4859 N N . ASP B 1 81 ? 29.547 -26.062 -2.648 1 98.12 81 ASP B N 1
ATOM 4860 C CA . ASP B 1 81 ? 30.188 -27.25 -2.104 1 98.12 81 ASP B CA 1
ATOM 4861 C C . ASP B 1 81 ? 31.484 -26.891 -1.376 1 98.12 81 ASP B C 1
ATOM 4863 O O . ASP B 1 81 ? 31.781 -27.453 -0.318 1 98.12 81 ASP B O 1
ATOM 4867 N N . GLU B 1 82 ? 32.219 -26.031 -1.963 1 97.81 82 GLU B N 1
ATOM 4868 C CA . GLU B 1 82 ? 33.469 -25.578 -1.329 1 97.81 82 GLU B CA 1
ATOM 4869 C C . GLU B 1 82 ? 33.188 -24.875 -0 1 97.81 82 GLU B C 1
ATOM 4871 O O . GLU B 1 82 ? 33.875 -25.125 0.995 1 97.81 82 GLU B O 1
ATOM 4876 N N . ASP B 1 83 ? 32.219 -24.031 -0.018 1 97.5 83 ASP B N 1
ATOM 4877 C CA . ASP B 1 83 ? 31.828 -23.328 1.204 1 97.5 83 ASP B CA 1
ATOM 4878 C C . ASP B 1 83 ? 31.406 -24.312 2.297 1 97.5 83 ASP B C 1
ATOM 4880 O O . ASP B 1 83 ? 31.828 -24.172 3.449 1 97.5 83 ASP B O 1
ATOM 4884 N N . LEU B 1 84 ? 30.594 -25.234 1.895 1 97.06 84 LEU B N 1
ATOM 4885 C CA . LEU B 1 84 ? 30.125 -26.219 2.871 1 97.06 84 LEU B CA 1
ATOM 4886 C C . LEU B 1 84 ? 31.297 -27.016 3.445 1 97.06 84 LEU B C 1
ATOM 4888 O O . LEU B 1 84 ? 31.297 -27.344 4.633 1 97.06 84 LEU B O 1
ATOM 4892 N N . SER B 1 85 ? 32.25 -27.359 2.611 1 96.69 85 SER B N 1
ATOM 4893 C CA . SER B 1 85 ? 33.406 -28.125 3.059 1 96.69 85 SER B CA 1
ATOM 4894 C C . SER B 1 85 ? 34.219 -27.344 4.094 1 96.69 85 SER B C 1
ATOM 4896 O O . SER B 1 85 ? 34.906 -27.922 4.914 1 96.69 85 SER B O 1
ATOM 4898 N N . LYS B 1 86 ? 34.062 -26.047 4.07 1 96.94 86 LYS B N 1
ATOM 4899 C CA . LYS B 1 86 ? 34.75 -25.188 5.023 1 96.94 86 LYS B CA 1
ATOM 4900 C C . LYS B 1 86 ? 33.844 -24.875 6.223 1 96.94 86 LYS B C 1
ATOM 4902 O O . LYS B 1 86 ? 34.219 -24.062 7.074 1 96.94 86 LYS B O 1
ATOM 4907 N N . GLY B 1 87 ? 32.719 -25.484 6.25 1 95.56 87 GLY B N 1
ATOM 4908 C CA . GLY B 1 87 ? 31.797 -25.312 7.355 1 95.56 87 GLY B CA 1
ATOM 4909 C C . GLY B 1 87 ? 30.922 -24.078 7.215 1 95.56 87 GLY B C 1
ATOM 4910 O O . GLY B 1 87 ? 30.312 -23.625 8.188 1 95.56 87 GLY B O 1
ATOM 4911 N N . CYS B 1 88 ? 30.891 -23.547 6.023 1 95.56 88 CYS B N 1
ATOM 4912 C CA . CYS B 1 88 ? 30.141 -22.328 5.801 1 95.56 88 CYS B CA 1
ATOM 4913 C C . CYS B 1 88 ? 28.844 -22.594 5.039 1 95.56 88 CYS B C 1
ATOM 4915 O O . CYS B 1 88 ? 28.891 -23.047 3.893 1 95.56 88 CYS B O 1
ATOM 4917 N N . LEU B 1 89 ? 27.734 -22.391 5.695 1 95.62 89 LEU B N 1
ATOM 4918 C CA . LEU B 1 89 ? 26.422 -22.438 5.059 1 95.62 89 LEU B CA 1
ATOM 4919 C C . LEU B 1 89 ? 25.969 -21.031 4.645 1 95.62 89 LEU B C 1
ATOM 4921 O O . LEU B 1 89 ? 25.953 -20.125 5.469 1 95.62 89 LEU B O 1
ATOM 4925 N N . ARG B 1 90 ? 25.594 -20.828 3.459 1 94.38 90 ARG B N 1
ATOM 4926 C CA . ARG B 1 90 ? 25.234 -19.5 2.951 1 94.38 90 ARG B CA 1
ATOM 4927 C C . ARG B 1 90 ? 23.828 -19.109 3.402 1 94.38 90 ARG B C 1
ATOM 4929 O O . ARG B 1 90 ? 23.547 -17.922 3.611 1 94.38 90 ARG B O 1
ATOM 4936 N N . GLY B 1 91 ? 22.984 -20.031 3.52 1 95.69 91 GLY B N 1
ATOM 4937 C CA . GLY B 1 91 ? 21.609 -19.75 3.92 1 95.69 91 GLY B CA 1
ATOM 4938 C C . GLY B 1 91 ? 20.688 -20.953 3.771 1 95.69 91 GLY B C 1
ATOM 4939 O O . GLY B 1 91 ? 21.156 -22.078 3.627 1 95.69 91 GLY B O 1
ATOM 4940 N N . SER B 1 92 ? 19.406 -20.656 3.822 1 95.62 92 SER B N 1
ATOM 4941 C CA . SER B 1 92 ? 18.406 -21.703 3.879 1 95.62 92 SER B CA 1
ATOM 4942 C C . SER B 1 92 ? 18.266 -22.422 2.539 1 95.62 92 SER B C 1
ATOM 4944 O O . SER B 1 92 ? 17.719 -23.531 2.467 1 95.62 92 SER B O 1
ATOM 4946 N N . LEU B 1 93 ? 18.828 -21.828 1.422 1 98.12 93 LEU B N 1
ATOM 4947 C CA . LEU B 1 93 ? 18.719 -22.438 0.1 1 98.12 93 LEU B CA 1
ATOM 4948 C C . LEU B 1 93 ? 20.078 -22.938 -0.386 1 98.12 93 LEU B C 1
ATOM 4950 O O . LEU B 1 93 ? 20.25 -23.188 -1.58 1 98.12 93 LEU B O 1
ATOM 4954 N N . HIS B 1 94 ? 20.984 -23.141 0.521 1 98.25 94 HIS B N 1
ATOM 4955 C CA . HIS B 1 94 ? 22.359 -23.484 0.171 1 98.25 94 HIS B CA 1
ATOM 4956 C C . HIS B 1 94 ? 22.391 -24.641 -0.83 1 98.25 94 HIS B C 1
ATOM 4958 O O . HIS B 1 94 ? 22.047 -25.781 -0.493 1 98.25 94 HIS B O 1
ATOM 4964 N N . GLY B 1 95 ? 22.781 -24.312 -2.055 1 98.5 95 GLY B N 1
ATOM 4965 C CA . GLY B 1 95 ? 23.047 -25.328 -3.059 1 98.5 95 GLY B CA 1
ATOM 4966 C C . GLY B 1 95 ? 21.812 -25.797 -3.791 1 98.5 95 GLY B C 1
ATOM 4967 O O . GLY B 1 95 ? 21.875 -26.672 -4.656 1 98.5 95 GLY B O 1
ATOM 4968 N N . VAL B 1 96 ? 20.656 -25.281 -3.475 1 98.69 96 VAL B N 1
ATOM 4969 C CA . VAL B 1 96 ? 19.391 -25.703 -4.078 1 98.69 96 VAL B CA 1
ATOM 4970 C C . VAL B 1 96 ? 19.141 -24.922 -5.367 1 98.69 96 VAL B C 1
ATOM 4972 O O . VAL B 1 96 ? 19.172 -23.688 -5.371 1 98.69 96 VAL B O 1
ATOM 4975 N N . PRO B 1 97 ? 19.016 -25.594 -6.516 1 98.81 97 PRO B N 1
ATOM 4976 C CA . PRO B 1 97 ? 18.688 -24.875 -7.746 1 98.81 97 PRO B CA 1
ATOM 4977 C C . PRO B 1 97 ? 17.234 -24.406 -7.785 1 98.81 97 PRO B C 1
ATOM 4979 O O . PRO B 1 97 ? 16.359 -25.047 -7.199 1 98.81 97 PRO B O 1
ATOM 4982 N N . PHE B 1 98 ? 16.953 -23.297 -8.414 1 98.75 98 PHE B N 1
ATOM 4983 C CA . PHE B 1 98 ? 15.594 -22.812 -8.617 1 98.75 98 PHE B CA 1
ATOM 4984 C C . PHE B 1 98 ? 15.453 -22.141 -9.977 1 98.75 98 PHE B C 1
ATOM 4986 O O . PHE B 1 98 ? 16.438 -21.625 -10.523 1 98.75 98 PHE B O 1
ATOM 4993 N N . SER B 1 99 ? 14.305 -22.234 -10.586 1 98.75 99 SER B N 1
ATOM 4994 C CA . SER B 1 99 ? 13.977 -21.578 -11.844 1 98.75 99 SER B CA 1
ATOM 4995 C C . SER B 1 99 ? 13.375 -20.203 -11.602 1 98.75 99 SER B C 1
ATOM 4997 O O . SER B 1 99 ? 12.867 -19.922 -10.508 1 98.75 99 SER B O 1
ATOM 4999 N N . VAL B 1 100 ? 13.492 -19.312 -12.57 1 98.5 100 VAL B N 1
ATOM 5000 C CA . VAL B 1 100 ? 13.023 -17.938 -12.469 1 98.5 100 VAL B CA 1
ATOM 5001 C C . VAL B 1 100 ? 12.195 -17.578 -13.703 1 98.5 100 VAL B C 1
ATOM 5003 O O . VAL B 1 100 ? 12.641 -17.766 -14.836 1 98.5 100 VAL B O 1
ATOM 5006 N N . LYS B 1 101 ? 10.953 -17.078 -13.477 1 97.38 101 LYS B N 1
ATOM 5007 C CA . LYS B 1 101 ? 10.117 -16.609 -14.578 1 97.38 101 LYS B CA 1
ATOM 5008 C C . LYS B 1 101 ? 10.883 -15.633 -15.461 1 97.38 101 LYS B C 1
ATOM 5010 O O . LYS B 1 101 ? 11.555 -14.727 -14.961 1 97.38 101 LYS B O 1
ATOM 5015 N N . ASP B 1 102 ? 10.727 -15.68 -16.656 1 95.5 102 ASP B N 1
ATOM 5016 C CA . ASP B 1 102 ? 11.539 -15.078 -17.719 1 95.5 102 ASP B CA 1
ATOM 5017 C C . ASP B 1 102 ? 11.625 -13.562 -17.547 1 95.5 102 ASP B C 1
ATOM 5019 O O . ASP B 1 102 ? 12.648 -12.953 -17.859 1 95.5 102 ASP B O 1
ATOM 5023 N N . HIS B 1 103 ? 10.539 -12.898 -17.047 1 93.5 103 HIS B N 1
ATOM 5024 C CA . HIS B 1 103 ? 10.523 -11.445 -17.062 1 93.5 103 HIS B CA 1
ATOM 5025 C C . HIS B 1 103 ? 11.07 -10.867 -15.758 1 93.5 103 HIS B C 1
ATOM 5027 O O . HIS B 1 103 ? 11.102 -9.648 -15.578 1 93.5 103 HIS B O 1
ATOM 5033 N N . ILE B 1 104 ? 11.469 -11.703 -14.828 1 94.94 104 ILE B N 1
ATOM 5034 C CA . ILE B 1 104 ? 12.188 -11.273 -13.633 1 94.94 104 ILE B CA 1
ATOM 5035 C C . ILE B 1 104 ? 13.672 -11.109 -13.945 1 94.94 104 ILE B C 1
ATOM 5037 O O . ILE B 1 104 ? 14.328 -12.062 -14.367 1 94.94 104 ILE B O 1
ATOM 5041 N N . THR B 1 105 ? 14.219 -10.039 -13.672 1 93.38 105 THR B N 1
ATOM 5042 C CA . THR B 1 105 ? 15.523 -9.688 -14.219 1 93.38 105 THR B CA 1
ATOM 5043 C C . THR B 1 105 ? 16.641 -10.414 -13.477 1 93.38 105 THR B C 1
ATOM 5045 O O . THR B 1 105 ? 16.516 -10.703 -12.281 1 93.38 105 THR B O 1
ATOM 5048 N N . MET B 1 106 ? 17.656 -10.773 -14.156 1 94.62 106 MET B N 1
ATOM 5049 C CA . MET B 1 106 ? 18.938 -11.305 -13.695 1 94.62 106 MET B CA 1
ATOM 5050 C C . MET B 1 106 ? 20.094 -10.719 -14.5 1 94.62 106 MET B C 1
ATOM 5052 O O . MET B 1 106 ? 20.109 -10.812 -15.734 1 94.62 106 MET B O 1
ATOM 5056 N N . LYS B 1 107 ? 20.953 -10.133 -13.75 1 93.31 107 LYS B N 1
ATOM 5057 C CA . LYS B 1 107 ? 22.047 -9.445 -14.422 1 93.31 107 LYS B CA 1
ATOM 5058 C C . LYS B 1 107 ? 22.703 -10.344 -15.461 1 93.31 107 LYS B C 1
ATOM 5060 O O . LYS B 1 107 ? 23.047 -11.492 -15.172 1 93.31 107 LYS B O 1
ATOM 5065 N N . GLY B 1 108 ? 22.828 -9.836 -16.688 1 90.31 108 GLY B N 1
ATOM 5066 C CA . GLY B 1 108 ? 23.5 -10.539 -17.766 1 90.31 108 GLY B CA 1
ATOM 5067 C C . GLY B 1 108 ? 22.562 -11.43 -18.562 1 90.31 108 GLY B C 1
ATOM 5068 O O . GLY B 1 108 ? 22.906 -11.852 -19.672 1 90.31 108 GLY B O 1
ATOM 5069 N N . CYS B 1 109 ? 21.391 -11.758 -18.094 1 90.69 109 CYS B N 1
ATOM 5070 C CA . CYS B 1 109 ? 20.391 -12.578 -18.781 1 90.69 109 CYS B CA 1
ATOM 5071 C C . CYS B 1 109 ? 19.422 -11.703 -19.562 1 90.69 109 CYS B C 1
ATOM 5073 O O . CYS B 1 109 ? 19.5 -10.477 -19.516 1 90.69 109 CYS B O 1
ATOM 5075 N N . ILE B 1 110 ? 18.672 -12.367 -20.375 1 89.88 110 ILE B N 1
ATOM 5076 C CA . ILE B 1 110 ? 17.625 -11.688 -21.141 1 89.88 110 ILE B CA 1
ATOM 5077 C C . ILE B 1 110 ? 16.266 -11.953 -20.516 1 89.88 110 ILE B C 1
ATOM 5079 O O . ILE B 1 110 ? 15.844 -13.102 -20.391 1 89.88 110 ILE B O 1
ATOM 5083 N N . SER B 1 111 ? 15.719 -10.953 -20.031 1 91.44 111 SER B N 1
ATOM 5084 C CA . SER B 1 111 ? 14.328 -11.016 -19.609 1 91.44 111 SER B CA 1
ATOM 5085 C C . SER B 1 111 ? 13.375 -10.578 -20.719 1 91.44 111 SER B C 1
ATOM 5087 O O . SER B 1 111 ? 12.922 -9.438 -20.734 1 91.44 111 SER B O 1
ATOM 5089 N N . SER B 1 112 ? 12.961 -11.5 -21.531 1 90.19 112 SER B N 1
ATOM 5090 C CA . SER B 1 112 ? 12.336 -11.203 -22.828 1 90.19 112 SER B CA 1
ATOM 5091 C C . SER B 1 112 ? 10.852 -10.914 -22.672 1 90.19 112 SER B C 1
ATOM 5093 O O . SER B 1 112 ? 10.219 -10.352 -23.562 1 90.19 112 SER B O 1
ATOM 5095 N N . ALA B 1 113 ? 10.219 -11.398 -21.594 1 91.56 113 ALA B N 1
ATOM 5096 C CA . ALA B 1 113 ? 8.766 -11.297 -21.422 1 91.56 113 ALA B CA 1
ATOM 5097 C C . ALA B 1 113 ? 8.039 -11.883 -22.641 1 91.56 113 ALA B C 1
ATOM 5099 O O . ALA B 1 113 ? 6.945 -11.43 -22.984 1 91.56 113 ALA B O 1
ATOM 5100 N N . GLY B 1 114 ? 8.688 -12.828 -23.297 1 91.88 114 GLY B N 1
ATOM 5101 C CA . GLY B 1 114 ? 8.109 -13.461 -24.469 1 91.88 114 GLY B CA 1
ATOM 5102 C C . GLY B 1 114 ? 8.086 -12.555 -25.688 1 91.88 114 GLY B C 1
ATOM 5103 O O . GLY B 1 114 ? 7.359 -12.812 -26.641 1 91.88 114 GLY B O 1
ATOM 5104 N N . MET B 1 115 ? 8.758 -11.453 -25.703 1 90.62 115 MET B N 1
ATOM 5105 C CA . MET B 1 115 ? 8.734 -10.5 -26.812 1 90.62 115 MET B CA 1
ATOM 5106 C C . MET B 1 115 ? 10.094 -10.445 -27.5 1 90.62 115 MET B C 1
ATOM 5108 O O . MET B 1 115 ? 11.133 -10.344 -26.844 1 90.62 115 MET B O 1
ATOM 5112 N N . ILE B 1 116 ? 10.125 -10.336 -28.828 1 89.75 116 ILE B N 1
ATOM 5113 C CA . ILE B 1 116 ? 11.312 -10.469 -29.672 1 89.75 116 ILE B CA 1
ATOM 5114 C C . ILE B 1 116 ? 12.18 -9.219 -29.531 1 89.75 116 ILE B C 1
ATOM 5116 O O . ILE B 1 116 ? 13.414 -9.312 -29.516 1 89.75 116 ILE B O 1
ATOM 5120 N N . TRP B 1 117 ? 11.586 -8.047 -29.438 1 84.19 117 TRP B N 1
ATOM 5121 C CA . TRP B 1 117 ? 12.352 -6.805 -29.453 1 84.19 117 TRP B CA 1
ATOM 5122 C C . TRP B 1 117 ? 13.219 -6.684 -28.203 1 84.19 117 TRP B C 1
ATOM 5124 O O . TRP B 1 117 ? 14.172 -5.906 -28.172 1 84.19 117 TRP B O 1
ATOM 5134 N N . LEU B 1 118 ? 12.992 -7.457 -27.203 1 86.44 118 LEU B N 1
ATOM 5135 C CA . LEU B 1 118 ? 13.742 -7.383 -25.953 1 86.44 118 LEU B CA 1
ATOM 5136 C C . LEU B 1 118 ? 14.953 -8.305 -26 1 86.44 118 LEU B C 1
ATOM 5138 O O . LEU B 1 118 ? 15.805 -8.258 -25.109 1 86.44 118 LEU B O 1
ATOM 5142 N N . LEU B 1 119 ? 15.148 -9.094 -26.969 1 87.06 119 LEU B N 1
ATOM 5143 C CA . LEU B 1 119 ? 16.203 -10.094 -27.047 1 87.06 119 LEU B CA 1
ATOM 5144 C C . LEU B 1 119 ? 17.578 -9.438 -27.109 1 87.06 119 LEU B C 1
ATOM 5146 O O . LEU B 1 119 ? 18.594 -10.078 -26.844 1 87.06 119 LEU B O 1
ATOM 5150 N N . ASP B 1 120 ? 17.703 -8.188 -27.391 1 83.69 120 ASP B N 1
ATOM 5151 C CA . ASP B 1 120 ? 18.984 -7.508 -27.5 1 83.69 120 ASP B CA 1
ATOM 5152 C C . ASP B 1 120 ? 19.25 -6.598 -26.312 1 83.69 120 ASP B C 1
ATOM 5154 O O . ASP B 1 120 ? 20.109 -5.711 -26.359 1 83.69 120 ASP B O 1
ATOM 5158 N N . HIS B 1 121 ? 18.516 -6.82 -25.328 1 84 121 HIS B N 1
ATOM 5159 C CA . HIS B 1 121 ? 18.641 -5.961 -24.156 1 84 121 HIS B CA 1
ATOM 5160 C C . HIS B 1 121 ? 18.891 -6.785 -22.891 1 84 121 HIS B C 1
ATOM 5162 O O . HIS B 1 121 ? 17.969 -7 -22.094 1 84 121 HIS B O 1
ATOM 5168 N N . PRO B 1 122 ? 20.094 -7.18 -22.641 1 88.75 122 PRO B N 1
ATOM 5169 C CA . PRO B 1 122 ? 20.375 -7.93 -21.406 1 88.75 122 PRO B CA 1
ATOM 5170 C C . PRO B 1 122 ? 20.094 -7.121 -20.141 1 88.75 122 PRO B C 1
ATOM 5172 O O . PRO B 1 122 ? 20.25 -5.898 -20.141 1 88.75 122 PRO B O 1
ATOM 5175 N N . ASP B 1 123 ? 19.734 -7.789 -19.125 1 90.12 123 ASP B N 1
ATOM 5176 C CA . ASP B 1 123 ? 19.438 -7.137 -17.859 1 90.12 123 ASP B CA 1
ATOM 5177 C C . ASP B 1 123 ? 20.688 -6.523 -17.234 1 90.12 123 ASP B C 1
ATOM 5179 O O . ASP B 1 123 ? 21.766 -7.121 -17.281 1 90.12 123 ASP B O 1
ATOM 5183 N N . GLU B 1 124 ? 20.578 -5.375 -16.688 1 87.88 124 GLU B N 1
ATOM 5184 C CA . GLU B 1 124 ? 21.703 -4.691 -16.062 1 87.88 124 GLU B CA 1
ATOM 5185 C C . GLU B 1 124 ? 21.781 -5.008 -14.562 1 87.88 124 GLU B C 1
ATOM 5187 O O . GLU B 1 124 ? 22.812 -4.82 -13.938 1 87.88 124 GLU B O 1
ATOM 5192 N N . GLU B 1 125 ? 20.672 -5.426 -14.047 1 89.5 125 GLU B N 1
ATOM 5193 C CA . GLU B 1 125 ? 20.578 -5.719 -12.617 1 89.5 125 GLU B CA 1
ATOM 5194 C C . GLU B 1 125 ? 19.75 -6.977 -12.359 1 89.5 125 GLU B C 1
ATOM 5196 O O . GLU B 1 125 ? 18.969 -7.395 -13.211 1 89.5 125 GLU B O 1
ATOM 5201 N N . THR B 1 126 ? 20.016 -7.555 -11.234 1 95.06 126 THR B N 1
ATOM 5202 C CA . THR B 1 126 ? 19.234 -8.695 -10.758 1 95.06 126 THR B CA 1
ATOM 5203 C C . THR B 1 126 ? 18.109 -8.234 -9.844 1 95.06 126 THR B C 1
ATOM 5205 O O . THR B 1 126 ? 18.297 -7.363 -8.992 1 95.06 126 THR B O 1
ATOM 5208 N N . ALA B 1 127 ? 16.906 -8.742 -10.117 1 94.44 127 ALA B N 1
ATOM 5209 C CA . ALA B 1 127 ? 15.773 -8.422 -9.266 1 94.44 127 ALA B CA 1
ATOM 5210 C C . ALA B 1 127 ? 16.094 -8.688 -7.793 1 94.44 127 ALA B C 1
ATOM 5212 O O . ALA B 1 127 ? 16.797 -9.641 -7.469 1 94.44 127 ALA B O 1
ATOM 5213 N N . ILE B 1 128 ? 15.547 -7.918 -6.883 1 93.19 128 ILE B N 1
ATOM 5214 C CA . ILE B 1 128 ? 15.844 -7.988 -5.457 1 93.19 128 ILE B CA 1
ATOM 5215 C C . ILE B 1 128 ? 15.484 -9.375 -4.926 1 93.19 128 ILE B C 1
ATOM 5217 O O . ILE B 1 128 ? 16.234 -9.953 -4.137 1 93.19 128 ILE B O 1
ATOM 5221 N N . THR B 1 129 ? 14.352 -9.914 -5.352 1 97.12 129 THR B N 1
ATOM 5222 C CA . THR B 1 129 ? 13.898 -11.211 -4.863 1 97.12 129 THR B CA 1
ATOM 5223 C C . THR B 1 129 ? 14.859 -12.32 -5.277 1 97.12 129 THR B C 1
ATOM 5225 O O . THR B 1 129 ? 15.125 -13.242 -4.504 1 97.12 129 THR B O 1
ATOM 5228 N N . VAL B 1 130 ? 15.414 -12.211 -6.484 1 97.94 130 VAL B N 1
ATOM 5229 C CA . VAL B 1 130 ? 16.375 -13.195 -6.957 1 97.94 130 VAL B CA 1
ATOM 5230 C C . VAL B 1 130 ? 17.703 -13.023 -6.223 1 97.94 130 VAL B C 1
ATOM 5232 O O . VAL B 1 130 ? 18.312 -14 -5.801 1 97.94 130 VAL B O 1
ATOM 5235 N N . LYS B 1 131 ? 18.109 -11.781 -6.074 1 97.06 131 LYS B N 1
ATOM 5236 C CA . LYS B 1 131 ? 19.344 -11.469 -5.355 1 97.06 131 LYS B CA 1
ATOM 5237 C C . LYS B 1 131 ? 19.312 -12.07 -3.951 1 97.06 131 LYS B C 1
ATOM 5239 O O . LYS B 1 131 ? 20.297 -12.68 -3.518 1 97.06 131 LYS B O 1
ATOM 5244 N N . ILE B 1 132 ? 18.25 -11.922 -3.295 1 97.81 132 ILE B N 1
ATOM 5245 C CA . ILE B 1 132 ? 18.109 -12.414 -1.931 1 97.81 132 ILE B CA 1
ATOM 5246 C C . ILE B 1 132 ? 18.219 -13.938 -1.92 1 97.81 132 ILE B C 1
ATOM 5248 O O . ILE B 1 132 ? 18.891 -14.508 -1.051 1 97.81 132 ILE B O 1
ATOM 5252 N N . LEU B 1 133 ? 17.609 -14.648 -2.863 1 98.38 133 LEU B N 1
ATOM 5253 C CA . LEU B 1 133 ? 17.672 -16.109 -2.918 1 98.38 133 LEU B CA 1
ATOM 5254 C C . LEU B 1 133 ? 19.094 -16.578 -3.213 1 98.38 133 LEU B C 1
ATOM 5256 O O . LEU B 1 133 ? 19.531 -17.594 -2.674 1 98.38 133 LEU B O 1
ATOM 5260 N N . ILE B 1 134 ? 19.766 -15.844 -4.059 1 97.69 134 ILE B N 1
ATOM 5261 C CA . ILE B 1 134 ? 21.156 -16.172 -4.352 1 97.69 134 ILE B CA 1
ATOM 5262 C C . ILE B 1 134 ? 22 -15.992 -3.092 1 97.69 134 ILE B C 1
ATOM 5264 O O . ILE B 1 134 ? 22.844 -16.844 -2.777 1 97.69 134 ILE B O 1
ATOM 5268 N N . GLU B 1 135 ? 21.781 -14.938 -2.363 1 96.38 135 GLU B N 1
ATOM 5269 C CA . GLU B 1 135 ? 22.516 -14.68 -1.132 1 96.38 135 GLU B CA 1
ATOM 5270 C C . GLU B 1 135 ? 22.234 -15.742 -0.078 1 96.38 135 GLU B C 1
ATOM 5272 O O . GLU B 1 135 ? 23.062 -16 0.797 1 96.38 135 GLU B O 1
ATOM 5277 N N . GLU B 1 136 ? 21.062 -16.328 -0.18 1 97.25 136 GLU B N 1
ATOM 5278 C CA . GLU B 1 136 ? 20.688 -17.422 0.719 1 97.25 136 GLU B CA 1
ATOM 5279 C C . GLU B 1 136 ? 21.266 -18.75 0.245 1 97.25 136 GLU B C 1
ATOM 5281 O O . GLU B 1 136 ? 21.016 -19.797 0.849 1 97.25 136 GLU B O 1
ATOM 5286 N N . GLY B 1 137 ? 22.016 -18.719 -0.848 1 97.94 137 GLY B N 1
ATOM 5287 C CA . GLY B 1 137 ? 22.703 -19.891 -1.354 1 97.94 137 GLY B CA 1
ATOM 5288 C C . GLY B 1 137 ? 21.969 -20.562 -2.49 1 97.94 137 GLY B C 1
ATOM 5289 O O . GLY B 1 137 ? 22.422 -21.594 -3.008 1 97.94 137 GLY B O 1
ATOM 5290 N N . GLY B 1 138 ? 20.766 -20.094 -2.855 1 98.62 138 GLY B N 1
ATOM 5291 C CA . GLY B 1 138 ? 20.047 -20.625 -4 1 98.62 138 GLY B CA 1
ATOM 5292 C C . GLY B 1 138 ? 20.797 -20.438 -5.312 1 98.62 138 GLY B C 1
ATOM 5293 O O . GLY B 1 138 ? 21.609 -19.516 -5.445 1 98.62 138 GLY B O 1
ATOM 5294 N N . ILE B 1 139 ? 20.516 -21.297 -6.266 1 98.75 139 ILE B N 1
ATOM 5295 C CA . ILE B 1 139 ? 21.25 -21.266 -7.531 1 98.75 139 ILE B CA 1
ATOM 5296 C C . ILE B 1 139 ? 20.266 -21.172 -8.695 1 98.75 139 ILE B C 1
ATOM 5298 O O . ILE B 1 139 ? 19.641 -22.156 -9.086 1 98.75 139 ILE B O 1
ATOM 5302 N N . PRO B 1 140 ? 20.047 -19.938 -9.227 1 98.5 140 PRO B N 1
ATOM 5303 C CA . PRO B 1 140 ? 19.234 -19.859 -10.438 1 98.5 140 PRO B CA 1
ATOM 5304 C C . PRO B 1 140 ? 19.875 -20.562 -11.633 1 98.5 140 PRO B C 1
ATOM 5306 O O . PRO B 1 140 ? 21.062 -20.359 -11.914 1 98.5 140 PRO B O 1
ATOM 5309 N N . PHE B 1 141 ? 19.109 -21.453 -12.32 1 98.06 141 PHE B N 1
ATOM 5310 C CA . PHE B 1 141 ? 19.797 -22.266 -13.32 1 98.06 141 PHE B CA 1
ATOM 5311 C C . PHE B 1 141 ? 19.047 -22.234 -14.648 1 98.06 141 PHE B C 1
ATOM 5313 O O . PHE B 1 141 ? 19.609 -22.562 -15.695 1 98.06 141 PHE B O 1
ATOM 5320 N N . VAL B 1 142 ? 17.797 -21.906 -14.617 1 97.5 142 VAL B N 1
ATOM 5321 C CA . VAL B 1 142 ? 17.016 -21.859 -15.852 1 97.5 142 VAL B CA 1
ATOM 5322 C C . VAL B 1 142 ? 15.914 -20.797 -15.719 1 97.5 142 VAL B C 1
ATOM 5324 O O . VAL B 1 142 ? 15.352 -20.625 -14.641 1 97.5 142 VAL B O 1
ATOM 5327 N N . ARG B 1 143 ? 15.711 -20.047 -16.797 1 96.56 143 ARG B N 1
ATOM 5328 C CA . ARG B 1 143 ? 14.547 -19.188 -16.922 1 96.56 143 ARG B CA 1
ATOM 5329 C C . ARG B 1 143 ? 13.367 -19.922 -17.531 1 96.56 143 ARG B C 1
ATOM 5331 O O . ARG B 1 143 ? 13.547 -20.781 -18.406 1 96.56 143 ARG B O 1
ATOM 5338 N N . SER B 1 144 ? 12.195 -19.594 -17.094 1 98.06 144 SER B N 1
ATOM 5339 C CA . SER B 1 144 ? 11.031 -20.359 -17.531 1 98.06 144 SER B CA 1
ATOM 5340 C C . SER B 1 144 ? 10.242 -19.609 -18.594 1 98.06 144 SER B C 1
ATOM 5342 O O . SER B 1 144 ? 10.172 -18.375 -18.562 1 98.06 144 SER B O 1
ATOM 5344 N N . ASN B 1 145 ? 9.625 -20.328 -19.5 1 97.12 145 ASN B N 1
ATOM 5345 C CA . ASN B 1 145 ? 8.844 -19.812 -20.609 1 97.12 145 ASN B CA 1
ATOM 5346 C C . ASN B 1 145 ? 7.613 -19.047 -20.141 1 97.12 145 ASN B C 1
ATOM 5348 O O . ASN B 1 145 ? 7.117 -19.281 -19.031 1 97.12 145 ASN B O 1
ATOM 5352 N N . VAL B 1 146 ? 7.176 -18.047 -20.953 1 96.75 146 VAL B N 1
ATOM 5353 C CA . VAL B 1 146 ? 6.055 -17.172 -20.625 1 96.75 146 VAL B CA 1
ATOM 5354 C C . VAL B 1 146 ? 5.246 -16.875 -21.891 1 96.75 146 VAL B C 1
ATOM 5356 O O . VAL B 1 146 ? 5.719 -17.109 -23 1 96.75 146 VAL B O 1
ATOM 5359 N N . PRO B 1 147 ? 4.012 -16.469 -21.766 1 95.88 147 PRO B N 1
ATOM 5360 C CA . PRO B 1 147 ? 3.307 -15.969 -22.938 1 95.88 147 PRO B CA 1
ATOM 5361 C C . PRO B 1 147 ? 3.869 -14.641 -23.438 1 95.88 147 PRO B C 1
ATOM 5363 O O . PRO B 1 147 ? 4.527 -13.922 -22.688 1 95.88 147 PRO B O 1
ATOM 5366 N N . GLN B 1 148 ? 3.535 -14.367 -24.688 1 93.81 148 GLN B N 1
ATOM 5367 C CA . GLN B 1 148 ? 3.914 -13.062 -25.234 1 93.81 148 GLN B CA 1
ATOM 5368 C C . GLN B 1 148 ? 3.4 -11.93 -24.359 1 93.81 148 GLN B C 1
ATOM 5370 O O . GLN B 1 148 ? 2.217 -11.883 -24.031 1 93.81 148 GLN B O 1
ATOM 5375 N N . ALA B 1 149 ? 4.258 -11.102 -23.844 1 90.5 149 ALA B N 1
ATOM 5376 C CA . ALA B 1 149 ? 3.961 -9.906 -23.078 1 90.5 149 ALA B CA 1
ATOM 5377 C C . ALA B 1 149 ? 3.41 -10.266 -21.703 1 90.5 149 ALA B C 1
ATOM 5379 O O . ALA B 1 149 ? 2.814 -9.422 -21.016 1 90.5 149 ALA B O 1
ATOM 5380 N N . ILE B 1 150 ? 3.51 -11.477 -21.25 1 91 150 ILE B N 1
ATOM 5381 C CA . ILE B 1 150 ? 3.152 -11.961 -19.922 1 91 150 ILE B CA 1
ATOM 5382 C C . ILE B 1 150 ? 1.662 -11.734 -19.672 1 91 150 ILE B C 1
ATOM 5384 O O . ILE B 1 150 ? 1.243 -11.516 -18.531 1 91 150 ILE B O 1
ATOM 5388 N N . SER B 1 151 ? 0.874 -11.711 -20.766 1 88.12 151 SER B N 1
ATOM 5389 C CA . SER B 1 151 ? -0.497 -11.242 -20.578 1 88.12 151 SER B CA 1
ATOM 5390 C C . SER B 1 151 ? -1.501 -12.242 -21.141 1 88.12 151 SER B C 1
ATOM 5392 O O . SER B 1 151 ? -2.391 -11.875 -21.906 1 88.12 151 SER B O 1
ATOM 5394 N N . TRP B 1 152 ? -1.312 -13.5 -20.766 1 89.69 152 TRP B N 1
ATOM 5395 C CA . TRP B 1 152 ? -2.27 -14.5 -21.203 1 89.69 152 TRP B CA 1
ATOM 5396 C C . TRP B 1 152 ? -2.262 -15.711 -20.281 1 89.69 152 TRP B C 1
ATOM 5398 O O . TRP B 1 152 ? -1.324 -15.898 -19.5 1 89.69 152 TRP B O 1
ATOM 5408 N N . ILE B 1 153 ? -3.301 -16.547 -20.406 1 93.44 153 ILE B N 1
ATOM 5409 C CA . ILE B 1 153 ? -3.498 -17.656 -19.484 1 93.44 153 ILE B CA 1
ATOM 5410 C C . ILE B 1 153 ? -3.014 -18.953 -20.125 1 93.44 153 ILE B C 1
ATOM 5412 O O . ILE B 1 153 ? -3.264 -20.047 -19.609 1 93.44 153 ILE B O 1
ATOM 5416 N N . GLU B 1 154 ? -2.389 -18.875 -21.25 1 96 154 GLU B N 1
ATOM 5417 C CA . GLU B 1 154 ? -1.582 -19.922 -21.875 1 96 154 GLU B CA 1
ATOM 5418 C C . GLU B 1 154 ? -0.153 -19.438 -22.109 1 96 154 GLU B C 1
ATOM 5420 O O . GLU B 1 154 ? 0.094 -18.234 -22.219 1 96 154 GLU B O 1
ATOM 5425 N N . THR B 1 155 ? 0.697 -20.312 -22.172 1 97.5 155 THR B N 1
ATOM 5426 C CA . THR B 1 155 ? 2.098 -19.953 -22.359 1 97.5 155 THR B CA 1
ATOM 5427 C C . THR B 1 155 ? 2.549 -20.266 -23.781 1 97.5 155 THR B C 1
ATOM 5429 O O . THR B 1 155 ? 2.738 -21.422 -24.156 1 97.5 155 THR B O 1
ATOM 5432 N N . GLU B 1 156 ? 2.674 -19.188 -24.516 1 95.88 156 GLU B N 1
ATOM 5433 C CA . GLU B 1 156 ? 3.137 -19.281 -25.906 1 95.88 156 GLU B CA 1
ATOM 5434 C C . GLU B 1 156 ? 3.717 -17.953 -26.375 1 95.88 156 GLU B C 1
ATOM 5436 O O . GLU B 1 156 ? 3.191 -16.891 -26.062 1 95.88 156 GLU B O 1
ATOM 5441 N N . ASN B 1 157 ? 4.762 -18 -27.047 1 94.44 157 ASN B N 1
ATOM 5442 C CA . ASN B 1 157 ? 5.359 -16.844 -27.703 1 94.44 157 ASN B CA 1
ATOM 5443 C C . ASN B 1 157 ? 6.168 -17.25 -28.938 1 94.44 157 ASN B C 1
ATOM 5445 O O . ASN B 1 157 ? 6.332 -18.438 -29.203 1 94.44 157 ASN B O 1
ATOM 5449 N N . ALA B 1 158 ? 6.684 -16.328 -29.656 1 91.62 158 ALA B N 1
ATOM 5450 C CA . ALA B 1 158 ? 7.352 -16.594 -30.922 1 91.62 158 ALA B CA 1
ATOM 5451 C C . ALA B 1 158 ? 8.828 -16.922 -30.703 1 91.62 158 ALA B C 1
ATOM 5453 O O . ALA B 1 158 ? 9.516 -17.328 -31.641 1 91.62 158 ALA B O 1
ATOM 5454 N N . ILE B 1 159 ? 9.305 -16.781 -29.516 1 92.44 159 ILE B N 1
ATOM 5455 C CA . ILE B 1 159 ? 10.719 -16.984 -29.219 1 92.44 159 ILE B CA 1
ATOM 5456 C C . ILE B 1 159 ? 10.953 -18.438 -28.812 1 92.44 159 ILE B C 1
ATOM 5458 O O . ILE B 1 159 ? 11.75 -19.141 -29.438 1 92.44 159 ILE B O 1
ATOM 5462 N N . TYR B 1 160 ? 10.219 -18.906 -27.781 1 92.81 160 TYR B N 1
ATOM 5463 C CA . TYR B 1 160 ? 10.477 -20.203 -27.141 1 92.81 160 TYR B CA 1
ATOM 5464 C C . TYR B 1 160 ? 9.43 -21.234 -27.547 1 92.81 160 TYR B C 1
ATOM 5466 O O . TYR B 1 160 ? 9.617 -22.422 -27.328 1 92.81 160 TYR B O 1
ATOM 5474 N N . GLY B 1 161 ? 8.273 -20.734 -28.125 1 93.38 161 GLY B N 1
ATOM 5475 C CA . GLY B 1 161 ? 7.223 -21.641 -28.562 1 93.38 161 GLY B CA 1
ATOM 5476 C C . GLY B 1 161 ? 6.137 -21.859 -27.531 1 93.38 161 GLY B C 1
ATOM 5477 O O . GLY B 1 161 ? 6.059 -21.109 -26.547 1 93.38 161 GLY B O 1
ATOM 5478 N N . ARG B 1 162 ? 5.266 -22.797 -27.844 1 96.44 162 ARG B N 1
ATOM 5479 C CA . ARG B 1 162 ? 4.137 -23.125 -26.969 1 96.44 162 ARG B CA 1
ATOM 5480 C C . ARG B 1 162 ? 4.535 -24.141 -25.906 1 96.44 162 ARG B C 1
ATOM 5482 O O . ARG B 1 162 ? 4.992 -25.25 -26.25 1 96.44 162 ARG B O 1
ATOM 5489 N N . ALA B 1 163 ? 4.402 -23.828 -24.672 1 97.69 163 ALA B N 1
ATOM 5490 C CA . ALA B 1 163 ? 4.695 -24.75 -23.578 1 97.69 163 ALA B CA 1
ATOM 5491 C C . ALA B 1 163 ? 3.605 -25.812 -23.453 1 97.69 163 ALA B C 1
ATOM 5493 O O . ALA B 1 163 ? 2.416 -25.5 -23.547 1 97.69 163 ALA B O 1
ATOM 5494 N N . ASP B 1 164 ? 4.016 -27.031 -23.234 1 98.12 164 ASP B N 1
ATOM 5495 C CA . ASP B 1 164 ? 3.088 -28.141 -23.078 1 98.12 164 ASP B CA 1
ATOM 5496 C C . ASP B 1 164 ? 2.957 -28.531 -21.594 1 98.12 164 ASP B C 1
ATOM 5498 O O . ASP B 1 164 ? 3.891 -28.344 -20.812 1 98.12 164 ASP B O 1
ATOM 5502 N N . ASN B 1 165 ? 1.807 -29.016 -21.281 1 98.19 165 ASN B N 1
ATOM 5503 C CA . ASN B 1 165 ? 1.564 -29.547 -19.953 1 98.19 165 ASN B CA 1
ATOM 5504 C C . ASN B 1 165 ? 2.107 -30.969 -19.797 1 98.19 165 ASN B C 1
ATOM 5506 O O . ASN B 1 165 ? 1.687 -31.875 -20.516 1 98.19 165 ASN B O 1
ATOM 5510 N N . PRO B 1 166 ? 2.965 -31.188 -18.859 1 97.56 166 PRO B N 1
ATOM 5511 C CA . PRO B 1 166 ? 3.576 -32.5 -18.719 1 97.56 166 PRO B CA 1
ATOM 5512 C C . PRO B 1 166 ? 2.555 -33.594 -18.391 1 97.56 166 PRO B C 1
ATOM 5514 O O . PRO B 1 166 ? 2.809 -34.781 -18.641 1 97.56 166 PRO B O 1
ATOM 5517 N N . TRP B 1 167 ? 1.397 -33.281 -17.875 1 97.31 167 TRP B N 1
ATOM 5518 C CA . TRP B 1 167 ? 0.344 -34.25 -17.609 1 97.31 167 TRP B CA 1
ATOM 5519 C C . TRP B 1 167 ? -0.347 -34.688 -18.891 1 97.31 167 TRP B C 1
ATOM 5521 O O . TRP B 1 167 ? -0.871 -35.812 -18.984 1 97.31 167 TRP B O 1
ATOM 5531 N N . ASP B 1 168 ? -0.474 -33.781 -19.828 1 97.38 168 ASP 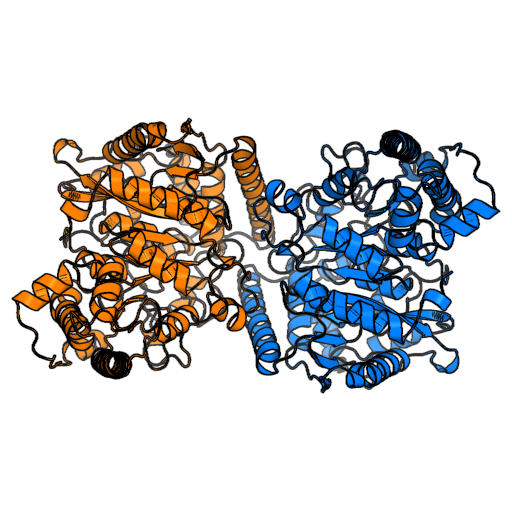B N 1
ATOM 5532 C CA . ASP B 1 168 ? -1.098 -33.969 -21.125 1 97.38 168 ASP B CA 1
ATOM 5533 C C . ASP B 1 168 ? -0.611 -32.938 -22.125 1 97.38 168 ASP B C 1
ATOM 5535 O O . ASP B 1 168 ? -1.001 -31.766 -22.047 1 97.38 168 ASP B O 1
ATOM 5539 N N . ARG B 1 169 ? 0.125 -33.312 -23.125 1 97.38 169 ARG B N 1
ATOM 5540 C CA . ARG B 1 169 ? 0.805 -32.406 -24.031 1 97.38 169 ARG B CA 1
ATOM 5541 C C . ARG B 1 169 ? -0.2 -31.609 -24.875 1 97.38 169 ARG B C 1
ATOM 5543 O O . ARG B 1 169 ? 0.148 -30.594 -25.484 1 97.38 169 ARG B O 1
ATOM 5550 N N . PHE B 1 170 ? -1.415 -32.094 -24.922 1 97.38 170 PHE B N 1
ATOM 5551 C CA . PHE B 1 170 ? -2.432 -31.391 -25.703 1 97.38 170 PHE B CA 1
ATOM 5552 C C . PHE B 1 170 ? -3.066 -30.281 -24.891 1 97.38 170 PHE B C 1
ATOM 5554 O O . PHE B 1 170 ? -3.852 -29.484 -25.422 1 97.38 170 PHE B O 1
ATOM 5561 N N . ARG B 1 171 ? -2.697 -30.141 -23.703 1 98 171 ARG B N 1
ATOM 5562 C CA . ARG B 1 171 ? -3.287 -29.156 -22.812 1 98 171 ARG B CA 1
ATOM 5563 C C . ARG B 1 171 ? -2.24 -28.141 -22.328 1 98 171 ARG B C 1
ATOM 5565 O O . ARG B 1 171 ? -1.039 -28.406 -22.422 1 98 171 ARG B O 1
ATOM 5572 N N . THR B 1 172 ? -2.697 -27 -21.922 1 98 172 THR B N 1
ATOM 5573 C CA . THR B 1 172 ? -1.804 -25.922 -21.547 1 98 172 THR B CA 1
ATOM 5574 C C . THR B 1 172 ? -1.356 -26.078 -20.094 1 98 172 THR B C 1
ATOM 5576 O O . THR B 1 172 ? -2.133 -26.516 -19.234 1 98 172 THR B O 1
ATOM 5579 N N . PRO B 1 173 ? -0.109 -25.781 -19.797 1 98.38 173 PRO B N 1
ATOM 5580 C CA . PRO B 1 173 ? 0.298 -25.703 -18.391 1 98.38 173 PRO B CA 1
ATOM 5581 C C . PRO B 1 173 ? -0.231 -24.438 -17.703 1 98.38 173 PRO B C 1
ATOM 5583 O O . PRO B 1 173 ? -0.001 -24.234 -16.516 1 98.38 173 PRO B O 1
ATOM 5586 N N . GLY B 1 174 ? -0.985 -23.594 -18.422 1 96.75 174 GLY B N 1
ATOM 5587 C CA . GLY B 1 174 ? -1.475 -22.344 -17.891 1 96.75 174 GLY B CA 1
ATOM 5588 C C . GLY B 1 174 ? -0.583 -21.156 -18.234 1 96.75 174 GLY B C 1
ATOM 5589 O O . GLY B 1 174 ? 0.303 -21.281 -19.094 1 96.75 174 GLY B O 1
ATOM 5590 N N . GLY B 1 175 ? -0.835 -20.031 -17.688 1 95.19 175 GLY B N 1
ATOM 5591 C CA . GLY B 1 175 ? -0.122 -18.781 -17.844 1 95.19 175 GLY B CA 1
ATOM 5592 C C . GLY B 1 175 ? -0.519 -17.75 -16.797 1 95.19 175 GLY B C 1
ATOM 5593 O O . GLY B 1 175 ? -1.535 -17.906 -16.125 1 95.19 175 GLY B O 1
ATOM 5594 N N . SER B 1 176 ? 0.318 -16.688 -16.531 1 93.38 176 SER B N 1
ATOM 5595 C CA . SER B 1 176 ? 1.487 -16.406 -17.359 1 93.38 176 SER B CA 1
ATOM 5596 C C . SER B 1 176 ? 2.734 -17.078 -16.797 1 93.38 176 SER B C 1
ATOM 5598 O O . SER B 1 176 ? 3.844 -16.859 -17.281 1 93.38 176 SER B O 1
ATOM 5600 N N . THR B 1 177 ? 2.6 -17.922 -15.711 1 97.5 177 THR B N 1
ATOM 5601 C CA . THR B 1 177 ? 3.748 -18.625 -15.141 1 97.5 177 THR B CA 1
ATOM 5602 C C . THR B 1 177 ? 3.725 -20.094 -15.516 1 97.5 177 THR B C 1
ATOM 5604 O O . THR B 1 177 ? 4.012 -20.969 -14.688 1 97.5 177 THR B O 1
ATOM 5607 N N . GLY B 1 178 ? 3.363 -20.344 -16.734 1 98.25 178 GLY B N 1
ATOM 5608 C CA . GLY B 1 178 ? 3.184 -21.719 -17.203 1 98.25 178 GLY B CA 1
ATOM 5609 C C . GLY B 1 178 ? 4.488 -22.484 -17.328 1 98.25 178 GLY B C 1
ATOM 5610 O O . GLY B 1 178 ? 4.543 -23.672 -17.047 1 98.25 178 GLY B O 1
ATOM 5611 N N . GLY B 1 179 ? 5.551 -21.812 -17.797 1 98.44 179 GLY B N 1
ATOM 5612 C CA . GLY B 1 179 ? 6.855 -22.453 -17.844 1 98.44 179 GLY B CA 1
ATOM 5613 C C . GLY B 1 179 ? 7.305 -22.984 -16.484 1 98.44 179 GLY B C 1
ATOM 5614 O O . GLY B 1 179 ? 7.805 -24.094 -16.391 1 98.44 179 GLY B O 1
ATOM 5615 N N . GLU B 1 180 ? 7.121 -22.172 -15.461 1 98.44 180 GLU B N 1
ATOM 5616 C CA . GLU B 1 180 ? 7.48 -22.578 -14.102 1 98.44 180 GLU B CA 1
ATOM 5617 C C . GLU B 1 180 ? 6.672 -23.781 -13.648 1 98.44 180 GLU B C 1
ATOM 5619 O O . GLU B 1 180 ? 7.223 -24.719 -13.07 1 98.44 180 GLU B O 1
ATOM 5624 N N . GLY B 1 181 ? 5.355 -23.703 -13.875 1 98.25 181 GLY B N 1
ATOM 5625 C CA . GLY B 1 181 ? 4.5 -24.828 -13.5 1 98.25 181 GLY B CA 1
ATOM 5626 C C . GLY B 1 181 ? 4.922 -26.141 -14.133 1 98.25 181 GLY B C 1
ATOM 5627 O O . GLY B 1 181 ? 5.016 -27.156 -13.445 1 98.25 181 GLY B O 1
ATOM 5628 N N . GLY B 1 182 ? 5.191 -26.094 -15.398 1 98.25 182 GLY B N 1
ATOM 5629 C CA . GLY B 1 182 ? 5.621 -27.281 -16.109 1 98.25 182 GLY B CA 1
ATOM 5630 C C . GLY B 1 182 ? 6.969 -27.812 -15.656 1 98.25 182 GLY B C 1
ATOM 5631 O O . GLY B 1 182 ? 7.164 -29.016 -15.523 1 98.25 182 GLY B O 1
ATOM 5632 N N . LEU B 1 183 ? 7.914 -26.891 -15.461 1 98.5 183 LEU B N 1
ATOM 5633 C CA . LEU B 1 183 ? 9.242 -27.266 -15.008 1 98.5 183 LEU B CA 1
ATOM 5634 C C . LEU B 1 183 ? 9.172 -28 -13.672 1 98.5 183 LEU B C 1
ATOM 5636 O O . LEU B 1 183 ? 9.828 -29.031 -13.484 1 98.5 183 LEU B O 1
ATOM 5640 N N . ILE B 1 184 ? 8.367 -27.547 -12.805 1 98.06 184 ILE B N 1
ATOM 5641 C CA . ILE B 1 184 ? 8.312 -28.094 -11.453 1 98.06 184 ILE B CA 1
ATOM 5642 C C . ILE B 1 184 ? 7.57 -29.422 -11.469 1 98.06 184 ILE B C 1
ATOM 5644 O O . ILE B 1 184 ? 8.008 -30.406 -10.844 1 98.06 184 ILE B O 1
ATOM 5648 N N . CYS B 1 185 ? 6.434 -29.469 -12.18 1 96.25 185 CYS B N 1
ATOM 5649 C CA . CYS B 1 185 ? 5.656 -30.688 -12.148 1 96.25 185 CYS B CA 1
ATOM 5650 C C . CYS B 1 185 ? 6.391 -31.828 -12.852 1 96.25 185 CYS B C 1
ATOM 5652 O O . CYS B 1 185 ? 6.23 -33 -12.492 1 96.25 185 CYS B O 1
ATOM 5654 N N . SER B 1 186 ? 7.27 -31.516 -13.828 1 96.5 186 SER B N 1
ATOM 5655 C CA . SER B 1 186 ? 8.039 -32.531 -14.531 1 96.5 186 SER B CA 1
ATOM 5656 C C . SER B 1 186 ? 9.359 -32.812 -13.82 1 96.5 186 SER B C 1
ATOM 5658 O O . SER B 1 186 ? 10.219 -33.531 -14.352 1 96.5 186 SER B O 1
ATOM 5660 N N . ARG B 1 187 ? 9.594 -32.219 -12.742 1 96.69 187 ARG B N 1
ATOM 5661 C CA . ARG B 1 187 ? 10.805 -32.344 -11.938 1 96.69 187 ARG B CA 1
ATOM 5662 C C . ARG B 1 187 ? 12.023 -31.859 -12.703 1 96.69 187 ARG B C 1
ATOM 5664 O O . ARG B 1 187 ? 13.117 -32.406 -12.578 1 96.69 187 ARG B O 1
ATOM 5671 N N . SER B 1 188 ? 11.773 -30.953 -13.531 1 97.69 188 SER B N 1
ATOM 5672 C CA . SER B 1 188 ? 12.867 -30.281 -14.219 1 97.69 188 SER B CA 1
ATOM 5673 C C . SER B 1 188 ? 13.367 -29.078 -13.422 1 97.69 188 SER B C 1
ATOM 5675 O O . SER B 1 188 ? 14.406 -28.5 -13.742 1 97.69 188 SER B O 1
ATOM 5677 N N . SER B 1 189 ? 12.68 -28.672 -12.422 1 98.5 189 SER B N 1
ATOM 5678 C CA . SER B 1 189 ? 13.086 -27.734 -11.391 1 98.5 189 SER B CA 1
ATOM 5679 C C . SER B 1 189 ? 12.477 -28.094 -10.039 1 98.5 189 SER B C 1
ATOM 5681 O O . SER B 1 189 ? 11.305 -28.484 -9.969 1 98.5 189 SER B O 1
ATOM 5683 N N . PRO B 1 190 ? 13.18 -28.062 -8.977 1 98.12 190 PRO B N 1
ATOM 5684 C CA . PRO B 1 190 ? 12.586 -28.375 -7.676 1 98.12 190 PRO B CA 1
ATOM 5685 C C . PRO B 1 190 ? 11.82 -27.203 -7.082 1 98.12 190 PRO B C 1
ATOM 5687 O O . PRO B 1 190 ? 10.984 -27.391 -6.191 1 98.12 190 PRO B O 1
ATOM 5690 N N . LEU B 1 191 ? 12.141 -26.047 -7.551 1 97.56 191 LEU B N 1
ATOM 5691 C CA . LEU B 1 191 ? 11.656 -24.797 -6.973 1 97.56 191 LEU B CA 1
ATOM 5692 C C . LEU B 1 191 ? 11.656 -23.688 -8.008 1 97.56 191 LEU B C 1
ATOM 5694 O O . LEU B 1 191 ? 12.508 -23.656 -8.898 1 97.56 191 LEU B O 1
ATOM 5698 N N . GLY B 1 192 ? 10.703 -22.797 -7.891 1 98.38 192 GLY B N 1
ATOM 5699 C CA . GLY B 1 192 ? 10.68 -21.688 -8.828 1 98.38 192 GLY B CA 1
ATOM 5700 C C . GLY B 1 192 ? 9.961 -20.469 -8.289 1 98.38 192 GLY B C 1
ATOM 5701 O O . GLY B 1 192 ? 9.344 -20.516 -7.223 1 98.38 192 GLY B O 1
ATOM 5702 N N . ILE B 1 193 ? 10.109 -19.328 -8.977 1 98.31 193 ILE B N 1
ATOM 5703 C CA . ILE B 1 193 ? 9.445 -18.094 -8.617 1 98.31 193 ILE B CA 1
ATOM 5704 C C . ILE B 1 193 ? 8.656 -17.547 -9.812 1 98.31 193 ILE B C 1
ATOM 5706 O O . ILE B 1 193 ? 9.141 -17.594 -10.945 1 98.31 193 ILE B O 1
ATOM 5710 N N . GLY B 1 194 ? 7.461 -17.219 -9.562 1 97.69 194 GLY B N 1
ATOM 5711 C CA . GLY B 1 194 ? 6.578 -16.656 -10.57 1 97.69 194 GLY B CA 1
ATOM 5712 C C . GLY B 1 194 ? 5.965 -15.328 -10.141 1 97.69 194 GLY B C 1
ATOM 5713 O O . GLY B 1 194 ? 6.391 -14.734 -9.148 1 97.69 194 GLY B O 1
ATOM 5714 N N . THR B 1 195 ? 5.113 -14.781 -11.031 1 95.62 195 THR B N 1
ATOM 5715 C CA . THR B 1 195 ? 4.379 -13.555 -10.742 1 95.62 195 THR B CA 1
ATOM 5716 C C . THR B 1 195 ? 2.879 -13.766 -10.945 1 95.62 195 THR B C 1
ATOM 5718 O O . THR B 1 195 ? 2.461 -14.727 -11.594 1 95.62 195 THR B O 1
ATOM 5721 N N . ASP B 1 196 ? 2.139 -12.93 -10.281 1 94.88 196 ASP B N 1
ATOM 5722 C CA . ASP B 1 196 ? 0.69 -13.102 -10.281 1 94.88 196 ASP B CA 1
ATOM 5723 C C . ASP B 1 196 ? -0.025 -11.758 -10.148 1 94.88 196 ASP B C 1
ATOM 5725 O O . ASP B 1 196 ? 0.086 -11.086 -9.117 1 94.88 196 ASP B O 1
ATOM 5729 N N . ILE B 1 197 ? -0.736 -11.344 -11.195 1 90.44 197 ILE B N 1
ATOM 5730 C CA . ILE B 1 197 ? -1.521 -10.117 -11.164 1 90.44 197 ILE B CA 1
ATOM 5731 C C . ILE B 1 197 ? -3.004 -10.445 -11.312 1 90.44 197 ILE B C 1
ATOM 5733 O O . ILE B 1 197 ? -3.861 -9.578 -11.117 1 90.44 197 ILE B O 1
ATOM 5737 N N . GLY B 1 198 ? -3.295 -11.695 -11.555 1 92.06 198 GLY B N 1
ATOM 5738 C CA . GLY B 1 198 ? -4.664 -12.156 -11.734 1 92.06 198 GLY B CA 1
ATOM 5739 C C . GLY B 1 198 ? -4.785 -13.672 -11.734 1 92.06 198 GLY B C 1
ATOM 5740 O O . GLY B 1 198 ? -5.625 -14.227 -12.445 1 92.06 198 GLY B O 1
ATOM 5741 N N . GLY B 1 199 ? -3.891 -14.336 -11.07 1 93.88 199 GLY B N 1
ATOM 5742 C CA . GLY B 1 199 ? -3.936 -15.789 -11.008 1 93.88 199 GLY B CA 1
ATOM 5743 C C . GLY B 1 199 ? -2.76 -16.453 -11.695 1 93.88 199 GLY B C 1
ATOM 5744 O O . GLY B 1 199 ? -2.68 -17.672 -11.758 1 93.88 199 GLY B O 1
ATOM 5745 N N . SER B 1 200 ? -1.824 -15.719 -12.016 1 94.94 200 SER B N 1
ATOM 5746 C CA . SER B 1 200 ? -0.777 -16.188 -12.914 1 94.94 200 SER B CA 1
ATOM 5747 C C . SER B 1 200 ? 0.184 -17.125 -12.188 1 94.94 200 SER B C 1
ATOM 5749 O O . SER B 1 200 ? 1.022 -17.781 -12.82 1 94.94 200 SER B O 1
ATOM 5751 N N . ILE B 1 201 ? 0.183 -17.219 -10.961 1 97.75 201 ILE B N 1
ATOM 5752 C CA . ILE B 1 201 ? 0.863 -18.281 -10.234 1 97.75 201 ILE B CA 1
ATOM 5753 C C . ILE B 1 201 ? -0.114 -19.422 -9.953 1 97.75 201 ILE B C 1
ATOM 5755 O O . ILE B 1 201 ? 0.175 -20.578 -10.25 1 97.75 201 ILE B O 1
ATOM 5759 N N . ARG B 1 202 ? -1.272 -19.109 -9.57 1 97.44 202 ARG B N 1
ATOM 5760 C CA . ARG B 1 202 ? -2.26 -20.062 -9.07 1 97.44 202 ARG B CA 1
ATOM 5761 C C . ARG B 1 202 ? -2.846 -20.891 -10.211 1 97.44 202 ARG B C 1
ATOM 5763 O O . ARG B 1 202 ? -3.055 -22.094 -10.07 1 97.44 202 ARG B O 1
ATOM 5770 N N . SER B 1 203 ? -3.039 -20.234 -11.328 1 97.25 203 SER B N 1
ATOM 5771 C CA . SER B 1 203 ? -3.609 -20.953 -12.469 1 97.25 203 SER B CA 1
ATOM 5772 C C . SER B 1 203 ? -2.65 -22.016 -12.984 1 97.25 203 SER B C 1
ATOM 5774 O O . SER B 1 203 ? -3.021 -23.188 -13.109 1 97.25 203 SER B O 1
ATOM 5776 N N . PRO B 1 204 ? -1.392 -21.641 -13.258 1 98.19 204 PRO B N 1
ATOM 5777 C CA . PRO B 1 204 ? -0.455 -22.688 -13.68 1 98.19 204 PRO B CA 1
ATOM 5778 C C . PRO B 1 204 ? -0.274 -23.781 -12.633 1 98.19 204 PRO B C 1
ATOM 5780 O O . PRO B 1 204 ? -0.104 -24.953 -12.977 1 98.19 204 PRO B O 1
ATOM 5783 N N . CYS B 1 205 ? -0.285 -23.422 -11.398 1 98.31 205 CYS B N 1
ATOM 5784 C CA . CYS B 1 205 ? -0.171 -24.422 -10.344 1 98.31 205 CYS B CA 1
ATOM 5785 C C . CYS B 1 205 ? -1.358 -25.375 -10.367 1 98.31 205 CYS B C 1
ATOM 5787 O O . CYS B 1 205 ? -1.196 -26.578 -10.164 1 98.31 205 CYS B O 1
ATOM 5789 N N . ASN B 1 206 ? -2.525 -24.844 -10.594 1 98 206 ASN B N 1
ATOM 5790 C CA . ASN B 1 206 ? -3.717 -25.672 -10.734 1 98 206 ASN B CA 1
ATOM 5791 C C . ASN B 1 206 ? -3.59 -26.656 -11.906 1 98 206 ASN B C 1
ATOM 5793 O O . ASN B 1 206 ? -3.908 -27.828 -11.773 1 98 206 ASN B O 1
ATOM 5797 N N . ASN B 1 207 ? -3.129 -26.156 -13.047 1 98.06 207 ASN B N 1
ATOM 5798 C CA . ASN B 1 207 ? -3.061 -26.938 -14.281 1 98.06 207 ASN B CA 1
ATOM 5799 C C . ASN B 1 207 ? -1.981 -28.016 -14.211 1 98.06 207 ASN B C 1
ATOM 5801 O O . ASN B 1 207 ? -2.082 -29.047 -14.883 1 98.06 207 ASN B O 1
ATOM 5805 N N . CYS B 1 208 ? -0.945 -27.766 -13.406 1 97.88 208 CYS B N 1
ATOM 5806 C CA . CYS B 1 208 ? 0.214 -28.656 -13.422 1 97.88 208 CYS B CA 1
ATOM 5807 C C . CYS B 1 208 ? 0.281 -29.469 -12.141 1 97.88 208 CYS B C 1
ATOM 5809 O O . CYS B 1 208 ? 1.126 -30.359 -12.008 1 97.88 208 CYS B O 1
ATOM 5811 N N . GLY B 1 209 ? -0.594 -29.25 -11.219 1 97.31 209 GLY B N 1
ATOM 5812 C CA . GLY B 1 209 ? -0.564 -29.984 -9.969 1 97.31 209 GLY B CA 1
ATOM 5813 C C . GLY B 1 209 ? 0.654 -29.672 -9.117 1 97.31 209 GLY B C 1
ATOM 5814 O O . GLY B 1 209 ? 1.353 -30.578 -8.672 1 97.31 209 GLY B O 1
ATOM 5815 N N . VAL B 1 210 ? 0.925 -28.453 -8.914 1 97.62 210 VAL B N 1
ATOM 5816 C CA . VAL B 1 210 ? 2.023 -28.031 -8.055 1 97.62 210 VAL B CA 1
ATOM 5817 C C . VAL B 1 210 ? 1.524 -26.984 -7.062 1 97.62 210 VAL B C 1
ATOM 5819 O O . VAL B 1 210 ? 0.373 -26.547 -7.137 1 97.62 210 VAL B O 1
ATOM 5822 N N . TYR B 1 211 ? 2.332 -26.703 -6.055 1 98.31 211 TYR B N 1
ATOM 5823 C CA . TYR B 1 211 ? 1.998 -25.75 -5 1 98.31 211 TYR B CA 1
ATOM 5824 C C . TYR B 1 211 ? 2.445 -24.344 -5.371 1 98.31 211 TYR B C 1
ATOM 5826 O O . TYR B 1 211 ? 3.463 -24.156 -6.047 1 98.31 211 TYR B O 1
ATOM 5834 N N . GLY B 1 212 ? 1.716 -23.344 -5.043 1 98.69 212 GLY B N 1
ATOM 5835 C CA . GLY B 1 212 ? 2.061 -21.953 -5.266 1 98.69 212 GLY B CA 1
ATOM 5836 C C . GLY B 1 212 ? 1.481 -21.016 -4.219 1 98.69 212 GLY B C 1
ATOM 5837 O O . GLY B 1 212 ? 0.501 -21.359 -3.551 1 98.69 212 GLY B O 1
ATOM 5838 N N . PHE B 1 213 ? 2.068 -19.859 -4.055 1 98.69 213 PHE B N 1
ATOM 5839 C CA . PHE B 1 213 ? 1.607 -18.891 -3.07 1 98.69 213 PHE B CA 1
ATOM 5840 C C . PHE B 1 213 ? 1.831 -17.469 -3.572 1 98.69 213 PHE B C 1
ATOM 5842 O O . PHE B 1 213 ? 2.912 -17.141 -4.066 1 98.69 213 PHE B O 1
ATOM 5849 N N . ARG B 1 214 ? 0.81 -16.672 -3.527 1 97.94 214 ARG B N 1
ATOM 5850 C CA . ARG B 1 214 ? 0.89 -15.234 -3.773 1 97.94 214 ARG B CA 1
ATOM 5851 C C . ARG B 1 214 ? 0.835 -14.445 -2.467 1 97.94 214 ARG B C 1
ATOM 5853 O O . ARG B 1 214 ? -0.237 -14.281 -1.883 1 97.94 214 ARG B O 1
ATOM 5860 N N . PRO B 1 215 ? 1.967 -13.938 -2.039 1 97.75 215 PRO B N 1
ATOM 5861 C CA . PRO B 1 215 ? 1.997 -13.211 -0.769 1 97.75 215 PRO B CA 1
ATOM 5862 C C . PRO B 1 215 ? 1.241 -11.883 -0.833 1 97.75 215 PRO B C 1
ATOM 5864 O O . PRO B 1 215 ? 0.832 -11.453 -1.915 1 97.75 215 PRO B O 1
ATOM 5867 N N . THR B 1 216 ? 0.966 -11.367 0.396 1 95.69 216 THR B N 1
ATOM 5868 C CA . THR B 1 216 ? 0.535 -9.969 0.434 1 95.69 216 THR B CA 1
ATOM 5869 C C . THR B 1 216 ? 1.459 -9.094 -0.408 1 95.69 216 THR B C 1
ATOM 5871 O O . THR B 1 216 ? 2.676 -9.109 -0.219 1 95.69 216 THR B O 1
ATOM 5874 N N . PRO B 1 217 ? 0.952 -8.359 -1.392 1 89.75 217 PRO B N 1
ATOM 5875 C CA . PRO B 1 217 ? 1.789 -7.652 -2.365 1 89.75 217 PRO B CA 1
ATOM 5876 C C . PRO B 1 217 ? 2.797 -6.715 -1.707 1 89.75 217 PRO B C 1
ATOM 5878 O O . PRO B 1 217 ? 3.938 -6.609 -2.164 1 89.75 217 PRO B O 1
ATOM 5881 N N . GLN B 1 218 ? 2.551 -6.062 -0.652 1 88.5 218 GLN B N 1
ATOM 5882 C CA . GLN B 1 218 ? 3.416 -5.062 -0.039 1 88.5 218 GLN B CA 1
ATOM 5883 C C . GLN B 1 218 ? 4.523 -5.719 0.778 1 88.5 218 GLN B C 1
ATOM 5885 O O . GLN B 1 218 ? 5.41 -5.035 1.297 1 88.5 218 GLN B O 1
ATOM 5890 N N . ARG B 1 219 ? 4.555 -7.02 0.793 1 94.44 219 ARG B N 1
ATOM 5891 C CA . ARG B 1 219 ? 5.562 -7.707 1.596 1 94.44 219 ARG B CA 1
ATOM 5892 C C . ARG B 1 219 ? 6.715 -8.195 0.727 1 94.44 219 ARG B C 1
ATOM 5894 O O . ARG B 1 219 ? 7.758 -8.602 1.241 1 94.44 219 ARG B O 1
ATOM 5901 N N . ILE B 1 220 ? 6.543 -8.125 -0.583 1 95.38 220 ILE B N 1
ATOM 5902 C CA . ILE B 1 220 ? 7.562 -8.641 -1.493 1 95.38 220 ILE B CA 1
ATOM 5903 C C . ILE B 1 220 ? 7.875 -7.59 -2.561 1 95.38 220 ILE B C 1
ATOM 5905 O O . ILE B 1 220 ? 6.969 -7.078 -3.221 1 95.38 220 ILE B O 1
ATOM 5909 N N . SER B 1 221 ? 9.141 -7.332 -2.773 1 91.62 221 SER B N 1
ATOM 5910 C CA . SER B 1 221 ? 9.57 -6.312 -3.721 1 91.62 221 SER B CA 1
ATOM 5911 C C . SER B 1 221 ? 9.266 -6.723 -5.156 1 91.62 221 SER B C 1
ATOM 5913 O O . SER B 1 221 ? 9.391 -7.898 -5.512 1 91.62 221 SER B O 1
ATOM 5915 N N . LEU B 1 222 ? 8.961 -5.766 -5.957 1 88.38 222 LEU B N 1
ATOM 5916 C CA . LEU B 1 222 ? 8.781 -5.98 -7.391 1 88.38 222 LEU B CA 1
ATOM 5917 C C . LEU B 1 222 ? 9.906 -5.324 -8.18 1 88.38 222 LEU B C 1
ATOM 5919 O O . LEU B 1 222 ? 9.852 -5.262 -9.414 1 88.38 222 LEU B O 1
ATOM 5923 N N . ASP B 1 223 ? 10.891 -4.867 -7.383 1 85.5 223 ASP B N 1
ATOM 5924 C CA . ASP B 1 223 ? 12.031 -4.258 -8.07 1 85.5 223 ASP B CA 1
ATOM 5925 C C . ASP B 1 223 ? 12.734 -5.273 -8.969 1 85.5 223 ASP B C 1
ATOM 5927 O O . ASP B 1 223 ? 13.117 -6.355 -8.516 1 85.5 223 ASP B O 1
ATOM 5931 N N . GLY B 1 224 ? 12.836 -4.969 -10.211 1 86.94 224 GLY B N 1
ATOM 5932 C CA . GLY B 1 224 ? 13.469 -5.848 -11.172 1 86.94 224 GLY B CA 1
ATOM 5933 C C . GLY B 1 224 ? 12.484 -6.707 -11.938 1 86.94 224 GLY B C 1
ATOM 5934 O O . GLY B 1 224 ? 12.875 -7.484 -12.812 1 86.94 224 GLY B O 1
ATOM 5935 N N . VAL B 1 225 ? 11.219 -6.652 -11.672 1 88.44 225 VAL B N 1
ATOM 5936 C CA . VAL B 1 225 ? 10.203 -7.379 -12.422 1 88.44 225 VAL B CA 1
ATOM 5937 C C . VAL B 1 225 ? 9.742 -6.539 -13.617 1 88.44 225 VAL B C 1
ATOM 5939 O O . VAL B 1 225 ? 9.125 -5.488 -13.445 1 88.44 225 VAL B O 1
ATOM 5942 N N . ARG B 1 226 ? 10.031 -7.012 -14.734 1 81.12 226 ARG B N 1
ATOM 5943 C CA . ARG B 1 226 ? 9.695 -6.293 -15.953 1 81.12 226 ARG B CA 1
ATOM 5944 C C . ARG B 1 226 ? 8.234 -6.52 -16.344 1 81.12 226 ARG B C 1
ATOM 5946 O O . ARG B 1 226 ? 7.703 -7.617 -16.156 1 81.12 226 ARG B O 1
ATOM 5953 N N . THR B 1 227 ? 7.59 -5.465 -16.672 1 69.19 227 THR B N 1
ATOM 5954 C CA . THR B 1 227 ? 6.242 -5.59 -17.219 1 69.19 227 THR B CA 1
ATOM 5955 C C . THR B 1 227 ? 6.234 -5.336 -18.719 1 69.19 227 THR B C 1
ATOM 5957 O O . THR B 1 227 ? 7.211 -4.828 -19.266 1 69.19 227 THR B O 1
ATOM 5960 N N . ALA B 1 228 ? 5.258 -5.98 -19.375 1 59.44 228 ALA B N 1
ATOM 5961 C CA . ALA B 1 228 ? 5.129 -5.734 -20.812 1 59.44 228 ALA B CA 1
ATOM 5962 C C . ALA B 1 228 ? 5.281 -4.25 -21.125 1 59.44 228 ALA B C 1
ATOM 5964 O O . ALA B 1 228 ? 5.746 -3.887 -22.219 1 59.44 228 ALA B O 1
ATOM 5965 N N . SER B 1 229 ? 4.852 -3.469 -19.938 1 53.97 229 SER B N 1
ATOM 5966 C CA . SER B 1 229 ? 4.824 -2.027 -20.172 1 53.97 229 SER B CA 1
ATOM 5967 C C . SER B 1 229 ? 6.164 -1.387 -19.828 1 53.97 229 SER B C 1
ATOM 5969 O O . SER B 1 229 ? 6.383 -0.205 -20.109 1 53.97 229 SER B O 1
ATOM 5971 N N . ASP B 1 230 ? 6.867 -2.037 -18.75 1 52.31 230 ASP B N 1
ATOM 5972 C CA . ASP B 1 230 ? 8.078 -1.428 -18.219 1 52.31 230 ASP B CA 1
ATOM 5973 C C . ASP B 1 230 ? 8.953 -0.854 -19.328 1 52.31 230 ASP B C 1
ATOM 5975 O O . ASP B 1 230 ? 9.75 0.058 -19.094 1 52.31 230 ASP B O 1
ATOM 5979 N N . TYR B 1 231 ? 9.125 -1.711 -20.375 1 44.09 231 TYR B N 1
ATOM 5980 C CA . TYR B 1 231 ? 10.109 -1.139 -21.281 1 44.09 231 TYR B CA 1
ATOM 5981 C C . TYR B 1 231 ? 9.625 0.19 -21.844 1 44.09 231 TYR B C 1
ATOM 5983 O O . TYR B 1 231 ? 10.422 0.984 -22.359 1 44.09 231 TYR B O 1
ATOM 5991 N N . ASP B 1 232 ? 8.211 0.261 -21.938 1 42.12 232 ASP B N 1
ATOM 5992 C CA . ASP B 1 232 ? 7.48 1.521 -21.859 1 42.12 232 ASP B CA 1
ATOM 5993 C C . ASP B 1 232 ? 6.562 1.534 -20.641 1 42.12 232 ASP B C 1
ATOM 5995 O O . ASP B 1 232 ? 6.352 0.5 -20 1 42.12 232 ASP B O 1
ATOM 5999 N N . ASP B 1 233 ? 5.848 2.656 -20.047 1 36.72 233 ASP B N 1
ATOM 6000 C CA . ASP B 1 233 ? 5.16 3.295 -18.938 1 36.72 233 ASP B CA 1
ATOM 6001 C C . ASP B 1 233 ? 4.375 2.273 -18.109 1 36.72 233 ASP B C 1
ATOM 6003 O O . ASP B 1 233 ? 3.66 2.637 -17.172 1 36.72 233 ASP B O 1
ATOM 6007 N N . LEU B 1 234 ? 3.588 1.272 -18.609 1 35.53 234 LEU B N 1
ATOM 6008 C CA . LEU B 1 234 ? 2.227 1.06 -18.141 1 35.53 234 LEU B CA 1
ATOM 6009 C C . LEU B 1 234 ? 2.219 0.159 -16.906 1 35.53 234 LEU B C 1
ATOM 6011 O O . LEU B 1 234 ? 1.336 0.275 -16.047 1 35.53 234 LEU B O 1
ATOM 6015 N N . THR B 1 235 ? 2.842 -0.835 -16.422 1 40.31 235 THR B N 1
ATOM 6016 C CA . THR B 1 235 ? 1.938 -1.918 -16.047 1 40.31 235 THR B CA 1
ATOM 6017 C C . THR B 1 235 ? 1.336 -1.669 -14.672 1 40.31 235 THR B C 1
ATOM 6019 O O . THR B 1 235 ? 0.43 -2.387 -14.242 1 40.31 235 THR B O 1
ATOM 6022 N N . ASN B 1 236 ? 2.148 -1.436 -13.633 1 44.16 236 ASN B N 1
ATOM 6023 C CA . ASN B 1 236 ? 1.438 -1.857 -12.43 1 44.16 236 ASN B CA 1
ATOM 6024 C C . ASN B 1 236 ? 0.243 -0.954 -12.141 1 44.16 236 ASN B C 1
ATOM 6026 O O . ASN B 1 236 ? 0.357 0.271 -12.203 1 44.16 236 ASN B O 1
ATOM 6030 N N . TYR B 1 237 ? -0.99 -1.527 -12.562 1 47.62 237 TYR B N 1
ATOM 6031 C CA . TYR B 1 237 ? -2.186 -0.799 -12.156 1 47.62 237 TYR B CA 1
ATOM 6032 C C . TYR B 1 237 ? -2.225 -0.62 -10.641 1 47.62 237 TYR B C 1
ATOM 6034 O O . TYR B 1 237 ? -2.152 -1.598 -9.891 1 47.62 237 TYR B O 1
ATOM 6042 N N . ASP B 1 238 ? -1.714 0.401 -10.023 1 53.97 238 ASP B N 1
ATOM 6043 C CA . ASP B 1 238 ? -1.657 0.662 -8.586 1 53.97 238 ASP B CA 1
ATOM 6044 C C . ASP B 1 238 ? -2.795 -0.044 -7.852 1 53.97 238 ASP B C 1
ATOM 6046 O O . ASP B 1 238 ? -2.598 -0.59 -6.766 1 53.97 238 ASP B O 1
ATOM 6050 N N . ILE B 1 239 ? -3.955 -0.189 -8.695 1 65.19 239 ILE B N 1
ATOM 6051 C CA . ILE B 1 239 ? -5.113 -0.694 -7.973 1 65.19 239 ILE B CA 1
ATOM 6052 C C . ILE B 1 239 ? -5.07 -2.219 -7.926 1 65.19 239 ILE B C 1
ATOM 6054 O O . ILE B 1 239 ? -5.398 -2.826 -6.902 1 65.19 239 ILE B O 1
ATOM 6058 N N . ILE B 1 240 ? -4.582 -2.779 -9.039 1 77.94 240 ILE B N 1
ATOM 6059 C CA . ILE B 1 240 ? -4.402 -4.227 -9.062 1 77.94 240 ILE B CA 1
ATOM 6060 C C . ILE B 1 240 ? -2.947 -4.57 -8.758 1 77.94 240 ILE B C 1
ATOM 6062 O O . ILE B 1 240 ? -2.053 -4.254 -9.547 1 77.94 240 ILE B O 1
ATOM 6066 N N . ALA B 1 241 ? -2.734 -5.02 -7.645 1 75.94 241 ALA B N 1
ATOM 6067 C CA . ALA B 1 241 ? -1.363 -5.25 -7.195 1 75.94 241 ALA B CA 1
ATOM 6068 C C . ALA B 1 241 ? -0.824 -6.57 -7.742 1 75.94 241 ALA B C 1
ATOM 6070 O O . ALA B 1 241 ? -1.374 -7.637 -7.461 1 75.94 241 ALA B O 1
ATOM 6071 N N . GLY B 1 242 ? 0.145 -6.438 -8.578 1 83.69 242 GLY B N 1
ATOM 6072 C CA . GLY B 1 242 ? 0.897 -7.633 -8.922 1 83.69 242 GLY B CA 1
ATOM 6073 C C . GLY B 1 242 ? 1.79 -8.125 -7.801 1 83.69 242 GLY B C 1
ATOM 6074 O O . GLY B 1 242 ? 2.014 -7.414 -6.82 1 83.69 242 GLY B O 1
ATOM 6075 N N . GLY B 1 243 ? 2.176 -9.336 -7.859 1 90.25 243 GLY B N 1
ATOM 6076 C CA . GLY B 1 243 ? 3.057 -9.906 -6.852 1 90.25 243 GLY B CA 1
ATOM 6077 C C . GLY B 1 243 ? 3.936 -11.016 -7.383 1 90.25 243 GLY B C 1
ATOM 6078 O O . GLY B 1 243 ? 3.729 -11.5 -8.5 1 90.25 243 GLY B O 1
ATOM 6079 N N . GLN B 1 244 ? 4.977 -11.219 -6.637 1 95.56 244 GLN B N 1
ATOM 6080 C CA . GLN B 1 244 ? 5.832 -12.383 -6.844 1 95.56 244 GLN B CA 1
ATOM 6081 C C . GLN B 1 244 ? 5.559 -13.461 -5.801 1 95.56 244 GLN B C 1
ATOM 6083 O O . GLN B 1 244 ? 5.133 -13.156 -4.684 1 95.56 244 GLN B O 1
ATOM 6088 N N . GLY B 1 245 ? 5.746 -14.656 -6.215 1 98.06 245 GLY B N 1
ATOM 6089 C CA . GLY B 1 245 ? 5.543 -15.734 -5.27 1 98.06 245 GLY B CA 1
ATOM 6090 C C . GLY B 1 245 ? 6.234 -17.031 -5.68 1 98.06 245 GLY B C 1
ATOM 6091 O O . GLY B 1 245 ? 6.664 -17.172 -6.824 1 98.06 245 GLY B O 1
ATOM 6092 N N . PRO B 1 246 ? 6.383 -17.906 -4.73 1 98.75 246 PRO B N 1
ATOM 6093 C CA . PRO B 1 246 ? 7.066 -19.172 -4.965 1 98.75 246 PRO B CA 1
ATOM 6094 C C . PRO B 1 246 ? 6.133 -20.25 -5.52 1 98.75 246 PRO B C 1
ATOM 6096 O O . PRO B 1 246 ? 4.918 -20.188 -5.312 1 98.75 246 PRO B O 1
ATOM 6099 N N . MET B 1 247 ? 6.684 -21.109 -6.227 1 98.62 247 MET B N 1
ATOM 6100 C CA . MET B 1 247 ? 6.078 -22.359 -6.699 1 98.62 247 MET B CA 1
ATOM 6101 C C . MET B 1 247 ? 6.965 -23.547 -6.363 1 98.62 247 MET B C 1
ATOM 6103 O O . MET B 1 247 ? 8.188 -23.453 -6.434 1 98.62 247 MET B O 1
ATOM 6107 N N . GLY B 1 248 ? 6.383 -24.641 -5.938 1 98.19 248 GLY B N 1
ATOM 6108 C CA . GLY B 1 248 ? 7.141 -25.812 -5.559 1 98.19 248 GLY B CA 1
ATOM 6109 C C . GLY B 1 248 ? 6.297 -27.078 -5.504 1 98.19 248 GLY B C 1
ATOM 6110 O O . GLY B 1 248 ? 5.254 -27.156 -6.152 1 98.19 248 GLY B O 1
ATOM 6111 N N . ARG B 1 249 ? 6.852 -28.078 -4.789 1 97.31 249 ARG B N 1
ATOM 6112 C CA . ARG B 1 249 ? 6.176 -29.375 -4.746 1 97.31 249 ARG B CA 1
ATOM 6113 C C . ARG B 1 249 ? 5.648 -29.672 -3.348 1 97.31 249 ARG B C 1
ATOM 6115 O O . ARG B 1 249 ? 5.148 -30.766 -3.088 1 97.31 249 ARG B O 1
ATOM 6122 N N . SER B 1 250 ? 5.84 -28.703 -2.521 1 97.44 250 SER B N 1
ATOM 6123 C CA . SER B 1 250 ? 5.305 -28.797 -1.166 1 97.44 250 SER B CA 1
ATOM 6124 C C . SER B 1 250 ? 5.098 -27.422 -0.557 1 97.44 250 SER B C 1
ATOM 6126 O O . SER B 1 250 ? 5.645 -26.438 -1.051 1 97.44 250 SER B O 1
ATOM 6128 N N . VAL B 1 251 ? 4.281 -27.406 0.469 1 98.31 251 VAL B N 1
ATOM 6129 C CA . VAL B 1 251 ? 4.098 -26.141 1.186 1 98.31 251 VAL B CA 1
ATOM 6130 C C . VAL B 1 251 ? 5.422 -25.719 1.812 1 98.31 251 VAL B C 1
ATOM 6132 O O . VAL B 1 251 ? 5.742 -24.516 1.834 1 98.31 251 VAL B O 1
ATOM 6135 N N . ASP B 1 252 ? 6.195 -26.672 2.299 1 98.25 252 ASP B N 1
ATOM 6136 C CA . ASP B 1 252 ? 7.484 -26.359 2.902 1 98.25 252 ASP B CA 1
ATOM 6137 C C . ASP B 1 252 ? 8.422 -25.703 1.893 1 98.25 252 ASP B C 1
ATOM 6139 O O . ASP B 1 252 ? 9.227 -24.844 2.254 1 98.25 252 ASP B O 1
ATOM 6143 N N . ASP B 1 253 ? 8.367 -26.141 0.644 1 98.5 253 ASP B N 1
ATOM 6144 C CA . ASP B 1 253 ? 9.141 -25.484 -0.409 1 98.5 253 ASP B CA 1
ATOM 6145 C C . ASP B 1 253 ? 8.797 -24 -0.508 1 98.5 253 ASP B C 1
ATOM 6147 O O . ASP B 1 253 ? 9.68 -23.156 -0.645 1 98.5 253 ASP B O 1
ATOM 6151 N N . LEU B 1 254 ? 7.488 -23.703 -0.466 1 98.75 254 LEU B N 1
ATOM 6152 C CA . LEU B 1 254 ? 7.023 -22.328 -0.552 1 98.75 254 LEU B CA 1
ATOM 6153 C C . LEU B 1 254 ? 7.508 -21.516 0.644 1 98.75 254 LEU B C 1
ATOM 6155 O O . LEU B 1 254 ? 7.984 -20.391 0.481 1 98.75 254 LEU B O 1
ATOM 6159 N N . VAL B 1 255 ? 7.336 -22.109 1.81 1 98.44 255 VAL B N 1
ATOM 6160 C CA . VAL B 1 255 ? 7.711 -21.453 3.057 1 98.44 255 VAL B CA 1
ATOM 6161 C C . VAL B 1 255 ? 9.203 -21.125 3.043 1 98.44 255 VAL B C 1
ATOM 6163 O O . VAL B 1 255 ? 9.617 -20.078 3.545 1 98.44 255 VAL B O 1
ATOM 6166 N N . MET B 1 256 ? 9.984 -22 2.467 1 98.12 256 MET B N 1
ATOM 6167 C CA . MET B 1 256 ? 11.43 -21.781 2.385 1 98.12 256 MET B CA 1
ATOM 6168 C C . MET B 1 256 ? 11.75 -20.484 1.649 1 98.12 256 MET B C 1
ATOM 6170 O O . MET B 1 256 ? 12.57 -19.703 2.109 1 98.12 256 MET B O 1
ATOM 6174 N N . ILE B 1 257 ? 11.078 -20.219 0.558 1 98.5 257 ILE B N 1
ATOM 6175 C CA . ILE B 1 257 ? 11.305 -19.016 -0.232 1 98.5 257 ILE B CA 1
ATOM 6176 C C . ILE B 1 257 ? 10.734 -17.797 0.503 1 98.5 257 ILE B C 1
ATOM 6178 O O . ILE B 1 257 ? 11.383 -16.766 0.599 1 98.5 257 ILE B O 1
ATOM 6182 N N . ILE B 1 258 ? 9.531 -17.922 1.039 1 98.38 258 ILE B N 1
ATOM 6183 C CA . ILE B 1 258 ? 8.859 -16.812 1.703 1 98.38 258 ILE B CA 1
ATOM 6184 C C . ILE B 1 258 ? 9.672 -16.375 2.92 1 98.38 258 ILE B C 1
ATOM 6186 O O . ILE B 1 258 ? 9.852 -15.18 3.156 1 98.38 258 ILE B O 1
ATOM 6190 N N . ARG B 1 259 ? 10.211 -17.359 3.672 1 97.62 259 ARG B N 1
ATOM 6191 C CA . ARG B 1 259 ? 11.07 -17.078 4.816 1 97.62 259 ARG B CA 1
ATOM 6192 C C . ARG B 1 259 ? 12.32 -16.312 4.383 1 97.62 259 ARG B C 1
ATOM 6194 O O . ARG B 1 259 ? 12.758 -15.391 5.062 1 97.62 259 ARG B O 1
ATOM 6201 N N . ALA B 1 260 ? 12.883 -16.719 3.318 1 97.56 260 ALA B N 1
ATOM 6202 C CA . ALA B 1 260 ? 14.094 -16.078 2.809 1 97.56 260 ALA B CA 1
ATOM 6203 C C . ALA B 1 260 ? 13.82 -14.633 2.4 1 97.56 260 ALA B C 1
ATOM 6205 O O . ALA B 1 260 ? 14.664 -13.758 2.598 1 97.56 260 ALA B O 1
ATOM 6206 N N . TRP B 1 261 ? 12.656 -14.391 1.779 1 97.75 261 TRP B N 1
ATOM 6207 C CA . TRP B 1 261 ? 12.289 -13.062 1.295 1 97.75 261 TRP B CA 1
ATOM 6208 C C . TRP B 1 261 ? 11.922 -12.141 2.453 1 97.75 261 TRP B C 1
ATOM 6210 O O . TRP B 1 261 ? 12.242 -10.953 2.434 1 97.75 261 TRP B O 1
ATOM 6220 N N . MET B 1 262 ? 11.18 -12.688 3.41 1 96.56 262 MET B N 1
ATOM 6221 C CA . MET B 1 262 ? 10.633 -11.867 4.48 1 96.56 262 MET B CA 1
ATOM 6222 C C . MET B 1 262 ? 11.609 -11.75 5.641 1 96.56 262 MET B C 1
ATOM 6224 O O . MET B 1 262 ? 11.32 -12.195 6.754 1 96.56 262 MET B O 1
ATOM 6228 N N . LYS B 1 263 ? 12.758 -11.18 5.367 1 94.38 263 LYS B N 1
ATOM 6229 C CA . LYS B 1 263 ? 13.844 -10.906 6.301 1 94.38 263 LYS B CA 1
ATOM 6230 C C . LYS B 1 263 ? 14.406 -9.5 6.098 1 94.38 263 LYS B C 1
ATOM 6232 O O . LYS B 1 263 ? 13.969 -8.773 5.203 1 94.38 263 LYS B O 1
ATOM 6237 N N . GLU B 1 264 ? 15.359 -9.109 6.918 1 90.75 264 GLU B N 1
ATOM 6238 C CA . GLU B 1 264 ? 15.922 -7.766 6.961 1 90.75 264 GLU B CA 1
ATOM 6239 C C . GLU B 1 264 ? 16.469 -7.352 5.602 1 90.75 264 GLU B C 1
ATOM 6241 O O . GLU B 1 264 ? 16.375 -6.184 5.215 1 90.75 264 GLU B O 1
ATOM 6246 N N . LYS B 1 265 ? 17 -8.258 4.867 1 91.19 265 LYS B N 1
ATOM 6247 C CA . LYS B 1 265 ? 17.625 -7.926 3.586 1 91.19 265 LYS B CA 1
ATOM 6248 C C . LYS B 1 265 ? 16.594 -7.32 2.627 1 91.19 265 LYS B C 1
ATOM 6250 O O . LYS B 1 265 ? 16.906 -6.379 1.893 1 91.19 265 LYS B O 1
ATOM 6255 N N . MET B 1 266 ? 15.406 -7.902 2.639 1 92.38 266 MET B N 1
ATOM 6256 C CA . MET B 1 266 ? 14.344 -7.383 1.776 1 92.38 266 MET B CA 1
ATOM 6257 C C . MET B 1 266 ? 14.07 -5.914 2.08 1 92.38 266 MET B C 1
ATOM 6259 O O . MET B 1 266 ? 14.016 -5.086 1.17 1 92.38 266 MET B O 1
ATOM 6263 N N . PHE B 1 267 ? 13.977 -5.578 3.344 1 87.75 267 PHE B N 1
ATOM 6264 C CA . PHE B 1 267 ? 13.586 -4.234 3.76 1 87.75 267 PHE B CA 1
ATOM 6265 C C . PHE B 1 267 ? 14.727 -3.248 3.555 1 87.75 267 PHE B C 1
ATOM 6267 O O . PHE B 1 267 ? 14.492 -2.059 3.326 1 87.75 267 PHE B O 1
ATOM 6274 N N . ARG B 1 268 ? 15.898 -3.742 3.643 1 84.75 268 ARG B N 1
ATOM 6275 C CA . ARG B 1 268 ? 17.078 -2.91 3.395 1 84.75 268 ARG B CA 1
ATOM 6276 C C . ARG B 1 268 ? 17.219 -2.592 1.909 1 84.75 268 ARG B C 1
ATOM 6278 O O . ARG B 1 268 ? 17.531 -1.459 1.541 1 84.75 268 ARG B O 1
ATOM 6285 N N . PHE B 1 269 ? 16.969 -3.662 1.081 1 86.69 269 PHE B N 1
ATOM 6286 C CA . PHE B 1 269 ? 17.141 -3.49 -0.357 1 86.69 269 PHE B CA 1
ATOM 6287 C C . PHE B 1 269 ? 16.016 -2.639 -0.935 1 86.69 269 PHE B C 1
ATOM 6289 O O . PHE B 1 269 ? 16.203 -1.923 -1.918 1 86.69 269 PHE B O 1
ATOM 6296 N N . ASP B 1 270 ? 14.836 -2.711 -0.334 1 86.62 270 ASP B N 1
ATOM 6297 C CA . ASP B 1 270 ? 13.672 -1.97 -0.808 1 86.62 270 ASP B CA 1
ATOM 6298 C C . ASP B 1 270 ? 12.945 -1.29 0.351 1 86.62 270 ASP B C 1
ATOM 6300 O O . ASP B 1 270 ? 12.102 -1.904 1.006 1 86.62 270 ASP B O 1
ATOM 6304 N N . PRO B 1 271 ? 13.156 -0.026 0.537 1 82.44 271 PRO B N 1
ATOM 6305 C CA . PRO B 1 271 ? 12.656 0.665 1.729 1 82.44 271 PRO B CA 1
ATOM 6306 C C . PRO B 1 271 ? 11.148 0.876 1.697 1 82.44 271 PRO B C 1
ATOM 6308 O O . PRO B 1 271 ? 10.555 1.264 2.707 1 82.44 271 PRO B O 1
ATOM 6311 N N . VAL B 1 272 ? 10.469 0.64 0.58 1 81.31 272 VAL B N 1
ATOM 6312 C CA . VAL B 1 272 ? 9.031 0.866 0.505 1 81.31 272 VAL B CA 1
ATOM 6313 C C . VAL B 1 272 ? 8.289 -0.423 0.849 1 81.31 272 VAL B C 1
ATOM 6315 O O . VAL B 1 272 ? 7.07 -0.411 1.049 1 81.31 272 VAL B O 1
ATOM 6318 N N . ILE B 1 273 ? 9 -1.491 0.989 1 88.94 273 ILE B N 1
ATOM 6319 C CA . ILE B 1 273 ? 8.406 -2.75 1.425 1 88.94 273 ILE B CA 1
ATOM 6320 C C . ILE B 1 273 ? 8.188 -2.721 2.936 1 88.94 273 ILE B C 1
ATOM 6322 O O . ILE B 1 273 ? 9.039 -2.24 3.684 1 88.94 273 ILE B O 1
ATOM 6326 N N . VAL B 1 274 ? 7.02 -3.23 3.371 1 91.19 274 VAL B N 1
ATOM 6327 C CA . VAL B 1 274 ? 6.684 -3.271 4.789 1 91.19 274 VAL B CA 1
ATOM 6328 C C . VAL B 1 274 ? 7.711 -4.117 5.539 1 91.19 274 VAL B C 1
ATOM 6330 O O . VAL B 1 274 ? 7.953 -5.273 5.18 1 91.19 274 VAL B O 1
ATOM 6333 N N . PRO B 1 275 ? 8.344 -3.572 6.547 1 92.5 275 PRO B N 1
ATOM 6334 C CA . PRO B 1 275 ? 9.359 -4.336 7.273 1 92.5 275 PRO B CA 1
ATOM 6335 C C . PRO B 1 275 ? 8.758 -5.312 8.281 1 92.5 275 PRO B C 1
ATOM 6337 O O . PRO B 1 275 ? 8.992 -5.184 9.484 1 92.5 275 PRO B O 1
ATOM 6340 N N . LEU B 1 276 ? 8.047 -6.27 7.785 1 94.06 276 LEU B N 1
ATOM 6341 C CA . LEU B 1 276 ? 7.43 -7.328 8.578 1 94.06 276 LEU B CA 1
ATOM 6342 C C . LEU B 1 276 ? 8.117 -8.664 8.32 1 94.06 276 LEU B C 1
ATOM 6344 O O . LEU B 1 276 ? 7.82 -9.336 7.328 1 94.06 276 LEU B O 1
ATOM 6348 N N . PRO B 1 277 ? 9.008 -9.055 9.195 1 95.12 277 PRO B N 1
ATOM 6349 C CA . PRO B 1 277 ? 9.641 -10.367 9.016 1 95.12 277 PRO B CA 1
ATOM 6350 C C . PRO B 1 277 ? 8.633 -11.516 9.102 1 95.12 277 PRO B C 1
ATOM 6352 O O . PRO B 1 277 ? 7.531 -11.344 9.625 1 95.12 277 PRO B O 1
ATOM 6355 N N . PHE B 1 278 ? 9.07 -12.68 8.555 1 97.38 278 PHE B N 1
ATOM 6356 C CA . PHE B 1 278 ? 8.234 -13.875 8.648 1 97.38 278 PHE B CA 1
ATOM 6357 C C . PHE B 1 278 ? 7.887 -14.18 10.102 1 97.38 278 PHE B C 1
ATOM 6359 O O . PHE B 1 278 ? 8.773 -14.25 10.961 1 97.38 278 PHE B O 1
ATOM 6366 N N . ASP B 1 279 ? 6.59 -14.289 10.422 1 96.56 279 ASP B N 1
ATOM 6367 C CA . ASP B 1 279 ? 6.117 -14.516 11.781 1 96.56 279 ASP B CA 1
ATOM 6368 C C . ASP B 1 279 ? 6.078 -16.016 12.109 1 96.56 279 ASP B C 1
ATOM 6370 O O . ASP B 1 279 ? 5.047 -16.672 11.93 1 96.56 279 ASP B O 1
ATOM 6374 N N . GLU B 1 280 ? 7.164 -16.516 12.727 1 97 280 GLU B N 1
ATOM 6375 C CA . GLU B 1 280 ? 7.289 -17.938 13.055 1 97 280 GLU B CA 1
ATOM 6376 C C . GLU B 1 280 ? 6.207 -18.375 14.039 1 97 280 GLU B C 1
ATOM 6378 O O . GLU B 1 280 ? 5.73 -19.516 13.984 1 97 280 GLU B O 1
ATOM 6383 N N . LYS B 1 281 ? 5.836 -17.438 14.938 1 95.56 281 LYS B N 1
ATOM 6384 C CA . LYS B 1 281 ? 4.816 -17.75 15.938 1 95.56 281 LYS B CA 1
ATOM 6385 C C . LYS B 1 281 ? 3.453 -17.953 15.289 1 95.56 281 LYS B C 1
ATOM 6387 O O . LYS B 1 281 ? 2.732 -18.906 15.625 1 95.56 281 LYS B O 1
ATOM 6392 N N . MET B 1 282 ? 3.178 -17.125 14.391 1 94.62 282 MET B N 1
ATOM 6393 C CA . MET B 1 282 ? 1.906 -17.234 13.68 1 94.62 282 MET B CA 1
ATOM 6394 C C . MET B 1 282 ? 1.858 -18.516 12.844 1 94.62 282 MET B C 1
ATOM 6396 O O . MET B 1 282 ? 0.835 -19.188 12.812 1 94.62 282 MET B O 1
ATOM 6400 N N . PHE B 1 283 ? 2.955 -18.859 12.195 1 97 283 PHE B N 1
ATOM 6401 C CA . PHE B 1 283 ? 3.035 -20.031 11.336 1 97 283 PHE B CA 1
ATOM 6402 C C . PHE B 1 283 ? 2.926 -21.312 12.156 1 97 283 PHE B C 1
ATOM 6404 O O . PHE B 1 283 ? 2.305 -22.281 11.719 1 97 283 PHE B O 1
ATOM 6411 N N . GLY B 1 284 ? 3.529 -21.344 13.305 1 95.69 284 GLY B N 1
ATOM 6412 C CA . GLY B 1 284 ? 3.58 -22.547 14.125 1 95.69 284 GLY B CA 1
ATOM 6413 C C . GLY B 1 284 ? 2.443 -22.641 15.125 1 95.69 284 GLY B C 1
ATOM 6414 O O . GLY B 1 284 ? 2.342 -23.625 15.867 1 95.69 284 GLY B O 1
ATOM 6415 N N . ASP B 1 285 ? 1.555 -21.641 15.102 1 92.25 285 ASP B N 1
ATOM 6416 C CA . ASP B 1 285 ? 0.469 -21.578 16.078 1 92.25 285 ASP B CA 1
ATOM 6417 C C . ASP B 1 285 ? -0.511 -22.719 15.883 1 92.25 285 ASP B C 1
ATOM 6419 O O . ASP B 1 285 ? -0.633 -23.266 14.781 1 92.25 285 ASP B O 1
ATOM 6423 N N . LYS B 1 286 ? -1.067 -23.172 16.906 1 93 286 LYS B N 1
ATOM 6424 C CA . LYS B 1 286 ? -2.027 -24.266 16.828 1 93 286 LYS B CA 1
ATOM 6425 C C . LYS B 1 286 ? -3.42 -23.797 17.25 1 93 286 LYS B C 1
ATOM 6427 O O . LYS B 1 286 ? -4.328 -24.625 17.422 1 93 286 LYS B O 1
ATOM 6432 N N . LYS B 1 287 ? -3.523 -22.516 17.375 1 94.25 287 LYS B N 1
ATOM 6433 C CA . LYS B 1 287 ? -4.816 -21.953 17.781 1 94.25 287 LYS B CA 1
ATOM 6434 C C . LYS B 1 287 ? -5.902 -22.312 16.766 1 94.25 287 LYS B C 1
ATOM 6436 O O . LYS B 1 287 ? -5.645 -22.359 15.562 1 94.25 287 LYS B O 1
ATOM 6441 N N . ARG B 1 288 ? -7.086 -22.594 17.359 1 97.56 288 ARG B N 1
ATOM 6442 C CA . ARG B 1 288 ? -8.258 -22.859 16.531 1 97.56 288 ARG B CA 1
ATOM 6443 C C . ARG B 1 288 ? -8.625 -21.641 15.68 1 97.56 288 ARG B C 1
ATOM 6445 O O . ARG B 1 288 ? -8.633 -20.516 16.172 1 97.56 288 ARG B O 1
ATOM 6452 N N . LEU B 1 289 ? -8.844 -21.875 14.391 1 98.31 289 LEU B N 1
ATOM 6453 C CA . LEU B 1 289 ? -9.195 -20.812 13.453 1 98.31 289 LEU B CA 1
ATOM 6454 C C . LEU B 1 289 ? -10.648 -20.922 13.023 1 98.31 289 LEU B C 1
ATOM 6456 O O . LEU B 1 289 ? -11.258 -21.984 13.133 1 98.31 289 LEU B O 1
ATOM 6460 N N . LYS B 1 290 ? -11.242 -19.875 12.695 1 98 290 LYS B N 1
ATOM 6461 C CA . LYS B 1 290 ? -12.523 -19.891 11.992 1 98 290 LYS B CA 1
ATOM 6462 C C . LYS B 1 290 ? -12.32 -19.844 10.484 1 98 290 LYS B C 1
ATOM 6464 O O . LYS B 1 290 ? -11.797 -18.859 9.953 1 98 290 LYS B O 1
ATOM 6469 N N . ILE B 1 291 ? -12.742 -20.859 9.75 1 98.62 291 ILE B N 1
ATOM 6470 C CA . ILE B 1 291 ? -12.484 -21.047 8.328 1 98.62 291 ILE B CA 1
ATOM 6471 C C . ILE B 1 291 ? -13.797 -21 7.551 1 98.62 291 ILE B C 1
ATOM 6473 O O . ILE B 1 291 ? -14.719 -21.781 7.836 1 98.62 291 ILE B O 1
ATOM 6477 N N . GLY B 1 292 ? -13.875 -20.031 6.68 1 98.5 292 GLY B N 1
ATOM 6478 C CA . GLY B 1 292 ? -14.992 -20.016 5.75 1 98.5 292 GLY B CA 1
ATOM 6479 C C . GLY B 1 292 ? -14.688 -20.75 4.453 1 98.5 292 GLY B C 1
ATOM 6480 O O . GLY B 1 292 ? -13.523 -20.875 4.059 1 98.5 292 GLY B O 1
ATOM 6481 N N . TYR B 1 293 ? -15.75 -21.281 3.793 1 98.19 293 TYR B N 1
ATOM 6482 C CA . TYR B 1 293 ? -15.531 -21.875 2.479 1 98.19 293 TYR B CA 1
ATOM 6483 C C . TYR B 1 293 ? -16.688 -21.547 1.534 1 98.19 293 TYR B C 1
ATOM 6485 O O . TYR B 1 293 ? -17.812 -21.297 1.978 1 98.19 293 TYR B O 1
ATOM 6493 N N . PHE B 1 294 ? -16.406 -21.453 0.246 1 97.06 294 PHE B N 1
ATOM 6494 C CA . PHE B 1 294 ? -17.375 -21.422 -0.832 1 97.06 294 PHE B CA 1
ATOM 6495 C C . PHE B 1 294 ? -16.844 -22.109 -2.08 1 97.06 294 PHE B C 1
ATOM 6497 O O . PHE B 1 294 ? -15.633 -22.344 -2.193 1 97.06 294 PHE B O 1
ATOM 6504 N N . TYR B 1 295 ? -17.688 -22.531 -2.994 1 96.12 295 TYR B N 1
ATOM 6505 C CA . TYR B 1 295 ? -17.188 -23.234 -4.164 1 96.12 295 TYR B CA 1
ATOM 6506 C C . TYR B 1 295 ? -17.812 -22.688 -5.445 1 96.12 295 TYR B C 1
ATOM 6508 O O . TYR B 1 295 ? -17.484 -23.141 -6.543 1 96.12 295 TYR B O 1
ATOM 6516 N N . ASP B 1 296 ? -18.703 -21.734 -5.387 1 94.31 296 ASP B N 1
ATOM 6517 C CA . ASP B 1 296 ? -19.328 -21.125 -6.559 1 94.31 296 ASP B CA 1
ATOM 6518 C C . ASP B 1 296 ? -19.391 -19.594 -6.426 1 94.31 296 ASP B C 1
ATOM 6520 O O . ASP B 1 296 ? -19.375 -19.062 -5.312 1 94.31 296 ASP B O 1
ATOM 6524 N N . LEU B 1 297 ? -19.281 -18.969 -7.516 1 92.38 297 LEU B N 1
ATOM 6525 C CA . LEU B 1 297 ? -19.578 -17.547 -7.668 1 92.38 297 LEU B CA 1
ATOM 6526 C C . LEU B 1 297 ? -20.75 -17.328 -8.609 1 92.38 297 LEU B C 1
ATOM 6528 O O . LEU B 1 297 ? -21.062 -18.188 -9.438 1 92.38 297 LEU B O 1
ATOM 6532 N N . PRO B 1 298 ? -21.375 -16.188 -8.469 1 87.06 298 PRO B N 1
ATOM 6533 C CA . PRO B 1 298 ? -22.5 -15.938 -9.383 1 87.06 298 PRO B CA 1
ATOM 6534 C C . PRO B 1 298 ? -22.078 -15.961 -10.852 1 87.06 298 PRO B C 1
ATOM 6536 O O . PRO B 1 298 ? -22.875 -16.328 -11.719 1 87.06 298 PRO B O 1
ATOM 6539 N N . CYS B 1 299 ? -20.875 -15.703 -11.102 1 87.06 299 CYS B N 1
ATOM 6540 C CA . CYS B 1 299 ? -20.438 -15.578 -12.484 1 87.06 299 CYS B CA 1
ATOM 6541 C C . CYS B 1 299 ? -19.812 -16.875 -12.977 1 87.06 299 CYS B C 1
ATOM 6543 O O . CYS B 1 299 ? -19.625 -17.062 -14.18 1 87.06 299 CYS B O 1
ATOM 6545 N N . PHE B 1 300 ? -19.562 -17.797 -12.117 1 92.31 300 PHE B N 1
ATOM 6546 C CA . PHE B 1 300 ? -18.906 -19.031 -12.539 1 92.31 300 PHE B CA 1
ATOM 6547 C C . PHE B 1 300 ? -19.047 -20.109 -11.484 1 92.31 300 PHE B C 1
ATOM 6549 O O . PHE B 1 300 ? -18.719 -19.906 -10.312 1 92.31 300 PHE B O 1
ATOM 6556 N N . MET B 1 301 ? -19.469 -21.297 -11.914 1 94.12 301 MET B N 1
ATOM 6557 C CA . MET B 1 301 ? -19.594 -22.438 -11.023 1 94.12 301 MET B CA 1
ATOM 6558 C C . MET B 1 301 ? -18.469 -23.422 -11.242 1 94.12 301 MET B C 1
ATOM 6560 O O . MET B 1 301 ? -18.047 -23.672 -12.375 1 94.12 301 MET B O 1
ATOM 6564 N N . SER B 1 302 ? -17.969 -24.031 -10.18 1 96.12 302 SER B N 1
ATOM 6565 C CA . SER B 1 302 ? -16.875 -24.984 -10.273 1 96.12 302 SER B CA 1
ATOM 6566 C C . SER B 1 302 ? -17.375 -26.375 -10.641 1 96.12 302 SER B C 1
ATOM 6568 O O . SER B 1 302 ? -18.562 -26.672 -10.484 1 96.12 302 SER B O 1
ATOM 6570 N N . THR B 1 303 ? -16.469 -27.188 -11.117 1 96.69 303 THR B N 1
ATOM 6571 C CA . THR B 1 303 ? -16.781 -28.594 -11.391 1 96.69 303 THR B CA 1
ATOM 6572 C C . THR B 1 303 ? -17.109 -29.328 -10.102 1 96.69 303 THR B C 1
ATOM 6574 O O . THR B 1 303 ? -16.75 -28.891 -9.008 1 96.69 303 THR B O 1
ATOM 6577 N N . GLY B 1 304 ? -17.812 -30.469 -10.25 1 96.06 304 GLY B N 1
ATOM 6578 C CA . GLY B 1 304 ? -18.25 -31.25 -9.102 1 96.06 304 GLY B CA 1
ATOM 6579 C C . GLY B 1 304 ? -17.094 -31.766 -8.258 1 96.06 304 GLY B C 1
ATOM 6580 O O . GLY B 1 304 ? -17.172 -31.781 -7.031 1 96.06 304 GLY B O 1
ATOM 6581 N N . TYR B 1 305 ? -16.047 -32.156 -8.891 1 96.5 305 TYR B N 1
ATOM 6582 C CA . TYR B 1 305 ? -14.93 -32.75 -8.148 1 96.5 305 TYR B CA 1
ATOM 6583 C C . TYR B 1 305 ? -14.227 -31.672 -7.324 1 96.5 305 TYR B C 1
ATOM 6585 O O . TYR B 1 305 ? 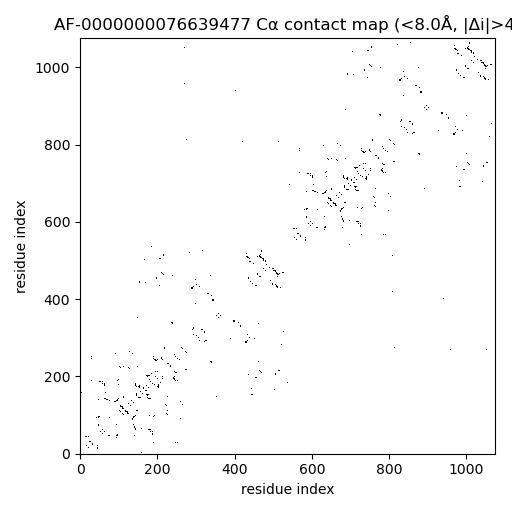-13.68 -31.969 -6.258 1 96.5 305 TYR B O 1
ATOM 6593 N N . VAL B 1 306 ? -14.156 -30.438 -7.75 1 97.94 306 VAL B N 1
ATOM 6594 C CA . VAL B 1 306 ? -13.578 -29.344 -6.973 1 97.94 306 VAL B CA 1
ATOM 6595 C C . VAL B 1 306 ? -14.453 -29.062 -5.75 1 97.94 306 VAL B C 1
ATOM 6597 O O . VAL B 1 306 ? -13.938 -28.875 -4.641 1 97.94 306 VAL B O 1
ATOM 6600 N N . LYS B 1 307 ? -15.773 -29.031 -5.996 1 97.44 307 LYS B N 1
ATOM 6601 C CA . LYS B 1 307 ? -16.719 -28.828 -4.902 1 97.44 307 LYS B CA 1
ATOM 6602 C C . LYS B 1 307 ? -16.562 -29.906 -3.836 1 97.44 307 LYS B C 1
ATOM 6604 O O . LYS B 1 307 ? -16.5 -29.609 -2.643 1 97.44 307 LYS B O 1
ATOM 6609 N N . GLU B 1 308 ? -16.484 -31.078 -4.281 1 97.5 308 GLU B N 1
ATOM 6610 C CA . GLU B 1 308 ? -16.328 -32.188 -3.359 1 97.5 308 GLU B CA 1
ATOM 6611 C C . GLU B 1 308 ? -15.031 -32.094 -2.572 1 97.5 308 GLU B C 1
ATOM 6613 O O . GLU B 1 308 ? -14.977 -32.469 -1.399 1 97.5 308 GLU B O 1
ATOM 6618 N N . ALA B 1 309 ? -13.977 -31.734 -3.225 1 97.94 309 ALA B N 1
ATOM 6619 C CA . ALA B 1 309 ? -12.688 -31.578 -2.553 1 97.94 309 ALA B CA 1
ATOM 6620 C C . ALA B 1 309 ? -12.766 -30.516 -1.456 1 97.94 309 ALA B C 1
ATOM 6622 O O . ALA B 1 309 ? -12.203 -30.688 -0.373 1 97.94 309 ALA B O 1
ATOM 6623 N N . ILE B 1 310 ? -13.406 -29.375 -1.717 1 98.5 310 ILE B N 1
ATOM 6624 C CA . ILE B 1 310 ? -13.547 -28.297 -0.749 1 98.5 310 ILE B CA 1
ATOM 6625 C C . ILE B 1 310 ? -14.375 -28.781 0.439 1 98.5 310 ILE B C 1
ATOM 6627 O O . ILE B 1 310 ? -14.039 -28.5 1.593 1 98.5 310 ILE B O 1
ATOM 6631 N N . LEU B 1 311 ? -15.438 -29.516 0.149 1 98.19 311 LEU B N 1
ATOM 6632 C CA . LEU B 1 311 ? -16.281 -30.047 1.217 1 98.19 311 LEU B CA 1
ATOM 6633 C C . LEU B 1 311 ? -15.523 -31.047 2.064 1 98.19 311 LEU B C 1
ATOM 6635 O O . LEU B 1 311 ? -15.625 -31.047 3.293 1 98.19 311 LEU B O 1
ATOM 6639 N N . ARG B 1 312 ? -14.797 -31.891 1.439 1 98 312 ARG B N 1
ATOM 6640 C CA . ARG B 1 312 ? -13.969 -32.844 2.172 1 98 312 ARG B CA 1
ATOM 6641 C C . ARG B 1 312 ? -12.938 -32.125 3.033 1 98 312 ARG B C 1
ATOM 6643 O O . ARG B 1 312 ? -12.727 -32.469 4.191 1 98 312 ARG B O 1
ATOM 6650 N N . CYS B 1 313 ? -12.273 -31.156 2.43 1 97.88 313 CYS B N 1
ATOM 6651 C CA . CYS B 1 313 ? -11.312 -30.344 3.166 1 97.88 313 CYS B CA 1
ATOM 6652 C C . CYS B 1 313 ? -11.953 -29.734 4.402 1 97.88 313 CYS B C 1
ATOM 6654 O O . CYS B 1 313 ? -11.391 -29.797 5.496 1 97.88 313 CYS B O 1
ATOM 6656 N N . GLY B 1 314 ? -13.109 -29.125 4.219 1 98.12 314 GLY B N 1
ATOM 6657 C CA . GLY B 1 314 ? -13.836 -28.531 5.336 1 98.12 314 GLY B CA 1
ATOM 6658 C C . GLY B 1 314 ? -14.141 -29.531 6.438 1 98.12 314 GLY B C 1
ATOM 6659 O O . GLY B 1 314 ? -13.984 -29.219 7.621 1 98.12 314 GLY B O 1
ATOM 6660 N N . ARG B 1 315 ? -14.609 -30.703 6.07 1 98.19 315 ARG B N 1
ATOM 6661 C CA . ARG B 1 315 ? -14.93 -31.75 7.039 1 98.19 315 ARG B CA 1
ATOM 6662 C C . ARG B 1 315 ? -13.695 -32.156 7.844 1 98.19 315 ARG B C 1
ATOM 6664 O O . ARG B 1 315 ? -13.758 -32.281 9.07 1 98.19 315 ARG B O 1
ATOM 6671 N N . GLU B 1 316 ? -12.625 -32.375 7.176 1 98.44 316 GLU B N 1
ATOM 6672 C CA . GLU B 1 316 ? -11.398 -32.781 7.852 1 98.44 316 GLU B CA 1
ATOM 6673 C C . GLU B 1 316 ? -10.875 -31.672 8.758 1 98.44 316 GLU B C 1
ATOM 6675 O O . GLU B 1 316 ? -10.406 -31.938 9.867 1 98.44 316 GLU B O 1
ATOM 6680 N N . LEU B 1 317 ? -10.906 -30.391 8.328 1 98.38 317 LEU B N 1
ATOM 6681 C CA . LEU B 1 317 ? -10.398 -29.266 9.102 1 98.38 317 LEU B CA 1
ATOM 6682 C C . LEU B 1 317 ? -11.297 -28.969 10.297 1 98.38 317 LEU B C 1
ATOM 6684 O O . LEU B 1 317 ? -10.867 -28.359 11.273 1 98.38 317 LEU B O 1
ATOM 6688 N N . SER B 1 318 ? -12.562 -29.406 10.188 1 98.06 318 SER B N 1
ATOM 6689 C CA . SER B 1 318 ? -13.516 -29.141 11.266 1 98.06 318 SER B CA 1
ATOM 6690 C C . SER B 1 318 ? -13.125 -29.875 12.539 1 98.06 318 SER B C 1
ATOM 6692 O O . SER B 1 318 ? -13.609 -29.562 13.625 1 98.06 318 SER B O 1
ATOM 6694 N N . LYS B 1 319 ? -12.289 -30.797 12.438 1 97.5 319 LYS B N 1
ATOM 6695 C CA . LYS B 1 319 ? -11.789 -31.516 13.602 1 97.5 319 LYS B CA 1
ATOM 6696 C C . LYS B 1 319 ? -10.969 -30.609 14.5 1 97.5 319 LYS B C 1
ATOM 6698 O O . LYS B 1 319 ? -10.906 -30.812 15.719 1 97.5 319 LYS B O 1
ATOM 6703 N N . ASN B 1 320 ? -10.312 -29.625 13.914 1 96.62 320 ASN B N 1
ATOM 6704 C CA . ASN B 1 320 ? -9.406 -28.766 14.68 1 96.62 320 ASN B CA 1
ATOM 6705 C C . ASN B 1 320 ? -9.812 -27.297 14.602 1 96.62 320 ASN B C 1
ATOM 6707 O O . ASN B 1 320 ? -9.344 -26.484 15.383 1 96.62 320 ASN B O 1
ATOM 6711 N N . HIS B 1 321 ? -10.664 -26.984 13.672 1 98.38 321 HIS B N 1
ATOM 6712 C CA . HIS B 1 321 ? -11.055 -25.609 13.422 1 98.38 321 HIS B CA 1
ATOM 6713 C C . HIS B 1 321 ? -12.57 -25.469 13.359 1 98.38 321 HIS B C 1
ATOM 6715 O O . HIS B 1 321 ? -13.289 -26.469 13.336 1 98.38 321 HIS B O 1
ATOM 6721 N N . GLU B 1 322 ? -13.039 -24.219 13.508 1 98.44 322 GLU B N 1
ATOM 6722 C CA . GLU B 1 322 ? -14.422 -23.906 13.156 1 98.44 322 GLU B CA 1
ATOM 6723 C C . GLU B 1 322 ? -14.578 -23.656 11.664 1 98.44 322 GLU B C 1
ATOM 6725 O O . GLU B 1 322 ? -13.93 -22.766 11.102 1 98.44 322 GLU B O 1
ATOM 6730 N N . VAL B 1 323 ? -15.367 -24.516 11 1 98.44 323 VAL B N 1
ATOM 6731 C CA . VAL B 1 323 ? -15.547 -24.391 9.555 1 98.44 323 VAL B CA 1
ATOM 6732 C C . VAL B 1 323 ? -16.984 -24.016 9.242 1 98.44 323 VAL B C 1
ATOM 6734 O O . VAL B 1 323 ? -17.922 -24.672 9.703 1 98.44 323 VAL B O 1
ATOM 6737 N N . VAL B 1 324 ? -17.156 -22.938 8.484 1 98.06 324 VAL B N 1
ATOM 6738 C CA . VAL B 1 324 ? -18.5 -22.453 8.188 1 98.06 324 VAL B CA 1
ATOM 6739 C C . VAL B 1 324 ? -18.625 -22.141 6.695 1 98.06 324 VAL B C 1
ATOM 6741 O O . VAL B 1 324 ? -17.625 -21.812 6.043 1 98.06 324 VAL B O 1
ATOM 6744 N N . SER B 1 325 ? -19.828 -22.266 6.164 1 96.5 325 SER B N 1
ATOM 6745 C CA . SER B 1 325 ? -20.094 -21.781 4.816 1 96.5 325 SER B CA 1
ATOM 6746 C C . SER B 1 325 ? -20.031 -20.266 4.754 1 96.5 325 SER B C 1
ATOM 6748 O O . SER B 1 325 ? -20.484 -19.578 5.672 1 96.5 325 SER B O 1
ATOM 6750 N N . PHE B 1 326 ? -19.422 -19.75 3.721 1 95 326 PHE B N 1
ATOM 6751 C CA . PHE B 1 326 ? -19.266 -18.312 3.551 1 95 326 PHE B CA 1
ATOM 6752 C C . PHE B 1 326 ? -19.859 -17.859 2.221 1 95 326 PHE B C 1
ATOM 6754 O O . PHE B 1 326 ? -19.516 -18.391 1.167 1 95 326 PHE B O 1
ATOM 6761 N N . GLU B 1 327 ? -20.781 -16.922 2.268 1 90.88 327 GLU B N 1
ATOM 6762 C CA . GLU B 1 327 ? -21.297 -16.281 1.061 1 90.88 327 GLU B CA 1
ATOM 6763 C C . GLU B 1 327 ? -20.625 -14.945 0.817 1 90.88 327 GLU B C 1
ATOM 6765 O O . GLU B 1 327 ? -20.797 -14.008 1.598 1 90.88 327 GLU B O 1
ATOM 6770 N N . PHE B 1 328 ? -20 -14.898 -0.245 1 87.94 328 PHE B N 1
ATOM 6771 C CA . PHE B 1 328 ? -19.281 -13.672 -0.572 1 87.94 328 PHE B CA 1
ATOM 6772 C C . PHE B 1 328 ? -20.172 -12.703 -1.328 1 87.94 328 PHE B C 1
ATOM 6774 O O . PHE B 1 328 ? -20.219 -12.719 -2.561 1 87.94 328 PHE B O 1
ATOM 6781 N N . LYS B 1 329 ? -20.812 -11.797 -0.684 1 87.25 329 LYS B N 1
ATOM 6782 C CA . LYS B 1 329 ? -21.891 -10.953 -1.201 1 87.25 329 LYS B CA 1
ATOM 6783 C C . LYS B 1 329 ? -21.391 -10.062 -2.336 1 87.25 329 LYS B C 1
ATOM 6785 O O . LYS B 1 329 ? -22.078 -9.875 -3.338 1 87.25 329 LYS B O 1
ATOM 6790 N N . ASN B 1 330 ? -20.188 -9.516 -2.369 1 88.94 330 ASN B N 1
ATOM 6791 C CA . ASN B 1 330 ? -19.719 -8.523 -3.326 1 88.94 330 ASN B CA 1
ATOM 6792 C C . ASN B 1 330 ? -18.734 -9.133 -4.324 1 88.94 330 ASN B C 1
ATOM 6794 O O . ASN B 1 330 ? -18.109 -8.406 -5.094 1 88.94 330 ASN B O 1
ATOM 6798 N N . ALA B 1 331 ? -18.797 -10.43 -4.438 1 89.62 331 ALA B N 1
ATOM 6799 C CA . ALA B 1 331 ? -17.781 -11.078 -5.262 1 89.62 331 ALA B CA 1
ATOM 6800 C C . ALA B 1 331 ? -17.969 -10.742 -6.738 1 89.62 331 ALA B C 1
ATOM 6802 O O . ALA B 1 331 ? -17 -10.461 -7.445 1 89.62 331 ALA B O 1
ATOM 6803 N N . HIS B 1 332 ? -19.172 -10.773 -7.219 1 88.12 332 HIS B N 1
ATOM 6804 C CA . HIS B 1 332 ? -19.469 -10.5 -8.625 1 88.12 332 HIS B CA 1
ATOM 6805 C C . HIS B 1 332 ? -19.031 -9.094 -9.016 1 88.12 332 HIS B C 1
ATOM 6807 O O . HIS B 1 332 ? -18.422 -8.898 -10.062 1 88.12 332 HIS B O 1
ATOM 6813 N N . GLU B 1 333 ? -19.344 -8.156 -8.227 1 89.94 333 GLU B N 1
ATOM 6814 C CA . GLU B 1 333 ? -18.984 -6.766 -8.492 1 89.94 333 GLU B CA 1
ATOM 6815 C C . GLU B 1 333 ? -17.469 -6.582 -8.484 1 89.94 333 GLU B C 1
ATOM 6817 O O . GLU B 1 333 ? -16.922 -5.828 -9.289 1 89.94 333 GLU B O 1
ATOM 6822 N N . ILE B 1 334 ? -16.859 -7.23 -7.566 1 92.25 334 ILE B N 1
ATOM 6823 C CA . ILE B 1 334 ? -15.406 -7.152 -7.457 1 92.25 334 ILE B CA 1
ATOM 6824 C C . ILE B 1 334 ? -14.766 -7.684 -8.734 1 92.25 334 ILE B C 1
ATOM 6826 O O . ILE B 1 334 ? -13.844 -7.062 -9.281 1 92.25 334 ILE B O 1
ATOM 6830 N N . VAL B 1 335 ? -15.328 -8.766 -9.25 1 92 335 VAL B N 1
ATOM 6831 C CA . VAL B 1 335 ? -14.805 -9.367 -10.477 1 92 335 VAL B CA 1
ATOM 6832 C C . VAL B 1 335 ? -15.039 -8.43 -11.656 1 92 335 VAL B C 1
ATOM 6834 O O . VAL B 1 335 ? -14.148 -8.227 -12.484 1 92 335 VAL B O 1
ATOM 6837 N N . GLN B 1 336 ? -16.141 -7.82 -11.734 1 88.31 336 GLN B N 1
ATOM 6838 C CA . GLN B 1 336 ? -16.453 -6.883 -12.805 1 88.31 336 GLN B CA 1
ATOM 6839 C C . GLN B 1 336 ? -15.508 -5.684 -12.781 1 88.31 336 GLN B C 1
ATOM 6841 O O . GLN B 1 336 ? -15.023 -5.254 -13.828 1 88.31 336 GLN B O 1
ATOM 6846 N N . ILE B 1 337 ? -15.312 -5.211 -11.602 1 88.19 337 ILE B N 1
ATOM 6847 C CA . ILE B 1 337 ? -14.438 -4.055 -11.445 1 88.19 337 ILE B CA 1
ATOM 6848 C C . ILE B 1 337 ? -13.016 -4.426 -11.844 1 88.19 337 ILE B C 1
ATOM 6850 O O . ILE B 1 337 ? -12.328 -3.654 -12.516 1 88.19 337 ILE B O 1
ATOM 6854 N N . PHE B 1 338 ? -12.586 -5.566 -11.438 1 90 338 PHE B N 1
ATOM 6855 C CA . PHE B 1 338 ? -11.258 -6.031 -11.805 1 90 338 PHE B CA 1
ATOM 6856 C C . PHE B 1 338 ? -11.086 -6.051 -13.32 1 90 338 PHE B C 1
ATOM 6858 O O . PHE B 1 338 ? -10.109 -5.52 -13.852 1 90 338 PHE B O 1
ATOM 6865 N N . ILE B 1 339 ? -12.023 -6.645 -13.984 1 85.69 339 ILE B N 1
ATOM 6866 C CA . ILE B 1 339 ? -11.961 -6.797 -15.43 1 85.69 339 ILE B CA 1
ATOM 6867 C C . ILE B 1 339 ? -11.969 -5.422 -16.094 1 85.69 339 ILE B C 1
ATOM 6869 O O . ILE B 1 339 ? -11.234 -5.188 -17.062 1 85.69 339 ILE B O 1
ATOM 6873 N N . LYS B 1 340 ? -12.727 -4.551 -15.594 1 82.06 340 LYS B N 1
ATOM 6874 C CA . LYS B 1 340 ? -12.773 -3.195 -16.141 1 82.06 340 LYS B CA 1
ATOM 6875 C C . LYS B 1 340 ? -11.43 -2.492 -15.961 1 82.06 340 LYS B C 1
ATOM 6877 O O . LYS B 1 340 ? -10.969 -1.785 -16.859 1 82.06 340 LYS B O 1
ATOM 6882 N N . LEU B 1 341 ? -10.859 -2.695 -14.828 1 79.88 341 LEU B N 1
ATOM 6883 C CA . LEU B 1 341 ? -9.609 -2.012 -14.5 1 79.88 341 LEU B CA 1
ATOM 6884 C C . LEU B 1 341 ? -8.469 -2.518 -15.375 1 79.88 341 LEU B C 1
ATOM 6886 O O . LEU B 1 341 ? -7.59 -1.745 -15.766 1 79.88 341 LEU B O 1
ATOM 6890 N N . ILE B 1 342 ? -8.453 -3.771 -15.672 1 77.94 342 ILE B N 1
ATOM 6891 C CA . ILE B 1 342 ? -7.344 -4.328 -16.438 1 77.94 342 ILE B CA 1
ATOM 6892 C C . ILE B 1 342 ? -7.523 -3.988 -17.922 1 77.94 342 ILE B C 1
ATOM 6894 O O . ILE B 1 342 ? -6.566 -4.051 -18.703 1 77.94 342 ILE B O 1
ATOM 6898 N N . SER B 1 343 ? -8.727 -3.582 -18.344 1 74.5 343 SER B N 1
ATOM 6899 C CA . SER B 1 343 ? -9.016 -3.332 -19.75 1 74.5 343 SER B CA 1
ATOM 6900 C C . SER B 1 343 ? -9.211 -1.843 -20.016 1 74.5 343 SER B C 1
ATOM 6902 O O . SER B 1 343 ? -9.68 -1.457 -21.094 1 74.5 343 SER B O 1
ATOM 6904 N N . VAL B 1 344 ? -8.938 -1.028 -19.125 1 69.81 344 VAL B N 1
ATOM 6905 C CA . VAL B 1 344 ? -9.336 0.375 -19.109 1 69.81 344 VAL B CA 1
ATOM 6906 C C . VAL B 1 344 ? -8.758 1.088 -20.328 1 69.81 344 VAL B C 1
ATOM 6908 O O . VAL B 1 344 ? -9.344 2.047 -20.828 1 69.81 344 VAL B O 1
ATOM 6911 N N . ASP B 1 345 ? -7.645 0.682 -20.844 1 68.88 345 ASP B N 1
ATOM 6912 C CA . ASP B 1 345 ? -7.023 1.441 -21.922 1 68.88 345 ASP B CA 1
ATOM 6913 C C . ASP B 1 345 ? -7.312 0.8 -23.266 1 68.88 345 ASP B C 1
ATOM 6915 O O . ASP B 1 345 ? -6.691 1.154 -24.281 1 68.88 345 ASP B O 1
ATOM 6919 N N . GLY B 1 346 ? -8.273 -0.188 -23.312 1 70.94 346 GLY B N 1
ATOM 6920 C CA . GLY B 1 346 ? -8.578 -0.863 -24.562 1 70.94 346 GLY B CA 1
ATOM 6921 C C . GLY B 1 346 ? -7.387 -1.601 -25.156 1 70.94 346 GLY B C 1
ATOM 6922 O O . GLY B 1 346 ? -7.176 -1.579 -26.375 1 70.94 346 GLY B O 1
ATOM 6923 N N . ASN B 1 347 ? -6.512 -2.082 -24.344 1 75.19 347 ASN B N 1
ATOM 6924 C CA . ASN B 1 347 ? -5.34 -2.875 -24.688 1 75.19 347 ASN B CA 1
ATOM 6925 C C . ASN B 1 347 ? -4.27 -2.021 -25.359 1 75.19 347 ASN B C 1
ATOM 6927 O O . ASN B 1 347 ? -3.361 -2.551 -26 1 75.19 347 ASN B O 1
ATOM 6931 N N . THR B 1 348 ? -4.422 -0.748 -25.297 1 75.75 348 THR B N 1
ATOM 6932 C CA . THR B 1 348 ? -3.441 0.141 -25.906 1 75.75 348 THR B CA 1
ATOM 6933 C C . THR B 1 348 ? -2.049 -0.122 -25.344 1 75.75 348 THR B C 1
ATOM 6935 O O . THR B 1 348 ? -1.065 -0.144 -26.078 1 75.75 348 THR B O 1
ATOM 6938 N N . HIS B 1 349 ? -1.974 -0.365 -24.109 1 74.38 349 HIS B N 1
ATOM 6939 C CA . HIS B 1 349 ? -0.675 -0.621 -23.484 1 74.38 349 HIS B CA 1
ATOM 6940 C C . HIS B 1 349 ? -0.07 -1.923 -24 1 74.38 349 HIS B C 1
ATOM 6942 O O . HIS B 1 349 ? 1.142 -2.01 -24.219 1 74.38 349 HIS B O 1
ATOM 6948 N N . LEU B 1 350 ? -0.885 -2.908 -24.125 1 79.38 350 LEU B N 1
ATOM 6949 C CA . LEU B 1 350 ? -0.411 -4.195 -24.625 1 79.38 350 LEU B CA 1
ATOM 6950 C C . LEU B 1 350 ? 0.053 -4.074 -26.078 1 79.38 350 LEU B C 1
ATOM 6952 O O . LEU B 1 350 ? 1.086 -4.633 -26.453 1 79.38 350 LEU B O 1
ATOM 6956 N N . LYS B 1 351 ? -0.684 -3.332 -26.859 1 81.31 351 LYS B N 1
ATOM 6957 C CA . LYS B 1 351 ? -0.312 -3.1 -28.25 1 81.31 351 LYS B CA 1
ATOM 6958 C C . LYS B 1 351 ? 1.017 -2.355 -28.344 1 81.31 351 LYS B C 1
ATOM 6960 O O . LYS B 1 351 ? 1.863 -2.691 -29.172 1 81.31 351 LYS B O 1
ATOM 6965 N N . ARG B 1 352 ? 1.155 -1.396 -27.531 1 78.94 352 ARG B N 1
ATOM 6966 C CA . ARG B 1 352 ? 2.396 -0.626 -27.531 1 78.94 352 ARG B CA 1
ATOM 6967 C C . ARG B 1 352 ? 3.57 -1.487 -27.078 1 78.94 352 ARG B C 1
ATOM 6969 O O . ARG B 1 352 ? 4.688 -1.338 -27.578 1 78.94 352 ARG B O 1
ATOM 6976 N N . ALA B 1 353 ? 3.285 -2.344 -26.125 1 80.12 353 ALA B N 1
ATOM 6977 C CA . ALA B 1 353 ? 4.332 -3.203 -25.578 1 80.12 353 ALA B CA 1
ATOM 6978 C C . ALA B 1 353 ? 4.879 -4.145 -26.656 1 80.12 353 ALA B C 1
ATOM 6980 O O . ALA B 1 353 ? 6.047 -4.543 -26.594 1 80.12 353 ALA B O 1
ATOM 6981 N N . LEU B 1 354 ? 4.043 -4.449 -27.547 1 87.06 354 LEU B N 1
ATOM 6982 C CA . LEU B 1 354 ? 4.434 -5.402 -28.594 1 87.06 354 LEU B CA 1
ATOM 6983 C C . LEU B 1 354 ? 5.34 -4.738 -29.609 1 87.06 354 LEU B C 1
ATOM 6985 O O . LEU B 1 354 ? 5.992 -5.426 -30.406 1 87.06 354 LEU B O 1
ATOM 6989 N N . HIS B 1 355 ? 5.312 -3.291 -29.484 1 82.44 355 HIS B N 1
ATOM 6990 C CA . HIS B 1 355 ? 6.012 -2.551 -30.531 1 82.44 355 HIS B CA 1
ATOM 6991 C C . HIS B 1 355 ? 5.582 -3.014 -31.922 1 82.44 355 HIS B C 1
ATOM 6993 O O . HIS B 1 355 ? 4.387 -3.082 -32.219 1 82.44 355 HIS B O 1
ATOM 6999 N N . ASN B 1 356 ? 6.469 -3.531 -32.781 1 82.81 356 ASN B N 1
ATOM 7000 C CA . ASN B 1 356 ? 6.121 -3.92 -34.125 1 82.81 356 ASN B CA 1
ATOM 7001 C C . ASN B 1 356 ? 6.031 -5.438 -34.281 1 82.81 356 ASN B C 1
ATOM 7003 O O . ASN B 1 356 ? 5.832 -5.949 -35.375 1 82.81 356 ASN B O 1
ATOM 7007 N N . GLU B 1 357 ? 6.047 -6.109 -33.156 1 88.62 357 GLU B N 1
ATOM 7008 C CA . GLU B 1 357 ? 5.938 -7.562 -33.219 1 88.62 357 GLU B CA 1
ATOM 7009 C C . GLU B 1 357 ? 4.488 -7.996 -33.406 1 88.62 357 GLU B C 1
ATOM 7011 O O . GLU B 1 357 ? 3.576 -7.418 -32.812 1 88.62 357 GLU B O 1
ATOM 7016 N N . PRO B 1 358 ? 4.285 -8.938 -34.281 1 89.94 358 PRO B N 1
ATOM 7017 C CA . PRO B 1 358 ? 2.916 -9.422 -34.469 1 89.94 358 PRO B CA 1
ATOM 7018 C C . PRO B 1 358 ? 2.346 -10.055 -33.188 1 89.94 358 PRO B C 1
ATOM 7020 O O . PRO B 1 358 ? 3.027 -10.844 -32.531 1 89.94 358 PRO B O 1
ATOM 7023 N N . PRO B 1 359 ? 1.153 -9.734 -32.906 1 91.44 359 PRO B N 1
ATOM 7024 C CA . PRO B 1 359 ? 0.521 -10.383 -31.734 1 91.44 359 PRO B CA 1
ATOM 7025 C C . PRO B 1 359 ? 0.241 -11.859 -31.984 1 91.44 359 PRO B C 1
ATOM 7027 O O . PRO B 1 359 ? -0.109 -12.258 -33.094 1 91.44 359 PRO B O 1
ATOM 7030 N N . MET B 1 360 ? 0.42 -12.641 -30.906 1 91.06 360 MET B N 1
ATOM 7031 C CA . MET B 1 360 ? -0.002 -14.031 -30.984 1 91.06 360 MET B CA 1
ATOM 7032 C C . MET B 1 360 ? -1.495 -14.141 -31.266 1 91.06 360 MET B C 1
ATOM 7034 O O . MET B 1 360 ? -2.238 -13.172 -31.078 1 91.06 360 MET B O 1
ATOM 7038 N N . ASP B 1 361 ? -1.955 -15.273 -31.688 1 86.25 361 ASP B N 1
ATOM 7039 C CA . ASP B 1 361 ? -3.326 -15.469 -32.156 1 86.25 361 ASP B CA 1
ATOM 7040 C C . ASP B 1 361 ? -4.328 -15.164 -31.047 1 86.25 361 ASP B C 1
ATOM 7042 O O . ASP B 1 361 ? -5.41 -14.633 -31.297 1 86.25 361 ASP B O 1
ATOM 7046 N N . PHE B 1 362 ? -3.982 -15.43 -29.906 1 82.44 362 PHE B N 1
ATOM 7047 C CA . PHE B 1 362 ? -4.914 -15.289 -28.781 1 82.44 362 PHE B CA 1
ATOM 7048 C C . PHE B 1 362 ? -5.156 -13.82 -28.469 1 82.44 362 PHE B C 1
ATOM 7050 O O . PHE B 1 362 ? -6.125 -13.477 -27.781 1 82.44 362 PHE B O 1
ATOM 7057 N N . TYR B 1 363 ? -4.332 -12.922 -28.953 1 85.25 363 TYR B N 1
ATOM 7058 C CA . TYR B 1 363 ? -4.531 -11.484 -28.766 1 85.25 363 TYR B CA 1
ATOM 7059 C C . TYR B 1 363 ? -5.418 -10.906 -29.859 1 85.25 363 TYR B C 1
ATOM 7061 O O . TYR B 1 363 ? -6.02 -9.844 -29.688 1 85.25 363 TYR B O 1
ATOM 7069 N N . LYS B 1 364 ? -5.441 -11.562 -30.984 1 82.12 364 LYS B N 1
ATOM 7070 C CA . LYS B 1 364 ? -6.027 -10.984 -32.188 1 82.12 364 LYS B CA 1
ATOM 7071 C C . LYS B 1 364 ? -7.5 -10.641 -31.969 1 82.12 364 LYS B C 1
ATOM 7073 O O . LYS B 1 364 ? -7.949 -9.562 -32.344 1 82.12 364 LYS B O 1
ATOM 7078 N N . LEU B 1 365 ? -8.18 -11.57 -31.375 1 75.56 365 LEU B N 1
ATOM 7079 C CA . LEU B 1 365 ? -9.586 -11.297 -31.109 1 75.56 365 LEU B CA 1
ATOM 7080 C C . LEU B 1 365 ? -9.742 -10.148 -30.125 1 75.56 365 LEU B C 1
ATOM 7082 O O . LEU B 1 365 ? -10.617 -9.297 -30.281 1 75.56 365 LEU B O 1
ATOM 7086 N N . GLN B 1 366 ? -8.961 -10.188 -29.125 1 77.25 366 GLN B N 1
ATOM 7087 C CA . GLN B 1 366 ? -8.992 -9.141 -28.109 1 77.25 366 GLN B CA 1
ATOM 7088 C C . GLN B 1 366 ? -8.688 -7.777 -28.719 1 77.25 366 GLN B C 1
ATOM 7090 O O . GLN B 1 366 ? -9.375 -6.793 -28.422 1 77.25 366 GLN B O 1
ATOM 7095 N N . PHE B 1 367 ? -7.734 -7.684 -29.547 1 82 367 PHE B N 1
ATOM 7096 C CA . PHE B 1 367 ? -7.352 -6.438 -30.203 1 82 367 PHE B CA 1
ATOM 7097 C C . PHE B 1 367 ? -8.43 -5.984 -31.172 1 82 367 PHE B C 1
ATOM 7099 O O . PHE B 1 367 ? -8.75 -4.797 -31.25 1 82 367 PHE B O 1
ATOM 7106 N N . PHE B 1 368 ? -9.008 -6.906 -31.844 1 79.38 368 PHE B N 1
ATOM 7107 C CA . PHE B 1 368 ? -10.047 -6.582 -32.812 1 79.38 368 PHE B CA 1
ATOM 7108 C C . PHE B 1 368 ? -11.242 -5.938 -32.125 1 79.38 368 PHE B C 1
ATOM 7110 O O . PHE B 1 368 ? -11.758 -4.918 -32.594 1 79.38 368 PHE B O 1
ATOM 7117 N N . THR B 1 369 ? -11.641 -6.496 -31.047 1 75.25 369 THR B N 1
ATOM 7118 C CA . THR B 1 369 ? -12.805 -5.988 -30.328 1 75.25 369 THR B CA 1
ATOM 7119 C C . THR B 1 369 ? -12.508 -4.625 -29.703 1 75.25 369 THR B C 1
ATOM 7121 O O . THR B 1 369 ? -13.391 -3.773 -29.609 1 75.25 369 THR B O 1
ATOM 7124 N N . SER B 1 370 ? -11.32 -4.477 -29.281 1 75.69 370 SER B N 1
ATOM 7125 C CA . SER B 1 370 ? -10.93 -3.193 -28.703 1 75.69 370 SER B CA 1
ATOM 7126 C C . SER B 1 370 ? -10.867 -2.104 -29.766 1 75.69 370 SER B C 1
ATOM 7128 O O . SER B 1 370 ? -11.211 -0.949 -29.5 1 75.69 370 SER B O 1
ATOM 7130 N N . ASP B 1 371 ? -10.453 -2.445 -30.891 1 77.19 371 ASP B N 1
ATOM 7131 C CA . ASP B 1 371 ? -10.266 -1.484 -31.969 1 77.19 371 ASP B CA 1
ATOM 7132 C C . ASP B 1 371 ? -11.602 -1.131 -32.625 1 77.19 371 ASP B C 1
ATOM 7134 O O . ASP B 1 371 ? -11.703 -0.12 -33.312 1 77.19 371 ASP B O 1
ATOM 7138 N N . HIS B 1 372 ? -12.531 -2.031 -32.406 1 79.25 372 HIS B N 1
ATOM 7139 C CA . HIS B 1 372 ? -13.836 -1.825 -33.031 1 79.25 372 HIS B CA 1
ATOM 7140 C C . HIS B 1 372 ? -14.953 -1.819 -32 1 79.25 372 HIS B C 1
ATOM 7142 O O . HIS B 1 372 ? -15.742 -2.768 -31.922 1 79.25 372 HIS B O 1
ATOM 7148 N N . PRO B 1 373 ? -15.062 -0.733 -31.281 1 74.75 373 PRO B N 1
ATOM 7149 C CA . PRO B 1 373 ? -16.047 -0.672 -30.203 1 74.75 373 PRO B CA 1
ATOM 7150 C C . PRO B 1 373 ? -17.469 -0.895 -30.688 1 74.75 373 PRO B C 1
ATOM 7152 O O . PRO B 1 373 ? -18.312 -1.396 -29.922 1 74.75 373 PRO B O 1
ATOM 7155 N N . TRP B 1 374 ? -17.719 -0.528 -31.938 1 75.88 374 TRP B N 1
ATOM 7156 C CA . TRP B 1 374 ? -19.047 -0.723 -32.5 1 75.88 374 TRP B CA 1
ATOM 7157 C C . TRP B 1 374 ? -19.406 -2.205 -32.562 1 75.88 374 TRP B C 1
ATOM 7159 O O . TRP B 1 374 ? -20.562 -2.586 -32.344 1 75.88 374 TRP B O 1
ATOM 7169 N N . VAL B 1 375 ? -18.453 -3.027 -32.906 1 75.62 375 VAL B N 1
ATOM 7170 C CA . VAL B 1 375 ? -18.672 -4.469 -32.938 1 75.62 375 VAL B CA 1
ATOM 7171 C C . VAL B 1 375 ? -18.969 -4.977 -31.516 1 75.62 375 VAL B C 1
ATOM 7173 O O . VAL B 1 375 ? -19.906 -5.746 -31.312 1 75.62 375 VAL B O 1
ATOM 7176 N N . THR B 1 376 ? -18.188 -4.57 -30.594 1 75.81 376 THR B N 1
ATOM 7177 C CA . THR B 1 376 ? -18.359 -4.977 -29.203 1 75.81 376 THR B CA 1
ATOM 7178 C C . THR B 1 376 ? -19.719 -4.547 -28.672 1 75.81 376 THR B C 1
ATOM 7180 O O . THR B 1 376 ? -20.391 -5.312 -27.984 1 75.81 376 THR B O 1
ATOM 7183 N N . ASN B 1 377 ? -20.078 -3.361 -29.016 1 77.19 377 ASN B N 1
ATOM 7184 C CA . ASN B 1 377 ? -21.375 -2.861 -28.594 1 77.19 377 ASN B CA 1
ATOM 7185 C C . ASN B 1 377 ? -22.516 -3.67 -29.203 1 77.19 377 ASN B C 1
ATOM 7187 O O . ASN B 1 377 ? -23.531 -3.906 -28.547 1 77.19 377 ASN B O 1
ATOM 7191 N N . SER B 1 378 ? -22.344 -4.043 -30.406 1 75.69 378 SER B N 1
ATOM 7192 C CA . SER B 1 378 ? -23.359 -4.867 -31.078 1 75.69 378 SER B CA 1
ATOM 7193 C C . SER B 1 378 ? -23.469 -6.238 -30.406 1 75.69 378 SER B C 1
ATOM 7195 O O . SER B 1 378 ? -24.578 -6.734 -30.188 1 75.69 378 SER B O 1
ATOM 7197 N N . ILE B 1 379 ? -22.391 -6.801 -30.172 1 77.5 379 ILE B N 1
ATOM 7198 C CA . ILE B 1 379 ? -22.359 -8.109 -29.531 1 77.5 379 ILE B CA 1
ATOM 7199 C C . ILE B 1 379 ? -23.016 -8.023 -28.156 1 77.5 379 ILE B C 1
ATOM 7201 O O . ILE B 1 379 ? -23.781 -8.906 -27.781 1 77.5 379 ILE B O 1
ATOM 7205 N N . LYS B 1 380 ? -22.781 -7.012 -27.453 1 77.94 380 LYS B N 1
ATOM 7206 C CA . LYS B 1 380 ? -23.391 -6.805 -26.141 1 77.94 380 LYS B CA 1
ATOM 7207 C C . LYS B 1 380 ? -24.906 -6.727 -26.234 1 77.94 380 LYS B C 1
ATOM 7209 O O . LYS B 1 380 ? -25.625 -7.305 -25.406 1 77.94 380 LYS B O 1
ATOM 7214 N N . THR B 1 381 ? -25.25 -6.039 -27.188 1 76.69 381 THR B N 1
ATOM 7215 C CA . THR B 1 381 ? -26.688 -5.895 -27.406 1 76.69 381 THR B CA 1
ATOM 7216 C C . THR B 1 381 ? -27.328 -7.246 -27.719 1 76.69 381 THR B C 1
ATOM 7218 O O . THR B 1 381 ? -28.391 -7.57 -27.203 1 76.69 381 THR B O 1
ATOM 7221 N N . ILE B 1 382 ? -26.703 -7.969 -28.484 1 76.81 382 ILE B N 1
ATOM 7222 C CA . ILE B 1 382 ? -27.188 -9.289 -28.859 1 76.81 382 ILE B CA 1
ATOM 7223 C C . ILE B 1 382 ? -27.203 -10.211 -27.641 1 76.81 382 ILE B C 1
ATOM 7225 O O . ILE B 1 382 ? -28.172 -10.93 -27.422 1 76.81 382 ILE B O 1
ATOM 7229 N N . LEU B 1 383 ? -26.141 -10.203 -26.938 1 78.19 383 LEU B N 1
ATOM 7230 C CA . LEU B 1 383 ? -26.047 -11.039 -25.734 1 78.19 383 LEU B CA 1
ATOM 7231 C C . LEU B 1 383 ? -27.141 -10.688 -24.734 1 78.19 383 LEU B C 1
ATOM 7233 O O . LEU B 1 383 ? -27.719 -11.578 -24.125 1 78.19 383 LEU B O 1
ATOM 7237 N N . LYS B 1 384 ? -27.328 -9.422 -24.547 1 75.81 384 LYS B N 1
ATOM 7238 C CA . LYS B 1 384 ? -28.406 -8.977 -23.672 1 75.81 384 LYS B CA 1
ATOM 7239 C C . LYS B 1 384 ? -29.766 -9.484 -24.156 1 75.81 384 LYS B C 1
ATOM 7241 O O . LYS B 1 384 ? -30.578 -9.969 -23.359 1 75.81 384 LYS B O 1
ATOM 7246 N N . ALA B 1 385 ? -29.953 -9.469 -25.406 1 80.12 385 ALA B N 1
ATOM 7247 C CA . ALA B 1 385 ? -31.219 -9.898 -26.016 1 80.12 385 ALA B CA 1
ATOM 7248 C C . ALA B 1 385 ? -31.406 -11.406 -25.875 1 80.12 385 ALA B C 1
ATOM 7250 O O . ALA B 1 385 ? -32.531 -11.883 -25.703 1 80.12 385 ALA B O 1
ATOM 7251 N N . LEU B 1 386 ? -30.344 -12.094 -25.922 1 78.62 386 LEU B N 1
ATOM 7252 C CA . LEU B 1 386 ? -30.391 -13.547 -25.844 1 78.62 386 LEU B CA 1
ATOM 7253 C C . LEU B 1 386 ? -30.406 -14.023 -24.391 1 78.62 386 LEU B C 1
ATOM 7255 O O . LEU B 1 386 ? -30.547 -15.219 -24.125 1 78.62 386 LEU B O 1
ATOM 7259 N N . GLY B 1 387 ? -30.188 -13.109 -23.453 1 73.19 387 GLY B N 1
ATOM 7260 C CA . GLY B 1 387 ? -30.25 -13.43 -22.031 1 73.19 387 GLY B CA 1
ATOM 7261 C C . GLY B 1 387 ? -28.969 -14.016 -21.5 1 73.19 387 GLY B C 1
ATOM 7262 O O . GLY B 1 387 ? -28.969 -14.703 -20.469 1 73.19 387 GLY B O 1
ATOM 7263 N N . HIS B 1 388 ? -27.938 -13.938 -22.234 1 72.06 388 HIS B N 1
ATOM 7264 C CA . HIS B 1 388 ? -26.641 -14.414 -21.766 1 72.06 388 HIS B CA 1
ATOM 7265 C C . HIS B 1 388 ? -26 -13.422 -20.812 1 72.06 388 HIS B C 1
ATOM 7267 O O . HIS B 1 388 ? -25.016 -12.766 -21.156 1 72.06 388 HIS B O 1
ATOM 7273 N N . LYS B 1 389 ? -26.422 -13.477 -19.625 1 75.88 389 LYS B N 1
ATOM 7274 C CA . LYS B 1 389 ? -26.141 -12.453 -18.625 1 75.88 389 LYS B CA 1
ATOM 7275 C C . LYS B 1 389 ? -24.656 -12.469 -18.234 1 75.88 389 LYS B C 1
ATOM 7277 O O . LYS B 1 389 ? -24.047 -11.406 -18.062 1 75.88 389 LYS B O 1
ATOM 7282 N N . ARG B 1 390 ? -24.125 -13.602 -18.141 1 78.56 390 ARG B N 1
ATOM 7283 C CA . ARG B 1 390 ? -22.734 -13.711 -17.719 1 78.56 390 ARG B CA 1
ATOM 7284 C C . ARG B 1 390 ? -21.797 -13.094 -18.75 1 78.56 390 ARG B C 1
ATOM 7286 O O . ARG B 1 390 ? -20.953 -12.25 -18.406 1 78.56 390 ARG B O 1
ATOM 7293 N N . LEU B 1 391 ? -22 -13.5 -19.953 1 72.75 391 LEU B N 1
ATOM 7294 C CA . LEU B 1 391 ? -21.125 -13.016 -21.016 1 72.75 391 LEU B CA 1
ATOM 7295 C C . LEU B 1 391 ? -21.312 -11.516 -21.234 1 72.75 391 LEU B C 1
ATOM 7297 O O . LEU B 1 391 ? -20.359 -10.805 -21.531 1 72.75 391 LEU B O 1
ATOM 7301 N N . HIS B 1 392 ? -22.562 -11.094 -21.125 1 72.94 392 HIS B N 1
ATOM 7302 C CA . HIS B 1 392 ? -22.844 -9.672 -21.266 1 72.94 392 HIS B CA 1
ATOM 7303 C C . HIS B 1 392 ? -22.125 -8.859 -20.203 1 72.94 392 HIS B C 1
ATOM 7305 O O . HIS B 1 392 ? -21.531 -7.82 -20.5 1 72.94 392 HIS B O 1
ATOM 7311 N N . SER B 1 393 ? -22.156 -9.336 -19.078 1 74.94 393 SER B N 1
ATOM 7312 C CA . SER B 1 393 ? -21.516 -8.641 -17.969 1 74.94 393 SER B CA 1
ATOM 7313 C C . SER B 1 393 ? -20 -8.562 -18.172 1 74.94 393 SER B C 1
ATOM 7315 O O . SER B 1 393 ? -19.391 -7.527 -17.922 1 74.94 393 SER B O 1
ATOM 7317 N N . LEU B 1 394 ? -19.438 -9.578 -18.625 1 71.44 394 LEU B N 1
ATOM 7318 C CA . LEU B 1 394 ? -18 -9.633 -18.859 1 71.44 394 LEU B CA 1
ATOM 7319 C C . LEU B 1 394 ? -17.594 -8.664 -19.969 1 71.44 394 LEU B C 1
ATOM 7321 O O . LEU B 1 394 ? -16.578 -7.973 -19.844 1 71.44 394 LEU B O 1
ATOM 7325 N N . MET B 1 395 ? -18.359 -8.656 -20.984 1 71.19 395 MET B N 1
ATOM 7326 C CA . MET B 1 395 ? -18.062 -7.785 -22.109 1 71.19 395 MET B CA 1
ATOM 7327 C C . MET B 1 395 ? -18.25 -6.316 -21.734 1 71.19 395 MET B C 1
ATOM 7329 O O . MET B 1 395 ? -17.5 -5.453 -22.203 1 71.19 395 MET B O 1
ATOM 7333 N N . ASP B 1 396 ? -19.234 -6.043 -20.984 1 70.69 396 ASP B N 1
ATOM 7334 C CA . ASP B 1 396 ? -19.516 -4.68 -20.547 1 70.69 396 ASP B CA 1
ATOM 7335 C C . ASP B 1 396 ? -18.375 -4.148 -19.672 1 70.69 396 ASP B C 1
ATOM 7337 O O . ASP B 1 396 ? -18.141 -2.938 -19.609 1 70.69 396 ASP B O 1
ATOM 7341 N N . SER B 1 397 ? -17.719 -4.98 -19.172 1 68.06 397 SER B N 1
ATOM 7342 C CA . SER B 1 397 ? -16.641 -4.605 -18.266 1 68.06 397 SER B CA 1
ATOM 7343 C C . SER B 1 397 ? -15.359 -4.297 -19.031 1 68.06 397 SER B C 1
ATOM 7345 O O . SER B 1 397 ? -14.438 -3.703 -18.484 1 68.06 397 SER B O 1
ATOM 7347 N N . GLN B 1 398 ? -15.242 -4.57 -20.266 1 65.69 398 GLN B N 1
ATOM 7348 C CA . GLN B 1 398 ? -14.023 -4.402 -21.047 1 65.69 398 GLN B CA 1
ATOM 7349 C C . GLN B 1 398 ? -14.078 -3.129 -21.875 1 65.69 398 GLN B C 1
ATO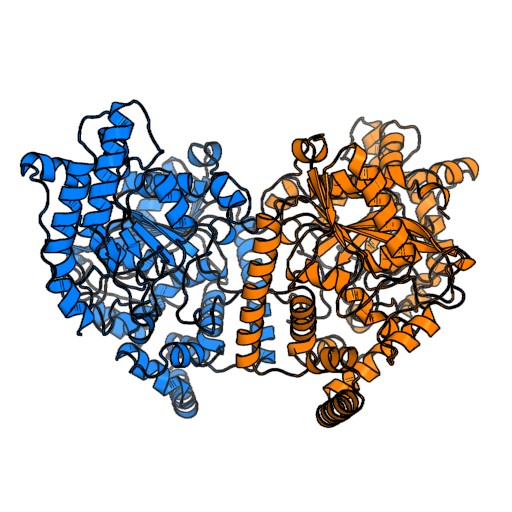M 7351 O O . GLN B 1 398 ? -13.195 -2.885 -22.703 1 65.69 398 GLN B O 1
ATOM 7356 N N . SER B 1 399 ? -14.836 -2.123 -21.625 1 64.94 399 SER B N 1
ATOM 7357 C CA . SER B 1 399 ? -15.008 -0.952 -22.484 1 64.94 399 SER B CA 1
ATOM 7358 C C . SER B 1 399 ? -14.07 0.178 -22.062 1 64.94 399 SER B C 1
ATOM 7360 O O . SER B 1 399 ? -13.695 0.278 -20.891 1 64.94 399 SER B O 1
ATOM 7362 N N . TYR B 1 400 ? -13.602 0.881 -23.156 1 65.69 400 TYR B N 1
ATOM 7363 C CA . TYR B 1 400 ? -12.828 2.094 -22.906 1 65.69 400 TYR B CA 1
ATOM 7364 C C . TYR B 1 400 ? -13.586 3.053 -22 1 65.69 400 TYR B C 1
ATOM 7366 O O . TYR B 1 400 ? -14.797 3.223 -22.141 1 65.69 400 TYR B O 1
ATOM 7374 N N . ILE B 1 401 ? -12.789 3.453 -21 1 69.44 401 ILE B N 1
ATOM 7375 C CA . ILE B 1 401 ? -13.453 4.398 -20.109 1 69.44 401 ILE B CA 1
ATOM 7376 C C . ILE B 1 401 ? -12.688 5.719 -20.094 1 69.44 401 ILE B C 1
ATOM 7378 O O . ILE B 1 401 ? -11.477 5.738 -20.328 1 69.44 401 ILE B O 1
ATOM 7382 N N . SER B 1 402 ? -13.375 6.801 -19.984 1 67.5 402 SER B N 1
ATOM 7383 C CA . SER B 1 402 ? -12.781 8.125 -19.844 1 67.5 402 SER B CA 1
ATOM 7384 C C . SER B 1 402 ? -12 8.25 -18.547 1 67.5 402 SER B C 1
ATOM 7386 O O . SER B 1 402 ? -12.18 7.441 -17.625 1 67.5 402 SER B O 1
ATOM 7388 N N . PRO B 1 403 ? -11.055 9.18 -18.531 1 63.56 403 PRO B N 1
ATOM 7389 C CA . PRO B 1 403 ? -10.32 9.414 -17.281 1 63.56 403 PRO B CA 1
ATOM 7390 C C . PRO B 1 403 ? -11.242 9.641 -16.094 1 63.56 403 PRO B C 1
ATOM 7392 O O . PRO B 1 403 ? -10.984 9.125 -15 1 63.56 403 PRO B O 1
ATOM 7395 N N . SER B 1 404 ? -12.266 10.391 -16.312 1 66.19 404 SER B N 1
ATOM 7396 C CA . SER B 1 404 ? -13.219 10.633 -15.242 1 66.19 404 SER B CA 1
ATOM 7397 C C . SER B 1 404 ? -13.906 9.344 -14.812 1 66.19 404 SER B C 1
ATOM 7399 O O . SER B 1 404 ? -14.133 9.117 -13.617 1 66.19 404 SER B O 1
ATOM 7401 N N . GLU B 1 405 ? -14.148 8.547 -15.805 1 71.5 405 GLU B N 1
ATOM 7402 C CA . GLU B 1 405 ? -14.758 7.258 -15.5 1 71.5 405 GLU B CA 1
ATOM 7403 C C . GLU B 1 405 ? -13.781 6.34 -14.781 1 71.5 405 GLU B C 1
ATOM 7405 O O . GLU B 1 405 ? -14.188 5.547 -13.922 1 71.5 405 GLU B O 1
ATOM 7410 N N . TYR B 1 406 ? -12.531 6.473 -15.18 1 72.75 406 TYR B N 1
ATOM 7411 C CA . TYR B 1 406 ? -11.508 5.668 -14.523 1 72.75 406 TYR B CA 1
ATOM 7412 C C . TYR B 1 406 ? -11.406 6.02 -13.047 1 72.75 406 TYR B C 1
ATOM 7414 O O . TYR B 1 406 ? -11.336 5.129 -12.195 1 72.75 406 TYR B O 1
ATOM 7422 N N . ILE B 1 407 ? -11.367 7.246 -12.781 1 69.69 407 ILE B N 1
ATOM 7423 C CA . ILE B 1 407 ? -11.297 7.707 -11.406 1 69.69 407 ILE B CA 1
ATOM 7424 C C . ILE B 1 407 ? -12.508 7.191 -10.625 1 69.69 407 ILE B C 1
ATOM 7426 O O . ILE B 1 407 ? -12.375 6.723 -9.492 1 69.69 407 ILE B O 1
ATOM 7430 N N . SER B 1 408 ? -13.672 7.266 -11.305 1 72.56 408 SER B N 1
ATOM 7431 C CA . SER B 1 408 ? -14.891 6.77 -10.68 1 72.56 408 SER B CA 1
ATOM 7432 C C . SER B 1 408 ? -14.82 5.27 -10.43 1 72.56 408 SER B C 1
ATOM 7434 O O . SER B 1 408 ? -15.266 4.781 -9.391 1 72.56 408 SER B O 1
ATOM 7436 N N . LEU B 1 409 ? -14.297 4.59 -11.398 1 78.5 409 LEU B N 1
ATOM 7437 C CA . LEU B 1 409 ? -14.141 3.145 -11.273 1 78.5 409 LEU B CA 1
ATOM 7438 C C . LEU B 1 409 ? -13.195 2.797 -10.125 1 78.5 409 LEU B C 1
ATOM 7440 O O . LEU B 1 409 ? -13.445 1.849 -9.375 1 78.5 409 LEU B O 1
ATOM 7444 N N . TYR B 1 410 ? -12.148 3.488 -10.047 1 75.12 410 TYR B N 1
ATOM 7445 C CA . TYR B 1 410 ? -11.188 3.279 -8.961 1 75.12 410 TYR B CA 1
ATOM 7446 C C . TYR B 1 410 ? -11.852 3.48 -7.605 1 75.12 410 TYR B C 1
ATOM 7448 O O . TYR B 1 410 ? -11.625 2.699 -6.68 1 75.12 410 TYR B O 1
ATOM 7456 N N . ARG B 1 411 ? -12.633 4.375 -7.508 1 73.56 411 ARG B N 1
ATOM 7457 C CA . ARG B 1 411 ? -13.344 4.664 -6.27 1 73.56 411 ARG B CA 1
ATOM 7458 C C . ARG B 1 411 ? -14.32 3.547 -5.926 1 73.56 411 ARG B C 1
ATOM 7460 O O . ARG B 1 411 ? -14.453 3.162 -4.766 1 73.56 411 ARG B O 1
ATOM 7467 N N . GLN B 1 412 ? -14.961 3.205 -6.93 1 78.94 412 GLN B N 1
ATOM 7468 C CA . GLN B 1 412 ? -15.867 2.074 -6.742 1 78.94 412 GLN B CA 1
ATOM 7469 C C . GLN B 1 412 ? -15.109 0.842 -6.254 1 78.94 412 GLN B C 1
ATOM 7471 O O . GLN B 1 412 ? -15.602 0.106 -5.395 1 78.94 412 GLN B O 1
ATOM 7476 N N . ALA B 1 413 ? -13.953 0.722 -6.801 1 84.44 413 ALA B N 1
ATOM 7477 C CA . ALA B 1 413 ? -13.117 -0.407 -6.402 1 84.44 413 ALA B CA 1
ATOM 7478 C C . ALA B 1 413 ? -12.734 -0.31 -4.926 1 84.44 413 ALA B C 1
ATOM 7480 O O . ALA B 1 413 ? -12.836 -1.292 -4.188 1 84.44 413 ALA B O 1
ATOM 7481 N N . GLU B 1 414 ? -12.328 0.825 -4.492 1 76.75 414 GLU B N 1
ATOM 7482 C CA . GLU B 1 414 ? -11.938 1.039 -3.1 1 76.75 414 GLU B CA 1
ATOM 7483 C C . GLU B 1 414 ? -13.102 0.751 -2.152 1 76.75 414 GLU B C 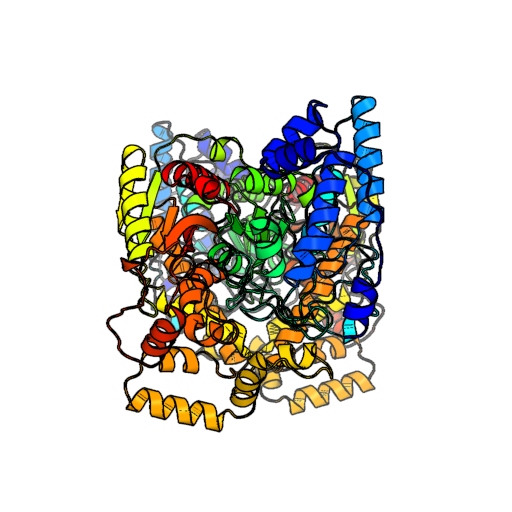1
ATOM 7485 O O . GLU B 1 414 ? -12.922 0.081 -1.132 1 76.75 414 GLU B O 1
ATOM 7490 N N . LYS B 1 415 ? -14.266 1.259 -2.504 1 79.25 415 LYS B N 1
ATOM 7491 C CA . LYS B 1 415 ? -15.445 1.096 -1.662 1 79.25 415 LYS B CA 1
ATOM 7492 C C . LYS B 1 415 ? -15.852 -0.372 -1.557 1 79.25 415 LYS B C 1
ATOM 7494 O O . LYS B 1 415 ? -16.078 -0.882 -0.457 1 79.25 415 LYS B O 1
ATOM 7499 N N . ILE B 1 416 ? -15.93 -0.996 -2.682 1 86.25 416 ILE B N 1
ATOM 7500 C CA . ILE B 1 416 ? -16.406 -2.373 -2.703 1 86.25 416 ILE B CA 1
ATOM 7501 C C . ILE B 1 416 ? -15.406 -3.283 -2.008 1 86.25 416 ILE B C 1
ATOM 7503 O O . ILE B 1 416 ? -15.789 -4.258 -1.354 1 86.25 416 ILE B O 1
ATOM 7507 N N . CYS B 1 417 ? -14.125 -2.961 -2.178 1 85.44 417 CYS B N 1
ATOM 7508 C CA . CYS B 1 417 ? -13.094 -3.734 -1.498 1 85.44 417 CYS B CA 1
ATOM 7509 C C . CYS B 1 417 ? -13.195 -3.568 0.014 1 85.44 417 CYS B C 1
ATOM 7511 O O . CYS B 1 417 ? -13.094 -4.547 0.757 1 85.44 417 CYS B O 1
ATOM 7513 N N . GLN B 1 418 ? -13.406 -2.34 0.454 1 81.56 418 GLN B N 1
ATOM 7514 C CA . GLN B 1 418 ? -13.57 -2.1 1.884 1 81.56 418 GLN B CA 1
ATOM 7515 C C . GLN B 1 418 ? -14.773 -2.852 2.439 1 81.56 418 GLN B C 1
ATOM 7517 O O . GLN B 1 418 ? -14.711 -3.412 3.537 1 81.56 418 GLN B O 1
ATOM 7522 N N . GLU B 1 419 ? -15.844 -2.842 1.696 1 84.19 419 GLU B N 1
ATOM 7523 C CA . GLU B 1 419 ? -17.031 -3.562 2.117 1 84.19 419 GLU B CA 1
ATOM 7524 C C . GLU B 1 419 ? -16.766 -5.055 2.258 1 84.19 419 GLU B C 1
ATOM 7526 O O . GLU B 1 419 ? -17.25 -5.695 3.195 1 84.19 419 GLU B O 1
ATOM 7531 N N . ALA B 1 420 ? -16.062 -5.559 1.328 1 89.5 420 ALA B N 1
ATOM 7532 C CA . ALA B 1 420 ? -15.703 -6.977 1.367 1 89.5 420 ALA B CA 1
ATOM 7533 C C . ALA B 1 420 ? -14.82 -7.285 2.568 1 89.5 420 ALA B C 1
ATOM 7535 O O . ALA B 1 420 ? -14.992 -8.312 3.23 1 89.5 420 ALA B O 1
ATOM 7536 N N . ILE B 1 421 ? -13.922 -6.438 2.818 1 86.44 421 ILE B N 1
ATOM 7537 C CA . ILE B 1 421 ? -13.008 -6.59 3.949 1 86.44 421 ILE B CA 1
ATOM 7538 C C . ILE B 1 421 ? -13.797 -6.508 5.258 1 86.44 421 ILE B C 1
ATOM 7540 O O . ILE B 1 421 ? -13.57 -7.305 6.172 1 86.44 421 ILE B O 1
ATOM 7544 N N . ASP B 1 422 ? -14.695 -5.559 5.312 1 82.88 422 ASP B N 1
ATOM 7545 C CA . ASP B 1 422 ? -15.555 -5.418 6.488 1 82.88 422 ASP B CA 1
ATOM 7546 C C . ASP B 1 422 ? -16.375 -6.68 6.715 1 82.88 422 ASP B C 1
ATOM 7548 O O . ASP B 1 422 ? -16.547 -7.125 7.855 1 82.88 422 ASP B O 1
ATOM 7552 N N . GLN B 1 423 ? -16.906 -7.207 5.66 1 88.94 423 GLN B N 1
ATOM 7553 C CA . GLN B 1 423 ? -17.672 -8.438 5.793 1 88.94 423 GLN B CA 1
ATOM 7554 C C . GLN B 1 423 ? -16.828 -9.562 6.383 1 88.94 423 GLN B C 1
ATOM 7556 O O . GLN B 1 423 ? -17.266 -10.266 7.293 1 88.94 423 GLN B O 1
ATOM 7561 N N . TRP B 1 424 ? -15.672 -9.75 5.816 1 90.25 424 TRP B N 1
ATOM 7562 C CA . TRP B 1 424 ? -14.758 -10.781 6.301 1 90.25 424 TRP B CA 1
ATOM 7563 C C . TRP B 1 424 ? -14.453 -10.578 7.781 1 90.25 424 TRP B C 1
ATOM 7565 O O . TRP B 1 424 ? -14.531 -11.523 8.57 1 90.25 424 TRP B O 1
ATOM 7575 N N . ALA B 1 425 ? -14.172 -9.383 8.141 1 82.69 425 ALA B N 1
ATOM 7576 C CA . ALA B 1 425 ? -13.836 -9.062 9.531 1 82.69 425 ALA B CA 1
ATOM 7577 C C . ALA B 1 425 ? -15.031 -9.305 10.453 1 82.69 425 ALA B C 1
ATOM 7579 O O . ALA B 1 425 ? -14.883 -9.844 11.547 1 82.69 425 ALA B O 1
ATOM 7580 N N . ASN B 1 426 ? -16.172 -8.852 10.016 1 84.81 426 ASN B N 1
ATOM 7581 C CA . ASN B 1 426 ? -17.391 -8.969 10.828 1 84.81 426 ASN B CA 1
ATOM 7582 C C . ASN B 1 426 ? -17.766 -10.43 11.062 1 84.81 426 ASN B C 1
ATOM 7584 O O . ASN B 1 426 ? -18.312 -10.766 12.109 1 84.81 426 ASN B O 1
ATOM 7588 N N . GLU B 1 427 ? -17.469 -11.227 10.133 1 91.31 427 GLU B N 1
ATOM 7589 C CA . GLU B 1 427 ? -17.766 -12.648 10.273 1 91.31 427 GLU B CA 1
ATOM 7590 C C . GLU B 1 427 ? -16.703 -13.352 11.125 1 91.31 427 GLU B C 1
ATOM 7592 O O . GLU B 1 427 ? -16.906 -14.5 11.539 1 91.31 427 GLU B O 1
ATOM 7597 N N . GLY B 1 428 ? -15.633 -12.656 11.375 1 91.06 428 GLY B N 1
ATOM 7598 C CA . GLY B 1 428 ? -14.594 -13.164 12.258 1 91.06 428 GLY B CA 1
ATOM 7599 C C . GLY B 1 428 ? -13.781 -14.289 11.633 1 91.06 428 GLY B C 1
ATOM 7600 O O . GLY B 1 428 ? -13.297 -15.172 12.336 1 91.06 428 GLY B O 1
ATOM 7601 N N . LEU B 1 429 ? -13.688 -14.336 10.32 1 95.75 429 LEU B N 1
ATOM 7602 C CA . LEU B 1 429 ? -12.992 -15.422 9.641 1 95.75 429 LEU B CA 1
ATOM 7603 C C . LEU B 1 429 ? -11.484 -15.172 9.633 1 95.75 429 LEU B C 1
ATOM 7605 O O . LEU B 1 429 ? -11.039 -14.031 9.5 1 95.75 429 LEU B O 1
ATOM 7609 N N . ASP B 1 430 ? -10.742 -16.234 9.703 1 96.31 430 ASP B N 1
ATOM 7610 C CA . ASP B 1 430 ? -9.289 -16.188 9.578 1 96.31 430 ASP B CA 1
ATOM 7611 C C . ASP B 1 430 ? -8.844 -16.578 8.172 1 96.31 430 ASP B C 1
ATOM 7613 O O . ASP B 1 430 ? -7.848 -16.062 7.66 1 96.31 430 ASP B O 1
ATOM 7617 N N . ILE B 1 431 ? -9.617 -17.5 7.621 1 97.94 431 ILE B N 1
ATOM 7618 C CA . ILE B 1 431 ? -9.242 -18.109 6.352 1 97.94 431 ILE B CA 1
ATOM 7619 C C . ILE B 1 431 ? -10.492 -18.328 5.496 1 97.94 431 ILE B C 1
ATOM 7621 O O . ILE B 1 431 ? -11.586 -18.531 6.027 1 97.94 431 ILE B O 1
ATOM 7625 N N . ILE B 1 432 ? -10.258 -18.25 4.223 1 98.12 432 ILE B N 1
ATOM 7626 C CA . ILE B 1 432 ? -11.281 -18.703 3.285 1 98.12 432 ILE B CA 1
ATOM 7627 C C . ILE B 1 432 ? -10.695 -19.781 2.377 1 98.12 432 ILE B C 1
ATOM 7629 O O . ILE B 1 432 ? -9.57 -19.656 1.885 1 98.12 432 ILE B O 1
ATOM 7633 N N . ILE B 1 433 ? -11.414 -20.859 2.182 1 98.62 433 ILE B N 1
ATOM 7634 C CA . ILE B 1 433 ? -11.094 -21.906 1.218 1 98.62 433 ILE B CA 1
ATOM 7635 C C . ILE B 1 433 ? -12.062 -21.828 0.039 1 98.62 433 ILE B C 1
ATOM 7637 O O . ILE B 1 433 ? -13.281 -21.797 0.228 1 98.62 433 ILE B O 1
ATOM 7641 N N . CYS B 1 434 ? -11.539 -21.812 -1.119 1 98.44 434 CYS B N 1
ATOM 7642 C CA . CYS B 1 434 ? -12.359 -21.672 -2.318 1 98.44 434 CYS B CA 1
ATOM 7643 C C . CYS B 1 434 ? -11.656 -22.266 -3.531 1 98.44 434 CYS B C 1
ATOM 7645 O O . CYS B 1 434 ? -10.539 -22.766 -3.42 1 98.44 434 CYS B O 1
ATOM 7647 N N . PRO B 1 435 ? -12.312 -22.328 -4.703 1 98 435 PRO B N 1
ATOM 7648 C CA . PRO B 1 435 ? -11.648 -22.859 -5.898 1 98 435 PRO B CA 1
ATOM 7649 C C . PRO B 1 435 ? -10.516 -21.953 -6.383 1 98 435 PRO B C 1
ATOM 7651 O O . PRO B 1 435 ? -10.523 -20.75 -6.121 1 98 435 PRO B O 1
ATOM 7654 N N . THR B 1 436 ? -9.562 -22.484 -7.047 1 96.25 436 THR B N 1
ATOM 7655 C CA . THR B 1 436 ? -8.539 -21.703 -7.738 1 96.25 436 THR B CA 1
ATOM 7656 C C . THR B 1 436 ? -9.039 -21.266 -9.109 1 96.25 436 THR B C 1
ATOM 7658 O O . THR B 1 436 ? -9.055 -20.062 -9.406 1 96.25 436 THR B O 1
ATOM 7661 N N . LEU B 1 437 ? -9.445 -22.219 -9.953 1 94.44 437 LEU B N 1
ATOM 7662 C CA . LEU B 1 437 ? -10.008 -21.969 -11.273 1 94.44 437 LEU B CA 1
ATOM 7663 C C . LEU B 1 437 ? -11.406 -22.562 -11.383 1 94.44 437 LEU B C 1
ATOM 7665 O O . LEU B 1 437 ? -12.242 -22.062 -12.133 1 94.44 437 LEU B O 1
ATOM 7669 N N . GLY B 1 438 ? -11.648 -23.641 -10.805 1 94.62 438 GLY B N 1
ATOM 7670 C CA . GLY B 1 438 ? -12.914 -24.359 -10.859 1 94.62 438 GLY B CA 1
ATOM 7671 C C . GLY B 1 438 ? -12.961 -25.391 -11.969 1 94.62 438 GLY B C 1
ATOM 7672 O O . GLY B 1 438 ? -13.945 -26.125 -12.094 1 94.62 438 GLY B O 1
ATOM 7673 N N . VAL B 1 439 ? -11.969 -25.453 -12.781 1 96.19 439 VAL B N 1
ATOM 7674 C CA . VAL B 1 439 ? -11.891 -26.406 -13.891 1 96.19 439 VAL B CA 1
ATOM 7675 C C . VAL B 1 439 ? -10.469 -26.938 -14.008 1 96.19 439 VAL B C 1
ATOM 7677 O O . VAL B 1 439 ? -9.539 -26.406 -13.391 1 96.19 439 VAL B O 1
ATOM 7680 N N . ALA B 1 440 ? -10.344 -28.047 -14.758 1 96.69 440 ALA B N 1
ATOM 7681 C CA . ALA B 1 440 ? -9.031 -28.578 -15.086 1 96.69 440 ALA B CA 1
ATOM 7682 C C . ALA B 1 440 ? -8.406 -27.828 -16.266 1 96.69 440 ALA B C 1
ATOM 7684 O O . ALA B 1 440 ? -9.031 -26.922 -16.828 1 96.69 440 ALA B O 1
ATOM 7685 N N . ALA B 1 441 ? -7.117 -28.172 -16.594 1 97.88 441 ALA B N 1
ATOM 7686 C CA . ALA B 1 441 ? -6.383 -27.516 -17.672 1 97.88 441 ALA B CA 1
ATOM 7687 C C . ALA B 1 441 ? -7.113 -27.656 -19 1 97.88 441 ALA B C 1
ATOM 7689 O O . ALA B 1 441 ? -7.441 -28.766 -19.422 1 97.88 441 ALA B O 1
ATOM 7690 N N . PRO B 1 442 ? -7.363 -26.625 -19.688 1 97.5 442 PRO B N 1
ATOM 7691 C CA . PRO B 1 442 ? -7.988 -26.703 -21 1 97.5 442 PRO B CA 1
ATOM 7692 C C . PRO B 1 442 ? -7 -27.125 -22.094 1 97.5 442 PRO B C 1
ATOM 7694 O O . PRO B 1 442 ? -5.789 -27.156 -21.859 1 97.5 442 PRO B O 1
ATOM 7697 N N . TYR B 1 443 ? -7.586 -27.453 -23.266 1 97.25 443 TYR B N 1
ATOM 7698 C CA . TYR B 1 443 ? -6.766 -27.719 -24.438 1 97.25 443 TYR B CA 1
ATOM 7699 C C . TYR B 1 443 ? -6.031 -26.453 -24.891 1 97.25 443 TYR B C 1
ATOM 7701 O O . TYR B 1 443 ? -6.465 -25.344 -24.578 1 97.25 443 TYR B O 1
ATOM 7709 N N . HIS B 1 444 ? -4.879 -26.672 -25.531 1 96.56 444 HIS B N 1
ATOM 7710 C CA . HIS B 1 444 ? -4.238 -25.531 -26.172 1 96.56 444 HIS B CA 1
ATOM 7711 C C . HIS B 1 444 ? -5.219 -24.781 -27.062 1 96.56 444 HIS B C 1
ATOM 7713 O O . HIS B 1 444 ? -5.957 -25.391 -27.844 1 96.56 444 HIS B O 1
ATOM 7719 N N . GLY B 1 445 ? -5.258 -23.5 -26.906 1 92.25 445 GLY B N 1
ATOM 7720 C CA . GLY B 1 445 ? -6.156 -22.672 -27.688 1 92.25 445 GLY B CA 1
ATOM 7721 C C . GLY B 1 445 ? -7.539 -22.547 -27.094 1 92.25 445 GLY B C 1
ATOM 7722 O O . GLY B 1 445 ? -8.336 -21.703 -27.516 1 92.25 445 GLY B O 1
ATOM 7723 N N . GLY B 1 446 ? -7.828 -23.312 -26.062 1 91.75 446 GLY B N 1
ATOM 7724 C CA . GLY B 1 446 ? -9.156 -23.328 -25.469 1 91.75 446 GLY B CA 1
ATOM 7725 C C . GLY B 1 446 ? -9.242 -22.547 -24.172 1 91.75 446 GLY B C 1
ATOM 7726 O O . GLY B 1 446 ? -10.328 -22.391 -23.609 1 91.75 446 GLY B O 1
ATOM 7727 N N . ALA B 1 447 ? -8.164 -21.984 -23.719 1 89.56 447 ALA B N 1
ATOM 7728 C CA . ALA B 1 447 ? -8.125 -21.312 -22.422 1 89.56 447 ALA B CA 1
ATOM 7729 C C . ALA B 1 447 ? -9.078 -20.109 -22.391 1 89.56 447 ALA B C 1
ATOM 7731 O O . ALA B 1 447 ? -9.664 -19.797 -21.359 1 89.56 447 ALA B O 1
ATOM 7732 N N . ALA B 1 448 ? -9.289 -19.484 -23.5 1 87.56 448 ALA B N 1
ATOM 7733 C CA . ALA B 1 448 ? -10.18 -18.328 -23.594 1 87.56 448 ALA B CA 1
ATOM 7734 C C . ALA B 1 448 ? -11.594 -18.688 -23.141 1 87.56 448 ALA B C 1
ATOM 7736 O O . ALA B 1 448 ? -12.305 -17.859 -22.562 1 87.56 448 ALA B O 1
ATOM 7737 N N . GLN B 1 449 ? -11.961 -19.906 -23.312 1 88.5 449 GLN B N 1
ATOM 7738 C CA . GLN B 1 449 ? -13.312 -20.359 -23.016 1 88.5 449 GLN B CA 1
ATOM 7739 C C . GLN B 1 449 ? -13.484 -20.594 -21.516 1 88.5 449 GLN B C 1
ATOM 7741 O O . GLN B 1 449 ? -14.609 -20.719 -21.031 1 88.5 449 GLN B O 1
ATOM 7746 N N . THR B 1 450 ? -12.422 -20.656 -20.797 1 90.31 450 THR B N 1
ATOM 7747 C CA . THR B 1 450 ? -12.492 -20.953 -19.375 1 90.31 450 THR B CA 1
ATOM 7748 C C . THR B 1 450 ? -12.039 -19.734 -18.547 1 90.31 450 THR B C 1
ATOM 7750 O O . THR B 1 450 ? -11.914 -19.828 -17.328 1 90.31 450 THR B O 1
ATOM 7753 N N . ILE B 1 451 ? -11.875 -18.547 -19.172 1 88.38 451 ILE B N 1
ATOM 7754 C CA . ILE B 1 451 ? -11.367 -17.328 -18.547 1 88.38 451 ILE B CA 1
ATOM 7755 C C . ILE B 1 451 ? -12.25 -16.938 -17.375 1 88.38 451 ILE B C 1
ATOM 7757 O O . ILE B 1 451 ? -11.758 -16.469 -16.344 1 88.38 451 ILE B O 1
ATOM 7761 N N . PRO B 1 452 ? -13.547 -17.156 -17.438 1 89.25 452 PRO B N 1
ATOM 7762 C CA . PRO B 1 452 ? -14.383 -16.781 -16.297 1 89.25 452 PRO B CA 1
ATOM 7763 C C . PRO B 1 452 ? -13.992 -17.5 -15.016 1 89.25 452 PRO B C 1
ATOM 7765 O O . PRO B 1 452 ? -14.25 -16.984 -13.914 1 89.25 452 PRO B O 1
ATOM 7768 N N . GLY B 1 453 ? -13.328 -18.656 -15.148 1 92.56 453 GLY B N 1
ATOM 7769 C CA . GLY B 1 453 ? -12.852 -19.359 -13.969 1 92.56 453 GLY B CA 1
ATOM 7770 C C . GLY B 1 453 ? -11.812 -18.562 -13.18 1 92.56 453 GLY B C 1
ATOM 7771 O O . GLY B 1 453 ? -11.617 -18.812 -11.992 1 92.56 453 GLY B O 1
ATOM 7772 N N . LEU B 1 454 ? -11.164 -17.609 -13.805 1 94.25 454 LEU B N 1
ATOM 7773 C CA . LEU B 1 454 ? -10.156 -16.781 -13.148 1 94.25 454 LEU B CA 1
ATOM 7774 C C . LEU B 1 454 ? -10.805 -15.828 -12.156 1 94.25 454 LEU B C 1
ATOM 7776 O O . LEU B 1 454 ? -10.109 -15.211 -11.336 1 94.25 454 LEU B O 1
ATOM 7780 N N . ALA B 1 455 ? -12.125 -15.789 -12.164 1 94.19 455 ALA B N 1
ATOM 7781 C CA . ALA B 1 455 ? -12.852 -14.961 -11.211 1 94.19 455 ALA B CA 1
ATOM 7782 C C . ALA B 1 455 ? -12.453 -15.297 -9.773 1 94.19 455 ALA B C 1
ATOM 7784 O O . ALA B 1 455 ? -12.383 -14.406 -8.922 1 94.19 455 ALA B O 1
ATOM 7785 N N . PHE B 1 456 ? -12.148 -16.547 -9.516 1 96.44 456 PHE B N 1
ATOM 7786 C CA . PHE B 1 456 ? -11.781 -17 -8.18 1 96.44 456 PHE B CA 1
ATOM 7787 C C . PHE B 1 456 ? -10.453 -16.422 -7.746 1 96.44 456 PHE B C 1
ATOM 7789 O O . PHE B 1 456 ? -10.148 -16.359 -6.555 1 96.44 456 PHE B O 1
ATOM 7796 N N . SER B 1 457 ? -9.625 -15.984 -8.703 1 94.75 457 SER B N 1
ATOM 7797 C CA . SER B 1 457 ? -8.336 -15.375 -8.398 1 94.75 457 SER B CA 1
ATOM 7798 C C . SER B 1 457 ? -8.43 -13.852 -8.414 1 94.75 457 SER B C 1
ATOM 7800 O O . SER B 1 457 ? -7.789 -13.18 -7.602 1 94.75 457 SER B O 1
ATOM 7802 N N . TYR B 1 458 ? -9.25 -13.297 -9.352 1 93.94 458 TYR B N 1
ATOM 7803 C CA . TYR B 1 458 ? -9.375 -11.859 -9.531 1 93.94 458 TYR B CA 1
ATOM 7804 C C . TYR B 1 458 ? -9.766 -11.18 -8.227 1 93.94 458 TYR B C 1
ATOM 7806 O O . TYR B 1 458 ? -9.273 -10.094 -7.91 1 93.94 458 TYR B O 1
ATOM 7814 N N . ILE B 1 459 ? -10.578 -11.844 -7.48 1 94.81 459 ILE B N 1
ATOM 7815 C CA . ILE B 1 459 ? -11.109 -11.273 -6.246 1 94.81 459 ILE B CA 1
ATOM 7816 C C . ILE B 1 459 ? -9.969 -10.93 -5.297 1 94.81 459 ILE B C 1
ATOM 7818 O O . ILE B 1 459 ? -9.898 -9.82 -4.773 1 94.81 459 ILE B O 1
ATOM 7822 N N . TRP B 1 460 ? -9.078 -11.82 -5.16 1 95.12 460 TRP B N 1
ATOM 7823 C CA . TRP B 1 460 ? -8.039 -11.688 -4.141 1 95.12 460 TRP B CA 1
ATOM 7824 C C . TRP B 1 460 ? -6.93 -10.758 -4.609 1 95.12 460 TRP B C 1
ATOM 7826 O O . TRP B 1 460 ? -6.242 -10.141 -3.791 1 95.12 460 TRP B O 1
ATOM 7836 N N . ASN B 1 461 ? -6.754 -10.648 -5.957 1 93.62 461 ASN B N 1
ATOM 7837 C CA . ASN B 1 461 ? -5.809 -9.68 -6.496 1 93.62 461 ASN B CA 1
ATOM 7838 C C . ASN B 1 461 ? -6.277 -8.25 -6.266 1 93.62 461 ASN B C 1
ATOM 7840 O O . ASN B 1 461 ? -5.477 -7.375 -5.926 1 93.62 461 ASN B O 1
ATOM 7844 N N . LEU B 1 462 ? -7.539 -8.055 -6.457 1 91.5 462 LEU B N 1
ATOM 7845 C CA . LEU B 1 462 ? -8.062 -6.707 -6.238 1 91.5 462 LEU B CA 1
ATOM 7846 C C . LEU B 1 462 ? -8.07 -6.363 -4.754 1 91.5 462 LEU B C 1
ATOM 7848 O O . LEU B 1 462 ? -7.789 -5.223 -4.375 1 91.5 462 LEU B O 1
ATOM 7852 N N . LEU B 1 463 ? -8.391 -7.363 -3.936 1 91.81 463 LEU B N 1
ATOM 7853 C CA . LEU B 1 463 ? -8.438 -7.145 -2.494 1 91.81 463 LEU B CA 1
ATOM 7854 C C . LEU B 1 463 ? -7.027 -7.109 -1.907 1 91.81 463 LEU B C 1
ATOM 7856 O O . LEU B 1 463 ? -6.836 -6.668 -0.772 1 91.81 463 LEU B O 1
ATOM 7860 N N . LYS B 1 464 ? -6.074 -7.594 -2.658 1 92.06 464 LYS B N 1
ATOM 7861 C CA . LYS B 1 464 ? -4.676 -7.676 -2.252 1 92.06 464 LYS B CA 1
ATOM 7862 C C . LYS B 1 464 ? -4.496 -8.648 -1.089 1 92.06 464 LYS B C 1
ATOM 7864 O O . LYS B 1 464 ? -3.734 -8.375 -0.158 1 92.06 464 LYS B O 1
ATOM 7869 N N . PHE B 1 465 ? -5.254 -9.727 -1.101 1 95.56 465 PHE B N 1
ATOM 7870 C CA . PHE B 1 465 ? -5.156 -10.773 -0.087 1 95.56 465 PHE B CA 1
ATOM 7871 C C . PHE B 1 465 ? -4.148 -11.836 -0.504 1 95.56 465 PHE B C 1
ATOM 7873 O O . PHE B 1 465 ? -4.094 -12.219 -1.675 1 95.56 465 PHE B O 1
ATOM 7880 N N . PRO B 1 466 ? -3.338 -12.297 0.464 1 97.38 466 PRO B N 1
ATOM 7881 C CA . PRO B 1 466 ? -2.49 -13.445 0.135 1 97.38 466 PRO B CA 1
ATOM 7882 C C . PRO B 1 466 ? -3.295 -14.727 -0.088 1 97.38 466 PRO B C 1
ATOM 7884 O O . PRO B 1 466 ? -4.301 -14.953 0.588 1 97.38 466 PRO B O 1
ATOM 7887 N N . SER B 1 467 ? -2.84 -15.5 -1.027 1 97.69 467 SER B N 1
ATOM 7888 C CA . SER B 1 467 ? -3.553 -16.719 -1.38 1 97.69 467 SER B CA 1
ATOM 7889 C C . SER B 1 467 ? -2.602 -17.766 -1.948 1 97.69 467 SER B C 1
ATOM 7891 O O . SER B 1 467 ? -1.641 -17.438 -2.643 1 97.69 467 SER B O 1
ATOM 7893 N N . GLY B 1 468 ? -2.85 -18.984 -1.595 1 98.12 468 GLY B N 1
ATOM 7894 C CA . GLY B 1 468 ? -2.057 -20.109 -2.086 1 98.12 468 GLY B CA 1
ATOM 7895 C C . GLY B 1 468 ? -2.902 -21.25 -2.611 1 98.12 468 GLY B C 1
ATOM 7896 O O . GLY B 1 468 ? -4.105 -21.312 -2.35 1 98.12 468 GLY B O 1
ATOM 7897 N N . ILE B 1 469 ? -2.266 -22.078 -3.385 1 98.44 469 ILE B N 1
ATOM 7898 C CA . ILE B 1 469 ? -2.951 -23.219 -3.982 1 98.44 469 ILE B CA 1
ATOM 7899 C C . ILE B 1 469 ? -2.299 -24.516 -3.514 1 98.44 469 ILE B C 1
ATOM 7901 O O . ILE B 1 469 ? -1.073 -24.609 -3.414 1 98.44 469 ILE B O 1
ATOM 7905 N N . VAL B 1 470 ? -3.104 -25.484 -3.176 1 98.5 470 VAL B N 1
ATOM 7906 C CA . VAL B 1 470 ? -2.709 -26.844 -2.846 1 98.5 470 VAL B CA 1
ATOM 7907 C C . VAL B 1 470 ? -3.344 -27.828 -3.834 1 98.5 470 VAL B C 1
ATOM 7909 O O . VAL B 1 470 ? -4.57 -27.859 -3.982 1 98.5 470 VAL B O 1
ATOM 7912 N N . PRO B 1 471 ? -2.518 -28.547 -4.594 1 97.88 471 PRO B N 1
ATOM 7913 C CA . PRO B 1 471 ? -3.119 -29.625 -5.383 1 97.88 471 PRO B CA 1
ATOM 7914 C C . PRO B 1 471 ? -3.777 -30.688 -4.52 1 97.88 471 PRO B C 1
ATOM 7916 O O . PRO B 1 471 ? -3.211 -31.094 -3.5 1 97.88 471 PRO B O 1
ATOM 7919 N N . VAL B 1 472 ? -4.887 -31.188 -4.926 1 96.94 472 VAL B N 1
ATOM 7920 C CA . VAL B 1 472 ? -5.625 -32 -3.975 1 96.94 472 VAL B CA 1
ATOM 7921 C C . VAL B 1 472 ? -6.059 -33.312 -4.648 1 96.94 472 VAL B C 1
ATOM 7923 O O . VAL B 1 472 ? -6.508 -34.25 -3.977 1 96.94 472 VAL B O 1
ATOM 7926 N N . GLY B 1 473 ? -5.953 -33.375 -5.973 1 95.56 473 GLY B N 1
ATOM 7927 C CA . GLY B 1 473 ? -6.336 -34.656 -6.582 1 95.56 473 GLY B CA 1
ATOM 7928 C C . GLY B 1 473 ? -6.223 -34.625 -8.094 1 95.56 473 GLY B C 1
ATOM 7929 O O . GLY B 1 473 ? -5.754 -33.656 -8.68 1 95.56 473 GLY B O 1
ATOM 7930 N N . LEU B 1 474 ? -6.551 -35.812 -8.711 1 96.88 474 LEU B N 1
ATOM 7931 C CA . LEU B 1 474 ? -6.68 -36 -10.156 1 96.88 474 LEU B CA 1
ATOM 7932 C C . LEU B 1 474 ? -8.133 -36.25 -10.547 1 96.88 474 LEU B C 1
ATOM 7934 O O . LEU B 1 474 ? -8.875 -36.906 -9.82 1 96.88 474 LEU B O 1
ATOM 7938 N N . VAL B 1 475 ? -8.453 -35.688 -11.648 1 97.44 475 VAL B N 1
ATOM 7939 C CA . VAL B 1 475 ? -9.812 -35.906 -12.141 1 97.44 475 VAL B CA 1
ATOM 7940 C C . VAL B 1 475 ? -10.055 -37.375 -12.406 1 97.44 475 VAL B C 1
ATOM 7942 O O . VAL B 1 475 ? -9.281 -38.031 -13.125 1 97.44 475 VAL B O 1
ATOM 7945 N N . LYS B 1 476 ? -11.188 -37.875 -11.914 1 96.75 476 LYS B N 1
ATOM 7946 C CA . LYS B 1 476 ? -11.555 -39.25 -12.141 1 96.75 476 LYS B CA 1
ATOM 7947 C C . LYS B 1 476 ? -12.422 -39.406 -13.391 1 96.75 476 LYS B C 1
ATOM 7949 O O . LYS B 1 476 ? -13.023 -38.438 -13.852 1 96.75 476 LYS B O 1
ATOM 7954 N N . ASN B 1 477 ? -12.422 -40.562 -13.836 1 94.75 477 ASN B N 1
ATOM 7955 C CA . ASN B 1 477 ? -13.156 -40.844 -15.062 1 94.75 477 ASN B CA 1
ATOM 7956 C C . ASN B 1 477 ? -14.625 -40.438 -14.938 1 94.75 477 ASN B C 1
ATOM 7958 O O . ASN B 1 477 ? -15.203 -39.875 -15.867 1 94.75 477 ASN B O 1
ATOM 7962 N N . ASN B 1 478 ? -15.195 -40.656 -13.867 1 90.62 478 ASN B N 1
ATOM 7963 C CA . ASN B 1 478 ? -16.625 -40.406 -13.68 1 90.62 478 ASN B CA 1
ATOM 7964 C C . ASN B 1 478 ? -16.891 -38.938 -13.328 1 90.62 478 ASN B C 1
ATOM 7966 O O . ASN B 1 478 ? -18.047 -38.562 -13.125 1 90.62 478 ASN B O 1
ATOM 7970 N N . GLU B 1 479 ? -15.875 -38.219 -13.266 1 91.81 479 GLU B N 1
ATOM 7971 C CA . GLU B 1 479 ? -15.992 -36.812 -12.883 1 91.81 479 GLU B CA 1
ATOM 7972 C C . GLU B 1 479 ? -15.75 -35.906 -14.078 1 91.81 479 GLU B C 1
ATOM 7974 O O . GLU B 1 479 ? -15.828 -34.688 -13.953 1 91.81 479 GLU B O 1
ATOM 7979 N N . VAL B 1 480 ? -15.562 -36.531 -15.156 1 90.38 480 VAL B N 1
ATOM 7980 C CA . VAL B 1 480 ? -15.25 -35.781 -16.359 1 90.38 480 VAL B CA 1
ATOM 7981 C C . VAL B 1 480 ? -16.5 -35 -16.828 1 90.38 480 VAL B C 1
ATOM 7983 O O . VAL B 1 480 ? -17.594 -35.562 -16.859 1 90.38 480 VAL B O 1
ATOM 7986 N N . GLY B 1 481 ? -16.203 -33.688 -17.141 1 90.56 481 GLY B N 1
ATOM 7987 C CA . GLY B 1 481 ? -17.281 -32.875 -17.656 1 90.56 481 GLY B CA 1
ATOM 7988 C C . GLY B 1 481 ? -17.531 -31.625 -16.844 1 90.56 481 GLY B C 1
ATOM 7989 O O . GLY B 1 481 ? -16.859 -31.406 -15.828 1 90.56 481 GLY B O 1
ATOM 7990 N N . TYR B 1 482 ? -18.344 -30.828 -17.312 1 94.06 482 TYR B N 1
ATOM 7991 C CA . TYR B 1 482 ? -18.75 -29.578 -16.672 1 94.06 482 TYR B CA 1
ATOM 7992 C C . TYR B 1 482 ? -20.266 -29.375 -16.75 1 94.06 482 TYR B C 1
ATOM 7994 O O . TYR B 1 482 ? -20.875 -29.672 -17.781 1 94.06 482 TYR B O 1
ATOM 8002 N N . LYS B 1 483 ? -20.828 -29.016 -15.625 1 91.56 483 LYS B N 1
ATOM 8003 C CA . LYS B 1 483 ? -22.266 -28.719 -15.57 1 91.56 483 LYS B CA 1
ATOM 8004 C C . LYS B 1 483 ? -22.531 -27.5 -14.68 1 91.56 483 LYS B C 1
ATOM 8006 O O . LYS B 1 483 ? -21.906 -27.344 -13.633 1 91.56 483 LYS B O 1
ATOM 8011 N N . ASP B 1 484 ? -23.312 -26.547 -15.188 1 89.88 484 ASP B N 1
ATOM 8012 C CA . ASP B 1 484 ? -23.797 -25.438 -14.367 1 89.88 484 ASP B CA 1
ATOM 8013 C C . ASP B 1 484 ? -25.266 -25.141 -14.648 1 89.88 484 ASP B C 1
ATOM 8015 O O . ASP B 1 484 ? -25.953 -25.938 -15.297 1 89.88 484 ASP B O 1
ATOM 8019 N N . GLU B 1 485 ? -25.859 -24.094 -14.062 1 84.88 485 GLU B N 1
ATOM 8020 C CA . GLU B 1 485 ? -27.297 -23.812 -14.148 1 84.88 485 GLU B CA 1
ATOM 8021 C C . GLU B 1 485 ? -27.594 -22.781 -15.219 1 84.88 485 GLU B C 1
ATOM 8023 O O . GLU B 1 485 ? -28.75 -22.422 -15.445 1 84.88 485 GLU B O 1
ATOM 8028 N N . PHE B 1 486 ? -26.672 -22.281 -15.953 1 83.62 486 PHE B N 1
ATOM 8029 C CA . PHE B 1 486 ? -26.859 -21.125 -16.812 1 83.62 486 PHE B CA 1
ATOM 8030 C C . PHE B 1 486 ? -27.109 -21.547 -18.25 1 83.62 486 PHE B C 1
ATOM 8032 O O . PHE B 1 486 ? -27.891 -20.922 -18.969 1 83.62 486 PHE B O 1
ATOM 8039 N N . ASN B 1 487 ? -26.5 -22.562 -18.828 1 81 487 ASN B N 1
ATOM 8040 C CA . ASN B 1 487 ? -26.641 -23.078 -20.188 1 81 487 ASN B CA 1
ATOM 8041 C C . ASN B 1 487 ? -26.375 -21.984 -21.234 1 81 487 ASN B C 1
ATOM 8043 O O . ASN B 1 487 ? -27.203 -21.75 -22.109 1 81 487 ASN B O 1
ATOM 8047 N N . ASP B 1 488 ? -25.281 -21.328 -21.219 1 86.94 488 ASP B N 1
ATOM 8048 C CA . ASP B 1 488 ? -24.828 -20.266 -22.109 1 86.94 488 ASP B CA 1
ATOM 8049 C C . ASP B 1 488 ? -23.484 -20.609 -22.75 1 86.94 488 ASP B C 1
ATOM 8051 O O . ASP B 1 488 ? -23 -21.734 -22.594 1 86.94 488 ASP B O 1
ATOM 8055 N N . PRO B 1 489 ? -23 -19.734 -23.625 1 83.81 489 PRO B N 1
ATOM 8056 C CA . PRO B 1 489 ? -21.75 -20.062 -24.344 1 83.81 489 PRO B CA 1
ATOM 8057 C C . PRO B 1 489 ? -20.594 -20.359 -23.391 1 83.81 489 PRO B C 1
ATOM 8059 O O . PRO B 1 489 ? -19.719 -21.172 -23.719 1 83.81 489 PRO B O 1
ATOM 8062 N N . ILE B 1 490 ? -20.594 -19.766 -22.266 1 88.25 490 ILE B N 1
ATOM 8063 C CA . ILE B 1 490 ? -19.562 -20.078 -21.266 1 88.25 490 ILE B CA 1
ATOM 8064 C C . ILE B 1 490 ? -19.688 -21.531 -20.844 1 88.25 490 ILE B C 1
ATOM 8066 O O . ILE B 1 490 ? -18.672 -22.234 -20.734 1 88.25 490 ILE B O 1
ATOM 8070 N N . THR B 1 491 ? -20.953 -21.969 -20.625 1 91.88 491 THR B N 1
ATOM 8071 C CA . THR B 1 491 ? -21.203 -23.359 -20.266 1 91.88 491 THR B CA 1
ATOM 8072 C C . THR B 1 491 ? -20.688 -24.312 -21.344 1 91.88 491 THR B C 1
ATOM 8074 O O . THR B 1 491 ? -20 -25.281 -21.031 1 91.88 491 THR B O 1
ATOM 8077 N N . GLN B 1 492 ? -21.031 -23.969 -22.531 1 91.62 492 GLN B N 1
ATOM 8078 C CA . GLN B 1 492 ? -20.625 -24.828 -23.641 1 91.62 492 GLN B CA 1
ATOM 8079 C C . GLN B 1 492 ? -19.109 -24.875 -23.766 1 91.62 492 GLN B C 1
ATOM 8081 O O . GLN B 1 492 ? -18.531 -25.922 -24.016 1 91.62 492 GLN B O 1
ATOM 8086 N N . GLY B 1 493 ? -18.5 -23.734 -23.672 1 92.5 493 GLY B N 1
ATOM 8087 C CA . GLY B 1 493 ? -17.047 -23.672 -23.734 1 92.5 493 GLY B CA 1
ATOM 8088 C C . GLY B 1 493 ? -16.391 -24.516 -22.672 1 92.5 493 GLY B C 1
ATOM 8089 O O . GLY B 1 493 ? -15.438 -25.266 -22.953 1 92.5 493 GLY B O 1
ATOM 8090 N N . CYS B 1 494 ? -16.859 -24.453 -21.484 1 94.69 494 CYS B N 1
ATOM 8091 C CA . CYS B 1 494 ? -16.312 -25.25 -20.391 1 94.69 494 CYS B CA 1
ATOM 8092 C C . CYS B 1 494 ? -16.547 -26.734 -20.625 1 94.69 494 CYS B C 1
ATOM 8094 O O . CYS B 1 494 ? -15.68 -27.562 -20.359 1 94.69 494 CYS B O 1
ATOM 8096 N N . CYS B 1 495 ? -17.766 -27.078 -21.125 1 95.38 495 CYS B N 1
ATOM 8097 C CA . CYS B 1 495 ? -18.078 -28.469 -21.422 1 95.38 495 CYS B CA 1
ATOM 8098 C C . CYS B 1 495 ? -17.094 -29.031 -22.453 1 95.38 495 CYS B C 1
ATOM 8100 O O . CYS B 1 495 ? -16.609 -30.156 -22.297 1 95.38 495 CYS B O 1
ATOM 8102 N N . ASP B 1 496 ? -16.844 -28.25 -23.422 1 95.56 496 ASP B N 1
ATOM 8103 C CA . ASP B 1 496 ? -15.93 -28.672 -24.469 1 95.56 496 ASP B CA 1
ATOM 8104 C C . ASP B 1 496 ? -14.523 -28.891 -23.922 1 95.56 496 ASP B C 1
ATOM 8106 O O . ASP B 1 496 ? -13.867 -29.875 -24.25 1 95.56 496 ASP B O 1
ATOM 8110 N N . GLN B 1 497 ? -14.047 -28 -23.094 1 96.12 497 GLN B N 1
ATOM 8111 C CA . GLN B 1 497 ? -12.68 -28.047 -22.594 1 96.12 497 GLN B CA 1
ATOM 8112 C C . GLN B 1 497 ? -12.516 -29.109 -21.516 1 96.12 497 GLN B C 1
ATOM 8114 O O . GLN B 1 497 ? -11.398 -29.578 -21.266 1 96.12 497 GLN B O 1
ATOM 8119 N N . MET B 1 498 ? -13.609 -29.547 -20.875 1 96.5 498 MET B N 1
ATOM 8120 C CA . MET B 1 498 ? -13.516 -30.484 -19.766 1 96.5 498 MET B CA 1
ATOM 8121 C C . MET B 1 498 ? -13.664 -31.922 -20.25 1 96.5 498 MET B C 1
ATOM 8123 O O . MET B 1 498 ? -13.625 -32.844 -19.453 1 96.5 498 MET B O 1
ATOM 8127 N N . GLN B 1 499 ? -13.719 -32.031 -21.547 1 95.69 499 GLN B N 1
ATOM 8128 C CA . GLN B 1 499 ? -13.711 -33.375 -22.094 1 95.69 499 GLN B CA 1
ATOM 8129 C C . GLN B 1 499 ? -12.344 -34.031 -21.922 1 95.69 499 GLN B C 1
ATOM 8131 O O . GLN B 1 499 ? -11.312 -33.375 -22.016 1 95.69 499 GLN B O 1
ATOM 8136 N N . ASN B 1 500 ? -12.391 -35.344 -21.641 1 96.06 500 ASN B N 1
ATOM 8137 C CA . ASN B 1 500 ? -11.188 -36.156 -21.547 1 96.06 500 ASN B CA 1
ATOM 8138 C C . ASN B 1 500 ? -10.195 -35.594 -20.531 1 96.06 500 ASN B C 1
ATOM 8140 O O . ASN B 1 500 ? -8.992 -35.531 -20.812 1 96.06 500 ASN B O 1
ATOM 8144 N N . THR B 1 501 ? -10.672 -35.125 -19.484 1 97.06 501 THR B N 1
ATOM 8145 C CA . THR B 1 501 ? -9.797 -34.531 -18.484 1 97.06 501 THR B CA 1
ATOM 8146 C C . THR B 1 501 ? -9.352 -35.562 -17.453 1 97.06 501 THR B C 1
ATOM 8148 O O . THR B 1 501 ? -8.711 -35.25 -16.469 1 97.06 501 THR B O 1
ATOM 8151 N N . GLU B 1 502 ? -9.75 -36.812 -17.656 1 96.69 502 GLU B N 1
ATOM 8152 C CA . GLU B 1 502 ? -9.328 -37.844 -16.734 1 96.69 502 GLU B CA 1
ATOM 8153 C C . GLU B 1 502 ? -7.82 -37.812 -16.516 1 96.69 502 GLU B C 1
ATOM 8155 O O . GLU B 1 502 ? -7.047 -37.75 -17.469 1 96.69 502 GLU B O 1
ATOM 8160 N N . GLY B 1 503 ? -7.465 -37.812 -15.211 1 96.06 503 GLY B N 1
ATOM 8161 C CA . GLY B 1 503 ? -6.055 -37.875 -14.867 1 96.06 503 GLY B CA 1
ATOM 8162 C C . GLY B 1 503 ? -5.43 -36.5 -14.68 1 96.06 503 GLY B C 1
ATOM 8163 O O . GLY B 1 503 ? -4.312 -36.375 -14.172 1 96.06 503 GLY B O 1
ATOM 8164 N N . MET B 1 504 ? -6.074 -35.438 -15.07 1 97.25 504 MET B N 1
ATOM 8165 C CA . MET B 1 504 ? -5.535 -34.094 -14.898 1 97.25 504 MET B CA 1
ATOM 8166 C C . MET B 1 504 ? -5.586 -33.656 -13.43 1 97.25 504 MET B C 1
ATOM 8168 O O . MET B 1 504 ? -6.535 -34 -12.719 1 97.25 504 MET B O 1
ATOM 8172 N N . PRO B 1 505 ? -4.586 -32.969 -12.977 1 97.38 505 PRO B N 1
ATOM 8173 C CA . PRO B 1 505 ? -4.605 -32.5 -11.594 1 97.38 505 PRO B CA 1
ATOM 8174 C C . PRO B 1 505 ? -5.527 -31.281 -11.398 1 97.38 505 PRO B C 1
ATOM 8176 O O . PRO B 1 505 ? -5.941 -30.656 -12.375 1 97.38 505 PRO B O 1
ATOM 8179 N N . TYR B 1 506 ? -5.902 -31 -10.219 1 97.06 506 TYR B N 1
ATOM 8180 C CA . TYR B 1 506 ? -6.621 -29.797 -9.805 1 97.06 506 TYR B CA 1
ATOM 8181 C C . TYR B 1 506 ? -6.336 -29.469 -8.344 1 97.06 506 TYR B C 1
ATOM 8183 O O . TYR B 1 506 ? -5.828 -30.312 -7.602 1 97.06 506 TYR B O 1
ATOM 8191 N N . GLY B 1 507 ? -6.512 -28.219 -7.984 1 97.44 507 GLY B N 1
ATOM 8192 C CA . GLY B 1 507 ? -6.223 -27.781 -6.629 1 97.44 507 GLY B CA 1
ATOM 8193 C C . GLY B 1 507 ? -7.277 -26.859 -6.062 1 97.44 507 GLY B C 1
ATOM 8194 O O . GLY B 1 507 ? -8.273 -26.562 -6.723 1 97.44 507 GLY B O 1
ATOM 8195 N N . ILE B 1 508 ? -7.121 -26.5 -4.773 1 98.38 508 ILE B N 1
ATOM 8196 C CA . ILE B 1 508 ? -7.988 -25.531 -4.105 1 98.38 508 ILE B CA 1
ATOM 8197 C C . ILE B 1 508 ? -7.148 -24.406 -3.516 1 98.38 508 ILE B C 1
ATOM 8199 O O . ILE B 1 508 ? -5.93 -24.531 -3.387 1 98.38 508 ILE B O 1
ATOM 8203 N N . GLN B 1 509 ? -7.812 -23.344 -3.225 1 98.5 509 GLN B N 1
ATOM 8204 C CA . GLN B 1 509 ? -7.18 -22.094 -2.846 1 98.5 509 GLN B CA 1
ATOM 8205 C C . GLN B 1 509 ? -7.418 -21.781 -1.372 1 98.5 509 GLN B C 1
ATOM 8207 O O . GLN B 1 509 ? -8.516 -21.984 -0.857 1 98.5 509 GLN B O 1
ATOM 8212 N N . ILE B 1 510 ? -6.367 -21.406 -0.666 1 98.81 510 ILE B N 1
ATOM 8213 C CA . ILE B 1 510 ? -6.402 -20.969 0.726 1 98.81 510 ILE B CA 1
ATOM 8214 C C . ILE B 1 510 ? -6.066 -19.484 0.812 1 98.81 510 ILE B C 1
ATOM 8216 O O . ILE B 1 510 ? -4.996 -19.062 0.371 1 98.81 510 ILE B O 1
ATOM 8220 N N . VAL B 1 511 ? -6.969 -18.703 1.392 1 98.38 511 VAL B N 1
ATOM 8221 C CA . VAL B 1 511 ? -6.832 -17.25 1.38 1 98.38 511 VAL B CA 1
ATOM 8222 C C . VAL B 1 511 ? -6.844 -16.719 2.811 1 98.38 511 VAL B C 1
ATOM 8224 O O . VAL B 1 511 ? -7.629 -17.172 3.645 1 98.38 511 VAL B O 1
ATOM 8227 N N . ALA B 1 512 ? -5.934 -15.852 3.137 1 97.62 512 ALA B N 1
ATOM 8228 C CA . ALA B 1 512 ? -5.914 -15.148 4.414 1 97.62 512 ALA B CA 1
ATOM 8229 C C . ALA B 1 512 ? -6.039 -13.641 4.207 1 97.62 512 ALA B C 1
ATOM 8231 O O . ALA B 1 512 ? -6.047 -13.156 3.07 1 97.62 512 ALA B O 1
ATOM 8232 N N . GLN B 1 513 ? -6.273 -12.922 5.273 1 93.94 513 GLN B N 1
ATOM 8233 C CA . GLN B 1 513 ? -6.27 -11.461 5.219 1 93.94 513 GLN B CA 1
ATOM 8234 C C . GLN B 1 513 ? -4.855 -10.93 4.992 1 93.94 513 GLN B C 1
ATOM 8236 O O . GLN B 1 513 ? -3.875 -11.648 5.191 1 93.94 513 GLN B O 1
ATOM 8241 N N . PRO B 1 514 ? -4.746 -9.641 4.523 1 93.44 514 PRO B N 1
ATOM 8242 C CA . PRO B 1 514 ? -3.424 -9.055 4.281 1 93.44 514 PRO B CA 1
ATOM 8243 C C . PRO B 1 514 ? -2.518 -9.125 5.508 1 93.44 514 PRO B C 1
ATOM 8245 O O . PRO B 1 514 ? -2.98 -8.922 6.633 1 93.44 514 PRO B O 1
ATOM 8248 N N . TYR B 1 515 ? -1.238 -9.461 5.289 1 94.12 515 TYR B N 1
ATOM 8249 C CA . TYR B 1 515 ? -0.161 -9.492 6.273 1 94.12 515 TYR B CA 1
ATOM 8250 C C . TYR B 1 515 ? -0.313 -10.688 7.207 1 94.12 515 TYR B C 1
ATOM 8252 O O . TYR B 1 515 ? 0.39 -10.789 8.219 1 94.12 515 TYR B O 1
ATOM 8260 N N . LYS B 1 516 ? -1.282 -11.539 6.891 1 95.44 516 LYS B N 1
ATOM 8261 C CA . LYS B 1 516 ? -1.441 -12.805 7.598 1 95.44 516 LYS B CA 1
ATOM 8262 C C . LYS B 1 516 ? -1.053 -13.984 6.707 1 95.44 516 LYS B C 1
ATOM 8264 O O . LYS B 1 516 ? -1.738 -15.008 6.691 1 95.44 516 LYS B O 1
ATOM 8269 N N . ASP B 1 517 ? -0.034 -13.734 5.965 1 98.06 517 ASP B N 1
ATOM 8270 C CA . ASP B 1 517 ? 0.461 -14.734 5.02 1 98.06 517 ASP B CA 1
ATOM 8271 C C . ASP B 1 517 ? 0.756 -16.062 5.723 1 98.06 517 ASP B C 1
ATOM 8273 O O . ASP B 1 517 ? 0.447 -17.125 5.199 1 98.06 517 ASP B O 1
ATOM 8277 N N . GLU B 1 518 ? 1.282 -15.992 6.93 1 98.44 518 GLU B N 1
ATOM 8278 C CA . GLU B 1 518 ? 1.717 -17.172 7.676 1 98.44 518 GLU B CA 1
ATOM 8279 C C . GLU B 1 518 ? 0.529 -18.047 8.062 1 98.44 518 GLU B C 1
ATOM 8281 O O . GLU B 1 518 ? 0.644 -19.281 8.102 1 98.44 518 GLU B O 1
ATOM 8286 N N . ILE B 1 519 ? -0.616 -17.484 8.281 1 98 519 ILE B N 1
ATOM 8287 C CA . ILE B 1 519 ? -1.803 -18.25 8.617 1 98 519 ILE B CA 1
ATOM 8288 C C . ILE B 1 519 ? -2.256 -19.062 7.402 1 98 519 ILE B C 1
ATOM 8290 O O . ILE B 1 519 ? -2.666 -20.219 7.531 1 98 519 ILE B O 1
ATOM 8294 N N . ALA B 1 520 ? -2.213 -18.438 6.254 1 98.5 520 ALA B N 1
ATOM 8295 C CA . ALA B 1 520 ? -2.553 -19.156 5.027 1 98.5 520 ALA B CA 1
ATOM 8296 C C . ALA B 1 520 ? -1.618 -20.328 4.809 1 98.5 520 ALA B C 1
ATOM 8298 O O . ALA B 1 520 ? -2.066 -21.438 4.469 1 98.5 520 ALA B O 1
ATOM 8299 N N . LEU B 1 521 ? -0.343 -20.062 4.988 1 98.75 521 LEU B N 1
ATOM 8300 C CA . LEU B 1 521 ? 0.648 -21.125 4.801 1 98.75 521 LEU B CA 1
ATOM 8301 C C . LEU B 1 521 ? 0.44 -22.25 5.805 1 98.75 521 LEU B C 1
ATOM 8303 O O . LEU B 1 521 ? 0.602 -23.422 5.469 1 98.75 521 LEU B O 1
ATOM 8307 N N . ARG B 1 522 ? 0.096 -21.875 7.02 1 98.56 522 ARG B N 1
ATOM 8308 C CA . ARG B 1 522 ? -0.218 -22.844 8.055 1 98.56 522 ARG B CA 1
ATOM 8309 C C . ARG B 1 522 ? -1.362 -23.766 7.621 1 98.56 522 ARG B C 1
ATOM 8311 O O . ARG B 1 522 ? -1.257 -24.984 7.707 1 98.56 522 ARG B O 1
ATOM 8318 N N . VAL B 1 523 ? -2.389 -23.203 7.18 1 98.62 523 VAL B N 1
ATOM 8319 C CA . VAL B 1 523 ? -3.564 -23.969 6.789 1 98.62 523 VAL B CA 1
ATOM 8320 C C . VAL B 1 523 ? -3.262 -24.766 5.523 1 98.62 523 VAL B C 1
ATOM 8322 O O . VAL B 1 523 ? -3.744 -25.891 5.355 1 98.62 523 VAL B O 1
ATOM 8325 N N . MET B 1 524 ? -2.508 -24.203 4.602 1 98.69 524 MET B N 1
ATOM 8326 C CA . MET B 1 524 ? -2.07 -24.938 3.424 1 98.69 524 MET B CA 1
ATOM 8327 C C . MET B 1 524 ? -1.352 -26.219 3.824 1 98.69 524 MET B C 1
ATOM 8329 O O . MET B 1 524 ? -1.543 -27.266 3.201 1 98.69 524 MET B O 1
ATOM 8333 N N . LYS B 1 525 ? -0.491 -26.109 4.812 1 98.06 525 LYS B N 1
ATOM 8334 C CA . LYS B 1 525 ? 0.229 -27.281 5.289 1 98.06 525 LYS B CA 1
ATOM 8335 C C . LYS B 1 525 ? -0.736 -28.344 5.812 1 98.06 525 LYS B C 1
ATOM 8337 O O . LYS B 1 525 ? -0.559 -29.531 5.555 1 98.06 525 LYS B O 1
ATOM 8342 N N . GLU B 1 526 ? -1.731 -27.922 6.578 1 98.06 526 GLU B N 1
ATOM 8343 C CA . GLU B 1 526 ? -2.75 -28.859 7.055 1 98.06 526 GLU B CA 1
ATOM 8344 C C . GLU B 1 526 ? -3.479 -29.516 5.895 1 98.06 526 GLU B C 1
ATOM 8346 O O . GLU B 1 526 ? -3.701 -30.734 5.91 1 98.06 526 GLU B O 1
ATOM 8351 N N . VAL B 1 527 ? -3.824 -28.75 4.898 1 98.5 527 VAL B N 1
ATOM 8352 C CA . VAL B 1 527 ? -4.547 -29.266 3.74 1 98.5 527 VAL B CA 1
ATOM 8353 C C . VAL B 1 527 ? -3.662 -30.25 2.971 1 98.5 527 VAL B C 1
ATOM 8355 O O . VAL B 1 527 ? -4.145 -31.266 2.477 1 98.5 527 VAL B O 1
ATOM 8358 N N . GLU B 1 528 ? -2.396 -29.875 2.795 1 97.88 528 GLU B N 1
ATOM 8359 C CA . GLU B 1 528 ? -1.436 -30.781 2.17 1 97.88 528 GLU B CA 1
ATOM 8360 C C . GLU B 1 528 ? -1.465 -32.156 2.83 1 97.88 528 GLU B C 1
ATOM 8362 O O . GLU B 1 528 ? -1.399 -33.188 2.146 1 97.88 528 GLU B O 1
ATOM 8367 N N . GLY B 1 529 ? -1.57 -32.188 4.156 1 96.75 529 GLY B N 1
ATOM 8368 C CA . GLY B 1 529 ? -1.62 -33.438 4.895 1 96.75 529 GLY B CA 1
ATOM 8369 C C . GLY B 1 529 ? -2.908 -34.219 4.672 1 96.75 529 GLY B C 1
ATOM 8370 O O . GLY B 1 529 ? -2.916 -35.438 4.727 1 96.75 529 GLY B O 1
ATOM 8371 N N . ILE B 1 530 ? -3.961 -33.594 4.402 1 97.19 530 ILE B N 1
ATOM 8372 C CA . ILE B 1 530 ? -5.273 -34.188 4.215 1 97.19 530 ILE B CA 1
ATOM 8373 C C . ILE B 1 530 ? -5.312 -34.938 2.887 1 97.19 530 ILE B C 1
ATOM 8375 O O . ILE B 1 530 ? -5.844 -36.031 2.811 1 97.19 530 ILE B O 1
ATOM 8379 N N . PHE B 1 531 ? -4.812 -34.406 1.842 1 95.5 531 PHE B N 1
ATOM 8380 C CA . PHE B 1 531 ? -5.02 -34.938 0.506 1 95.5 531 PHE B CA 1
ATOM 8381 C C . PHE B 1 531 ? -3.801 -35.75 0.05 1 95.5 531 PHE B C 1
ATOM 8383 O O . PHE B 1 531 ? -3.908 -36.625 -0.818 1 95.5 531 PHE B O 1
ATOM 8390 N N . ASP B 1 532 ? -2.629 -35.5 0.576 1 90.44 532 ASP B N 1
ATOM 8391 C CA . ASP B 1 532 ? -1.401 -36.219 0.269 1 90.44 532 ASP B CA 1
ATOM 8392 C C . ASP B 1 532 ? -1.202 -36.344 -1.239 1 90.44 532 ASP B C 1
ATOM 8394 O O . ASP B 1 532 ? -1.045 -37.469 -1.759 1 90.44 532 ASP B O 1
ATOM 8398 N N . PHE B 1 533 ? -1.14 -35.312 -1.951 1 93.75 533 PHE B N 1
ATOM 8399 C CA . PHE B 1 533 ? -1.045 -35.281 -3.404 1 93.75 533 PHE B CA 1
ATOM 8400 C C . PHE B 1 533 ? 0.292 -35.844 -3.877 1 93.75 533 PHE B C 1
ATOM 8402 O O . PHE B 1 533 ? 0.437 -36.219 -5.043 1 93.75 533 PHE B O 1
ATOM 8409 N N . HIS B 1 534 ? 1.282 -35.906 -3.096 1 85.81 534 HIS B N 1
ATOM 8410 C CA . HIS B 1 534 ? 2.623 -36.375 -3.445 1 85.81 534 HIS B CA 1
ATOM 8411 C C . HIS B 1 534 ? 2.592 -37.781 -4.023 1 85.81 534 HIS B C 1
ATOM 8413 O O . HIS B 1 534 ? 3.521 -38.188 -4.719 1 85.81 534 HIS B O 1
ATOM 8419 N N . LYS B 1 535 ? 1.562 -38.375 -3.756 1 78.81 535 LYS B N 1
ATOM 8420 C CA . LYS B 1 535 ? 1.426 -39.75 -4.238 1 78.81 535 LYS B CA 1
ATOM 8421 C C . LYS B 1 535 ? 1.221 -39.781 -5.75 1 78.81 535 LYS B C 1
ATOM 8423 O O . LYS B 1 535 ? 1.43 -40.812 -6.391 1 78.81 535 LYS B O 1
ATOM 8428 N N . TYR B 1 536 ? 0.84 -38.656 -6.301 1 74.19 536 TYR B N 1
ATOM 8429 C CA . TYR B 1 536 ? 0.536 -38.594 -7.727 1 74.19 536 TYR B CA 1
ATOM 8430 C C . TYR B 1 536 ? 1.696 -37.969 -8.508 1 74.19 536 TYR B C 1
ATOM 8432 O O . TYR B 1 536 ? 1.65 -37.906 -9.734 1 74.19 536 TYR B O 1
ATOM 8440 N N . ALA B 1 537 ? 2.689 -37.594 -7.855 1 63.53 537 ALA B N 1
ATOM 8441 C CA . ALA B 1 537 ? 3.652 -36.75 -8.555 1 63.53 537 ALA B CA 1
ATOM 8442 C C . ALA B 1 537 ? 4.363 -37.5 -9.664 1 63.53 537 ALA B C 1
ATOM 8444 O O . ALA B 1 537 ? 4.641 -38.719 -9.516 1 63.53 537 ALA B O 1
ATOM 8445 N N . LEU B 1 538 ? 4.422 -36.812 -10.797 1 67.75 538 LEU B N 1
ATOM 8446 C CA . LEU B 1 538 ? 5.066 -37.344 -12 1 67.75 538 LEU B CA 1
ATOM 8447 C C . LEU B 1 538 ? 6.531 -37.656 -11.734 1 67.75 538 LEU B C 1
ATOM 8449 O O . LEU B 1 538 ? 7.16 -37.062 -10.867 1 67.75 538 LEU B O 1
#

Sequence (1076 aa):
MAKLHSRNQKNYEFPFVSPETQSYILSLTASELSQVISQGKISSVQVVSTYCQRAHNIGRSYNLTAEENFDQALELAKICDEDLSKGCLRGSLHGVPFSVKDHITMKGCISSAGMIWLLDHPDEETAITVKILIEEGGIPFVRSNVPQAISWIETENAIYGRADNPWDRFRTPGGSTGGEGGLICSRSSPLGIGTDIGGSIRSPCNNCGVYGFRPTPQRISLDGVRTASDYDDLTNYDIIAGGQGPMGRSVDDLVMIIRAWMKEKMFRFDPVIVPLPFDEKMFGDKKRLKIGYFYDLPCFMSTGYVKEAILRCGRELSKNHEVVSFEFKNAHEIVQIFIKLISVDGNTHLKRALHNEPPMDFYKLQFFTSDHPWVTNSIKTILKALGHKRLHSLMDSQSYISPSEYISLYRQAEKICQEAIDQWANEGLDIIICPTLGVAAPYHGGAAQTIPGLAFSYIWNLLKFPSGIVPVGLVKNNEVGYKDEFNDPITQGCCDQMQNTEGMPYGIQIVAQPYKDEIALRVMKEVEGIFDFHKYALMAKLHSRNQKNYEFPFVSPETQSYILSLTASELSQVISQGKISSVQVVSTYCQRAHNIGRSYNLTAEENFDQALELAKICDEDLSKGCLRGSLHGVPFSVKDHITMKGCISSAGMIWLLDHPDEETAITVKILIEEGGIPFVRSNVPQAISWIETENAIYGRADNPWDRFRTPGGSTGGEGGLICSRSSPLGIGTDIGGSIRSPCNNCGVYGFRPTPQRISLDGVRTASDYDDLTNYDIIAGGQGPMGRSVDDLVMIIRAWMKEKMFRFDPVIVPLPFDEKMFGDKKRLKIGYFYDLPCFMSTGYVKEAILRCGRELSKNHEVVSFEFKNAHEIVQIFIKLISVDGNTHLKRALHNEPPMDFYKLQFFTSDHPWVTNSIKTILKALGHKRLHSLMDSQSYISPSEYISLYRQAEKICQEAIDQWANEGLDIIICPTLGVAAPYHGGAAQTIPGLAFSYIWNLLKFPSGIVPVGLVKNNEVGYKDEFNDPITQGCCDQMQNTEGMPYGIQIVAQPYKDEIALRVMKEVEGIFDFHKYAL

Secondary structure (DSSP, 8-state):
-HHHHHHHH---------HHHHHHHHHS-HHHHHHHHHTTSS-HHHHHHHHHHHIIIIIHHTT-EEEE-HHHHHHHHHHHHHHHHTT----TTTT-EEEEETTB--TTS---TT-GGGGG---SS--HHHHHHHHTT-EEEEEEP--GGG-SSS-EETTTEEPPBTTBTTB---SSSHHHHHHHHTTS-S-EEEEESSSTTHHHHHHHT-EEEE--GGGS--TTB--TTTTT-----SSS--EEEEEESSHHHHHHHHHHHSSHHHHHH-TTS------HHHHH-----EEEE--EETTEE--HHHHHHHHHHHHHHTTTSEEEE---TTHHHHHHHHHHHHTTTTTHHHHHHTTTSPPPHHHHHHHHHHH-HHHHHHHHHHHHHHT-HHHHHHHHTT----HHHHHHHHHHHHHHHHHHHHHHHHHT-SEEEEESSSSPPPBTT-GGGGGGGGHHHHHHHHHT--EEEEEEEE--GGG-S---SS-SHHHHHHHHHTTT-TT-EEEEEEEE-TT-HHHHHHHHHHHHHHH-GGGG--/-HHHHHHHH---------HHHHHHHHHS-HHHHHHHHHTTSS-HHHHHHHHHHHIIIIIHHTT-EEEE-HHHHHHHHHHHHHHHHTT----TTTT-EEEEETTB--TTS---TT-GGGGG---SS--HHHHHHHHTT-EEEEEEP--GGG-SSS-EETTTEEPPBTTBTTB---SSSHHHHHHHHTTS-S-EEEEESSSTTHHHHHHHT-EEEE--GGGS--TTB--TTTTTT----SSS--EEEEEESSHHHHHHHHHHHSSHHHHHH-TTS------HHHHH-----EEEE--EETTEE--HHHHHHHHHHHHHHTTTSEEEE---TTHHHHHHHHHHHHTTTTTHHHHHHTTTSPPPHHHHHHHHHHH-HHHHHHHHHHHHHHT-HHHHHHHHTT----HHHHHHHHHHHHHHHHHHHHHHHHHT-SEEEEESSSS-PPBTT-GGGGGGGGHHHHHHHHHT--EEEEEEEE--GGG-S---SS-SHHHHHHHHHTTT-TT-EEEEEEEE-TT-HHHHHHHHHHHHHHH-GGGG--

Foldseek 3Di:
DVQLVVQLPDDDDADDDDPVRLVVLLLDFQLRNLVCCLVVVDALSNNLRSLLVCCSPVVLVQLWFDDFASVQLNVLSVVLRVCSVVVHQQASNASAEEEEALQQADAQDFSQLLADVSRPPHGNHGFLLVVLCVSRRYGYGTYTFADRQQPFFATAHPNSGGGAAPLGRQFGLTGRNSSRLRCALSSSHSKYKDKDQQQRFPSSCFQRVWKKKFALLLQADCGRRDGLQVVPGRPPLVLQRMGMAMIHHALVRRVSSLQSCLDPSVCVVPVSRDNGHDDPCLLPPQDAFEEEEDEDDPLGHFFPVQVVLRVLLQVVSVVRYHYDYDDQPCLLVLLLLLLLSVQQALCPSVVVSNPPPDDDPVCVVSNVCSVCVVVLVVVLVVCVVVVVVSVNSNSVSNHHDDPVVNVVSSVVLVVSLVVSVVVCVVVRGFKYKYFSQSAYTFGVVLVVLSVSSSSVRSNCSSNSWMKMKHWQDFQAPVRFADDDDRPDSSRVSRRVRSPPRGGGIGIMMMTGGHPSSSNSSSSSNVSCVSRVCSVSRD/DVQLVVQLPDDDDADDDDPVRLVVLLLDFQLRVLVCCLVVVDALSNNLRSLLVCCSPVVLVQLWFDDFASVQLNVLSVVLRVCSVVVHQQASNASAEEEEALQQADAQDFSQLLADVRRPPHGNHGFLLVVLCVSRRYGYGTYTFADRQQPFFATAHPNSGGGAAPLGRQFGLTGRNSSRLRCALSSSHSKYKDKDQQQRFPSSCFQRVWKKKFALLLQADCGRRDGLCVVPDDDDLVLQRMGMAMIHHALVRRVSSLQSCLDPSVCVVPVSRDNGHDDPCLLPPQDAFEEEEDEDDPLGGFFPVQVVLRVLLQVVSVVRYHYDYDDQPCLLVLLLLLLLSNQQALCPSVVVSNPPPDDDPVCVVSNVCSVCVVVLVVVLVVCVVVVVVSVNSNSVSNHHDDPVVNVVSSVVLVVSLVVSVVVCVVVRGFKYKYFSQSAYTFGVVLVVLSVSSSSVRSNCSSNSWMKMKHWQDFDAPVRQADDDDRPDSSRVSRRVRSPPRGGGIGIMMMTGGHPSSSNSSSSSNVSCVSRVCSVSRD